Protein AF-0000000080789999 (afdb_homodimer)

pLDDT: mean 95.9, std 4.22, range [58.56, 98.94]

Nearest PDB structures (foldseek):
  8x7s-assembly1_C-2  TM=8.362E-01  e=8.365E-21  Thermosynechococcus vestitus BP-1
  8x7s-assembly1_B  TM=7.691E-01  e=4.550E-22  Thermosynechococcus vestitus BP-1
  7d73-assembly1_A  TM=7.769E-01  e=1.710E-20  Homo sapiens
  5vmk-assembly1_A  TM=4.864E-01  e=2.425E-18  Acinetobacter baumannii
  9mh4-assembly1_A  TM=4.645E-01  e=9.592E-17  Klebsiella aerogenes KCTC 2190

Solvent-accessible surface area (backbone atoms only — not comparable to full-atom values): 40695 Å² total; per-residue (Å²): 123,99,64,58,55,56,71,32,38,34,40,27,41,38,54,75,71,48,70,66,37,48,45,61,25,74,80,32,21,66,36,54,40,71,51,88,74,36,39,41,32,52,56,37,49,50,57,42,40,75,72,41,35,25,36,37,35,36,23,39,23,62,55,46,33,38,53,46,48,44,47,58,38,54,52,17,54,28,57,17,56,71,68,71,42,78,79,58,39,40,43,42,69,48,66,84,49,90,60,60,28,52,41,39,27,47,51,51,41,40,62,75,68,61,54,76,56,53,30,35,34,39,49,38,48,36,41,59,55,73,64,60,68,59,54,52,50,50,32,56,74,67,64,36,47,28,30,35,38,24,32,77,47,93,73,52,54,86,26,29,23,39,25,63,49,96,85,29,35,48,75,44,68,43,54,41,28,89,48,76,86,67,39,75,47,47,31,26,55,66,56,36,33,42,37,36,39,69,51,57,58,53,60,67,30,70,68,43,46,51,30,48,77,70,48,47,24,30,44,66,77,32,48,50,47,49,40,48,74,72,64,50,50,40,30,54,42,79,49,88,56,56,71,43,70,52,54,33,64,69,43,38,52,50,49,49,54,49,44,55,70,63,53,52,67,74,75,62,59,33,46,61,71,40,95,90,46,55,35,28,37,20,57,82,50,73,67,22,43,54,38,47,51,52,53,40,51,32,41,75,71,58,36,28,45,77,42,70,36,30,42,36,32,31,60,43,44,76,30,58,57,19,36,42,28,41,28,32,37,15,35,32,19,38,37,30,36,40,23,38,39,32,49,25,42,35,35,37,41,21,38,36,27,22,37,21,37,38,31,50,24,41,37,28,39,37,22,35,38,38,22,30,83,94,32,39,18,37,37,34,47,23,39,38,11,37,42,18,35,38,25,37,33,15,37,36,32,48,23,35,34,26,58,64,38,76,44,60,60,59,36,80,45,65,70,38,77,48,125,123,100,62,60,53,56,71,32,39,34,39,28,38,38,54,75,70,50,70,64,36,48,46,60,26,73,81,32,22,66,37,54,40,70,51,86,74,35,40,40,31,52,57,37,50,48,56,44,39,76,72,41,36,25,36,37,35,36,25,38,25,64,55,49,33,38,52,45,47,44,48,59,37,55,53,17,53,30,57,16,57,72,69,69,42,78,79,58,40,40,43,42,68,46,65,84,50,88,62,61,29,53,40,39,27,48,51,51,42,39,64,74,69,60,54,76,53,53,30,35,34,39,49,37,48,38,42,59,54,74,64,63,67,59,53,51,50,49,33,56,74,67,64,36,48,29,30,37,37,25,33,77,47,92,72,52,54,87,26,29,22,42,24,64,51,96,83,30,35,47,78,44,69,44,53,40,28,88,46,75,86,69,39,75,45,47,30,27,55,68,57,37,33,42,37,36,40,69,50,58,58,52,60,67,30,70,69,44,47,51,30,50,76,71,48,48,23,28,43,66,77,31,47,51,48,49,40,51,74,71,64,51,50,39,31,52,44,79,49,87,56,57,71,43,71,51,54,32,64,68,42,37,52,49,50,49,54,49,46,55,70,65,55,52,65,74,75,61,59,35,46,64,71,40,95,90,47,55,35,29,37,20,57,82,48,72,67,21,44,52,39,46,52,53,52,40,51,33,40,75,71,59,36,28,45,77,42,70,35,31,41,33,31,30,60,42,44,76,30,57,56,19,36,42,29,42,28,33,38,14,34,33,19,39,37,31,35,40,22,38,39,33,48,25,43,36,34,36,41,21,38,36,27,23,37,22,38,38,31,48,25,40,38,28,40,36,20,35,39,37,22,31,83,92,32,39,18,36,38,34,49,24,39,38,11,37,43,18,35,38,25,37,33,16,37,37,31,50,24,34,35,25,56,63,40,76,43,58,58,60,36,79,44,65,69,39,77,48,124

Structure (mmCIF, N/CA/C/O backbone):
data_AF-0000000080789999-model_v1
#
loop_
_entity.id
_entity.type
_entity.pdbx_description
1 polymer 'Sugar-phosphate nucleotidyltransferase'
#
loop_
_atom_site.group_PDB
_atom_site.id
_atom_site.type_symbol
_atom_site.label_atom_id
_atom_site.label_alt_id
_atom_site.label_comp_id
_atom_site.label_asym_id
_atom_site.label_entity_id
_atom_site.label_seq_id
_atom_site.pdbx_PDB_ins_code
_atom_site.Cartn_x
_atom_site.Cartn_y
_atom_site.Cartn_z
_atom_site.occupancy
_atom_site.B_iso_or_equiv
_atom_site.auth_seq_id
_atom_site.auth_comp_id
_atom_site.auth_asym_id
_atom_site.auth_atom_id
_atom_site.pdbx_PDB_model_num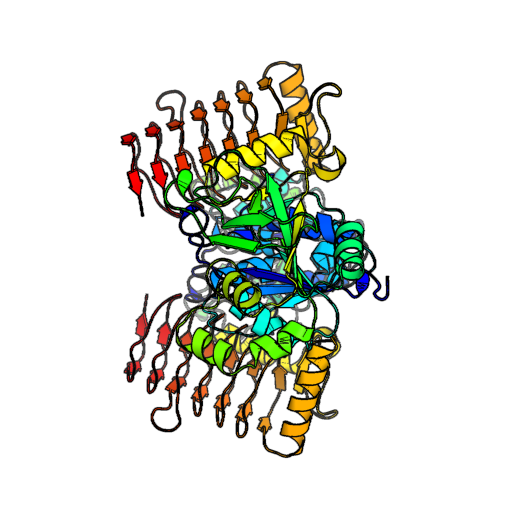
ATOM 1 N N . MET A 1 1 ? -8.133 36.844 -8.484 1 58.56 1 MET A N 1
ATOM 2 C CA . MET A 1 1 ? -7.219 36.125 -7.609 1 58.56 1 MET A CA 1
ATOM 3 C C . MET A 1 1 ? -5.812 36.062 -8.203 1 58.56 1 MET A C 1
ATOM 5 O O . MET A 1 1 ? -5.648 35.781 -9.391 1 58.56 1 MET A O 1
ATOM 9 N N . ALA A 1 2 ? -4.832 36.562 -7.398 1 69.44 2 ALA A N 1
ATOM 10 C CA . ALA A 1 2 ? -3.459 36.75 -7.867 1 69.44 2 ALA A CA 1
ATOM 11 C C . ALA A 1 2 ? -2.814 35.406 -8.172 1 69.44 2 ALA A C 1
ATOM 13 O O . ALA A 1 2 ? -1.801 35.312 -8.867 1 69.44 2 ALA A O 1
ATOM 14 N N . TRP A 1 3 ? -3.59 34.281 -7.637 1 79.31 3 TRP A N 1
ATOM 15 C CA . TRP A 1 3 ? -2.963 32.969 -7.824 1 79.31 3 TRP A CA 1
ATOM 16 C C . TRP A 1 3 ? -3.916 32 -8.523 1 79.31 3 TRP A C 1
ATOM 18 O O . TRP A 1 3 ? -5.129 32.062 -8.32 1 79.31 3 TRP A O 1
ATOM 28 N N . LYS A 1 4 ? -3.34 31.219 -9.398 1 87.75 4 LYS A N 1
ATOM 29 C CA . LYS A 1 4 ? -4.105 30.156 -10.023 1 87.75 4 LYS A CA 1
ATOM 30 C C . LYS A 1 4 ? -4.254 28.953 -9.086 1 87.75 4 LYS A C 1
ATOM 32 O O . LYS A 1 4 ? -3.32 28.609 -8.359 1 87.75 4 LYS A O 1
ATOM 37 N N . LEU A 1 5 ? -5.43 28.359 -9.008 1 90.88 5 LEU A N 1
ATOM 38 C CA . LEU A 1 5 ? -5.703 27.25 -8.109 1 90.88 5 LEU A CA 1
ATOM 39 C C . LEU A 1 5 ? -4.664 26.141 -8.273 1 90.88 5 LEU A C 1
ATOM 41 O O . LEU A 1 5 ? -4.305 25.469 -7.305 1 90.88 5 LEU A O 1
ATOM 45 N N . GLU A 1 6 ? -4.203 25.906 -9.516 1 90.56 6 GLU A N 1
ATOM 46 C CA . GLU A 1 6 ? -3.238 24.844 -9.805 1 90.56 6 GLU A CA 1
ATOM 47 C C . GLU A 1 6 ? -1.912 25.109 -9.094 1 90.56 6 GLU A C 1
ATOM 49 O O . GLU A 1 6 ? -1.104 24.188 -8.922 1 90.56 6 GLU A O 1
ATOM 54 N N . ASP A 1 7 ? -1.729 26.328 -8.672 1 89.31 7 ASP A N 1
ATOM 55 C CA . ASP A 1 7 ? -0.469 26.703 -8.039 1 89.31 7 ASP A CA 1
ATOM 56 C C . ASP A 1 7 ? -0.57 26.609 -6.52 1 89.31 7 ASP A C 1
ATOM 58 O O . ASP A 1 7 ? 0.445 26.641 -5.82 1 89.31 7 ASP A O 1
ATOM 62 N N . ILE A 1 8 ? -1.803 26.531 -6.07 1 95.25 8 ILE A N 1
ATOM 63 C CA . ILE A 1 8 ? -2.027 26.484 -4.629 1 95.25 8 ILE A CA 1
ATOM 64 C C . ILE A 1 8 ? -1.654 25.094 -4.098 1 95.25 8 ILE A C 1
ATOM 66 O O . ILE A 1 8 ? -2.074 24.078 -4.652 1 95.25 8 ILE A O 1
ATOM 70 N N . LYS A 1 9 ? -0.773 25.125 -3.061 1 97.69 9 LYS A N 1
ATOM 71 C CA . LYS A 1 9 ? -0.367 23.859 -2.453 1 97.69 9 LYS A CA 1
ATOM 72 C C . LYS A 1 9 ? -1.268 23.5 -1.274 1 97.69 9 LYS A C 1
ATOM 74 O O . LYS A 1 9 ? -1.741 24.375 -0.559 1 97.69 9 LYS A O 1
ATOM 79 N N . VAL A 1 10 ? -1.556 22.25 -1.158 1 98.5 10 VAL A N 1
ATOM 80 C CA . VAL A 1 10 ? -2.268 21.734 0.002 1 98.5 10 VAL A CA 1
ATOM 81 C C . VAL A 1 10 ? -1.321 20.891 0.855 1 98.5 10 VAL A C 1
ATOM 83 O O . VAL A 1 10 ? -0.709 19.938 0.361 1 98.5 10 VAL A O 1
ATOM 86 N N . ILE A 1 11 ? -1.149 21.25 2.092 1 98.69 11 ILE A N 1
ATOM 87 C CA . ILE A 1 11 ? -0.336 20.484 3.031 1 98.69 11 ILE A CA 1
ATOM 88 C C . ILE A 1 11 ? -1.24 19.672 3.957 1 98.69 11 ILE A C 1
ATOM 90 O O . ILE A 1 11 ? -2.152 20.219 4.582 1 98.69 11 ILE A O 1
ATOM 94 N N . ILE A 1 12 ? -1.002 18.391 3.99 1 98.5 12 ILE A N 1
ATOM 95 C CA . ILE A 1 12 ? -1.812 17.484 4.789 1 98.5 12 ILE A CA 1
ATOM 96 C C . ILE A 1 12 ? -0.939 16.797 5.84 1 98.5 12 ILE A C 1
ATOM 98 O O . ILE A 1 12 ? -0.27 15.805 5.551 1 98.5 12 ILE A O 1
ATOM 102 N N . PRO A 1 13 ? -0.972 17.297 7.043 1 97.62 13 PRO A N 1
ATOM 103 C CA . PRO A 1 13 ? -0.2 16.641 8.102 1 97.62 13 PRO A CA 1
ATOM 104 C C . PRO A 1 13 ? -0.758 15.273 8.477 1 97.62 13 PRO A C 1
ATOM 106 O O . PRO A 1 13 ? -1.94 15.156 8.805 1 97.62 13 PRO A O 1
ATOM 109 N N . ILE A 1 14 ? 0.061 14.297 8.32 1 96.12 14 ILE A N 1
ATOM 110 C CA . ILE A 1 14 ? -0.271 12.914 8.664 1 96.12 14 ILE A CA 1
ATOM 111 C C . ILE A 1 14 ? 0.779 12.352 9.617 1 96.12 14 ILE A C 1
ATOM 113 O O . ILE A 1 14 ? 1.667 11.602 9.203 1 96.12 14 ILE A O 1
ATOM 117 N N . GLY A 1 15 ? 0.722 12.695 10.875 1 90.44 15 GLY A N 1
ATOM 118 C CA . GLY A 1 15 ? 1.826 12.328 11.742 1 90.44 15 GLY A CA 1
ATOM 119 C C . GLY A 1 15 ? 1.377 11.617 13.008 1 90.44 15 GLY A C 1
ATOM 120 O O . GLY A 1 15 ? 2.178 10.961 13.68 1 90.44 15 GLY A O 1
ATOM 121 N N . GLY A 1 16 ? 0.13 11.68 13.305 1 86.06 16 GLY A N 1
ATOM 122 C CA . GLY A 1 16 ? -0.35 11.094 14.547 1 86.06 16 GLY A CA 1
ATOM 123 C C . GLY A 1 16 ? -0.496 9.586 14.477 1 86.06 16 GLY A C 1
ATOM 124 O O . GLY A 1 16 ? -0.492 9 13.391 1 86.06 16 GLY A O 1
ATOM 125 N N . GLU A 1 17 ? -0.475 8.984 15.617 1 86 17 GLU A N 1
ATOM 126 C CA . GLU A 1 17 ? -0.698 7.543 15.703 1 86 17 GLU A CA 1
ATOM 127 C C . GLU A 1 17 ? -2.186 7.207 15.617 1 86 17 GLU A C 1
ATOM 129 O O . GLU A 1 17 ? -2.555 6.051 15.406 1 86 17 GLU A O 1
ATOM 134 N N . ALA A 1 18 ? -2.984 8.188 15.727 1 91.5 18 ALA A N 1
ATOM 135 C CA . ALA A 1 18 ? -4.43 8.031 15.602 1 91.5 18 ALA A CA 1
ATOM 136 C C . ALA A 1 18 ? -4.945 6.953 16.547 1 91.5 18 ALA A C 1
ATOM 138 O O . ALA A 1 18 ? -5.664 6.039 16.141 1 91.5 18 ALA A O 1
ATOM 139 N N . THR A 1 19 ? -4.707 7.094 17.844 1 91.88 19 THR A N 1
ATOM 140 C CA . THR A 1 19 ? -4.973 6.062 18.844 1 91.88 19 THR A CA 1
ATOM 141 C C . THR A 1 19 ? -6.473 5.875 19.047 1 91.88 19 THR A C 1
ATOM 143 O O . THR A 1 19 ? -6.934 4.77 19.344 1 91.88 19 THR A O 1
ATOM 146 N N . ARG A 1 20 ? -7.312 6.93 18.844 1 90 20 ARG A N 1
ATOM 147 C CA . ARG A 1 20 ? -8.75 6.848 19.062 1 90 20 ARG A CA 1
ATOM 148 C C . ARG A 1 20 ? -9.406 5.941 18.016 1 90 20 ARG A C 1
ATOM 150 O O . ARG A 1 20 ? -10.523 5.449 18.234 1 90 20 ARG A O 1
ATOM 157 N N . LEU A 1 21 ? -8.727 5.688 16.938 1 93.94 21 LEU A N 1
ATOM 158 C CA . LEU A 1 21 ? -9.281 4.859 15.883 1 93.94 21 LEU A CA 1
ATOM 159 C C . LEU A 1 21 ? -8.695 3.453 15.922 1 93.94 21 LEU A C 1
ATOM 161 O O . LEU A 1 21 ? -9.062 2.6 15.109 1 93.94 21 LEU A O 1
ATOM 165 N N . ARG A 1 22 ? -7.766 3.254 16.844 1 95.12 22 ARG A N 1
ATOM 166 C CA . ARG A 1 22 ? -7.328 1.875 17.031 1 95.12 22 ARG A CA 1
ATOM 167 C C . ARG A 1 22 ? -8.516 0.957 17.297 1 95.12 22 ARG A C 1
ATOM 169 O O . ARG A 1 22 ? -9.508 1.372 17.891 1 95.12 22 ARG A O 1
ATOM 176 N N . PRO A 1 23 ? -8.547 -0.291 16.859 1 97.56 23 PRO A N 1
ATOM 177 C CA . PRO A 1 23 ? -7.359 -1.023 16.406 1 97.56 23 PRO A CA 1
ATOM 178 C C . PRO A 1 23 ? -7.125 -0.896 14.898 1 97.56 23 PRO A C 1
ATOM 180 O O . PRO A 1 23 ? -6.152 -1.44 14.367 1 97.56 23 PRO A O 1
ATOM 183 N N . LEU A 1 24 ? -7.879 -0.111 14.156 1 97.06 24 LEU A N 1
ATOM 184 C CA . LEU A 1 24 ? -7.805 -0.009 12.703 1 97.06 24 LEU A CA 1
ATOM 185 C C . LEU A 1 24 ? -6.5 0.651 12.266 1 97.06 24 LEU A C 1
ATOM 187 O O . LEU A 1 24 ? -6.043 0.454 11.141 1 97.06 24 LEU A O 1
ATOM 191 N N . THR A 1 25 ? -5.887 1.439 13.164 1 97 25 THR A N 1
ATOM 192 C CA . THR A 1 25 ? -4.754 2.273 12.773 1 97 25 THR A CA 1
ATOM 193 C C . THR A 1 25 ? -3.453 1.718 13.344 1 97 25 THR A C 1
ATOM 195 O O . THR A 1 25 ? -2.441 2.422 13.398 1 97 25 THR A O 1
ATOM 198 N N . VAL A 1 26 ? -3.486 0.481 13.828 1 96.25 26 VAL A N 1
ATOM 199 C CA . VAL A 1 26 ? -2.281 -0.13 14.375 1 96.25 26 VAL A CA 1
ATOM 200 C C . VAL A 1 26 ? -1.24 -0.309 13.273 1 96.25 26 VAL A C 1
ATOM 202 O O . VAL A 1 26 ? -0.06 -0.012 13.477 1 96.25 26 VAL A O 1
ATOM 205 N N . GLU A 1 27 ? -1.656 -0.697 12.094 1 95.62 27 GLU A N 1
ATOM 206 C CA . GLU A 1 27 ? -0.709 -0.984 11.023 1 95.62 27 GLU A CA 1
ATOM 207 C C . GLU A 1 27 ? -1.061 -0.211 9.75 1 95.62 27 GLU A C 1
ATOM 209 O O . GLU A 1 27 ? -0.517 -0.487 8.68 1 95.62 27 GLU A O 1
ATOM 214 N N . THR A 1 28 ? -2.002 0.644 9.891 1 96.62 28 THR A N 1
ATOM 215 C CA . THR A 1 28 ? -2.48 1.424 8.758 1 96.62 28 THR A CA 1
ATOM 216 C C . THR A 1 28 ? -2.66 2.889 9.141 1 96.62 28 THR A C 1
ATOM 218 O O . THR A 1 28 ? -3.215 3.193 10.203 1 96.62 28 THR A O 1
ATOM 221 N N . SER A 1 29 ? -2.139 3.732 8.289 1 97.31 29 SER A N 1
ATOM 222 C CA . SER A 1 29 ? -2.375 5.152 8.508 1 97.31 29 SER A CA 1
ATOM 223 C C . SER A 1 29 ? -3.867 5.465 8.57 1 97.31 29 SER A C 1
ATOM 225 O O . SER A 1 29 ? -4.652 4.918 7.785 1 97.31 29 SER A O 1
ATOM 227 N N . LYS A 1 30 ? -4.238 6.34 9.461 1 96.81 30 LYS A N 1
ATOM 228 C CA . LYS A 1 30 ? -5.633 6.758 9.531 1 96.81 30 LYS A CA 1
ATOM 229 C C . LYS A 1 30 ? -6.141 7.215 8.164 1 96.81 30 LYS A C 1
ATOM 231 O O . LYS A 1 30 ? -7.266 6.895 7.777 1 96.81 30 LYS A O 1
ATOM 236 N N . ALA A 1 31 ? -5.305 7.938 7.48 1 96.62 31 ALA A N 1
ATOM 237 C CA . ALA A 1 31 ? -5.645 8.477 6.168 1 96.62 31 ALA A CA 1
ATOM 238 C C . ALA A 1 31 ? -5.902 7.352 5.168 1 96.62 31 ALA A C 1
ATOM 240 O O . ALA A 1 31 ? -6.578 7.555 4.156 1 96.62 31 ALA A O 1
ATOM 241 N N . ALA A 1 32 ? -5.398 6.137 5.414 1 97.06 32 ALA A N 1
ATOM 242 C CA . ALA A 1 32 ? -5.473 5.027 4.469 1 97.06 32 ALA A CA 1
ATOM 243 C C . ALA A 1 32 ? -6.543 4.02 4.883 1 97.06 32 ALA A C 1
ATOM 245 O O . ALA A 1 32 ? -6.77 3.025 4.188 1 97.06 32 ALA A O 1
ATOM 246 N N . VAL A 1 33 ? -7.203 4.246 6.023 1 97.56 33 VAL A N 1
ATOM 247 C CA . VAL A 1 33 ? -8.297 3.369 6.426 1 97.56 33 VAL A CA 1
ATOM 248 C C . VAL A 1 33 ? -9.398 3.404 5.371 1 97.56 33 VAL A C 1
ATOM 250 O O . VAL A 1 33 ? -9.75 4.473 4.863 1 97.56 33 VAL A O 1
ATOM 253 N N . ARG A 1 34 ? -9.93 2.322 5.047 1 97.81 34 ARG A N 1
ATOM 254 C CA . ARG A 1 34 ? -10.891 2.225 3.953 1 97.81 34 ARG A CA 1
ATOM 255 C C . ARG A 1 34 ? -12.281 2.66 4.402 1 97.81 34 ARG A C 1
ATOM 257 O O . ARG A 1 34 ? -12.734 2.277 5.48 1 97.81 34 ARG A O 1
ATOM 264 N N . LEU A 1 35 ? -12.883 3.48 3.672 1 97.62 35 LEU A N 1
ATOM 265 C CA . LEU A 1 35 ? -14.25 3.98 3.826 1 97.62 35 LEU A CA 1
ATOM 266 C C . LEU A 1 35 ? -14.984 3.982 2.49 1 97.62 35 LEU A C 1
ATOM 268 O O . LEU A 1 35 ? -14.555 4.652 1.546 1 97.62 35 LEU A O 1
ATOM 272 N N . LEU A 1 36 ? -16.047 3.188 2.398 1 97.75 36 LEU A N 1
ATOM 273 C CA . LEU A 1 36 ? -16.766 2.977 1.146 1 97.75 36 LEU A CA 1
ATOM 274 C C . LEU A 1 36 ? -15.812 2.514 0.046 1 97.75 36 LEU A C 1
ATOM 276 O O . LEU A 1 36 ? -15.797 3.086 -1.046 1 97.75 36 LEU A O 1
ATOM 280 N N . ASN A 1 37 ? -15.016 1.584 0.395 1 97 37 ASN A N 1
ATOM 281 C CA . ASN A 1 37 ? -14.188 0.757 -0.476 1 97 37 ASN A CA 1
ATOM 282 C C . ASN A 1 37 ? -13.031 1.555 -1.075 1 97 37 ASN A C 1
ATOM 284 O O . ASN A 1 37 ? -12.508 1.192 -2.127 1 97 37 ASN A O 1
ATOM 288 N N . ARG A 1 38 ? -12.664 2.707 -0.492 1 96.06 38 ARG A N 1
ATOM 289 C CA . ARG A 1 38 ? -11.461 3.463 -0.833 1 96.06 38 ARG A CA 1
ATOM 290 C C . ARG A 1 38 ? -10.852 4.109 0.407 1 96.06 38 ARG A C 1
ATOM 292 O O . ARG A 1 38 ? -11.508 4.227 1.441 1 96.06 38 ARG A O 1
ATOM 299 N N . PRO A 1 39 ? -9.57 4.504 0.343 1 97 39 PRO A N 1
ATOM 300 C CA . PRO A 1 39 ? -8.945 5.16 1.495 1 97 39 PRO A CA 1
ATOM 301 C C . PRO A 1 39 ? -9.625 6.477 1.865 1 97 39 PRO A C 1
ATOM 303 O O . PRO A 1 39 ? -10.023 7.238 0.981 1 97 39 PRO A O 1
ATOM 306 N N . LEU A 1 40 ? -9.641 6.754 3.098 1 96.69 40 LEU A N 1
ATOM 307 C CA . LEU A 1 40 ? -10.32 7.918 3.662 1 96.69 40 LEU A CA 1
ATOM 308 C C . LEU A 1 40 ? -9.828 9.203 3.008 1 96.69 40 LEU A C 1
ATOM 310 O O . LEU A 1 40 ? -10.633 10.047 2.604 1 96.69 40 LEU A O 1
ATOM 314 N N . ILE A 1 41 ? -8.539 9.344 2.783 1 96.88 41 ILE A N 1
ATOM 315 C CA . ILE A 1 41 ? -7.93 10.594 2.354 1 96.88 41 ILE A CA 1
ATOM 316 C C . ILE A 1 41 ? -8.305 10.883 0.9 1 96.88 41 ILE A C 1
ATOM 318 O O . ILE A 1 41 ? -8.164 12.008 0.427 1 96.88 41 ILE A O 1
ATOM 322 N N . GLU A 1 42 ? -8.703 9.859 0.209 1 96.19 42 GLU A N 1
ATOM 323 C CA . GLU A 1 42 ? -9.023 10.023 -1.204 1 96.19 42 GLU A CA 1
ATOM 324 C C . GLU A 1 42 ? -10.203 10.969 -1.396 1 96.19 42 GLU A C 1
ATOM 326 O O . GLU A 1 42 ? -10.273 11.688 -2.395 1 96.19 42 GLU A O 1
ATOM 331 N N . TYR A 1 43 ? -11.188 10.984 -0.474 1 95.56 43 TYR A N 1
ATOM 332 C CA . TYR A 1 43 ? -12.328 11.883 -0.555 1 95.56 43 TYR A CA 1
ATOM 333 C C . TYR A 1 43 ? -11.883 13.336 -0.516 1 95.56 43 TYR A C 1
ATOM 335 O O . TYR A 1 43 ? -12.352 14.156 -1.312 1 95.56 43 TYR A O 1
ATOM 343 N N . THR A 1 44 ? -10.945 13.594 0.366 1 95.19 44 THR A N 1
ATOM 344 C CA . THR A 1 44 ? -10.398 14.938 0.515 1 95.19 44 THR A CA 1
ATOM 345 C C . THR A 1 44 ? -9.609 15.344 -0.723 1 95.19 44 THR A C 1
ATOM 347 O O . THR A 1 44 ? -9.805 16.422 -1.273 1 95.19 44 THR A O 1
ATOM 350 N N . ILE A 1 45 ? -8.75 14.461 -1.197 1 97.44 45 ILE A N 1
ATOM 351 C CA . ILE A 1 45 ? -7.895 14.75 -2.346 1 97.44 45 ILE A CA 1
ATOM 352 C C . ILE A 1 45 ? -8.758 14.977 -3.586 1 97.44 45 ILE A C 1
ATOM 354 O O . ILE A 1 45 ? -8.539 15.938 -4.328 1 97.44 45 ILE A O 1
ATOM 358 N N . LEU A 1 46 ? -9.75 14.141 -3.738 1 96.44 46 LEU A N 1
ATOM 359 C CA . LEU A 1 46 ? -10.609 14.227 -4.914 1 96.44 46 LEU A CA 1
ATOM 360 C C . LEU A 1 46 ? -11.414 15.523 -4.898 1 96.44 46 LEU A C 1
ATOM 362 O O . LEU A 1 46 ? -11.547 16.188 -5.93 1 96.44 46 LEU A O 1
ATOM 366 N N . GLU A 1 47 ? -11.977 15.867 -3.729 1 95.56 47 GLU A N 1
ATOM 367 C CA . GLU A 1 47 ? -12.742 17.109 -3.568 1 95.56 47 GLU A CA 1
ATOM 368 C C . GLU A 1 47 ? -11.93 18.312 -4.008 1 95.56 47 GLU A C 1
ATOM 370 O O . GLU A 1 47 ? -12.438 19.188 -4.715 1 95.56 47 GLU A O 1
ATOM 375 N N . LEU A 1 48 ? -10.664 18.344 -3.701 1 97.25 48 LEU A N 1
ATOM 376 C CA . LEU A 1 48 ? -9.797 19.469 -3.99 1 97.25 48 LEU A CA 1
ATOM 377 C C . LEU A 1 48 ? -9.258 19.391 -5.414 1 97.25 48 LEU A C 1
ATOM 379 O O . LEU A 1 48 ? -9.227 20.391 -6.129 1 97.25 48 LEU A O 1
ATOM 383 N N . ALA A 1 49 ? -8.883 18.188 -5.844 1 97.81 49 ALA A N 1
ATOM 384 C CA . ALA A 1 49 ? -8.312 17.984 -7.176 1 97.81 49 ALA A CA 1
ATOM 385 C C . ALA A 1 49 ? -9.312 18.359 -8.258 1 97.81 49 ALA A C 1
ATOM 387 O O . ALA A 1 49 ? -8.945 18.953 -9.281 1 97.81 49 ALA A O 1
ATOM 388 N N . ARG A 1 50 ? -10.539 18.078 -8.07 1 96.69 50 ARG A N 1
ATOM 389 C CA . ARG A 1 50 ? -11.578 18.359 -9.055 1 96.69 50 ARG A CA 1
ATOM 390 C C . ARG A 1 50 ? -11.805 19.875 -9.195 1 96.69 50 ARG A C 1
ATOM 392 O O . ARG A 1 50 ? -12.336 20.328 -10.211 1 96.69 50 ARG A O 1
ATOM 399 N N . GLN A 1 51 ? -11.43 20.609 -8.188 1 96.81 51 GLN A N 1
ATOM 400 C CA . GLN A 1 51 ? -11.586 22.062 -8.227 1 96.81 51 GLN A CA 1
ATOM 401 C C . GLN A 1 51 ? -10.359 22.719 -8.852 1 96.81 51 GLN A C 1
ATOM 403 O O . GLN A 1 51 ? -10.328 23.938 -9.016 1 96.81 51 GLN A O 1
ATOM 408 N N . GLY A 1 52 ? -9.312 21.891 -9.133 1 96.88 52 GLY A N 1
ATOM 409 C CA . GLY A 1 52 ? -8.18 22.438 -9.859 1 96.88 52 GLY A CA 1
ATOM 410 C C . GLY A 1 52 ? -6.887 22.406 -9.07 1 96.88 52 GLY A C 1
ATOM 411 O O . GLY A 1 52 ? -5.82 22.734 -9.594 1 96.88 52 GLY A O 1
ATOM 412 N N . ILE A 1 53 ? -6.93 22.016 -7.82 1 97.69 53 ILE A N 1
ATOM 413 C CA . ILE A 1 53 ? -5.719 21.906 -7.016 1 97.69 53 ILE A CA 1
ATOM 414 C C . ILE A 1 53 ? -4.863 20.75 -7.531 1 97.69 53 ILE A C 1
ATOM 416 O O . ILE A 1 53 ? -5.375 19.672 -7.797 1 97.69 53 ILE A O 1
ATOM 420 N N . LYS A 1 54 ? -3.502 20.953 -7.605 1 97.12 54 LYS A N 1
ATOM 421 C CA . LYS A 1 54 ? -2.682 19.922 -8.234 1 97.12 54 LYS A CA 1
ATOM 422 C C . LYS A 1 54 ? -1.545 19.484 -7.309 1 97.12 54 LYS A C 1
ATOM 424 O O . LYS A 1 54 ? -0.95 18.422 -7.508 1 97.12 54 LYS A O 1
ATOM 429 N N . GLU A 1 55 ? -1.232 20.281 -6.324 1 96.94 55 GLU A N 1
ATOM 430 C CA . GLU A 1 55 ? -0.064 20 -5.496 1 96.94 55 GLU A CA 1
ATOM 431 C C . GLU A 1 55 ? -0.473 19.641 -4.07 1 96.94 55 GLU A C 1
ATOM 433 O O . GLU A 1 55 ? -0.99 20.484 -3.332 1 96.94 55 GLU A O 1
ATOM 438 N N . PHE A 1 56 ? -0.225 18.438 -3.715 1 98.38 56 PHE A N 1
ATOM 439 C CA . PHE A 1 56 ? -0.511 17.938 -2.375 1 98.38 56 PHE A CA 1
ATOM 440 C C . PHE A 1 56 ? 0.771 17.516 -1.673 1 98.38 56 PHE A C 1
ATOM 442 O O . PHE A 1 56 ? 1.54 16.703 -2.209 1 98.38 56 PHE A O 1
ATOM 449 N N . ILE A 1 57 ? 1.086 18.031 -0.536 1 98.44 57 ILE A N 1
ATOM 450 C CA . ILE A 1 57 ? 2.262 17.672 0.25 1 98.44 57 ILE A CA 1
ATOM 451 C C . ILE A 1 57 ? 1.833 16.922 1.505 1 98.44 57 ILE A C 1
ATOM 453 O O . ILE A 1 57 ? 1.149 17.469 2.369 1 98.44 57 ILE A O 1
ATOM 457 N N . PHE A 1 58 ? 2.223 15.664 1.612 1 98.5 58 PHE A N 1
ATOM 458 C CA . PHE A 1 58 ? 1.898 14.844 2.771 1 98.5 58 PHE A CA 1
ATOM 459 C C . PHE A 1 58 ? 2.955 15 3.859 1 98.5 58 PHE A C 1
ATOM 461 O O . PHE A 1 58 ? 4.129 14.688 3.643 1 98.5 58 PHE A O 1
ATOM 468 N N . GLY A 1 59 ? 2.506 15.594 5.012 1 98.12 59 GLY A N 1
ATOM 469 C CA . GLY A 1 59 ? 3.373 15.664 6.176 1 98.12 59 GLY A CA 1
ATOM 470 C C . GLY A 1 59 ? 3.402 14.383 6.98 1 98.12 59 GLY A C 1
ATOM 471 O O . GLY A 1 59 ? 2.977 14.352 8.141 1 98.12 59 GLY A O 1
ATOM 472 N N . VAL A 1 60 ? 4.023 13.32 6.414 1 97.44 60 VAL A N 1
ATOM 473 C CA . VAL A 1 60 ? 3.986 11.984 6.996 1 97.44 60 VAL A CA 1
ATOM 474 C C . VAL A 1 60 ? 5.094 11.844 8.039 1 97.44 60 VAL A C 1
ATOM 476 O O . VAL A 1 60 ? 6.242 12.203 7.785 1 97.44 60 VAL A O 1
ATOM 479 N N . LYS A 1 61 ? 4.734 11.43 9.172 1 96.38 61 LYS A N 1
ATOM 480 C CA . LYS A 1 61 ? 5.68 11.047 10.219 1 96.38 61 LYS A CA 1
ATOM 481 C C . LYS A 1 61 ? 5.625 9.547 10.484 1 96.38 61 LYS A C 1
ATOM 483 O O . LYS A 1 61 ? 4.543 8.953 10.531 1 96.38 61 LYS A O 1
ATOM 488 N N . GLY A 1 62 ? 6.785 8.945 10.609 1 96.44 62 GLY A N 1
ATOM 489 C CA . GLY A 1 62 ? 6.844 7.543 11 1 96.44 62 GLY A CA 1
ATOM 490 C C . GLY A 1 62 ? 6.68 6.586 9.836 1 96.44 62 GLY A C 1
ATOM 491 O O . GLY A 1 62 ? 6.301 6.996 8.742 1 96.44 62 GLY A O 1
ATOM 492 N N . TYR A 1 63 ? 6.879 5.289 10.102 1 97.19 63 TYR A N 1
ATOM 493 C CA . TYR A 1 63 ? 6.906 4.234 9.094 1 97.19 63 TYR A CA 1
ATOM 494 C C . TYR A 1 63 ? 5.508 3.945 8.562 1 97.19 63 TYR A C 1
ATOM 496 O O . TYR A 1 63 ? 5.281 3.941 7.352 1 97.19 63 TYR A O 1
ATOM 504 N N . VAL A 1 64 ? 4.547 3.76 9.445 1 97.06 64 VAL A N 1
ATOM 505 C CA . VAL A 1 64 ? 3.205 3.324 9.078 1 97.06 64 VAL A CA 1
ATOM 506 C C . VAL A 1 64 ? 2.545 4.379 8.195 1 97.06 64 VAL A C 1
ATOM 508 O O . VAL A 1 64 ? 1.974 4.059 7.148 1 97.06 64 VAL A O 1
ATOM 511 N N . ASN A 1 65 ? 2.701 5.645 8.586 1 97.62 65 ASN A N 1
ATOM 512 C CA . ASN A 1 65 ? 2.092 6.723 7.816 1 97.62 65 ASN A CA 1
ATOM 513 C C . ASN A 1 65 ? 2.73 6.859 6.438 1 97.62 65 ASN A C 1
ATOM 515 O O . ASN A 1 65 ? 2.029 6.945 5.426 1 97.62 65 ASN A O 1
ATOM 519 N N . TYR A 1 66 ? 4.027 6.809 6.395 1 97.62 66 TYR A N 1
ATOM 520 C CA . TYR A 1 66 ? 4.723 6.945 5.117 1 97.62 66 TYR A CA 1
ATOM 521 C C . TYR A 1 66 ? 4.406 5.773 4.199 1 97.62 66 TYR A C 1
ATOM 523 O O . TYR A 1 66 ? 3.957 5.965 3.066 1 97.62 66 TYR A O 1
ATOM 531 N N . ARG A 1 67 ? 4.617 4.578 4.68 1 97.44 67 ARG A N 1
ATOM 532 C CA . ARG A 1 67 ? 4.441 3.379 3.865 1 97.44 67 ARG A CA 1
ATOM 533 C C . ARG A 1 67 ? 3.027 3.301 3.305 1 97.44 67 ARG A C 1
ATOM 535 O O . ARG A 1 67 ? 2.838 3.035 2.115 1 97.44 67 ARG A O 1
ATOM 542 N N . SER A 1 68 ? 2.008 3.561 4.152 1 97.75 68 SER A N 1
ATOM 543 C CA . SER A 1 68 ? 0.612 3.477 3.734 1 97.75 68 SER A CA 1
ATOM 544 C C . SER A 1 68 ? 0.331 4.406 2.559 1 97.75 68 SER A C 1
ATOM 546 O O . SER A 1 68 ? -0.23 3.98 1.546 1 97.75 68 SER A O 1
ATOM 548 N N . LEU A 1 69 ? 0.787 5.602 2.666 1 98 69 LEU A N 1
ATOM 549 C CA . LEU A 1 69 ? 0.441 6.598 1.658 1 98 69 LEU A CA 1
ATOM 550 C C . LEU A 1 69 ? 1.3 6.43 0.409 1 98 69 LEU A C 1
ATOM 552 O O . LEU A 1 69 ? 0.799 6.539 -0.712 1 98 69 LEU A O 1
ATOM 556 N N . PHE A 1 70 ? 2.551 6.203 0.604 1 97.81 70 PHE A N 1
ATOM 557 C CA . PHE A 1 70 ? 3.438 6.086 -0.546 1 97.81 70 PHE A CA 1
ATOM 558 C C . PHE A 1 70 ? 3.062 4.879 -1.399 1 97.81 70 PHE A C 1
ATOM 560 O O . PHE A 1 70 ? 3.074 4.957 -2.629 1 97.81 70 PHE A O 1
ATOM 567 N N . ASP A 1 71 ? 2.756 3.77 -0.78 1 97.62 71 ASP A N 1
ATOM 568 C CA . ASP A 1 71 ? 2.387 2.572 -1.528 1 97.62 71 ASP A CA 1
ATOM 569 C C . ASP A 1 71 ? 1.079 2.779 -2.289 1 97.62 71 ASP A C 1
ATOM 571 O O . ASP A 1 71 ? 0.933 2.316 -3.422 1 97.62 71 ASP A O 1
ATOM 575 N N . LEU A 1 72 ? 0.177 3.52 -1.712 1 97.56 72 LEU A N 1
ATOM 576 C CA . LEU A 1 72 ? -1.132 3.734 -2.32 1 97.56 72 LEU A CA 1
ATOM 577 C C . LEU A 1 72 ? -1.04 4.73 -3.469 1 97.56 72 LEU A C 1
ATOM 579 O O . LEU A 1 72 ? -1.727 4.582 -4.484 1 97.56 72 LEU A O 1
ATOM 583 N N . TYR A 1 73 ? -0.108 5.777 -3.236 1 97.5 73 TYR A N 1
ATOM 584 C CA . TYR A 1 73 ? -0.341 6.926 -4.105 1 97.5 73 TYR A CA 1
ATOM 585 C C . TYR A 1 73 ? 0.927 7.301 -4.863 1 97.5 73 TYR A C 1
ATOM 587 O O . TYR A 1 73 ? 0.868 8 -5.875 1 97.5 73 TYR A O 1
ATOM 595 N N . LYS A 1 74 ? 2.104 6.891 -4.348 1 96.19 74 LYS A N 1
ATOM 596 C CA . LYS A 1 74 ? 3.367 7.293 -4.957 1 96.19 74 LYS A CA 1
ATOM 597 C C . LYS A 1 74 ? 3.371 8.781 -5.289 1 96.19 74 LYS A C 1
ATOM 599 O O . LYS A 1 74 ? 3.105 9.617 -4.426 1 96.19 74 LYS A O 1
ATOM 604 N N . GLU A 1 75 ? 3.521 9.148 -6.543 1 96.38 75 GLU A N 1
ATOM 605 C CA . GLU A 1 75 ? 3.637 10.562 -6.875 1 96.38 75 GLU A CA 1
ATOM 606 C C . GLU A 1 75 ? 2.34 11.102 -7.477 1 96.38 75 GLU A C 1
ATOM 608 O O . GLU A 1 75 ? 2.287 12.234 -7.945 1 96.38 75 GLU A O 1
ATOM 613 N N . GLY A 1 76 ? 1.286 10.297 -7.551 1 97.38 76 GLY A N 1
ATOM 614 C CA . GLY A 1 76 ? -0.02 10.828 -7.914 1 97.38 76 GLY A CA 1
ATOM 615 C C . GLY A 1 76 ? -0.464 10.422 -9.305 1 97.38 76 GLY A C 1
ATOM 616 O O . GLY A 1 76 ? -1.627 10.602 -9.672 1 97.38 76 GLY A O 1
ATOM 617 N N . ILE A 1 77 ? 0.388 9.766 -10.117 1 97.38 77 ILE A N 1
ATOM 618 C CA . ILE A 1 77 ? 0.079 9.398 -11.492 1 97.38 77 ILE A CA 1
ATOM 619 C C . ILE A 1 77 ? -1.115 8.453 -11.523 1 97.38 77 ILE A C 1
ATOM 621 O O . ILE A 1 77 ? -2.061 8.648 -12.289 1 97.38 77 ILE A O 1
ATOM 625 N N . GLY A 1 78 ? -1.075 7.434 -10.68 1 97.5 78 GLY A N 1
ATOM 626 C CA . GLY A 1 78 ? -2.146 6.453 -10.648 1 97.5 78 GLY A CA 1
ATOM 627 C C . GLY A 1 78 ? -3.48 7.039 -10.227 1 97.5 78 GLY A C 1
ATOM 628 O O . GLY A 1 78 ? -4.516 6.73 -10.82 1 97.5 78 GLY A O 1
ATOM 629 N N . PHE A 1 79 ? -3.414 7.902 -9.219 1 97.88 79 PHE A N 1
ATOM 630 C CA . PHE A 1 79 ? -4.621 8.57 -8.758 1 97.88 79 PHE A CA 1
ATOM 631 C C . PHE A 1 79 ? -5.258 9.383 -9.875 1 97.88 79 PHE A C 1
ATOM 633 O O . PHE A 1 79 ? -6.461 9.266 -10.133 1 97.88 79 PHE A O 1
ATOM 640 N N . SER A 1 80 ? -4.418 10.172 -10.555 1 98.31 80 SER A N 1
ATOM 641 C CA . SER A 1 80 ? -4.902 11.039 -11.625 1 98.31 80 SER A CA 1
ATOM 642 C C . SER A 1 80 ? -5.516 10.227 -12.758 1 98.31 80 SER A C 1
ATOM 644 O O . SER A 1 80 ? -6.547 10.617 -13.32 1 98.31 80 SER A O 1
ATOM 646 N N . ALA A 1 81 ? -4.875 9.133 -13.07 1 97.75 81 ALA A N 1
ATOM 647 C CA . ALA A 1 81 ? -5.387 8.289 -14.141 1 97.75 81 ALA A CA 1
ATOM 648 C C . ALA A 1 81 ? -6.73 7.668 -13.766 1 97.75 81 ALA A C 1
ATOM 650 O O . ALA A 1 81 ? -7.66 7.641 -14.57 1 97.75 81 ALA A O 1
ATOM 651 N N . ARG A 1 82 ? -6.91 7.246 -12.562 1 95.62 82 ARG A N 1
ATOM 652 C CA . ARG A 1 82 ? -8.117 6.566 -12.102 1 95.62 82 ARG A CA 1
ATOM 653 C C . ARG A 1 82 ? -9.312 7.512 -12.086 1 95.62 82 ARG A C 1
ATOM 655 O O . ARG A 1 82 ? -10.43 7.113 -12.414 1 95.62 82 ARG A O 1
ATOM 662 N N . TYR A 1 83 ? -9.016 8.758 -11.734 1 96.56 83 TYR A N 1
ATOM 663 C CA . TYR A 1 83 ? -10.117 9.703 -11.602 1 96.56 83 TYR A CA 1
ATOM 664 C C . TYR A 1 83 ? -10.164 10.664 -12.781 1 96.56 83 TYR A C 1
ATOM 666 O O . TYR A 1 83 ? -10.914 11.641 -12.766 1 96.56 83 TYR A O 1
ATOM 674 N N . HIS A 1 84 ? -9.359 10.469 -13.797 1 96.31 84 HIS A N 1
ATOM 675 C CA . HIS A 1 84 ? -9.336 11.25 -15.031 1 96.31 84 HIS A CA 1
ATOM 676 C C . HIS A 1 84 ? -9.102 12.727 -14.742 1 96.31 84 HIS A C 1
ATOM 678 O O . HIS A 1 84 ? -9.805 13.594 -15.273 1 96.31 84 HIS A O 1
ATOM 684 N N . ILE A 1 85 ? -8.164 12.914 -13.867 1 97.12 85 ILE A N 1
ATOM 685 C CA . ILE A 1 85 ? -7.797 14.281 -13.516 1 97.12 85 ILE A CA 1
ATOM 686 C C . ILE A 1 85 ? -6.656 14.758 -14.406 1 97.12 85 ILE A C 1
ATOM 688 O O . ILE A 1 85 ? -5.598 14.133 -14.469 1 97.12 85 ILE A O 1
ATOM 692 N N . LYS A 1 86 ? -6.836 15.844 -15.125 1 94.75 86 LYS A N 1
ATOM 693 C CA . LYS A 1 86 ? -5.84 16.469 -15.992 1 94.75 86 LYS A CA 1
ATOM 694 C C . LYS A 1 86 ? -5.766 17.969 -15.766 1 94.75 86 LYS A C 1
ATOM 696 O O . LYS A 1 86 ? -6.797 18.641 -15.664 1 94.75 86 LYS A O 1
ATOM 701 N N . PRO A 1 87 ? -4.645 18.594 -15.836 1 94.75 87 PRO A N 1
ATOM 702 C CA . PRO A 1 87 ? -3.348 17.922 -15.648 1 94.75 87 PRO A CA 1
ATOM 703 C C . PRO A 1 87 ? -3.277 17.109 -14.359 1 94.75 87 PRO A C 1
ATOM 705 O O . PRO A 1 87 ? -4.062 17.344 -13.438 1 94.75 87 PRO A O 1
ATOM 708 N N . ARG A 1 88 ? -2.369 16.188 -14.219 1 95.62 88 ARG A N 1
ATOM 709 C CA . ARG A 1 88 ? -2.324 15.266 -13.086 1 95.62 88 ARG A CA 1
ATOM 710 C C . ARG A 1 88 ? -1.985 16 -11.797 1 95.62 88 ARG A C 1
ATOM 712 O O . ARG A 1 88 ? -1.392 17.078 -11.828 1 95.62 88 ARG A O 1
ATOM 719 N N . VAL A 1 89 ? -2.336 15.375 -10.695 1 97.62 89 VAL A N 1
ATOM 720 C CA . VAL A 1 89 ? -1.929 15.883 -9.391 1 97.62 89 VAL A CA 1
ATOM 721 C C . VAL A 1 89 ? -0.5 15.445 -9.078 1 97.62 89 VAL A C 1
ATOM 723 O O . VAL A 1 89 ? 0.006 14.492 -9.688 1 97.62 89 VAL A O 1
ATOM 726 N N . HIS A 1 90 ? 0.133 16.125 -8.234 1 97.25 90 HIS A N 1
ATOM 727 C CA . HIS A 1 90 ? 1.461 15.789 -7.738 1 97.25 90 HIS A CA 1
ATOM 728 C C . HIS A 1 90 ? 1.439 15.555 -6.23 1 97.25 90 HIS A C 1
ATOM 730 O O . HIS A 1 90 ? 1.17 16.469 -5.457 1 97.25 90 HIS A O 1
ATOM 736 N N . PHE A 1 91 ? 1.667 14.344 -5.863 1 97.81 91 PHE A N 1
ATOM 737 C CA . PHE A 1 91 ? 1.783 14 -4.453 1 97.81 91 PHE A CA 1
ATOM 738 C C . PHE A 1 91 ? 3.232 14.094 -3.99 1 97.81 91 PHE A C 1
ATOM 740 O O . PHE A 1 91 ? 4.113 13.453 -4.562 1 97.81 91 PHE A O 1
ATOM 747 N N . LYS A 1 92 ? 3.471 14.914 -3.045 1 97.5 92 LYS A N 1
ATOM 748 C CA . LYS A 1 92 ? 4.781 15.148 -2.447 1 97.5 92 LYS A CA 1
ATOM 749 C C . LYS A 1 92 ? 4.805 14.711 -0.986 1 97.5 92 LYS A C 1
ATOM 751 O O . LYS A 1 92 ? 3.756 14.625 -0.343 1 97.5 92 LYS A O 1
ATOM 756 N N . TYR A 1 93 ? 6.016 14.375 -0.516 1 97.75 93 TYR A N 1
ATOM 757 C CA . TYR A 1 93 ? 6.211 13.961 0.868 1 97.75 93 TYR A CA 1
ATOM 758 C C . TYR A 1 93 ? 7.305 14.781 1.536 1 97.75 93 TYR A C 1
ATOM 760 O O . TYR A 1 93 ? 8.312 15.109 0.906 1 97.75 93 TYR A O 1
ATOM 768 N N . ILE A 1 94 ? 7.074 15.117 2.799 1 97.38 94 ILE A N 1
ATOM 769 C CA . ILE A 1 94 ? 8.156 15.797 3.5 1 97.38 94 ILE A CA 1
ATOM 770 C C . ILE A 1 94 ? 9.32 14.836 3.705 1 97.38 94 ILE A C 1
ATOM 772 O O . ILE A 1 94 ? 9.133 13.617 3.707 1 97.38 94 ILE A O 1
ATOM 776 N N . PRO A 1 95 ? 10.57 15.398 3.863 1 95.44 95 PRO A N 1
ATOM 777 C CA . PRO A 1 95 ? 11.688 14.531 4.246 1 95.44 95 PRO A CA 1
ATOM 778 C C . PRO A 1 95 ? 11.461 13.836 5.59 1 95.44 95 PRO A C 1
ATOM 780 O O . PRO A 1 95 ? 10.586 14.234 6.355 1 95.44 95 PRO A O 1
ATOM 783 N N . ARG A 1 96 ? 12.266 12.781 5.762 1 95.62 96 ARG A N 1
ATOM 784 C CA . ARG A 1 96 ? 12.172 12.078 7.039 1 95.62 96 ARG A CA 1
ATOM 785 C C . ARG A 1 96 ? 12.445 13.023 8.203 1 95.62 96 ARG A C 1
ATOM 787 O O . ARG A 1 96 ? 13.508 13.648 8.266 1 95.62 96 ARG A O 1
ATOM 794 N N . ALA A 1 97 ? 11.375 13.18 9.047 1 94.44 97 ALA A N 1
ATOM 795 C CA . ALA A 1 97 ? 11.484 14.062 10.211 1 94.44 97 ALA A CA 1
ATOM 796 C C . ALA A 1 97 ? 10.617 13.57 11.359 1 94.44 97 ALA A C 1
ATOM 798 O O . ALA A 1 97 ? 9.578 12.938 11.133 1 94.44 97 ALA A O 1
ATOM 799 N N . GLU A 1 98 ? 11.102 13.805 12.547 1 93.38 98 GLU A N 1
ATOM 800 C CA . GLU A 1 98 ? 10.312 13.547 13.75 1 93.38 98 GLU A CA 1
ATOM 801 C C . GLU A 1 98 ? 9.547 14.797 14.18 1 93.38 98 GLU A C 1
ATOM 803 O O . GLU A 1 98 ? 9.961 15.5 15.102 1 93.38 98 GLU A O 1
ATOM 808 N N . THR A 1 99 ? 8.414 14.938 13.609 1 96.25 99 THR A N 1
ATOM 809 C CA . THR A 1 99 ? 7.633 16.141 13.859 1 96.25 99 THR A CA 1
ATOM 810 C C . THR A 1 99 ? 6.969 16.078 15.234 1 96.25 99 THR A C 1
ATOM 812 O O . THR A 1 99 ? 6.539 15.008 15.672 1 96.25 99 THR A O 1
ATOM 815 N N . VAL A 1 100 ? 6.785 17.172 15.891 1 95.75 100 VAL A N 1
ATOM 816 C CA . VAL A 1 100 ? 6.234 17.219 17.234 1 95.75 100 VAL A CA 1
ATOM 817 C C . VAL A 1 100 ? 4.82 17.797 17.203 1 95.75 100 VAL A C 1
ATOM 819 O O . VAL A 1 100 ? 4.238 18.094 18.25 1 95.75 100 VAL A O 1
ATOM 822 N N . GLY A 1 101 ? 4.242 17.953 16.125 1 95.25 101 GLY A N 1
ATOM 823 C CA . GLY A 1 101 ? 2.902 18.469 15.914 1 95.25 101 GLY A CA 1
ATOM 824 C C . GLY A 1 101 ? 2.596 18.734 14.445 1 95.25 101 GLY A C 1
ATOM 825 O O . GLY A 1 101 ? 3.492 18.688 13.602 1 95.25 101 GLY A O 1
ATOM 826 N N . ASN A 1 102 ? 1.32 19 14.195 1 96.19 102 ASN A N 1
ATOM 827 C CA . ASN A 1 102 ? 0.906 19.219 12.812 1 96.19 102 ASN A CA 1
ATOM 828 C C . ASN A 1 102 ? 1.501 20.5 12.25 1 96.19 102 ASN A C 1
ATOM 830 O O . ASN A 1 102 ? 1.843 20.562 11.07 1 96.19 102 ASN A O 1
ATOM 834 N N . ALA A 1 103 ? 1.646 21.516 13.086 1 98 103 ALA A N 1
ATOM 835 C CA . ALA A 1 103 ? 2.248 22.766 12.625 1 98 103 ALA A CA 1
ATOM 836 C C . ALA A 1 103 ? 3.719 22.562 12.273 1 98 103 ALA A C 1
ATOM 838 O O . ALA A 1 103 ? 4.238 23.234 11.367 1 98 103 ALA A O 1
ATOM 839 N N . HIS A 1 104 ? 4.406 21.688 13.031 1 98.19 104 HIS A N 1
ATOM 840 C CA . HIS A 1 104 ? 5.797 21.391 12.711 1 98.19 104 HIS A CA 1
ATOM 841 C C . HIS A 1 104 ? 5.91 20.75 11.328 1 98.19 104 HIS A C 1
ATOM 843 O O . HIS A 1 104 ? 6.82 21.078 10.562 1 98.19 104 HIS A O 1
ATOM 849 N N . ALA A 1 105 ? 5.012 19.828 11.023 1 98.19 105 ALA A N 1
ATOM 850 C CA . ALA A 1 105 ? 4.984 19.219 9.695 1 98.19 105 ALA A CA 1
ATOM 851 C C . ALA A 1 105 ? 4.793 20.281 8.609 1 98.19 105 ALA A C 1
ATOM 853 O O . ALA A 1 105 ? 5.438 20.219 7.559 1 98.19 105 ALA A O 1
ATOM 854 N N . VAL A 1 106 ? 3.914 21.234 8.867 1 98.5 106 VAL A N 1
ATOM 855 C CA . VAL A 1 106 ? 3.656 22.297 7.91 1 98.5 106 VAL A CA 1
ATOM 856 C C . VAL A 1 106 ? 4.91 23.156 7.742 1 98.5 106 VAL A C 1
ATOM 858 O O . VAL A 1 106 ? 5.277 23.531 6.625 1 98.5 106 VAL A O 1
ATOM 861 N N . LYS A 1 107 ? 5.566 23.5 8.852 1 98.5 107 LYS A N 1
ATOM 862 C CA . LYS A 1 107 ? 6.816 24.25 8.797 1 98.5 107 LYS A CA 1
ATOM 863 C C . LYS A 1 107 ? 7.832 23.562 7.891 1 98.5 107 LYS A C 1
ATOM 865 O O . LYS A 1 107 ? 8.422 24.203 7.016 1 98.5 107 LYS A O 1
ATOM 870 N N . ILE A 1 108 ? 8.031 22.281 8.07 1 97.94 108 ILE A N 1
ATOM 871 C CA . ILE A 1 108 ? 9 21.516 7.293 1 97.94 108 ILE A CA 1
ATOM 872 C C . ILE A 1 108 ? 8.609 21.531 5.82 1 97.94 108 ILE A C 1
ATOM 874 O O . ILE A 1 108 ? 9.461 21.734 4.949 1 97.94 108 ILE A O 1
ATOM 878 N N . ALA A 1 109 ? 7.332 21.328 5.516 1 98 109 ALA A N 1
ATOM 879 C CA . ALA A 1 109 ? 6.844 21.328 4.141 1 98 109 ALA A CA 1
ATOM 880 C C . ALA A 1 109 ? 7.094 22.672 3.465 1 98 109 ALA A C 1
ATOM 882 O O . ALA A 1 109 ? 7.594 22.734 2.34 1 98 109 ALA A O 1
ATOM 883 N N . VAL A 1 110 ? 6.746 23.766 4.168 1 98 110 VAL A N 1
ATOM 884 C CA . VAL A 1 110 ? 6.879 25.125 3.637 1 98 110 VAL A CA 1
ATOM 885 C C . VAL A 1 110 ? 8.344 25.422 3.34 1 98 110 VAL A C 1
ATOM 887 O O . VAL A 1 110 ? 8.672 25.984 2.291 1 98 110 VAL A O 1
ATOM 890 N N . GLU A 1 111 ? 9.227 25.016 4.23 1 96.56 111 GLU A N 1
ATOM 891 C CA . GLU A 1 111 ? 10.648 25.281 4.074 1 96.56 111 GLU A CA 1
ATOM 892 C C . GLU A 1 111 ? 11.258 24.391 2.986 1 96.56 111 GLU A C 1
ATOM 894 O O . GLU A 1 111 ? 11.969 24.875 2.107 1 96.56 111 GLU A O 1
ATOM 899 N N . TYR A 1 112 ? 10.969 23.109 2.977 1 96.44 112 TYR A N 1
ATOM 900 C CA . TYR A 1 112 ? 11.594 22.156 2.066 1 96.44 112 TYR A CA 1
ATOM 901 C C . TYR A 1 112 ? 11.156 22.406 0.629 1 96.44 112 TYR A C 1
ATOM 903 O O . TYR A 1 112 ? 11.969 22.359 -0.294 1 96.44 112 TYR A O 1
ATOM 911 N N . TYR A 1 113 ? 9.883 22.688 0.445 1 96.31 113 TYR A N 1
ATOM 912 C CA . TYR A 1 113 ? 9.359 22.859 -0.909 1 96.31 113 TYR A CA 1
ATOM 913 C C . TYR A 1 113 ? 9.289 24.328 -1.288 1 96.31 113 TYR A C 1
ATOM 915 O O . TYR A 1 113 ? 8.742 24.672 -2.34 1 96.31 113 TYR A O 1
ATOM 923 N N . ASP A 1 114 ? 9.773 25.219 -0.443 1 95.06 114 ASP A N 1
ATOM 924 C CA . ASP A 1 114 ? 9.883 26.656 -0.69 1 95.06 114 ASP A CA 1
ATOM 925 C C . ASP A 1 114 ? 8.539 27.234 -1.141 1 95.06 114 ASP A C 1
ATOM 927 O O . ASP A 1 114 ? 8.445 27.844 -2.207 1 95.06 114 ASP A O 1
ATOM 931 N N . VAL A 1 115 ? 7.5 27.047 -0.288 1 95.94 115 VAL A N 1
ATOM 932 C CA . VAL A 1 115 ? 6.152 27.531 -0.588 1 95.94 115 VAL A CA 1
ATOM 933 C C . VAL A 1 115 ? 6.105 29.047 -0.498 1 95.94 115 VAL A C 1
ATOM 935 O O . VAL A 1 115 ? 6.387 29.625 0.557 1 95.94 115 VAL A O 1
ATOM 938 N N . LYS A 1 116 ? 5.691 29.703 -1.589 1 93.06 116 LYS A N 1
ATOM 939 C CA . LYS A 1 116 ? 5.746 31.156 -1.66 1 93.06 116 LYS A CA 1
ATOM 940 C C . LYS A 1 116 ? 4.348 31.75 -1.842 1 93.06 116 LYS A C 1
ATOM 942 O O . LYS A 1 116 ? 4.176 32.969 -1.814 1 93.06 116 LYS A O 1
ATOM 947 N N . GLU A 1 117 ? 3.336 30.922 -2.088 1 94.69 117 GLU A N 1
ATOM 948 C CA . GLU A 1 117 ? 1.938 31.328 -2.23 1 94.69 117 GLU A CA 1
ATOM 949 C C . GLU A 1 117 ? 1.124 30.922 -1.005 1 94.69 117 GLU A C 1
ATOM 951 O O . GLU A 1 117 ? 1.569 30.094 -0.2 1 94.69 117 GLU A O 1
ATOM 956 N N . PRO A 1 118 ? -0.059 31.609 -0.887 1 96.88 118 PRO A N 1
ATOM 957 C CA . PRO A 1 118 ? -0.953 31.062 0.13 1 96.88 118 PRO A CA 1
ATOM 958 C C . PRO A 1 118 ? -1.237 29.578 -0.086 1 96.88 118 PRO A C 1
ATOM 960 O O . PRO A 1 118 ? -1.298 29.109 -1.229 1 96.88 118 PRO A O 1
ATOM 963 N N . PHE A 1 119 ? -1.321 28.859 0.966 1 98.38 119 PHE A N 1
ATOM 964 C CA . PHE A 1 119 ? -1.529 27.422 0.848 1 98.38 119 PHE A CA 1
ATOM 965 C C . PHE A 1 119 ? -2.627 26.953 1.796 1 98.38 119 PHE A C 1
ATOM 967 O O . PHE A 1 119 ? -3.014 27.672 2.713 1 98.38 119 PHE A O 1
ATOM 974 N N . LEU A 1 120 ? -3.178 25.812 1.515 1 98.44 120 LEU A N 1
ATOM 975 C CA . LEU A 1 120 ? -4.207 25.188 2.336 1 98.44 120 LEU A CA 1
ATOM 976 C C . LEU A 1 120 ? -3.596 24.141 3.262 1 98.44 120 LEU A C 1
ATOM 978 O O . LEU A 1 120 ? -2.678 23.422 2.867 1 98.44 120 LEU A O 1
ATOM 982 N N . VAL A 1 121 ? -4.055 24.062 4.48 1 98.62 121 VAL A N 1
ATOM 983 C CA . VAL A 1 121 ? -3.795 22.953 5.387 1 98.62 121 VAL A CA 1
ATOM 984 C C . VAL A 1 121 ? -5.086 22.188 5.645 1 98.62 121 VAL A C 1
ATOM 986 O O . VAL A 1 121 ? -6.105 22.781 6.004 1 98.62 121 VAL A O 1
ATOM 989 N N . VAL A 1 122 ? -5.047 20.938 5.395 1 97.56 122 VAL A N 1
ATOM 990 C CA . VAL A 1 122 ? -6.199 20.078 5.637 1 97.56 122 VAL A CA 1
ATOM 991 C C . VAL A 1 122 ? -5.766 18.844 6.426 1 97.56 122 VAL A C 1
ATOM 993 O O . VAL A 1 122 ? -4.699 18.266 6.172 1 97.56 122 VAL A O 1
ATOM 996 N N . GLN A 1 123 ? -6.586 18.5 7.383 1 93.44 123 GLN A N 1
ATOM 997 C CA . GLN A 1 123 ? -6.266 17.297 8.141 1 93.44 123 GLN A CA 1
ATOM 998 C C . GLN A 1 123 ? -6.555 16.031 7.32 1 93.44 123 GLN A C 1
ATOM 1000 O O . GLN A 1 123 ? -7.504 16 6.539 1 93.44 123 GLN A O 1
ATOM 1005 N N . GLY A 1 124 ? -5.766 15.016 7.492 1 90.94 124 GLY A N 1
ATOM 1006 C CA . GLY A 1 124 ? -5.844 13.797 6.695 1 90.94 124 GLY A CA 1
ATOM 1007 C C . GLY A 1 124 ? -7.082 12.977 6.988 1 90.94 124 GLY A C 1
ATOM 1008 O O . GLY A 1 124 ? -7.41 12.055 6.238 1 90.94 124 GLY A O 1
ATOM 1009 N N . ASP A 1 125 ? -7.781 13.273 8.039 1 90 125 ASP A N 1
ATOM 1010 C CA . ASP A 1 125 ? -8.938 12.477 8.445 1 90 125 ASP A CA 1
ATOM 1011 C C . ASP A 1 125 ? -10.234 13.266 8.281 1 90 125 ASP A C 1
ATOM 1013 O O . ASP A 1 125 ? -11.266 12.898 8.844 1 90 125 ASP A O 1
ATOM 1017 N N . ASN A 1 126 ? -10.172 14.391 7.551 1 90.94 126 ASN A N 1
ATOM 1018 C CA . ASN A 1 126 ? -11.352 15.211 7.324 1 90.94 126 ASN A CA 1
ATOM 1019 C C . ASN A 1 126 ? -12.062 14.828 6.027 1 90.94 126 ASN A C 1
ATOM 1021 O O . ASN A 1 126 ? -11.414 14.531 5.023 1 90.94 126 ASN A O 1
ATOM 1025 N N . LEU A 1 127 ? -13.305 14.688 6.117 1 93.62 127 LEU A N 1
ATOM 1026 C CA . LEU A 1 127 ? -14.195 14.648 4.961 1 93.62 127 LEU A CA 1
ATOM 1027 C C . LEU A 1 127 ? -15.031 15.914 4.875 1 93.62 127 LEU A C 1
ATOM 1029 O O . LEU A 1 127 ? -15.688 16.297 5.848 1 93.62 127 LEU A O 1
ATOM 1033 N N . PHE A 1 128 ? -14.984 16.594 3.695 1 93.88 128 PHE A N 1
ATOM 1034 C CA . PHE A 1 128 ? -15.656 17.891 3.658 1 93.88 128 PHE A CA 1
ATOM 1035 C C . PHE A 1 128 ? -16.031 18.266 2.23 1 93.88 128 PHE A C 1
ATOM 1037 O O . PHE A 1 128 ? -15.555 17.656 1.274 1 93.88 128 PHE A O 1
ATOM 1044 N N . LYS A 1 129 ? -16.953 19.094 2.145 1 93.69 129 LYS A N 1
ATOM 1045 C CA . LYS A 1 129 ? -17.219 19.891 0.954 1 93.69 129 LYS A CA 1
ATOM 1046 C C . LYS A 1 129 ? -16.844 21.344 1.176 1 93.69 129 LYS A C 1
ATOM 1048 O O . LYS A 1 129 ? -17.156 21.938 2.215 1 93.69 129 LYS A O 1
ATOM 1053 N N . LEU A 1 130 ? -16.016 21.828 0.309 1 94.69 130 LEU A N 1
ATOM 1054 C CA . LEU A 1 130 ? -15.531 23.188 0.468 1 94.69 130 LEU A CA 1
ATOM 1055 C C . LEU A 1 130 ? -15.273 23.844 -0.89 1 94.69 130 LEU A C 1
ATOM 1057 O O . LEU A 1 130 ? -14.703 23.219 -1.783 1 94.69 130 LEU A O 1
ATOM 1061 N N . ASP A 1 131 ? -15.805 24.984 -1.061 1 96 131 ASP A N 1
ATOM 1062 C CA . ASP A 1 131 ? -15.438 25.781 -2.229 1 96 131 ASP A CA 1
ATOM 1063 C C . ASP A 1 131 ? -14.125 26.516 -1.995 1 96 131 ASP A C 1
ATOM 1065 O O . ASP A 1 131 ? -14.102 27.594 -1.381 1 96 131 ASP A O 1
ATOM 1069 N N . VAL A 1 132 ? -13.07 26.031 -2.521 1 96 132 VAL A N 1
ATOM 1070 C CA . VAL A 1 132 ? -11.727 26.516 -2.227 1 96 132 VAL A CA 1
ATOM 1071 C C . VAL A 1 132 ? -11.547 27.922 -2.795 1 96 132 VAL A C 1
ATOM 1073 O O . VAL A 1 132 ? -10.898 28.766 -2.176 1 96 132 VAL A O 1
ATOM 1076 N N . LYS A 1 133 ? -12.055 28.156 -3.947 1 95.88 133 LYS A N 1
ATOM 1077 C CA . LYS A 1 133 ? -11.945 29.469 -4.555 1 95.88 133 LYS A CA 1
ATOM 1078 C C . LYS A 1 133 ? -12.555 30.547 -3.654 1 95.88 133 LYS A C 1
ATOM 1080 O O . LYS A 1 133 ? -11.953 31.594 -3.432 1 95.88 133 LYS A O 1
ATOM 1085 N N . LYS A 1 134 ? -13.734 30.219 -3.105 1 96.38 134 LYS A N 1
ATOM 1086 C CA . LYS A 1 134 ? -14.422 31.172 -2.24 1 96.38 134 LYS A CA 1
ATOM 1087 C C . LYS A 1 134 ? -13.625 31.438 -0.968 1 96.38 134 LYS A C 1
ATOM 1089 O O . LYS A 1 134 ? -13.531 32.594 -0.516 1 96.38 134 LYS A O 1
ATOM 1094 N N . VAL A 1 135 ? -13.078 30.438 -0.445 1 97.12 135 VAL A N 1
ATOM 1095 C CA . VAL A 1 135 ? -12.32 30.609 0.792 1 97.12 135 VAL A CA 1
ATOM 1096 C C . VAL A 1 135 ? -11.055 31.406 0.52 1 97.12 135 VAL A C 1
ATOM 1098 O O . VAL A 1 135 ? -10.664 32.25 1.331 1 97.12 135 VAL A O 1
ATOM 1101 N N . LEU A 1 136 ? -10.398 31.172 -0.596 1 96.75 136 LEU A N 1
ATOM 1102 C CA . LEU A 1 136 ? -9.188 31.906 -0.963 1 96.75 136 LEU A CA 1
ATOM 1103 C C . LEU A 1 136 ? -9.5 33.375 -1.227 1 96.75 136 LEU A C 1
ATOM 1105 O O . LEU A 1 136 ? -8.734 34.25 -0.82 1 96.75 136 LEU A O 1
ATOM 1109 N N . GLU A 1 137 ? -10.609 33.625 -1.907 1 96.69 137 GLU A N 1
ATOM 1110 C CA . GLU A 1 137 ? -11.039 35 -2.146 1 96.69 137 GLU A CA 1
ATOM 1111 C C . GLU A 1 137 ? -11.32 35.75 -0.835 1 96.69 137 GLU A C 1
ATOM 1113 O O . GLU A 1 137 ? -10.938 36.906 -0.665 1 96.69 137 GLU A O 1
ATOM 1118 N N . TYR A 1 138 ? -12.008 35 -0.021 1 97.31 138 TYR A N 1
ATOM 1119 C CA . TYR A 1 138 ? -12.281 35.562 1.306 1 97.31 138 TYR A CA 1
ATOM 1120 C C . TYR A 1 138 ? -10.984 35.906 2.023 1 97.31 138 TYR A C 1
ATOM 1122 O O . TYR A 1 138 ? -10.867 36.969 2.607 1 97.31 138 TYR A O 1
ATOM 1130 N N . HIS A 1 139 ? -9.992 35.031 2.033 1 97.62 139 HIS A N 1
ATOM 1131 C CA . HIS A 1 139 ? -8.688 35.25 2.645 1 97.62 139 HIS A CA 1
ATOM 1132 C C . HIS A 1 139 ? -8 36.469 2.096 1 97.62 139 HIS A C 1
ATOM 1134 O O . HIS A 1 139 ? -7.441 37.281 2.857 1 97.62 139 HIS A O 1
ATOM 1140 N N . GLU A 1 140 ? -8.07 36.656 0.845 1 96.12 140 GLU A N 1
ATOM 1141 C CA . GLU A 1 140 ? -7.453 37.812 0.177 1 96.12 140 GLU A CA 1
ATOM 1142 C C . GLU A 1 140 ? -8.188 39.094 0.512 1 96.12 140 GLU A C 1
ATOM 1144 O O . GLU A 1 140 ? -7.551 40.125 0.803 1 96.12 140 GLU A O 1
ATOM 1149 N N . GLU A 1 141 ? -9.5 39 0.4 1 96.69 141 GLU A N 1
ATOM 1150 C CA . GLU A 1 141 ? -10.32 40.188 0.668 1 96.69 141 GLU A CA 1
ATOM 1151 C C . GLU A 1 141 ? -10.07 40.719 2.074 1 96.69 141 GLU A C 1
ATOM 1153 O O . GLU A 1 141 ? -10 41.938 2.277 1 96.69 141 GLU A O 1
ATOM 1158 N N . LYS A 1 142 ? -9.898 39.844 2.998 1 97.31 142 LYS A N 1
ATOM 1159 C CA . LYS A 1 142 ? -9.703 40.188 4.398 1 97.31 142 LYS A CA 1
ATOM 1160 C C . LYS A 1 142 ? -8.242 40.562 4.676 1 97.31 142 LYS A C 1
ATOM 1162 O O . LYS A 1 142 ? -7.91 41 5.773 1 97.31 142 LYS A O 1
ATOM 1167 N N . LYS A 1 143 ? -7.363 40.344 3.654 1 96.94 143 LYS A N 1
ATOM 1168 C CA . LYS A 1 143 ? -5.926 40.469 3.873 1 96.94 143 LYS A CA 1
ATOM 1169 C C . LYS A 1 143 ? -5.484 39.656 5.094 1 96.94 143 LYS A C 1
ATOM 1171 O O . LYS A 1 143 ? -4.762 40.188 5.953 1 96.94 143 LYS A O 1
ATOM 1176 N N . ALA A 1 144 ? -6.027 38.469 5.152 1 98.12 144 ALA A N 1
ATOM 1177 C CA . ALA A 1 144 ? -5.812 37.594 6.316 1 98.12 144 ALA A CA 1
ATOM 1178 C C . ALA A 1 144 ? -4.41 37 6.309 1 98.12 144 ALA A C 1
ATOM 1180 O O . ALA A 1 144 ? -3.842 36.75 5.242 1 98.12 144 ALA A O 1
ATOM 1181 N N . PHE A 1 145 ? -3.855 36.875 7.543 1 98.38 145 PHE A N 1
ATOM 1182 C CA . PHE A 1 145 ? -2.656 36.062 7.734 1 98.38 145 PHE A CA 1
ATOM 1183 C C . PHE A 1 145 ? -2.998 34.594 7.742 1 98.38 145 PHE A C 1
ATOM 1185 O O . PHE A 1 145 ? -2.264 33.781 7.176 1 98.38 145 PHE A O 1
ATOM 1192 N N . MET A 1 146 ? -4.098 34.312 8.32 1 98.56 146 MET A N 1
ATOM 1193 C CA . MET A 1 146 ? -4.66 32.969 8.398 1 98.56 146 MET A CA 1
ATOM 1194 C C . MET A 1 146 ? -6.184 33.031 8.383 1 98.56 146 MET A C 1
ATOM 1196 O O . MET A 1 146 ? -6.789 33.875 9.023 1 98.56 146 MET A O 1
ATOM 1200 N N . THR A 1 147 ? -6.781 32.188 7.594 1 98.69 147 THR A N 1
ATOM 1201 C CA . THR A 1 147 ? -8.219 31.953 7.613 1 98.69 147 THR A CA 1
ATOM 1202 C C . THR A 1 147 ? -8.531 30.547 8.102 1 98.69 147 THR A C 1
ATOM 1204 O O . THR A 1 147 ? -7.977 29.562 7.594 1 98.69 147 THR A O 1
ATOM 1207 N N . ILE A 1 148 ? -9.344 30.438 9.117 1 98.44 148 ILE A N 1
ATOM 1208 C CA . ILE A 1 148 ? -9.766 29.156 9.68 1 98.44 148 ILE A CA 1
ATOM 1209 C C . ILE A 1 148 ? -11.203 28.859 9.266 1 98.44 148 ILE A C 1
ATOM 1211 O O . ILE A 1 148 ? -12.109 29.656 9.523 1 98.44 148 ILE A O 1
ATOM 1215 N N . VAL A 1 149 ? -11.391 27.719 8.617 1 98.12 149 VAL A N 1
ATOM 1216 C CA . VAL A 1 149 ? -12.742 27.281 8.305 1 98.12 149 VAL A CA 1
ATOM 1217 C C . VAL A 1 149 ? -13.422 26.766 9.562 1 98.12 149 VAL A C 1
ATOM 1219 O O . VAL A 1 149 ? -12.891 25.875 10.242 1 98.12 149 VAL A O 1
ATOM 1222 N N . LEU A 1 150 ? -14.555 27.328 9.859 1 97.25 150 LEU A N 1
ATOM 1223 C CA . LEU A 1 150 ? -15.289 27.016 11.07 1 97.25 150 LEU A CA 1
ATOM 1224 C C . LEU A 1 150 ? -16.641 26.375 10.742 1 97.25 150 LEU A C 1
ATOM 1226 O O . LEU A 1 150 ? -17.219 26.672 9.695 1 97.25 150 LEU A O 1
ATOM 1230 N N . LYS A 1 151 ? -17.031 25.516 11.594 1 95.38 151 LYS A N 1
ATOM 1231 C CA . LYS A 1 151 ? -18.328 24.859 11.484 1 95.38 151 LYS A CA 1
ATOM 1232 C C . LYS A 1 151 ? -19.094 24.906 12.797 1 95.38 151 LYS A C 1
ATOM 1234 O O . LYS A 1 151 ? -18.516 24.688 13.867 1 95.38 151 LYS A O 1
ATOM 1239 N N . LYS A 1 152 ? -20.375 25.281 12.719 1 93.75 152 LYS A N 1
ATOM 1240 C CA . LYS A 1 152 ? -21.219 25.219 13.906 1 93.75 152 LYS A CA 1
ATOM 1241 C C . LYS A 1 152 ? -21.469 23.766 14.328 1 93.75 152 LYS A C 1
ATOM 1243 O O . LYS A 1 152 ? -21.797 22.922 13.5 1 93.75 152 LYS A O 1
ATOM 1248 N N . VAL A 1 153 ? -21.188 23.5 15.57 1 89.19 153 VAL A N 1
ATOM 1249 C CA . VAL A 1 153 ? -21.375 22.141 16.094 1 89.19 153 VAL A CA 1
ATOM 1250 C C . VAL A 1 153 ? -22.219 22.203 17.375 1 89.19 153 VAL A C 1
ATOM 1252 O O . VAL A 1 153 ? -22.281 23.234 18.031 1 89.19 153 VAL A O 1
ATOM 1255 N N . GLU A 1 154 ? -22.828 21.078 17.672 1 84.94 154 GLU A N 1
ATOM 1256 C CA . GLU A 1 154 ? -23.641 21 18.875 1 84.94 154 GLU A CA 1
ATOM 1257 C C . GLU A 1 154 ? -22.766 20.719 20.109 1 84.94 154 GLU A C 1
ATOM 1259 O O . GLU A 1 154 ? -22.984 21.312 21.172 1 84.94 154 GLU A O 1
ATOM 1264 N N . SER A 1 155 ? -21.812 19.875 19.938 1 84.62 155 SER A N 1
ATOM 1265 C CA . SER A 1 155 ? -20.891 19.531 21 1 84.62 155 SER A CA 1
ATOM 1266 C C . SER A 1 155 ? -19.5 20.094 20.719 1 84.62 155 SER A C 1
ATOM 1268 O O . SER A 1 155 ? -18.844 19.688 19.75 1 84.62 155 SER A O 1
ATOM 1270 N N . VAL A 1 156 ? -18.984 20.875 21.641 1 85.81 156 VAL A N 1
ATOM 1271 C CA . VAL A 1 156 ? -17.797 21.656 21.344 1 85.81 156 VAL A CA 1
ATOM 1272 C C . VAL A 1 156 ? -16.594 21.062 22.062 1 85.81 156 VAL A C 1
ATOM 1274 O O . VAL A 1 156 ? -15.445 21.406 21.781 1 85.81 156 VAL A O 1
ATOM 1277 N N . GLU A 1 157 ? -16.781 20.078 22.922 1 82.88 157 GLU A N 1
ATOM 1278 C CA . GLU A 1 157 ? -15.758 19.641 23.859 1 82.88 157 GLU A CA 1
ATOM 1279 C C . GLU A 1 157 ? -14.602 18.953 23.141 1 82.88 157 GLU A C 1
ATOM 1281 O O . GLU A 1 157 ? -13.492 18.875 23.672 1 82.88 157 GLU A O 1
ATOM 1286 N N . GLU A 1 158 ? -14.844 18.5 21.969 1 80.38 158 GLU A N 1
ATOM 1287 C CA . GLU A 1 158 ? -13.812 17.734 21.281 1 80.38 158 GLU A CA 1
ATOM 1288 C C . GLU A 1 158 ? -13.094 18.594 20.234 1 80.38 158 GLU A C 1
ATOM 1290 O O . GLU A 1 158 ? -12.195 18.109 19.531 1 80.38 158 GLU A O 1
ATOM 1295 N N . PHE A 1 159 ? -13.398 19.875 20.203 1 87.38 159 PHE A N 1
ATOM 1296 C CA . PHE A 1 159 ? -12.867 20.703 19.141 1 87.38 159 PHE A CA 1
ATOM 1297 C C . PHE A 1 159 ? -12.328 22.016 19.688 1 87.38 159 PHE A C 1
ATOM 1299 O O . PHE A 1 159 ? -12.68 22.422 20.797 1 87.38 159 PHE A O 1
ATOM 1306 N N . GLY A 1 160 ? -11.406 22.609 18.953 1 90 160 GLY A N 1
ATOM 1307 C CA . GLY A 1 160 ? -11.133 24.016 19.156 1 90 160 GLY A CA 1
ATOM 1308 C C . GLY A 1 160 ? -12.297 24.922 18.781 1 90 160 GLY A C 1
ATOM 1309 O O . GLY A 1 160 ? -12.961 24.672 17.766 1 90 160 GLY A O 1
ATOM 1310 N N . VAL A 1 161 ? -12.516 25.891 19.641 1 93.5 161 VAL A N 1
ATOM 1311 C CA . VAL A 1 161 ? -13.672 26.75 19.438 1 93.5 161 VAL A CA 1
ATOM 1312 C C . VAL A 1 161 ? -13.227 28.203 19.312 1 93.5 161 VAL A C 1
ATOM 1314 O O . VAL A 1 161 ? -12.352 28.656 20.062 1 93.5 161 VAL A O 1
ATOM 1317 N N . ALA A 1 162 ? -13.828 28.859 18.297 1 94.25 162 ALA A N 1
ATOM 1318 C CA . ALA A 1 162 ? -13.422 30.234 18.016 1 94.25 162 ALA A CA 1
ATOM 1319 C C . ALA A 1 162 ? -14.57 31.203 18.281 1 94.25 162 ALA A C 1
ATOM 1321 O O . ALA A 1 162 ? -15.727 30.906 17.969 1 94.25 162 ALA A O 1
ATOM 1322 N N . GLU A 1 163 ? -14.203 32.344 18.875 1 94.56 163 GLU A N 1
ATOM 1323 C CA . GLU A 1 163 ? -15.109 33.469 18.984 1 94.56 163 GLU A CA 1
ATOM 1324 C C . GLU A 1 163 ? -14.758 34.562 17.969 1 94.56 163 GLU A C 1
ATOM 1326 O O . GLU A 1 163 ? -13.609 34.969 17.875 1 94.56 163 GLU A O 1
ATOM 1331 N N . LEU A 1 164 ? -15.797 34.906 17.25 1 95.38 164 LEU A N 1
ATOM 1332 C CA . LEU A 1 164 ? -15.586 35.875 16.172 1 95.38 164 LEU A CA 1
ATOM 1333 C C . LEU A 1 164 ? -16.109 37.25 16.562 1 95.38 164 LEU A C 1
ATOM 1335 O O . LEU A 1 164 ? -17.109 37.375 17.297 1 95.38 164 LEU A O 1
ATOM 1339 N N . ASP A 1 165 ? -15.461 38.312 16.109 1 94.88 165 ASP A N 1
ATOM 1340 C CA . ASP A 1 165 ? -16.016 39.656 16.234 1 94.88 165 ASP A CA 1
ATOM 1341 C C . ASP A 1 165 ? -16.906 40 15.047 1 94.88 165 ASP A C 1
ATOM 1343 O O . ASP A 1 165 ? -17.266 39.125 14.258 1 94.88 165 ASP A O 1
ATOM 1347 N N . ASN A 1 166 ? -17.281 41.25 14.914 1 93.06 166 ASN A N 1
ATOM 1348 C CA . ASN A 1 166 ? -18.234 41.656 13.891 1 93.06 166 ASN A CA 1
ATOM 1349 C C . ASN A 1 166 ? -17.625 41.594 12.492 1 93.06 166 ASN A C 1
ATOM 1351 O O . ASN A 1 166 ? -18.359 41.469 11.508 1 93.06 166 ASN A O 1
ATOM 1355 N N . ASP A 1 167 ? -16.312 41.625 12.406 1 95.44 167 ASP A N 1
ATOM 1356 C CA . ASP A 1 167 ? -15.641 41.562 11.117 1 95.44 167 ASP A CA 1
ATOM 1357 C C . ASP A 1 167 ? -15.141 40.156 10.836 1 95.44 167 ASP A C 1
ATOM 1359 O O . ASP A 1 167 ? -14.32 39.938 9.945 1 95.44 167 ASP A O 1
ATOM 1363 N N . MET A 1 168 ? -15.492 39.156 11.641 1 96.62 168 MET A N 1
ATOM 1364 C CA . MET A 1 168 ? -15.164 37.75 11.508 1 96.62 168 MET A CA 1
ATOM 1365 C C . MET A 1 168 ? -13.711 37.469 11.891 1 96.62 168 MET A C 1
ATOM 1367 O O . MET A 1 168 ? -13.148 36.438 11.539 1 96.62 168 MET A O 1
ATOM 1371 N N . LYS A 1 169 ? -13.156 38.469 12.492 1 97.44 169 LYS A N 1
ATOM 1372 C CA . LYS A 1 169 ? -11.836 38.25 13.086 1 97.44 169 LYS A CA 1
ATOM 1373 C C . LYS A 1 169 ? -11.938 37.406 14.367 1 97.44 169 LYS A C 1
ATOM 1375 O O . LYS A 1 169 ? -12.844 37.625 15.18 1 97.44 169 LYS A O 1
ATOM 1380 N N . ILE A 1 170 ? -11.07 36.469 14.531 1 96.5 170 ILE A N 1
ATOM 1381 C CA . ILE A 1 170 ? -11.109 35.625 15.711 1 96.5 170 ILE A CA 1
ATOM 1382 C C . ILE A 1 170 ? -10.516 36.375 16.906 1 96.5 170 ILE A C 1
ATOM 1384 O O . ILE A 1 170 ? -9.336 36.75 16.891 1 96.5 170 ILE A O 1
ATOM 1388 N N . LYS A 1 171 ? -11.281 36.5 17.953 1 92.81 171 LYS A N 1
ATOM 1389 C CA . LYS A 1 171 ? -10.883 37.219 19.156 1 92.81 171 LYS A CA 1
ATOM 1390 C C . LYS A 1 171 ? -10.32 36.281 20.203 1 92.81 171 LYS A C 1
ATOM 1392 O O . LYS A 1 171 ? -9.391 36.625 20.938 1 92.81 171 LYS A O 1
ATOM 1397 N N . ARG A 1 172 ? -11.023 35.188 20.219 1 91.5 172 ARG A N 1
ATOM 1398 C CA . ARG A 1 172 ? -10.648 34.188 21.203 1 91.5 172 ARG A CA 1
ATOM 1399 C C . ARG A 1 172 ? -10.711 32.781 20.594 1 91.5 172 ARG A C 1
ATOM 1401 O O . ARG A 1 172 ? -11.594 32.5 19.766 1 91.5 172 ARG A O 1
ATOM 1408 N N . PHE A 1 173 ? -9.734 31.984 20.953 1 92.38 173 PHE A N 1
ATOM 1409 C CA . PHE A 1 173 ? -9.656 30.594 20.5 1 92.38 173 PHE A CA 1
ATOM 1410 C C . PHE A 1 173 ? -9.312 29.672 21.656 1 92.38 173 PHE A C 1
ATOM 1412 O O . PHE A 1 173 ? -8.297 29.859 22.328 1 92.38 173 PHE A O 1
ATOM 1419 N N . VAL A 1 174 ? -10.195 28.766 21.922 1 89.19 174 VAL A N 1
ATOM 1420 C CA . VAL A 1 174 ? -9.992 27.828 23.016 1 89.19 174 VAL A CA 1
ATOM 1421 C C . VAL A 1 174 ? -9.977 26.391 22.469 1 89.19 174 VAL A C 1
ATOM 1423 O O . VAL A 1 174 ? -10.945 25.953 21.859 1 89.19 174 VAL A O 1
ATOM 1426 N N . GLU A 1 175 ? -8.812 25.719 22.688 1 88.44 175 GLU A N 1
ATOM 1427 C CA . GLU A 1 175 ? -8.695 24.344 22.219 1 88.44 175 GLU A CA 1
ATOM 1428 C C . GLU A 1 175 ? -9.336 23.375 23.203 1 88.44 175 GLU A C 1
ATOM 1430 O O . GLU A 1 175 ? -8.93 23.312 24.359 1 88.44 175 GLU A O 1
ATOM 1435 N N . LYS A 1 176 ? -10.266 22.578 22.688 1 85.56 176 LYS A N 1
ATOM 1436 C CA . LYS A 1 176 ? -10.945 21.516 23.438 1 85.56 176 LYS A CA 1
ATOM 1437 C C . LYS A 1 176 ? -11.312 21.984 24.844 1 85.56 176 LYS A C 1
ATOM 1439 O O . LYS A 1 176 ? -10.766 21.5 25.828 1 85.56 176 LYS A O 1
ATOM 1444 N N . PRO A 1 177 ? -12.281 22.781 24.844 1 84.38 177 PRO A N 1
ATOM 1445 C CA . PRO A 1 177 ? -12.75 23.234 26.156 1 84.38 177 PRO A CA 1
ATOM 1446 C C . PRO A 1 177 ? -13.258 22.094 27.031 1 84.38 177 PRO A C 1
ATOM 1448 O O . PRO A 1 177 ? -13.938 21.188 26.531 1 84.38 177 PRO A O 1
ATOM 1451 N N . LYS A 1 178 ? -12.828 22.078 28.281 1 79.75 178 LYS A N 1
ATOM 1452 C CA . LYS A 1 178 ? -13.227 21 29.203 1 79.75 178 LYS A CA 1
ATOM 1453 C C . LYS A 1 178 ? -14.727 21.047 29.469 1 79.75 178 LYS A C 1
ATOM 1455 O O . LYS A 1 178 ? -15.367 20 29.594 1 79.75 178 LYS A O 1
ATOM 1460 N N . ARG A 1 179 ? -15.406 22.172 29.844 1 81.44 179 ARG A N 1
ATOM 1461 C CA . ARG A 1 179 ? -16.828 22.391 30.094 1 81.44 179 ARG A CA 1
ATOM 1462 C C . ARG A 1 179 ? -17.438 23.344 29.078 1 81.44 179 ARG A C 1
ATOM 1464 O O . ARG A 1 179 ? -16.75 24.234 28.578 1 81.44 179 ARG A O 1
ATOM 1471 N N . ARG A 1 180 ? -18.547 23.078 28.641 1 81.19 180 ARG A N 1
ATOM 1472 C CA . ARG A 1 180 ? -19.266 23.906 27.672 1 81.19 180 ARG A CA 1
ATOM 1473 C C . ARG A 1 180 ? -19.172 25.391 28.047 1 81.19 180 ARG A C 1
ATOM 1475 O O . ARG A 1 180 ? -19.062 26.25 27.156 1 81.19 180 ARG A O 1
ATOM 1482 N N . GLU A 1 181 ? -19.203 25.703 29.234 1 82.56 181 GLU A N 1
ATOM 1483 C CA . GLU A 1 181 ? -19.188 27.078 29.719 1 82.56 181 GLU A CA 1
ATOM 1484 C C . GLU A 1 181 ? -17.875 27.781 29.375 1 82.56 181 GLU A C 1
ATOM 1486 O O . GLU A 1 181 ? -17.828 29 29.281 1 82.56 181 GLU A O 1
ATOM 1491 N N . GLU A 1 182 ? -16.938 27 29.172 1 84.88 182 GLU A N 1
ATOM 1492 C CA . GLU A 1 182 ? -15.625 27.531 28.828 1 84.88 182 GLU A CA 1
ATOM 1493 C C . GLU A 1 182 ? -15.508 27.828 27.344 1 84.88 182 GLU A C 1
ATOM 1495 O O . GLU A 1 182 ? -14.586 28.516 26.906 1 84.88 182 GLU A O 1
ATOM 1500 N N . ALA A 1 183 ? -16.453 27.297 26.625 1 82.75 183 ALA A N 1
ATOM 1501 C CA . ALA A 1 183 ? -16.453 27.516 25.188 1 82.75 183 ALA A CA 1
ATOM 1502 C C . ALA A 1 183 ? -16.953 28.922 24.844 1 82.75 183 ALA A C 1
ATOM 1504 O O . ALA A 1 183 ? -18.031 29.328 25.281 1 82.75 183 ALA A O 1
ATOM 1505 N N . PRO A 1 184 ? -16.156 29.625 24.109 1 85.38 184 PRO A N 1
ATOM 1506 C CA . PRO A 1 184 ? -16.562 31 23.797 1 85.38 184 PRO A CA 1
ATOM 1507 C C . PRO A 1 184 ? -17.688 31.062 22.766 1 85.38 184 PRO A C 1
ATOM 1509 O O . PRO A 1 184 ? -18.297 32.125 22.578 1 85.38 184 PRO A O 1
ATOM 1512 N N . SER A 1 185 ? -17.906 29.984 21.984 1 89.69 185 SER A N 1
ATOM 1513 C CA . SER A 1 185 ? -18.938 29.875 20.969 1 89.69 185 SER A CA 1
ATOM 1514 C C . SER A 1 185 ? -19.234 28.406 20.641 1 89.69 185 SER A C 1
ATOM 1516 O O . SER A 1 185 ? -18.891 27.516 21.406 1 89.69 185 SER A O 1
ATOM 1518 N N . ASP A 1 186 ? -19.953 28.281 19.469 1 91.62 186 ASP A N 1
ATOM 1519 C CA . ASP A 1 186 ? -20.219 26.938 18.984 1 91.62 186 ASP A CA 1
ATOM 1520 C C . ASP A 1 186 ? -19.578 26.703 17.609 1 91.62 186 ASP A C 1
ATOM 1522 O O . ASP A 1 186 ? -20 25.828 16.859 1 91.62 186 ASP A O 1
ATOM 1526 N N . LEU A 1 187 ? -18.641 27.609 17.344 1 94.94 187 LEU A N 1
ATOM 1527 C CA . LEU A 1 187 ? -17.922 27.484 16.078 1 94.94 187 LEU A CA 1
ATOM 1528 C C . LEU A 1 187 ? -16.656 26.656 16.25 1 94.94 187 LEU A C 1
ATOM 1530 O O . LEU A 1 187 ? -15.648 27.156 16.766 1 94.94 187 LEU A O 1
ATOM 1534 N N . ALA A 1 188 ? -16.734 25.453 15.703 1 93.94 188 ALA A N 1
ATOM 1535 C CA . ALA A 1 188 ? -15.633 24.5 15.867 1 93.94 188 ALA A CA 1
ATOM 1536 C C . ALA A 1 188 ? -14.578 24.688 14.781 1 93.94 188 ALA A C 1
ATOM 1538 O O . ALA A 1 188 ? -14.914 24.938 13.617 1 93.94 188 ALA A O 1
ATOM 1539 N N . ASN A 1 189 ? -13.312 24.578 15.188 1 95.25 189 ASN A N 1
ATOM 1540 C CA . ASN A 1 189 ? -12.18 24.516 14.273 1 95.25 189 ASN A CA 1
ATOM 1541 C C . ASN A 1 189 ? -12.195 23.219 13.461 1 95.25 189 ASN A C 1
ATOM 1543 O O . ASN A 1 189 ? -12.008 22.141 14 1 95.25 189 ASN A O 1
ATOM 1547 N N . THR A 1 190 ? -12.344 23.344 12.141 1 95.19 190 THR A N 1
ATOM 1548 C CA . THR A 1 190 ? -12.461 22.172 11.281 1 95.19 190 THR A CA 1
ATOM 1549 C C . THR A 1 190 ? -11.094 21.562 11 1 95.19 190 THR A C 1
ATOM 1551 O O . THR A 1 190 ? -10.992 20.438 10.5 1 95.19 190 THR A O 1
ATOM 1554 N N . GLY A 1 191 ? -10.07 22.266 11.219 1 94.94 191 GLY A N 1
ATOM 1555 C CA . GLY A 1 191 ? -8.734 21.828 10.867 1 94.94 191 GLY A CA 1
ATOM 1556 C C . GLY A 1 191 ? -8.352 22.156 9.43 1 94.94 191 GLY A C 1
ATOM 1557 O O . GLY A 1 191 ? -7.316 21.703 8.938 1 94.94 191 GLY A O 1
ATOM 1558 N N . ILE A 1 192 ? -9.195 22.922 8.773 1 97.5 192 ILE A N 1
ATOM 1559 C CA . ILE A 1 192 ? -8.922 23.422 7.434 1 97.5 192 ILE A CA 1
ATOM 1560 C C . ILE A 1 192 ? -8.5 24.891 7.516 1 97.5 192 ILE A C 1
ATOM 1562 O O . ILE A 1 192 ? -9.227 25.734 8.055 1 97.5 192 ILE A O 1
ATOM 1566 N N . TYR A 1 193 ? -7.332 25.219 7.008 1 98.44 193 TYR A N 1
ATOM 1567 C CA . TYR A 1 193 ? -6.781 26.578 7.102 1 98.44 193 TYR A CA 1
ATOM 1568 C C . TYR A 1 193 ? -6.312 27.062 5.738 1 98.44 193 TYR A C 1
ATOM 1570 O O . TYR A 1 193 ? -5.848 26.281 4.914 1 98.44 193 TYR A O 1
ATOM 1578 N N . VAL A 1 194 ? -6.465 28.297 5.488 1 98.44 194 VAL A N 1
ATOM 1579 C CA . VAL A 1 194 ? -5.691 29.016 4.484 1 98.44 194 VAL A CA 1
ATOM 1580 C C . VAL A 1 194 ? -4.645 29.891 5.168 1 98.44 194 VAL A C 1
ATOM 1582 O O . VAL A 1 194 ? -4.973 30.688 6.059 1 98.44 194 VAL A O 1
ATOM 1585 N N . ILE A 1 195 ? -3.418 29.75 4.77 1 98.69 195 ILE A N 1
ATOM 1586 C CA . ILE A 1 195 ? -2.34 30.453 5.469 1 98.69 195 ILE A CA 1
ATOM 1587 C C . ILE A 1 195 ? -1.495 31.234 4.465 1 98.69 195 ILE A C 1
ATOM 1589 O O . ILE A 1 195 ? -1.171 30.719 3.389 1 98.69 195 ILE A O 1
ATOM 1593 N N . SER A 1 196 ? -1.187 32.438 4.797 1 97.94 196 SER A N 1
ATOM 1594 C CA . SER A 1 196 ? -0.326 33.281 3.963 1 97.94 196 SER A CA 1
ATOM 1595 C C . SER A 1 196 ? 1.13 32.844 4.059 1 97.94 196 SER A C 1
ATOM 1597 O O . SER A 1 196 ? 1.565 32.312 5.098 1 97.94 196 SER A O 1
ATOM 1599 N N . PRO A 1 197 ? 1.911 33 2.971 1 95.5 197 PRO A N 1
ATOM 1600 C CA . PRO A 1 197 ? 3.295 32.5 2.945 1 95.5 197 PRO A CA 1
ATOM 1601 C C . PRO A 1 197 ? 4.176 33.188 3.994 1 95.5 197 PRO A C 1
ATOM 1603 O O . PRO A 1 197 ? 5.219 32.656 4.371 1 95.5 197 PRO A O 1
ATOM 1606 N N . GLU A 1 198 ? 3.758 34.344 4.52 1 96.5 198 GLU A N 1
ATOM 1607 C CA . GLU A 1 198 ? 4.504 35.094 5.527 1 96.5 198 GLU A CA 1
ATOM 1608 C C . GLU A 1 198 ? 4.641 34.281 6.82 1 96.5 198 GLU A C 1
ATOM 1610 O O . GLU A 1 198 ? 5.453 34.625 7.684 1 96.5 198 GLU A O 1
ATOM 1615 N N . ILE A 1 199 ? 3.871 33.219 6.934 1 97.88 199 ILE A N 1
ATOM 1616 C CA . ILE A 1 199 ? 3.967 32.344 8.109 1 97.88 199 ILE A CA 1
ATOM 1617 C C . ILE A 1 199 ? 5.398 31.844 8.258 1 97.88 199 ILE A C 1
ATOM 1619 O O . ILE A 1 199 ? 5.832 31.516 9.367 1 97.88 199 ILE A O 1
ATOM 1623 N N . ARG A 1 200 ? 6.137 31.719 7.18 1 96.94 200 ARG A N 1
ATOM 1624 C CA . ARG A 1 200 ? 7.523 31.266 7.211 1 96.94 200 ARG A CA 1
ATOM 1625 C C . ARG A 1 200 ? 8.359 32.125 8.164 1 96.94 200 ARG A C 1
ATOM 1627 O O . ARG A 1 200 ? 9.242 31.609 8.852 1 96.94 200 ARG A O 1
ATOM 1634 N N . ASP A 1 201 ? 8.07 33.406 8.148 1 97.06 201 ASP A N 1
ATOM 1635 C CA . ASP A 1 201 ? 8.789 34.312 9.031 1 97.06 201 ASP A CA 1
ATOM 1636 C C . ASP A 1 201 ? 8.43 34.062 10.492 1 97.06 201 ASP A C 1
ATOM 1638 O O . ASP A 1 201 ? 9.281 34.156 11.375 1 97.06 201 ASP A O 1
ATOM 1642 N N . VAL A 1 202 ? 7.176 33.781 10.703 1 97.5 202 VAL A N 1
ATOM 1643 C CA . VAL A 1 202 ? 6.727 33.438 12.047 1 97.5 202 VAL A CA 1
ATOM 1644 C C . VAL A 1 202 ? 7.418 32.156 12.523 1 97.5 202 VAL A C 1
ATOM 1646 O O . VAL A 1 202 ? 7.918 32.094 13.641 1 97.5 202 VAL A O 1
ATOM 1649 N N . PHE A 1 203 ? 7.5 31.156 11.672 1 97.44 203 PHE A N 1
ATOM 1650 C CA . PHE A 1 203 ? 8.109 29.875 11.992 1 97.44 203 PHE A CA 1
ATOM 1651 C C . PHE A 1 203 ? 9.586 30.031 12.312 1 97.44 203 PHE A C 1
ATOM 1653 O O . PHE A 1 203 ? 10.148 29.281 13.102 1 97.44 203 PHE A O 1
ATOM 1660 N N . LYS A 1 204 ? 10.211 31.062 11.82 1 96.38 204 LYS A N 1
ATOM 1661 C CA . LYS A 1 204 ? 11.641 31.266 11.992 1 96.38 204 LYS A CA 1
ATOM 1662 C C . LYS A 1 204 ? 11.922 32.188 13.188 1 96.38 204 LYS A C 1
ATOM 1664 O O . LYS A 1 204 ? 13.078 32.375 13.57 1 96.38 204 LYS A O 1
ATOM 1669 N N . SER A 1 205 ? 10.867 32.75 13.711 1 97.25 205 SER A N 1
ATOM 1670 C CA . SER A 1 205 ? 11.047 33.656 14.844 1 97.25 205 SER A CA 1
ATOM 1671 C C . SER A 1 205 ? 11.617 32.938 16.047 1 97.25 205 SER A C 1
ATOM 1673 O O . SER A 1 205 ? 11.406 31.719 16.219 1 97.25 205 SER A O 1
ATOM 1675 N N . GLU A 1 206 ? 12.289 33.625 16.891 1 97.44 206 GLU A N 1
ATOM 1676 C CA . GLU A 1 206 ? 12.891 33.062 18.094 1 97.44 206 GLU A CA 1
ATOM 1677 C C . GLU A 1 206 ? 11.82 32.438 19 1 97.44 206 GLU A C 1
ATOM 1679 O O . GLU A 1 206 ? 12.047 31.391 19.609 1 97.44 206 GLU A O 1
ATOM 1684 N N . GLU A 1 207 ? 10.766 33.094 19.078 1 97.31 207 GLU A N 1
ATOM 1685 C CA . GLU A 1 207 ? 9.688 32.625 19.953 1 97.31 207 GLU A CA 1
ATOM 1686 C C . GLU A 1 207 ? 9.164 31.266 19.5 1 97.31 207 GLU A C 1
ATOM 1688 O O . GLU A 1 207 ? 8.984 30.359 20.312 1 97.31 207 GLU A O 1
ATOM 1693 N N . VAL A 1 208 ? 8.938 31.141 18.25 1 97.31 208 VAL A N 1
ATOM 1694 C CA . VAL A 1 208 ? 8.383 29.891 17.734 1 97.31 208 VAL A CA 1
ATOM 1695 C C . VAL A 1 208 ? 9.445 28.797 17.766 1 97.31 208 VAL A C 1
ATOM 1697 O O . VAL A 1 208 ? 9.133 27.625 18 1 97.31 208 VAL A O 1
ATOM 1700 N N . GLU A 1 209 ? 10.664 29.141 17.531 1 97.19 209 GLU A N 1
ATOM 1701 C CA . GLU A 1 209 ? 11.75 28.172 17.672 1 97.19 209 GLU A CA 1
ATOM 1702 C C . GLU A 1 209 ? 11.797 27.609 19.094 1 97.19 209 GLU A C 1
ATOM 1704 O O . GLU A 1 209 ? 12.078 26.422 19.281 1 97.19 209 GLU A O 1
ATOM 1709 N N . GLU A 1 210 ? 11.594 28.5 20.031 1 97.56 210 GLU A N 1
ATOM 1710 C CA . GLU A 1 210 ? 11.539 28.047 21.422 1 97.56 210 GLU A CA 1
ATOM 1711 C C . GLU A 1 210 ? 10.352 27.109 21.656 1 97.56 210 GLU A C 1
ATOM 1713 O O . GLU A 1 210 ? 10.477 26.109 22.359 1 97.56 210 GLU A O 1
ATOM 1718 N N . MET A 1 211 ? 9.234 27.469 21.094 1 97.75 211 MET A N 1
ATOM 1719 C CA . MET A 1 211 ? 8.055 26.609 21.172 1 97.75 211 MET A CA 1
ATOM 1720 C C . MET A 1 211 ? 8.344 25.234 20.578 1 97.75 211 MET A C 1
ATOM 1722 O O . MET A 1 211 ? 7.91 24.219 21.109 1 97.75 211 MET A O 1
ATOM 1726 N N . LEU A 1 212 ? 9.039 25.203 19.484 1 97.44 212 LEU A N 1
ATOM 1727 C CA . LEU A 1 212 ? 9.422 23.953 18.812 1 97.44 212 LEU A CA 1
ATOM 1728 C C . LEU A 1 212 ? 10.258 23.078 19.75 1 97.44 212 LEU A C 1
ATOM 1730 O O . LEU A 1 212 ? 10.016 21.875 19.859 1 97.44 212 LEU A O 1
ATOM 1734 N N . LYS A 1 213 ? 11.195 23.688 20.406 1 97.06 213 LYS A N 1
ATOM 1735 C CA . LYS A 1 213 ? 12.055 22.953 21.344 1 97.06 213 LYS A CA 1
ATOM 1736 C C . LYS A 1 213 ? 11.242 22.344 22.484 1 97.06 213 LYS A C 1
ATOM 1738 O O . LYS A 1 213 ? 11.586 21.281 23 1 97.06 213 LYS A O 1
ATOM 1743 N N . LEU A 1 214 ? 10.156 23 22.797 1 97.44 214 LEU A N 1
ATOM 1744 C CA . LEU A 1 214 ? 9.305 22.562 23.891 1 97.44 214 LEU A CA 1
ATOM 1745 C C . LEU A 1 214 ? 8.227 21.594 23.391 1 97.44 214 LEU A C 1
ATOM 1747 O O . LEU A 1 214 ? 7.383 21.141 24.172 1 97.44 214 LEU A O 1
ATOM 1751 N N . GLY A 1 215 ? 8.211 21.344 22.109 1 96.38 215 GLY A N 1
ATOM 1752 C CA . GLY A 1 215 ? 7.254 20.406 21.531 1 96.38 215 GLY A CA 1
ATOM 1753 C C . GLY A 1 215 ? 5.875 21.016 21.344 1 96.38 215 GLY A C 1
ATOM 1754 O O . GLY A 1 215 ? 4.879 20.297 21.281 1 96.38 215 GLY A O 1
ATOM 1755 N N . LYS A 1 216 ? 5.801 22.312 21.312 1 97.06 216 LYS A N 1
ATOM 1756 C CA . LYS A 1 216 ? 4.535 23.031 21.203 1 97.06 216 LYS A CA 1
ATOM 1757 C C . LYS A 1 216 ? 4.301 23.531 19.781 1 97.06 216 LYS A C 1
ATOM 1759 O O . LYS A 1 216 ? 4.371 24.719 19.516 1 97.06 216 LYS A O 1
ATOM 1764 N N . MET A 1 217 ? 4.031 22.594 18.922 1 97.56 217 MET A N 1
ATOM 1765 C CA . MET A 1 217 ? 3.852 22.953 17.516 1 97.56 217 MET A CA 1
ATOM 1766 C C . MET A 1 217 ? 2.559 22.359 16.969 1 97.56 217 MET A C 1
ATOM 1768 O O . MET A 1 217 ? 2.547 21.781 15.875 1 97.56 217 MET A O 1
ATOM 1772 N N . ASP A 1 218 ? 1.524 22.438 17.719 1 95.69 218 ASP A N 1
ATOM 1773 C CA . ASP A 1 218 ? 0.169 22.141 17.266 1 95.69 218 ASP A CA 1
ATOM 1774 C C . ASP A 1 218 ? -0.571 23.422 16.875 1 95.69 218 ASP A C 1
ATOM 1776 O O . ASP A 1 218 ? -0.473 24.438 17.562 1 95.69 218 ASP A O 1
ATOM 1780 N N . PHE A 1 219 ? -1.271 23.359 15.781 1 96.19 219 PHE A N 1
ATOM 1781 C CA . PHE A 1 219 ? -1.974 24.562 15.352 1 96.19 219 PHE A CA 1
ATOM 1782 C C . PHE A 1 219 ? -2.996 25 16.391 1 96.19 219 PHE A C 1
ATOM 1784 O O . PHE A 1 219 ? -3.014 26.156 16.812 1 96.19 219 PHE A O 1
ATOM 1791 N N . GLY A 1 220 ? -3.855 24.078 16.828 1 93.69 220 GLY A N 1
ATOM 1792 C CA . GLY A 1 220 ? -4.945 24.406 17.719 1 93.69 220 GLY A CA 1
ATOM 1793 C C . GLY A 1 220 ? -4.477 24.812 19.109 1 93.69 220 GLY A C 1
ATOM 1794 O O . GLY A 1 220 ? -4.953 25.812 19.672 1 93.69 220 GLY A O 1
ATOM 1795 N N . LYS A 1 221 ? -3.494 24.156 19.641 1 93.81 221 LYS A N 1
ATOM 1796 C CA . LYS A 1 221 ? -3.068 24.344 21.031 1 93.81 221 LYS A CA 1
ATOM 1797 C C . LYS A 1 221 ? -2.025 25.453 21.141 1 93.81 221 LYS A C 1
ATOM 1799 O O . LYS A 1 221 ? -1.936 26.125 22.172 1 93.81 221 LYS A O 1
ATOM 1804 N N . ASP A 1 222 ? -1.239 25.625 20.047 1 96.75 222 ASP A N 1
ATOM 1805 C CA . ASP A 1 222 ? -0.047 26.453 20.234 1 96.75 222 ASP A CA 1
ATOM 1806 C C . ASP A 1 222 ? -0.005 27.594 19.234 1 96.75 222 ASP A C 1
ATOM 1808 O O . ASP A 1 222 ? -0.063 28.766 19.609 1 96.75 222 ASP A O 1
ATOM 1812 N N . ILE A 1 223 ? -0.081 27.312 17.969 1 97.5 223 ILE A N 1
ATOM 1813 C CA . ILE A 1 223 ? 0.255 28.297 16.953 1 97.5 223 ILE A CA 1
ATOM 1814 C C . ILE A 1 223 ? -0.889 29.297 16.797 1 97.5 223 ILE A C 1
ATOM 1816 O O . ILE A 1 223 ? -0.659 30.5 16.734 1 97.5 223 ILE A O 1
ATOM 1820 N N . ILE A 1 224 ? -2.168 28.812 16.719 1 97.69 224 ILE A N 1
ATOM 1821 C CA . ILE A 1 224 ? -3.303 29.703 16.531 1 97.69 224 ILE A CA 1
ATOM 1822 C C . ILE A 1 224 ? -3.416 30.656 17.719 1 97.69 224 ILE A C 1
ATOM 1824 O O . ILE A 1 224 ? -3.484 31.875 17.531 1 97.69 224 ILE A O 1
ATOM 1828 N N . PRO A 1 225 ? -3.377 30.141 18.969 1 96.19 225 PRO A N 1
ATOM 1829 C CA . PRO A 1 225 ? -3.396 31.062 20.109 1 96.19 225 PRO A CA 1
ATOM 1830 C C . PRO A 1 225 ? -2.246 32.062 20.078 1 96.19 225 PRO A C 1
ATOM 1832 O O . PRO A 1 225 ? -2.441 33.25 20.391 1 96.19 225 PRO A O 1
ATOM 1835 N N . TYR A 1 226 ? -1.072 31.625 19.672 1 97 226 TYR A N 1
ATOM 1836 C CA . TYR A 1 226 ? 0.093 32.5 19.562 1 97 226 TYR A CA 1
ATOM 1837 C C . TYR A 1 226 ? -0.155 33.625 18.578 1 97 226 TYR A C 1
ATOM 1839 O O . TYR A 1 226 ? 0.114 34.781 18.859 1 97 226 TYR A O 1
ATOM 1847 N N . LEU A 1 227 ? -0.663 33.312 17.359 1 97.88 227 LEU A N 1
ATOM 1848 C CA . LEU A 1 227 ? -0.926 34.281 16.312 1 97.88 227 LEU A CA 1
ATOM 1849 C C . LEU A 1 227 ? -1.933 35.344 16.781 1 97.88 227 LEU A C 1
ATOM 1851 O O . LEU A 1 227 ? -1.741 36.531 16.562 1 97.88 227 LEU A O 1
ATOM 1855 N N . ILE A 1 228 ? -2.979 34.844 17.422 1 96.5 228 ILE A N 1
ATOM 1856 C CA . ILE A 1 228 ? -4.02 35.75 17.906 1 96.5 228 ILE A CA 1
ATOM 1857 C C . ILE A 1 228 ? -3.434 36.688 18.953 1 96.5 228 ILE A C 1
ATOM 1859 O O . ILE A 1 228 ? -3.646 37.906 18.906 1 96.5 228 ILE A O 1
ATOM 1863 N N . LYS A 1 229 ? -2.727 36.156 19.922 1 96.19 229 LYS A N 1
ATOM 1864 C CA . LYS A 1 229 ? -2.123 36.938 21 1 96.19 229 LYS A CA 1
ATOM 1865 C C . LYS A 1 229 ? -1.177 38 20.453 1 96.19 229 LYS A C 1
ATOM 1867 O O . LYS A 1 229 ? -1.098 39.125 20.984 1 96.19 229 LYS A O 1
ATOM 1872 N N . LYS A 1 230 ? -0.475 37.688 19.359 1 96.94 230 LYS A N 1
ATOM 1873 C CA . LYS A 1 230 ? 0.51 38.594 18.781 1 96.94 230 LYS A CA 1
ATOM 1874 C C . LYS A 1 230 ? -0.154 39.625 17.844 1 96.94 230 LYS A C 1
ATOM 1876 O O . LYS A 1 230 ? 0.509 40.5 17.312 1 96.94 230 LYS A O 1
ATOM 1881 N N . GLY A 1 231 ? -1.402 39.469 17.562 1 96 231 GLY A N 1
ATOM 1882 C CA . GLY A 1 231 ? -2.172 40.469 16.812 1 96 231 GLY A CA 1
ATOM 1883 C C . GLY A 1 231 ? -2.193 40.219 15.32 1 96 231 GLY A C 1
ATOM 1884 O O . GLY A 1 231 ? -2.562 41.094 14.539 1 96 231 GLY A O 1
ATOM 1885 N N . TYR A 1 232 ? -1.755 39.031 14.891 1 97.25 232 TYR A N 1
ATOM 1886 C CA . TYR A 1 232 ? -1.858 38.719 13.469 1 97.25 232 TYR A CA 1
ATOM 1887 C C . TYR A 1 232 ? -3.316 38.625 13.031 1 97.25 232 TYR A C 1
ATOM 1889 O O . TYR A 1 232 ? -4.199 38.312 13.828 1 97.25 232 TYR A O 1
ATOM 1897 N N . PRO A 1 233 ? -3.637 39 11.82 1 97.81 233 PRO A N 1
ATOM 1898 C CA . PRO A 1 233 ? -5.016 38.938 11.328 1 97.81 233 PRO A CA 1
ATOM 1899 C C . PRO A 1 233 ? -5.488 37.5 11.055 1 97.81 233 PRO A C 1
ATOM 1901 O O . PRO A 1 233 ? -5.375 37.031 9.93 1 97.81 233 PRO A O 1
ATOM 1904 N N . VAL A 1 234 ? -6.086 36.938 12.023 1 98.5 234 VAL A N 1
ATOM 1905 C CA . VAL A 1 234 ? -6.676 35.594 11.906 1 98.5 234 VAL A CA 1
ATOM 1906 C C . VAL A 1 234 ? -8.195 35.719 11.797 1 98.5 234 VAL A C 1
ATOM 1908 O O . VAL A 1 234 ? -8.844 36.281 12.664 1 98.5 234 VAL A O 1
ATOM 1911 N N . TYR A 1 235 ? -8.742 35.156 10.688 1 98.56 235 TYR A N 1
ATOM 1912 C CA . TYR A 1 235 ? -10.172 35.281 10.422 1 98.56 235 TYR A CA 1
ATOM 1913 C C . TYR A 1 235 ? -10.859 33.938 10.367 1 98.56 235 TYR A C 1
ATOM 1915 O O . TYR A 1 235 ? -10.227 32.938 10.078 1 98.56 235 TYR A O 1
ATOM 1923 N N . GLY A 1 236 ? -12.156 33.906 10.727 1 98.31 236 GLY A N 1
ATOM 1924 C CA . GLY A 1 236 ? -12.984 32.75 10.594 1 98.31 236 GLY A CA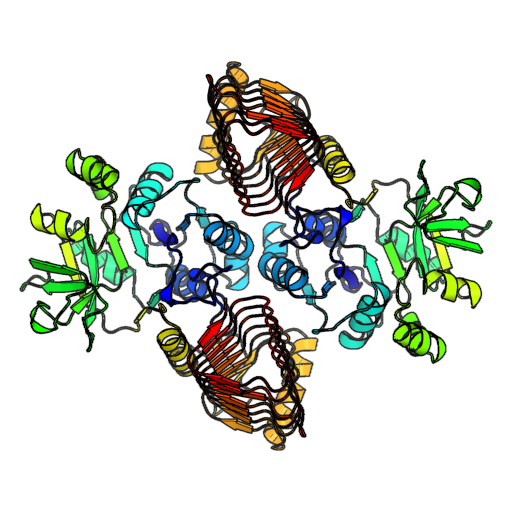 1
ATOM 1925 C C . GLY A 1 236 ? -13.859 32.75 9.359 1 98.31 236 GLY A C 1
ATOM 1926 O O . GLY A 1 236 ? -14.445 33.781 9.016 1 98.31 236 GLY A O 1
ATOM 1927 N N . TYR A 1 237 ? -13.82 31.688 8.625 1 98.19 237 TYR A N 1
ATOM 1928 C CA . TYR A 1 237 ? -14.758 31.438 7.535 1 98.19 237 TYR A CA 1
ATOM 1929 C C . TYR A 1 237 ? -15.773 30.375 7.926 1 98.19 237 TYR A C 1
ATOM 1931 O O . TYR A 1 237 ? -15.453 29.188 7.996 1 98.19 237 TYR A O 1
ATOM 1939 N N . VAL A 1 238 ? -16.984 30.75 8.156 1 97.12 238 VAL A N 1
ATOM 1940 C CA . VAL A 1 238 ? -18 29.812 8.648 1 97.12 238 VAL A CA 1
ATOM 1941 C C . VAL A 1 238 ? -18.656 29.094 7.465 1 97.12 238 VAL A C 1
ATOM 1943 O O . VAL A 1 238 ? -19.172 29.75 6.543 1 97.12 238 VAL A O 1
ATOM 1946 N N . THR A 1 239 ? -18.578 27.781 7.477 1 95.94 239 THR A N 1
ATOM 1947 C CA . THR A 1 239 ? -19.188 27.016 6.406 1 95.94 239 THR A CA 1
ATOM 1948 C C . THR A 1 239 ? -20.391 26.234 6.922 1 95.94 239 THR A C 1
ATOM 1950 O O . THR A 1 239 ? -20.469 25.906 8.109 1 95.94 239 THR A O 1
ATOM 1953 N N . GLU A 1 240 ? -21.328 25.984 6.035 1 93.31 240 GLU A N 1
ATOM 1954 C CA . GLU A 1 240 ? -22.484 25.141 6.328 1 93.31 240 GLU A CA 1
ATOM 1955 C C . GLU A 1 240 ? -22.406 23.812 5.574 1 93.31 240 GLU A C 1
ATOM 1957 O O . GLU A 1 240 ? -23.266 22.953 5.738 1 93.31 240 GLU A O 1
ATOM 1962 N N . ASN A 1 241 ? -21.359 23.656 4.867 1 91.81 241 ASN A N 1
ATOM 1963 C CA . ASN A 1 241 ? -21.188 22.453 4.047 1 91.81 241 ASN A CA 1
ATOM 1964 C C . ASN A 1 241 ? -20.766 21.25 4.891 1 91.81 241 ASN A C 1
ATOM 1966 O O . ASN A 1 241 ? -20.547 21.375 6.094 1 91.81 241 ASN A O 1
ATOM 1970 N N . LEU A 1 242 ? -20.797 20.156 4.266 1 90.62 242 LEU A N 1
ATOM 1971 C CA . LEU A 1 242 ? -20.484 18.891 4.902 1 90.62 242 LEU A CA 1
ATOM 1972 C C . LEU A 1 242 ? -19.062 18.906 5.469 1 90.62 242 LEU A C 1
ATOM 1974 O O . LEU A 1 242 ? -18.141 19.359 4.809 1 90.62 242 LEU A O 1
ATOM 1978 N N . TRP A 1 243 ? -18.938 18.453 6.699 1 91.44 243 TRP A N 1
ATOM 1979 C CA . TRP A 1 243 ? -17.656 18.25 7.352 1 91.44 243 TRP A CA 1
ATOM 1980 C C . TRP A 1 243 ? -17.734 17.156 8.398 1 91.44 243 TRP A C 1
ATOM 1982 O O . TRP A 1 243 ? -18.625 17.141 9.242 1 91.44 243 TRP A O 1
ATOM 1992 N N . PHE A 1 244 ? -16.828 16.156 8.234 1 87.94 244 PHE A N 1
ATOM 1993 C CA . PHE A 1 244 ? -16.688 15.078 9.211 1 87.94 244 PHE A CA 1
ATOM 1994 C C . PHE A 1 244 ? -15.227 14.945 9.648 1 87.94 244 PHE A C 1
ATOM 1996 O O . PHE A 1 244 ? -14.312 15.031 8.82 1 87.94 244 PHE A O 1
ATOM 2003 N N . ASP A 1 245 ? -15.07 14.883 10.906 1 87.38 245 ASP A N 1
ATOM 2004 C CA . ASP A 1 245 ? -13.805 14.422 11.469 1 87.38 245 ASP A CA 1
ATOM 2005 C C . ASP A 1 245 ? -13.875 12.945 11.844 1 87.38 245 ASP A C 1
ATOM 2007 O O . ASP A 1 245 ? -14.484 12.586 12.859 1 87.38 245 ASP A O 1
ATOM 2011 N N . VAL A 1 246 ? -13.25 12.078 11.047 1 90.94 246 VAL A N 1
ATOM 2012 C CA . VAL A 1 246 ? -13.336 10.641 11.281 1 90.94 246 VAL A CA 1
ATOM 2013 C C . VAL A 1 246 ? -12.258 10.219 12.273 1 90.94 246 VAL A C 1
ATOM 2015 O O . VAL A 1 246 ? -11.266 9.586 11.898 1 90.94 246 VAL A O 1
ATOM 2018 N N . GLY A 1 247 ? -12.469 10.438 13.531 1 88.31 247 GLY A N 1
ATOM 2019 C CA . GLY A 1 247 ? -11.43 10.211 14.523 1 88.31 247 GLY A CA 1
ATOM 2020 C C . GLY A 1 247 ? -11.734 9.047 15.445 1 88.31 247 GLY A C 1
ATOM 2021 O O . GLY A 1 247 ? -10.867 8.602 16.203 1 88.31 247 GLY A O 1
ATOM 2022 N N . THR A 1 248 ? -12.984 8.594 15.367 1 91.81 248 THR A N 1
ATOM 2023 C CA . THR A 1 248 ? -13.414 7.465 16.188 1 91.81 248 THR A CA 1
ATOM 2024 C C . THR A 1 248 ? -14.234 6.473 15.367 1 91.81 248 THR A C 1
ATOM 202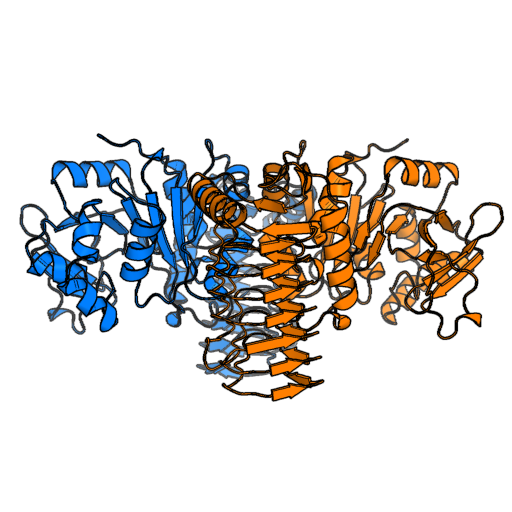6 O O . THR A 1 248 ? -14.734 6.816 14.289 1 91.81 248 THR A O 1
ATOM 2029 N N . PRO A 1 249 ? -14.352 5.258 15.852 1 95.62 249 PRO A N 1
ATOM 2030 C CA . PRO A 1 249 ? -15.148 4.273 15.117 1 95.62 249 PRO A CA 1
ATOM 2031 C C . PRO A 1 249 ? -16.594 4.719 14.914 1 95.62 249 PRO A C 1
ATOM 2033 O O . PRO A 1 249 ? -17.172 4.504 13.844 1 95.62 249 PRO A O 1
ATOM 2036 N N . ASP A 1 250 ? -17.188 5.336 15.961 1 94.19 250 ASP A N 1
ATOM 2037 C CA . ASP A 1 250 ? -18.547 5.824 15.836 1 94.19 250 ASP A CA 1
ATOM 2038 C C . ASP A 1 250 ? -18.656 6.879 14.734 1 94.19 250 ASP A C 1
ATOM 2040 O O . ASP A 1 250 ? -19.578 6.84 13.914 1 94.19 250 ASP A O 1
ATOM 2044 N N . ARG A 1 251 ? -17.75 7.793 14.75 1 92.31 251 ARG A N 1
ATOM 2045 C CA . ARG A 1 251 ? -17.75 8.828 13.727 1 92.31 251 ARG A CA 1
ATOM 2046 C C . ARG A 1 251 ? -17.469 8.234 12.352 1 92.31 251 ARG A C 1
ATOM 2048 O O . ARG A 1 251 ? -17.984 8.727 11.336 1 92.31 251 ARG A O 1
ATOM 2055 N N . TYR A 1 252 ? -16.688 7.191 12.375 1 96.81 252 TYR A N 1
ATOM 2056 C CA . TYR A 1 252 ? -16.453 6.457 11.141 1 96.81 252 TYR A CA 1
ATOM 2057 C C . TYR A 1 252 ? -17.75 5.91 10.57 1 96.81 252 TYR A C 1
ATOM 2059 O O . TYR A 1 252 ? -18.047 6.109 9.391 1 96.81 252 TYR A O 1
ATOM 2067 N N . LEU A 1 253 ? -18.484 5.262 11.336 1 98 253 LEU A N 1
ATOM 2068 C CA . LEU A 1 253 ? -19.75 4.684 10.883 1 98 253 LEU A CA 1
ATOM 2069 C C . LEU A 1 253 ? -20.734 5.773 10.477 1 98 253 LEU A C 1
ATOM 2071 O O . LEU A 1 253 ? -21.453 5.625 9.484 1 98 253 LEU A O 1
ATOM 2075 N N . GLU A 1 254 ? -20.703 6.844 11.242 1 95.31 254 GLU A N 1
ATOM 2076 C CA . GLU A 1 254 ? -21.562 7.973 10.883 1 95.31 254 GLU A CA 1
ATOM 2077 C C . GLU A 1 254 ? -21.172 8.539 9.516 1 95.31 254 GLU A C 1
ATOM 2079 O O . GLU A 1 254 ? -22.047 8.859 8.711 1 95.31 254 GLU A O 1
ATOM 2084 N N . ALA A 1 255 ? -19.906 8.68 9.352 1 95.62 255 ALA A N 1
ATOM 2085 C CA . ALA A 1 255 ? -19.422 9.156 8.055 1 95.62 255 ALA A CA 1
ATOM 2086 C C . ALA A 1 255 ? -19.859 8.219 6.93 1 95.62 255 ALA A C 1
ATOM 2088 O O . ALA A 1 255 ? -20.312 8.664 5.875 1 95.62 255 ALA A O 1
ATOM 2089 N N . MET A 1 256 ? -19.734 6.93 7.121 1 97.56 256 MET A N 1
ATOM 2090 C CA . MET A 1 256 ? -20.141 5.941 6.125 1 97.56 256 MET A CA 1
ATOM 2091 C C . MET A 1 256 ? -21.609 6.105 5.762 1 97.56 256 MET A C 1
ATOM 2093 O O . MET A 1 256 ? -21.953 6.203 4.586 1 97.56 256 MET A O 1
ATOM 2097 N N . LEU A 1 257 ? -22.438 6.184 6.82 1 97.62 257 LEU A N 1
ATOM 2098 C CA . LEU A 1 257 ? -23.875 6.277 6.613 1 97.62 257 LEU A CA 1
ATOM 2099 C C . LEU A 1 257 ? -24.234 7.559 5.871 1 97.62 257 LEU A C 1
ATOM 2101 O O . LEU A 1 257 ? -25.062 7.535 4.957 1 97.62 257 LEU A O 1
ATOM 2105 N N . THR A 1 258 ? -23.562 8.602 6.223 1 94.81 258 THR A N 1
ATOM 2106 C CA . THR A 1 258 ? -23.828 9.883 5.582 1 94.81 258 THR A CA 1
ATOM 2107 C C . THR A 1 258 ? -23.406 9.852 4.117 1 94.81 258 THR A C 1
ATOM 2109 O O . THR A 1 258 ? -24.141 10.297 3.24 1 94.81 258 THR A O 1
ATOM 2112 N N . LEU A 1 259 ? -22.25 9.32 3.848 1 95.75 259 LEU A N 1
ATOM 2113 C CA . LEU A 1 259 ? -21.734 9.273 2.482 1 95.75 259 LEU A CA 1
ATOM 2114 C C . LEU A 1 259 ? -22.578 8.344 1.616 1 95.75 259 LEU A C 1
ATOM 2116 O O . LEU A 1 259 ? -22.797 8.625 0.437 1 95.75 259 LEU A O 1
ATOM 2120 N N . LEU A 1 260 ? -23 7.234 2.178 1 97.62 260 LEU A N 1
ATOM 2121 C CA . LEU A 1 260 ? -23.891 6.332 1.453 1 97.62 260 LEU A CA 1
ATOM 2122 C C . LEU A 1 260 ? -25.125 7.07 0.963 1 97.62 260 LEU A C 1
ATOM 2124 O O . LEU A 1 260 ? -25.609 6.824 -0.148 1 97.62 260 LEU A O 1
ATOM 2128 N N . LYS A 1 261 ? -25.547 7.996 1.772 1 95.94 261 LYS A N 1
ATOM 2129 C CA . LYS A 1 261 ? -26.781 8.719 1.498 1 95.94 261 LYS A CA 1
ATOM 2130 C C . LYS A 1 261 ? -26.547 9.891 0.554 1 95.94 261 LYS A C 1
ATOM 2132 O O . LYS A 1 261 ? -27.406 10.234 -0.252 1 95.94 261 LYS A O 1
ATOM 2137 N N . THR A 1 262 ? -25.344 10.461 0.591 1 93.44 262 THR A N 1
ATOM 2138 C CA . THR A 1 262 ? -25.219 11.797 0.019 1 93.44 262 THR A CA 1
ATOM 2139 C C . THR A 1 262 ? -24.297 11.789 -1.19 1 93.44 262 THR A C 1
ATOM 2141 O O . THR A 1 262 ? -24.328 12.703 -2.018 1 93.44 262 THR A O 1
ATOM 2144 N N . LEU A 1 263 ? -23.406 10.812 -1.347 1 94.69 263 LEU A N 1
ATOM 2145 C CA . LEU A 1 263 ? -22.469 10.805 -2.475 1 94.69 263 LEU A CA 1
ATOM 2146 C C . LEU A 1 263 ? -23.234 10.688 -3.795 1 94.69 263 LEU A C 1
ATOM 2148 O O . LEU A 1 263 ? -24.25 9.992 -3.875 1 94.69 263 LEU A O 1
ATOM 2152 N N . SER A 1 264 ? -22.719 11.352 -4.789 1 94.31 264 SER A N 1
ATOM 2153 C CA . SER A 1 264 ? -23.328 11.227 -6.109 1 94.31 264 SER A CA 1
ATOM 2154 C C . SER A 1 264 ? -23.203 9.805 -6.648 1 94.31 264 SER A C 1
ATOM 2156 O O . SER A 1 264 ? -22.344 9.047 -6.215 1 94.31 264 SER A O 1
ATOM 2158 N N . ASP A 1 265 ? -24.062 9.461 -7.57 1 95.44 265 ASP A N 1
ATOM 2159 C CA . ASP A 1 265 ? -24 8.148 -8.195 1 95.44 265 ASP A CA 1
ATOM 2160 C C . ASP A 1 265 ? -22.625 7.906 -8.836 1 95.44 265 ASP A C 1
ATOM 2162 O O . ASP A 1 265 ? -22.078 6.805 -8.742 1 95.44 265 ASP A O 1
ATOM 2166 N N . GLU A 1 266 ? -22.109 8.961 -9.398 1 92.94 266 GLU A N 1
ATOM 2167 C CA . GLU A 1 266 ? -20.781 8.859 -10.023 1 92.94 266 GLU A CA 1
ATOM 2168 C C . GLU A 1 266 ? -19.703 8.555 -8.992 1 92.94 266 GLU A C 1
ATOM 2170 O O . GLU A 1 266 ? -18.828 7.723 -9.227 1 92.94 266 GLU A O 1
ATOM 2175 N N . ASP A 1 267 ? -19.828 9.102 -7.863 1 93.5 267 ASP A N 1
ATOM 2176 C CA . ASP A 1 267 ? -18.781 8.977 -6.844 1 93.5 267 ASP A CA 1
ATOM 2177 C C . ASP A 1 267 ? -18.891 7.641 -6.113 1 93.5 267 ASP A C 1
ATOM 2179 O O . ASP A 1 267 ? -17.953 7.234 -5.414 1 93.5 267 ASP A O 1
ATOM 2183 N N . MET A 1 268 ? -20.016 7 -6.293 1 95.88 268 MET A N 1
ATOM 2184 C CA . MET A 1 268 ? -20.156 5.668 -5.719 1 95.88 268 MET A CA 1
ATOM 2185 C C . MET A 1 268 ? -19.359 4.645 -6.516 1 95.88 268 MET A C 1
ATOM 2187 O O . MET A 1 268 ? -19.109 3.535 -6.043 1 95.88 268 MET A O 1
ATOM 2191 N N . GLN A 1 269 ? -19 5.027 -7.715 1 93.94 269 GLN A N 1
ATOM 2192 C CA . GLN A 1 269 ? -18.203 4.195 -8.609 1 93.94 269 GLN A CA 1
ATOM 2193 C C . GLN A 1 269 ? -18.828 2.812 -8.773 1 93.94 269 GLN A C 1
ATOM 2195 O O . GLN A 1 269 ? -18.109 1.802 -8.766 1 93.94 269 GLN A O 1
ATOM 2200 N N . GLY A 1 270 ? -20.078 2.734 -8.695 1 95.44 270 GLY A N 1
ATOM 2201 C CA . GLY A 1 270 ? -20.859 1.521 -8.883 1 95.44 270 GLY A CA 1
ATOM 2202 C C . GLY A 1 270 ? -22.156 1.757 -9.641 1 95.44 270 GLY A C 1
ATOM 2203 O O . GLY A 1 270 ? -22.5 2.898 -9.945 1 95.44 270 GLY A O 1
ATOM 2204 N N . LEU A 1 271 ? -22.828 0.699 -10 1 96.81 271 LEU A N 1
ATOM 2205 C CA . LEU A 1 271 ? -24.109 0.787 -10.688 1 96.81 271 LEU A CA 1
ATOM 2206 C C . LEU A 1 271 ? -25.25 0.383 -9.758 1 96.81 271 LEU A C 1
ATOM 2208 O O . LEU A 1 271 ? -25.125 -0.57 -8.984 1 96.81 271 LEU A O 1
ATOM 2212 N N . ARG A 1 272 ? -26.328 1.13 -9.844 1 97.25 272 ARG A N 1
ATOM 2213 C CA . ARG A 1 272 ? -27.516 0.787 -9.078 1 97.25 272 ARG A CA 1
ATOM 2214 C C . ARG A 1 272 ? -28.156 -0.499 -9.594 1 97.25 272 ARG A C 1
ATOM 2216 O O . ARG A 1 272 ? -28.297 -0.676 -10.805 1 97.25 272 ARG A O 1
ATOM 2223 N N . ILE A 1 273 ? -28.5 -1.345 -8.703 1 97 273 ILE A N 1
ATOM 2224 C CA . ILE A 1 273 ? -29.156 -2.564 -9.148 1 97 273 ILE A CA 1
ATOM 2225 C C . ILE A 1 273 ? -30.672 -2.402 -9.031 1 97 273 ILE A C 1
ATOM 2227 O O . ILE A 1 273 ? -31.438 -3.277 -9.453 1 97 273 ILE A O 1
ATOM 2231 N N . ASP A 1 274 ? -31.078 -1.387 -8.367 1 95.62 274 ASP A N 1
ATOM 2232 C CA . ASP A 1 274 ? -32.469 -0.918 -8.273 1 95.62 274 ASP A CA 1
ATOM 2233 C C . ASP A 1 274 ? -32.562 0.58 -8.555 1 95.62 274 ASP A C 1
ATOM 2235 O O . ASP A 1 274 ? -31.969 1.391 -7.828 1 95.62 274 ASP A O 1
ATOM 2239 N N . ALA A 1 275 ? -33.281 1.046 -9.562 1 93.88 275 ALA A N 1
ATOM 2240 C CA . ALA A 1 275 ? -33.344 2.42 -10.055 1 93.88 275 ALA A CA 1
ATOM 2241 C C . ALA A 1 275 ? -33.875 3.369 -8.992 1 93.88 275 ALA A C 1
ATOM 2243 O O . ALA A 1 275 ? -33.531 4.559 -8.984 1 93.88 275 ALA A O 1
ATOM 2244 N N . ASN A 1 276 ? -34.656 2.904 -8.102 1 94.94 276 ASN A N 1
ATOM 2245 C CA . ASN A 1 276 ? -35.312 3.762 -7.129 1 94.94 276 ASN A CA 1
ATOM 2246 C C . ASN A 1 276 ? -34.625 3.736 -5.773 1 94.94 276 ASN A C 1
ATOM 2248 O O . ASN A 1 276 ? -35.031 4.422 -4.84 1 94.94 276 ASN A O 1
ATOM 2252 N N . ARG A 1 277 ? -33.625 2.904 -5.688 1 96.81 277 ARG A N 1
ATOM 2253 C CA . ARG A 1 277 ? -32.938 2.744 -4.422 1 96.81 277 ARG A CA 1
ATOM 2254 C C . ARG A 1 277 ? -31.438 2.959 -4.598 1 96.81 277 ARG A C 1
ATOM 2256 O O . ARG A 1 277 ? -30.906 2.799 -5.699 1 96.81 277 ARG A O 1
ATOM 2263 N N . ARG A 1 278 ? -30.781 3.361 -3.51 1 98.06 278 ARG A N 1
ATOM 2264 C CA . ARG A 1 278 ? -29.328 3.586 -3.549 1 98.06 278 ARG A CA 1
ATOM 2265 C C . ARG A 1 278 ? -28.578 2.328 -3.145 1 98.06 278 ARG A C 1
ATOM 2267 O O . ARG A 1 278 ? -27.891 2.314 -2.123 1 98.06 278 ARG A O 1
ATOM 2274 N N . ILE A 1 279 ? -28.75 1.349 -3.969 1 98.5 279 ILE A N 1
ATOM 2275 C CA . ILE A 1 279 ? -28.016 0.093 -3.826 1 98.5 279 ILE A CA 1
ATOM 2276 C C . ILE A 1 279 ? -27.062 -0.085 -5.004 1 98.5 279 ILE A C 1
ATOM 2278 O O . ILE A 1 279 ? -27.5 -0.354 -6.125 1 98.5 279 ILE A O 1
ATOM 2282 N N . PHE A 1 280 ? -25.797 0.092 -4.652 1 98.62 280 PHE A N 1
ATOM 2283 C CA . PHE A 1 280 ? -24.781 0.118 -5.699 1 98.62 280 PHE A CA 1
ATOM 2284 C C . PHE A 1 280 ? -23.906 -1.131 -5.641 1 98.62 280 PHE A C 1
ATOM 2286 O O . PHE A 1 280 ? -23.594 -1.625 -4.559 1 98.62 280 PHE A O 1
ATOM 2293 N N . VAL A 1 281 ? -23.5 -1.673 -6.781 1 98.38 281 VAL A N 1
ATOM 2294 C CA . VAL A 1 281 ? -22.5 -2.715 -6.918 1 98.38 281 VAL A CA 1
ATOM 2295 C C . VAL A 1 281 ? -21.375 -2.232 -7.832 1 98.38 281 VAL A C 1
ATOM 2297 O O . VAL A 1 281 ? -21.625 -1.751 -8.938 1 98.38 281 VAL A O 1
ATOM 2300 N N . GLN A 1 282 ? -20.172 -2.322 -7.383 1 97.5 282 GLN A N 1
ATOM 2301 C CA . GLN A 1 282 ? -19.031 -1.769 -8.102 1 97.5 282 GLN A CA 1
ATOM 2302 C C . GLN A 1 282 ? -18.438 -2.791 -9.07 1 97.5 282 GLN A C 1
ATOM 2304 O O . GLN A 1 282 ? -18.688 -3.99 -8.945 1 97.5 282 GLN A O 1
ATOM 2309 N N . GLY A 1 283 ? -17.625 -2.273 -10.016 1 94.44 283 GLY A N 1
ATOM 2310 C CA . GLY A 1 283 ? -16.906 -3.1 -10.969 1 94.44 283 GLY A CA 1
ATOM 2311 C C . GLY A 1 283 ? -17.375 -2.93 -12.398 1 94.44 283 GLY A C 1
ATOM 2312 O O . GLY A 1 283 ? -18.578 -2.809 -12.648 1 94.44 283 GLY A O 1
ATOM 2313 N N . THR A 1 284 ? -16.406 -2.947 -13.336 1 91.5 284 THR A N 1
ATOM 2314 C CA . THR A 1 284 ? -16.766 -2.742 -14.734 1 91.5 284 THR A CA 1
ATOM 2315 C C . THR A 1 284 ? -16.25 -3.893 -15.594 1 91.5 284 THR A C 1
ATOM 2317 O O . THR A 1 284 ? -16.641 -4.035 -16.75 1 91.5 284 THR A O 1
ATOM 2320 N N . SER A 1 285 ? -15.391 -4.73 -15.016 1 91.06 285 SER A N 1
ATOM 2321 C CA . SER A 1 285 ? -14.867 -5.859 -15.781 1 91.06 285 SER A CA 1
ATOM 2322 C C . SER A 1 285 ? -15.961 -6.871 -16.094 1 91.06 285 SER A C 1
ATOM 2324 O O . SER A 1 285 ? -17 -6.902 -15.43 1 91.06 285 SER A O 1
ATOM 2326 N N . PRO A 1 286 ? -15.711 -7.684 -17.094 1 91.44 286 PRO A N 1
ATOM 2327 C CA . PRO A 1 286 ? -16.688 -8.727 -17.391 1 91.44 286 PRO A CA 1
ATOM 2328 C C . PRO A 1 286 ? -16.984 -9.625 -16.203 1 91.44 286 PRO A C 1
ATOM 2330 O O . PRO A 1 286 ? -18.141 -9.969 -15.945 1 91.44 286 PRO A O 1
ATOM 2333 N N . ASP A 1 287 ? -16.031 -9.883 -15.477 1 90.62 287 ASP A N 1
ATOM 2334 C CA . ASP A 1 287 ? -16.219 -10.75 -14.312 1 90.62 287 ASP A CA 1
ATOM 2335 C C . ASP A 1 287 ? -17.016 -10.039 -13.219 1 90.62 287 ASP A C 1
ATOM 2337 O O . ASP A 1 287 ? -17.859 -10.656 -12.57 1 90.62 287 ASP A O 1
ATOM 2341 N N . SER A 1 288 ? -16.719 -8.797 -13 1 92 288 SER A N 1
ATOM 2342 C CA . SER A 1 288 ? -17.484 -8.016 -12.031 1 92 288 SER A CA 1
ATOM 2343 C C . SER A 1 288 ? -18.938 -7.867 -12.461 1 92 288 SER A C 1
ATOM 2345 O O . SER A 1 288 ? -19.844 -7.898 -11.625 1 92 288 SER A O 1
ATOM 2347 N N . ARG A 1 289 ? -19.125 -7.758 -13.75 1 94.31 289 ARG A N 1
ATOM 2348 C CA . ARG A 1 289 ? -20.484 -7.641 -14.281 1 94.31 289 ARG A CA 1
ATOM 2349 C C . ARG A 1 289 ? -21.266 -8.93 -14.047 1 94.31 289 ARG A C 1
ATOM 2351 O O . ARG A 1 289 ? -22.453 -8.883 -13.68 1 94.31 289 ARG A O 1
ATOM 2358 N N . LYS A 1 290 ? -20.578 -10 -14.25 1 94.88 290 LYS A N 1
ATOM 2359 C CA . LYS A 1 290 ? -21.203 -11.289 -13.992 1 94.88 290 LYS A CA 1
ATOM 2360 C C . LYS A 1 290 ? -21.656 -11.406 -12.531 1 94.88 290 LYS A C 1
ATOM 2362 O O . LYS A 1 290 ? -22.766 -11.867 -12.25 1 94.88 290 LYS A O 1
ATOM 2367 N N . ARG A 1 291 ? -20.828 -10.953 -11.633 1 95.19 291 ARG A N 1
ATOM 2368 C CA . ARG A 1 291 ? -21.156 -10.992 -10.211 1 95.19 291 ARG A CA 1
ATOM 2369 C C . ARG A 1 291 ? -22.328 -10.07 -9.883 1 95.19 291 ARG A C 1
ATOM 2371 O O . ARG A 1 291 ? -23.203 -10.43 -9.102 1 95.19 291 ARG A O 1
ATOM 2378 N N . ARG A 1 292 ? -22.328 -8.922 -10.453 1 96.75 292 ARG A N 1
ATOM 2379 C CA . ARG A 1 292 ? -23.406 -7.957 -10.234 1 96.75 292 ARG A CA 1
ATOM 2380 C C . ARG A 1 292 ? -24.75 -8.516 -10.695 1 96.75 292 ARG A C 1
ATOM 2382 O O . ARG A 1 292 ? -25.766 -8.344 -10.023 1 96.75 292 ARG A O 1
ATOM 2389 N N . VAL A 1 293 ? -24.75 -9.219 -11.859 1 97.5 293 VAL A N 1
ATOM 2390 C CA . VAL A 1 293 ? -25.969 -9.82 -12.398 1 97.5 293 VAL A CA 1
ATOM 2391 C C . VAL A 1 293 ? -26.5 -10.859 -11.414 1 97.5 293 VAL A C 1
ATOM 2393 O O . VAL A 1 293 ? -27.703 -10.914 -11.164 1 97.5 293 VAL A O 1
ATOM 2396 N N . ILE A 1 294 ? -25.625 -11.609 -10.883 1 97.75 294 ILE A N 1
ATOM 2397 C CA . ILE A 1 294 ? -26.016 -12.625 -9.914 1 97.75 294 ILE A CA 1
ATOM 2398 C C . ILE A 1 294 ? -26.625 -11.961 -8.688 1 97.75 294 ILE A C 1
ATOM 2400 O O . ILE A 1 294 ? -27.688 -12.383 -8.211 1 97.75 294 ILE A O 1
ATOM 2404 N N . ILE A 1 295 ? -26.031 -10.906 -8.156 1 98.06 295 ILE A N 1
ATOM 2405 C CA . ILE A 1 295 ? -26.516 -10.188 -6.98 1 98.06 295 ILE A CA 1
ATOM 2406 C C . ILE A 1 295 ? -27.875 -9.57 -7.273 1 98.06 295 ILE A C 1
ATOM 2408 O O . ILE A 1 295 ? -28.797 -9.672 -6.453 1 98.06 295 ILE A O 1
ATOM 2412 N N . LYS A 1 296 ? -28.016 -8.977 -8.43 1 97.88 296 LYS A N 1
ATOM 2413 C CA . LYS A 1 296 ? -29.266 -8.375 -8.844 1 97.88 296 LYS A CA 1
ATOM 2414 C C . LYS A 1 296 ? -30.391 -9.414 -8.906 1 97.88 296 LYS A C 1
ATOM 2416 O O . LYS A 1 296 ? -31.5 -9.172 -8.445 1 97.88 296 LYS A O 1
ATOM 2421 N N . ARG A 1 297 ? -30.078 -10.547 -9.516 1 98.19 297 ARG A N 1
ATOM 2422 C CA . ARG A 1 297 ? -31.062 -11.625 -9.633 1 98.19 297 ARG A CA 1
ATOM 2423 C C . ARG A 1 297 ? -31.5 -12.109 -8.25 1 98.19 297 ARG A C 1
ATOM 2425 O O . ARG A 1 297 ? -32.688 -12.305 -8.016 1 98.19 297 ARG A O 1
ATOM 2432 N N . MET A 1 298 ? -30.562 -12.305 -7.398 1 98.44 298 MET A N 1
ATOM 2433 C CA . MET A 1 298 ? -30.859 -12.75 -6.043 1 98.44 298 MET A CA 1
ATOM 2434 C C . MET A 1 298 ? -31.734 -11.727 -5.316 1 98.44 298 MET A C 1
ATOM 2436 O O . MET A 1 298 ? -32.656 -12.094 -4.586 1 98.44 298 MET A O 1
ATOM 2440 N N . TYR A 1 299 ? -31.422 -10.438 -5.496 1 98 299 TYR A N 1
ATOM 2441 C CA . TYR A 1 299 ? -32.188 -9.336 -4.906 1 98 299 TYR A CA 1
ATOM 2442 C C . TYR A 1 299 ? -33.625 -9.328 -5.422 1 98 299 TYR A C 1
ATOM 2444 O O . TYR A 1 299 ? -34.562 -9.25 -4.641 1 98 299 TYR A O 1
ATOM 2452 N N . LYS A 1 300 ? -33.812 -9.461 -6.66 1 97.38 300 LYS A N 1
ATOM 2453 C CA . LYS A 1 300 ? -35.125 -9.43 -7.297 1 97.38 300 LYS A CA 1
ATOM 2454 C C . LYS A 1 300 ? -35.969 -10.633 -6.875 1 97.38 300 LYS A C 1
ATOM 2456 O O . LYS A 1 300 ? -37.188 -10.508 -6.711 1 97.38 300 LYS A O 1
ATOM 2461 N N . LYS A 1 301 ? -35.281 -11.727 -6.703 1 97.88 301 LYS A N 1
ATOM 2462 C CA . LYS A 1 301 ? -36 -12.953 -6.359 1 97.88 301 LYS A CA 1
ATOM 2463 C C . LYS A 1 301 ? -36.312 -13.016 -4.867 1 97.88 301 LYS A C 1
ATOM 2465 O O . LYS A 1 301 ? -37.031 -13.906 -4.41 1 97.88 301 LYS A O 1
ATOM 2470 N N . GLY A 1 302 ? -35.656 -12.156 -4.117 1 97.38 302 GLY A N 1
ATOM 2471 C CA . GLY A 1 302 ? -35.906 -12.125 -2.688 1 97.38 302 GLY A CA 1
ATOM 2472 C C . GLY A 1 302 ? -34.969 -13 -1.893 1 97.38 302 GLY A C 1
ATOM 2473 O O . GLY A 1 302 ? -35.062 -13.102 -0.669 1 97.38 302 GLY A O 1
ATOM 2474 N N . ASP A 1 303 ? -34.031 -13.641 -2.574 1 98.06 303 ASP A N 1
ATOM 2475 C CA . ASP A 1 303 ? -33.031 -14.5 -1.923 1 98.06 303 ASP A CA 1
ATOM 2476 C C . ASP A 1 303 ? -32 -13.664 -1.174 1 98.06 303 ASP A C 1
ATOM 2478 O O . ASP A 1 303 ? -31.266 -14.188 -0.327 1 98.06 303 ASP A O 1
ATOM 2482 N N . LEU A 1 304 ? -31.891 -12.445 -1.551 1 98.5 304 LEU A N 1
ATOM 2483 C CA . LEU A 1 304 ? -31.062 -11.438 -0.912 1 98.5 304 LEU A CA 1
ATOM 2484 C C . LEU A 1 304 ? -31.875 -10.203 -0.558 1 98.5 304 LEU A C 1
ATOM 2486 O O . LEU A 1 304 ? -32.5 -9.602 -1.428 1 98.5 304 LEU A O 1
ATOM 2490 N N . LYS A 1 305 ? -31.906 -9.867 0.693 1 98.62 305 LYS A N 1
ATOM 2491 C CA . LYS A 1 305 ? -32.656 -8.695 1.14 1 98.62 305 LYS A CA 1
ATOM 2492 C C . LYS A 1 305 ? -31.703 -7.52 1.406 1 98.62 305 LYS A C 1
ATOM 2494 O O . LYS A 1 305 ? -30.875 -7.582 2.305 1 98.62 305 LYS A O 1
ATOM 2499 N N . LEU A 1 306 ? -31.875 -6.504 0.659 1 98.62 306 LEU A N 1
ATOM 2500 C CA . LEU A 1 306 ? -31.094 -5.281 0.777 1 98.62 306 LEU A CA 1
ATOM 2501 C C . LEU A 1 306 ? -31.969 -4.098 1.137 1 98.62 306 LEU A C 1
ATOM 2503 O O . LEU A 1 306 ? -32.906 -3.764 0.396 1 98.62 306 LEU A O 1
ATOM 2507 N N . GLU A 1 307 ? -31.719 -3.467 2.244 1 98.12 307 GLU A N 1
ATOM 2508 C CA . GLU A 1 307 ? -32.531 -2.357 2.719 1 98.12 307 GLU A CA 1
ATOM 2509 C C . GLU A 1 307 ? -31.672 -1.141 3.057 1 98.12 307 GLU A C 1
ATOM 2511 O O . GLU A 1 307 ? -30.578 -1.279 3.604 1 98.12 307 GLU A O 1
ATOM 2516 N N . GLY A 1 308 ? -32.188 0.022 2.729 1 98.12 308 GLY A N 1
ATOM 2517 C CA . GLY A 1 308 ? -31.453 1.251 2.943 1 98.12 308 GLY A CA 1
ATOM 2518 C C . GLY A 1 308 ? -30.406 1.508 1.875 1 98.12 308 GLY A C 1
ATOM 2519 O O . GLY A 1 308 ? -30.547 1.058 0.736 1 98.12 308 GLY A O 1
ATOM 2520 N N . ASP A 1 309 ? -29.406 2.363 2.193 1 98.44 309 ASP A N 1
ATOM 2521 C CA . ASP A 1 309 ? -28.328 2.709 1.272 1 98.44 309 ASP A CA 1
ATOM 2522 C C . ASP A 1 309 ? -27.156 1.751 1.425 1 98.44 309 ASP A C 1
ATOM 2524 O O . ASP A 1 309 ? -26.656 1.546 2.533 1 98.44 309 ASP A O 1
ATOM 2528 N N . ILE A 1 310 ? -26.766 1.14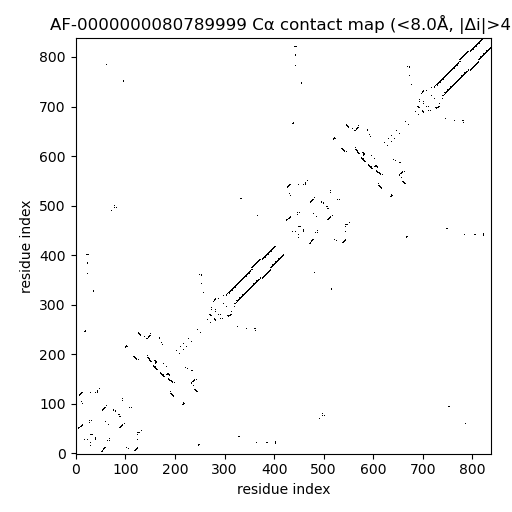1 0.28 1 98.75 310 ILE A N 1
ATOM 2529 C CA . ILE A 1 310 ? -25.781 0.057 0.365 1 98.75 310 ILE A CA 1
ATOM 2530 C C . ILE A 1 310 ? -24.781 0.182 -0.772 1 98.75 310 ILE A C 1
ATOM 2532 O O . ILE A 1 310 ? -25.125 0.569 -1.888 1 98.75 310 ILE A O 1
ATOM 2536 N N . LEU A 1 311 ? -23.547 -0.065 -0.486 1 98.88 311 LEU A N 1
ATOM 2537 C CA . LEU A 1 311 ? -22.484 -0.209 -1.482 1 98.88 311 LEU A CA 1
ATOM 2538 C C . LEU A 1 311 ? -21.844 -1.59 -1.398 1 98.88 311 LEU A C 1
ATOM 2540 O O . LEU A 1 311 ? -21.375 -2 -0.331 1 98.88 311 LEU A O 1
ATOM 2544 N N . ILE A 1 312 ? -21.844 -2.338 -2.482 1 98.81 312 ILE A N 1
ATOM 2545 C CA . ILE A 1 312 ? -21.188 -3.635 -2.58 1 98.81 312 ILE A CA 1
ATOM 2546 C C . ILE A 1 312 ? -20.031 -3.553 -3.578 1 98.81 312 ILE A C 1
ATOM 2548 O O . ILE A 1 312 ? -20.203 -3.076 -4.699 1 98.81 312 ILE A O 1
ATOM 2552 N N . GLY A 1 313 ? -18.891 -4.012 -3.146 1 98.12 313 GLY A N 1
ATOM 2553 C CA . GLY A 1 313 ? -17.688 -3.902 -3.947 1 98.12 313 GLY A CA 1
ATOM 2554 C C . GLY A 1 313 ? -17.609 -4.938 -5.055 1 98.12 313 GLY A C 1
ATOM 2555 O O . GLY A 1 313 ? -18.578 -5.645 -5.32 1 98.12 313 GLY A O 1
ATOM 2556 N N . ARG A 1 314 ? -16.453 -4.984 -5.648 1 96.25 314 ARG A N 1
ATOM 2557 C CA . ARG A 1 314 ? -16.188 -5.871 -6.777 1 96.25 314 ARG A CA 1
ATOM 2558 C C . ARG A 1 314 ? -15.969 -7.305 -6.305 1 96.25 314 ARG A C 1
ATOM 2560 O O . ARG A 1 314 ? -15.383 -7.535 -5.25 1 96.25 314 ARG A O 1
ATOM 2567 N N . HIS A 1 315 ? -16.469 -8.258 -7.098 1 96.75 315 HIS A N 1
ATOM 2568 C CA . HIS A 1 315 ? -16.156 -9.68 -6.977 1 96.75 315 HIS A CA 1
ATOM 2569 C C . HIS A 1 315 ? -16.641 -10.234 -5.645 1 96.75 315 HIS A C 1
ATOM 2571 O O . HIS A 1 315 ? -16.062 -11.18 -5.109 1 96.75 315 HIS A O 1
ATOM 2577 N N . CYS A 1 316 ? -17.625 -9.57 -5.066 1 97.81 316 CYS A N 1
ATOM 2578 C CA . CYS A 1 316 ? -18.219 -10.102 -3.844 1 97.81 316 CYS A CA 1
ATOM 2579 C C . CYS A 1 316 ? -19.094 -11.312 -4.145 1 97.81 316 CYS A C 1
ATOM 2581 O O . CYS A 1 316 ? -19.75 -11.367 -5.191 1 97.81 316 CYS A O 1
ATOM 2583 N N . GLN A 1 317 ? -19.062 -12.281 -3.309 1 98 317 GLN A N 1
ATOM 2584 C CA . GLN A 1 317 ? -19.922 -13.453 -3.342 1 98 317 GLN A CA 1
ATOM 2585 C C . GLN A 1 317 ? -20.828 -13.508 -2.111 1 98 317 GLN A C 1
ATOM 2587 O O . GLN A 1 317 ? -20.344 -13.508 -0.979 1 98 317 GLN A O 1
ATOM 2592 N N . ILE A 1 318 ? -22.141 -13.539 -2.316 1 98.5 318 ILE A N 1
ATOM 2593 C CA . ILE A 1 318 ? -23.109 -13.438 -1.219 1 98.5 318 ILE A CA 1
ATOM 2594 C C . ILE A 1 318 ? -24.078 -14.617 -1.27 1 98.5 318 ILE A C 1
ATOM 2596 O O . ILE A 1 318 ? -24.656 -14.898 -2.316 1 98.5 318 ILE A O 1
ATOM 2600 N N . GLY A 1 319 ? -24.234 -15.258 -0.153 1 98.56 319 GLY A N 1
ATOM 2601 C CA . GLY A 1 319 ? -25.078 -16.438 -0.077 1 98.56 319 GLY A CA 1
ATOM 2602 C C . GLY A 1 319 ? -26.547 -16.094 0.074 1 98.56 319 GLY A C 1
ATOM 2603 O O . GLY A 1 319 ? -26.906 -14.984 0.476 1 98.56 319 GLY A O 1
ATOM 2604 N N . SER A 1 320 ? -27.375 -17.109 -0.205 1 98.44 320 SER A N 1
ATOM 2605 C CA . SER A 1 320 ? -28.828 -16.953 -0.16 1 98.44 320 SER A CA 1
ATOM 2606 C C . SER A 1 320 ? -29.312 -16.703 1.266 1 98.44 320 SER A C 1
ATOM 2608 O O . SER A 1 320 ? -28.688 -17.172 2.225 1 98.44 320 SER A O 1
ATOM 2610 N N . GLY A 1 321 ? -30.375 -15.875 1.354 1 98.5 321 GLY A N 1
ATOM 2611 C CA . GLY A 1 321 ? -31 -15.633 2.645 1 98.5 321 GLY A CA 1
ATOM 2612 C C . GLY A 1 321 ? -30.328 -14.516 3.43 1 98.5 321 GLY A C 1
ATOM 2613 O O . GLY A 1 321 ? -30.734 -14.211 4.551 1 98.5 321 GLY A O 1
ATOM 2614 N N . THR A 1 322 ? -29.359 -13.93 2.885 1 98.69 322 THR A N 1
ATOM 2615 C CA . THR A 1 322 ? -28.594 -12.898 3.57 1 98.69 322 THR A CA 1
ATOM 2616 C C . THR A 1 322 ? -29.344 -11.57 3.564 1 98.69 322 THR A C 1
ATOM 2618 O O . THR A 1 322 ? -30.047 -11.25 2.605 1 98.69 322 THR A O 1
ATOM 2621 N N . TYR A 1 323 ? -29.234 -10.867 4.719 1 98.88 323 TYR A N 1
ATOM 2622 C CA . TYR A 1 323 ? -29.844 -9.555 4.926 1 98.88 323 TYR A CA 1
ATOM 2623 C C . TYR A 1 323 ? -28.766 -8.492 5.168 1 98.88 323 TYR A C 1
ATOM 2625 O O . TYR A 1 323 ? -27.953 -8.625 6.078 1 98.88 323 TYR A O 1
ATOM 2633 N N . ILE A 1 324 ? -28.75 -7.426 4.324 1 98.94 324 ILE A N 1
ATOM 2634 C CA . ILE A 1 324 ? -27.797 -6.32 4.469 1 98.94 324 ILE A CA 1
ATOM 2635 C C . ILE A 1 324 ? -28.562 -5 4.527 1 98.94 324 ILE A C 1
ATOM 2637 O O . ILE A 1 324 ? -29.391 -4.719 3.662 1 98.94 324 ILE A O 1
ATOM 2641 N N . GLU A 1 325 ? -28.297 -4.234 5.535 1 98.81 325 GLU A N 1
ATOM 2642 C CA . GLU A 1 325 ? -28.969 -2.961 5.73 1 98.81 325 GLU A CA 1
ATOM 2643 C C . GLU A 1 325 ? -27.984 -1.837 6.02 1 98.81 325 GLU A C 1
ATOM 2645 O O . GLU A 1 325 ? -27.125 -1.965 6.902 1 98.81 325 GLU A O 1
ATOM 2650 N N . GLU A 1 326 ? -28.078 -0.722 5.289 1 98.69 326 GLU A N 1
ATOM 2651 C CA . GLU A 1 326 ? -27.297 0.478 5.555 1 98.69 326 GLU A CA 1
ATOM 2652 C C . GLU A 1 326 ? -25.828 0.13 5.832 1 98.69 326 GLU A C 1
ATOM 2654 O O . GLU A 1 326 ? -25.297 0.497 6.875 1 98.69 326 GLU A O 1
ATOM 2659 N N . SER A 1 327 ? -25.156 -0.548 4.844 1 98.88 327 SER A N 1
ATOM 2660 C CA . SER A 1 327 ? -23.812 -1.081 5.059 1 98.88 327 SER A CA 1
ATOM 2661 C C . SER A 1 327 ? -22.984 -0.997 3.785 1 98.88 327 SER A C 1
ATOM 2663 O O . SER A 1 327 ? -23.516 -0.787 2.695 1 98.88 327 SER A O 1
ATOM 2665 N N . ALA A 1 328 ? -21.75 -1.028 3.963 1 98.88 328 ALA A N 1
ATOM 2666 C CA . ALA A 1 328 ? -20.812 -1.105 2.854 1 98.88 328 ALA A CA 1
ATOM 2667 C C . ALA A 1 328 ? -20 -2.402 2.904 1 98.88 328 ALA A C 1
ATOM 2669 O O . ALA A 1 328 ? -19.469 -2.771 3.955 1 98.88 328 ALA A O 1
ATOM 2670 N N . ILE A 1 329 ? -19.953 -3.146 1.784 1 98.88 329 ILE A N 1
ATOM 2671 C CA . ILE A 1 329 ? -19.172 -4.367 1.607 1 98.88 329 ILE A CA 1
ATOM 2672 C C . ILE A 1 329 ? -18.078 -4.129 0.582 1 98.88 329 ILE A C 1
ATOM 2674 O O . ILE A 1 329 ? -18.344 -3.83 -0.582 1 98.88 329 ILE A O 1
ATOM 2678 N N . ASP A 1 330 ? -16.828 -4.289 0.979 1 98.62 330 ASP A N 1
ATOM 2679 C CA . ASP A 1 330 ? -15.695 -3.975 0.119 1 98.62 330 ASP A CA 1
ATOM 2680 C C . ASP A 1 330 ? -15.328 -5.164 -0.766 1 98.62 330 ASP A C 1
ATOM 2682 O O . ASP A 1 330 ? -15.992 -6.203 -0.726 1 98.62 330 ASP A O 1
ATOM 2686 N N . ASN A 1 331 ? -14.352 -5.062 -1.567 1 97.88 331 ASN A N 1
ATOM 2687 C CA . ASN A 1 331 ? -14.016 -5.941 -2.684 1 97.88 331 ASN A CA 1
ATOM 2688 C C . ASN A 1 331 ? -13.664 -7.348 -2.203 1 97.88 331 ASN A C 1
ATOM 2690 O O . ASN A 1 331 ? -13.117 -7.516 -1.111 1 97.88 331 ASN A O 1
ATOM 2694 N N . PHE A 1 332 ? -13.984 -8.391 -2.977 1 97.62 332 PHE A N 1
ATOM 2695 C CA . PHE A 1 332 ? -13.523 -9.766 -2.854 1 97.62 332 PHE A CA 1
ATOM 2696 C C . PHE A 1 332 ? -14 -10.383 -1.542 1 97.62 332 PHE A C 1
ATOM 2698 O O . PHE A 1 332 ? -13.336 -11.273 -0.995 1 97.62 332 PHE A O 1
ATOM 2705 N N . THR A 1 333 ? -15.023 -9.828 -0.955 1 98.44 333 THR A N 1
ATOM 2706 C CA . THR A 1 333 ? -15.594 -10.359 0.279 1 98.44 333 THR A CA 1
ATOM 2707 C C . THR A 1 333 ? -16.547 -11.516 -0.016 1 98.44 333 THR A C 1
ATOM 2709 O O . THR A 1 333 ? -17.297 -11.477 -0.99 1 98.44 333 THR A O 1
ATOM 2712 N N . ILE A 1 334 ? -16.453 -12.531 0.777 1 98.75 334 ILE A N 1
ATOM 2713 C CA . ILE A 1 334 ? -17.312 -13.719 0.657 1 98.75 334 ILE A CA 1
ATOM 2714 C C . ILE A 1 334 ? -18.234 -13.812 1.869 1 98.75 334 ILE A C 1
ATOM 2716 O O . ILE A 1 334 ? -17.766 -13.938 3.004 1 98.75 334 ILE A O 1
ATOM 2720 N N . ILE A 1 335 ? -19.516 -13.742 1.629 1 98.88 335 ILE A N 1
ATOM 2721 C CA . ILE A 1 335 ? -20.531 -13.805 2.668 1 98.88 335 ILE A CA 1
ATOM 2722 C C . ILE A 1 335 ? -21.375 -15.07 2.5 1 98.88 335 ILE A C 1
ATOM 2724 O O . ILE A 1 335 ? -21.906 -15.328 1.423 1 98.88 335 ILE A O 1
ATOM 2728 N N . GLY A 1 336 ? -21.484 -15.844 3.537 1 98.62 336 GLY A N 1
ATOM 2729 C CA . GLY A 1 336 ? -22.234 -17.094 3.504 1 98.62 336 GLY A CA 1
ATOM 2730 C C . GLY A 1 336 ? -23.734 -16.891 3.445 1 98.62 336 GLY A C 1
ATOM 2731 O O . GLY A 1 336 ? -24.203 -15.828 3.059 1 98.62 336 GLY A O 1
ATOM 2732 N N . LYS A 1 337 ? -24.5 -18.031 3.758 1 98.69 337 LYS A N 1
ATOM 2733 C CA . LYS A 1 337 ? -25.953 -18.031 3.727 1 98.69 337 LYS A CA 1
ATOM 2734 C C . LYS A 1 337 ? -26.547 -17.469 5.02 1 98.69 337 LYS A C 1
ATOM 2736 O O . LYS A 1 337 ? -25.969 -17.641 6.094 1 98.69 337 LYS A O 1
ATOM 2741 N N . SER A 1 338 ? -27.609 -16.766 4.879 1 98.75 338 SER A N 1
ATOM 2742 C CA . SER A 1 338 ? -28.438 -16.328 6.004 1 98.75 338 SER A CA 1
ATOM 2743 C C . SER A 1 338 ? -27.641 -15.461 6.969 1 98.75 338 SER A C 1
ATOM 2745 O O . SER A 1 338 ? -27.75 -15.617 8.188 1 98.75 338 SER A O 1
ATOM 2747 N N . VAL A 1 339 ? -26.797 -14.656 6.43 1 98.88 339 VAL A N 1
ATOM 2748 C CA . VAL A 1 339 ? -26.031 -13.703 7.227 1 98.88 339 VAL A CA 1
ATOM 2749 C C . VAL A 1 339 ? -26.812 -12.406 7.387 1 98.88 339 VAL A C 1
ATOM 2751 O O . VAL A 1 339 ? -27.562 -12.016 6.492 1 98.88 339 VAL A O 1
ATOM 2754 N N . LYS A 1 340 ? -26.688 -11.742 8.539 1 98.94 340 LYS A N 1
ATOM 2755 C CA . LYS A 1 340 ? -27.281 -10.43 8.789 1 98.94 340 LYS A CA 1
ATOM 2756 C C . LYS A 1 340 ? -26.203 -9.375 9.023 1 98.94 340 LYS A C 1
ATOM 2758 O O . LYS A 1 340 ? -25.391 -9.5 9.953 1 98.94 340 LYS A O 1
ATOM 2763 N N . ILE A 1 341 ? -26.141 -8.352 8.211 1 98.94 341 ILE A N 1
ATOM 2764 C CA . ILE A 1 341 ? -25.219 -7.23 8.336 1 98.94 341 ILE A CA 1
ATOM 2765 C C . ILE A 1 341 ? -26 -5.918 8.406 1 98.94 341 ILE A C 1
ATOM 2767 O O . ILE A 1 341 ? -26.656 -5.535 7.441 1 98.94 341 ILE A O 1
ATOM 2771 N N . VAL A 1 342 ? -25.906 -5.25 9.523 1 98.94 342 VAL A N 1
ATOM 2772 C CA . VAL A 1 342 ? -26.703 -4.043 9.734 1 98.94 342 VAL A CA 1
ATOM 2773 C C . VAL A 1 342 ? -25.797 -2.9 10.188 1 98.94 342 VAL A C 1
ATOM 2775 O O . VAL A 1 342 ? -25.031 -3.047 11.141 1 98.94 342 VAL A O 1
ATOM 2778 N N . ARG A 1 343 ? -25.859 -1.753 9.453 1 98.81 343 ARG A N 1
ATOM 2779 C CA . ARG A 1 343 ? -25.141 -0.534 9.812 1 98.81 343 ARG A CA 1
ATOM 2780 C C . ARG A 1 343 ? -23.672 -0.826 10.109 1 98.81 343 ARG A C 1
ATOM 2782 O O . ARG A 1 343 ? -23.156 -0.475 11.172 1 98.81 343 ARG A O 1
ATOM 2789 N N . SER A 1 344 ? -23.016 -1.509 9.156 1 98.94 344 SER A N 1
ATOM 2790 C CA . SER A 1 344 ? -21.656 -1.981 9.391 1 98.94 344 SER A CA 1
ATOM 2791 C C . SER A 1 344 ? -20.797 -1.787 8.156 1 98.94 344 SER A C 1
ATOM 2793 O O . SER A 1 344 ? -21.297 -1.675 7.039 1 98.94 344 SER A O 1
ATOM 2795 N N . SER A 1 345 ? -19.547 -1.594 8.391 1 98.94 345 SER A N 1
ATOM 2796 C CA . SER A 1 345 ? -18.547 -1.528 7.336 1 98.94 345 SER A CA 1
ATOM 2797 C C . SER A 1 345 ? -17.719 -2.809 7.281 1 98.94 345 SER A C 1
ATOM 2799 O O . SER A 1 345 ? -17.047 -3.164 8.25 1 98.94 345 SER A O 1
ATOM 2801 N N . ILE A 1 346 ? -17.781 -3.551 6.176 1 98.94 346 ILE A N 1
ATOM 2802 C CA . ILE A 1 346 ? -16.984 -4.754 5.941 1 98.94 346 ILE A CA 1
ATOM 2803 C C . ILE A 1 346 ? -15.898 -4.461 4.914 1 98.94 346 ILE A C 1
ATOM 2805 O O . ILE A 1 346 ? -16.188 -4.281 3.729 1 98.94 346 ILE A O 1
ATOM 2809 N N . MET A 1 347 ? -14.664 -4.402 5.324 1 98.62 347 MET A N 1
ATOM 2810 C CA . MET A 1 347 ? -13.578 -4.055 4.414 1 98.62 347 MET A CA 1
ATOM 2811 C C . MET A 1 347 ? -13.258 -5.215 3.477 1 98.62 347 MET A C 1
ATOM 2813 O O . MET A 1 347 ? -14.07 -6.129 3.318 1 98.62 347 MET A O 1
ATOM 2817 N N . ASP A 1 348 ? -12.18 -5.094 2.693 1 98.44 348 ASP A N 1
ATOM 2818 C CA . ASP A 1 348 ? -12.039 -5.973 1.536 1 98.44 348 ASP A CA 1
ATOM 2819 C C . ASP A 1 348 ? -11.508 -7.344 1.95 1 98.44 348 ASP A C 1
ATOM 2821 O O . ASP A 1 348 ? -10.781 -7.465 2.938 1 98.44 348 ASP A O 1
ATOM 2825 N N . ARG A 1 349 ? -11.969 -8.336 1.237 1 98.44 349 ARG A N 1
ATOM 2826 C CA . ARG A 1 349 ? -11.508 -9.719 1.249 1 98.44 349 ARG A CA 1
ATOM 2827 C C . ARG A 1 349 ? -11.812 -10.391 2.586 1 98.44 349 ARG A C 1
ATOM 2829 O O . ARG A 1 349 ? -11.008 -11.172 3.092 1 98.44 349 ARG A O 1
ATOM 2836 N N . VAL A 1 350 ? -12.891 -10.039 3.189 1 98.75 350 VAL A N 1
ATOM 2837 C CA . VAL A 1 350 ? -13.398 -10.641 4.418 1 98.75 350 VAL A CA 1
ATOM 2838 C C . VAL A 1 350 ? -14.164 -11.922 4.086 1 98.75 350 VAL A C 1
ATOM 2840 O O . VAL A 1 350 ? -14.766 -12.031 3.014 1 98.75 350 VAL A O 1
ATOM 2843 N N . TYR A 1 351 ? -14.086 -12.859 4.961 1 98.88 351 TYR A N 1
ATOM 2844 C CA . TYR A 1 351 ? -14.922 -14.055 4.914 1 98.88 351 TYR A CA 1
ATOM 2845 C C . TYR A 1 351 ? -15.891 -14.094 6.09 1 98.88 351 TYR A C 1
ATOM 2847 O O . TYR A 1 351 ? -15.477 -13.969 7.246 1 98.88 351 TYR A O 1
ATOM 2855 N N . ILE A 1 352 ? -17.156 -14.234 5.805 1 98.94 352 ILE A N 1
ATOM 2856 C CA . ILE A 1 352 ? -18.188 -14.359 6.828 1 98.94 352 ILE A CA 1
ATOM 2857 C C . ILE A 1 352 ? -18.969 -15.656 6.629 1 98.94 352 ILE A C 1
ATOM 2859 O O . ILE A 1 352 ? -19.625 -15.844 5.605 1 98.94 352 ILE A O 1
ATOM 2863 N N . GLY A 1 353 ? -18.953 -16.5 7.594 1 98.88 353 GLY A N 1
ATOM 2864 C CA . GLY A 1 353 ? -19.656 -17.781 7.523 1 98.88 353 GLY A CA 1
ATOM 2865 C C . GLY A 1 353 ? -21.156 -17.656 7.648 1 98.88 353 GLY A C 1
ATOM 2866 O O . GLY A 1 353 ? -21.672 -16.562 7.879 1 98.88 353 GLY A O 1
ATOM 2867 N N . ASP A 1 354 ? -21.859 -18.828 7.539 1 98.81 354 ASP A N 1
ATOM 2868 C CA . ASP A 1 354 ? -23.312 -18.891 7.504 1 98.81 354 ASP A CA 1
ATOM 2869 C C . ASP A 1 354 ? -23.906 -18.422 8.828 1 98.81 354 ASP A C 1
ATOM 2871 O O . ASP A 1 354 ? -23.344 -18.672 9.891 1 98.81 354 ASP A O 1
ATOM 2875 N N . ASN A 1 355 ? -24.953 -17.688 8.75 1 98.81 355 ASN A N 1
ATOM 2876 C CA . ASN A 1 355 ? -25.812 -17.344 9.891 1 98.81 355 ASN A CA 1
ATOM 2877 C C . ASN A 1 355 ? -25.125 -16.375 10.844 1 98.81 355 ASN A C 1
ATOM 2879 O O . ASN A 1 355 ? -25.547 -16.219 11.984 1 98.81 355 ASN A O 1
ATOM 2883 N N . ALA A 1 356 ? -24.062 -15.742 10.438 1 98.94 356 ALA A N 1
ATOM 2884 C CA . ALA A 1 356 ? -23.422 -14.719 11.258 1 98.94 356 ALA A CA 1
ATOM 2885 C C . ALA A 1 356 ? -24.312 -13.477 11.383 1 98.94 356 ALA A C 1
ATOM 2887 O O . ALA A 1 356 ? -25.125 -13.195 10.5 1 98.94 356 ALA A O 1
ATOM 2888 N N . VAL A 1 357 ? -24.172 -12.758 12.508 1 98.94 357 VAL A N 1
ATOM 2889 C CA . VAL A 1 357 ? -24.859 -11.484 12.742 1 98.94 357 VAL A CA 1
ATOM 2890 C C . VAL A 1 357 ? -23.828 -10.398 13.055 1 98.94 357 VAL A C 1
ATOM 2892 O O . VAL A 1 357 ? -23.078 -10.516 14.031 1 98.94 357 VAL A O 1
ATOM 2895 N N . ILE A 1 358 ? -23.797 -9.383 12.266 1 98.94 358 ILE A N 1
ATOM 2896 C CA . ILE A 1 358 ? -22.891 -8.25 12.445 1 98.94 358 ILE A CA 1
ATOM 2897 C C . ILE A 1 358 ? -23.688 -6.957 12.477 1 98.94 358 ILE A C 1
ATOM 2899 O O . ILE A 1 358 ? -24.359 -6.609 11.5 1 98.94 358 ILE A O 1
ATOM 2903 N N . GLU A 1 359 ? -23.656 -6.211 13.586 1 98.88 359 GLU A N 1
ATOM 2904 C CA . GLU A 1 359 ? -24.422 -4.98 13.734 1 98.88 359 GLU A CA 1
ATOM 2905 C C . GLU A 1 359 ? -23.562 -3.854 14.289 1 98.88 359 GLU A C 1
ATOM 2907 O O . GLU A 1 359 ? -22.781 -4.066 15.227 1 98.88 359 GLU A O 1
ATOM 2912 N N . ASN A 1 360 ? -23.703 -2.713 13.648 1 98.75 360 ASN A N 1
ATOM 2913 C CA . ASN A 1 360 ? -23.031 -1.511 14.133 1 98.75 360 ASN A CA 1
ATOM 2914 C C . ASN A 1 360 ? -21.547 -1.755 14.375 1 98.75 360 ASN A C 1
ATOM 2916 O O . ASN A 1 360 ? -21.031 -1.457 15.453 1 98.75 360 ASN A O 1
ATOM 2920 N N . SER A 1 361 ? -20.891 -2.344 13.359 1 98.94 361 SER A N 1
ATOM 2921 C CA . SER A 1 361 ? -19.531 -2.795 13.578 1 98.94 361 SER A CA 1
ATOM 2922 C C . SER A 1 361 ? -18.656 -2.514 12.359 1 98.94 361 SER A C 1
ATOM 2924 O O . SER A 1 361 ? -19.156 -2.242 11.273 1 98.94 361 SER A O 1
ATOM 2926 N N . ILE A 1 362 ? -17.391 -2.426 12.586 1 98.94 362 ILE A N 1
ATOM 2927 C CA . ILE A 1 362 ? -16.391 -2.268 11.547 1 98.94 362 ILE A CA 1
ATOM 2928 C C . ILE A 1 362 ? -15.5 -3.51 11.492 1 98.94 362 ILE A C 1
ATOM 2930 O O . ILE A 1 362 ? -14.883 -3.887 12.492 1 98.94 362 ILE A O 1
ATOM 2934 N N . ILE A 1 363 ? -15.516 -4.207 10.367 1 98.94 363 ILE A N 1
ATOM 2935 C CA . ILE A 1 363 ? -14.695 -5.395 10.156 1 98.94 363 ILE A CA 1
ATOM 2936 C C . ILE A 1 363 ? -13.547 -5.066 9.211 1 98.94 363 ILE A C 1
ATOM 2938 O O . ILE A 1 363 ? -13.766 -4.73 8.047 1 98.94 363 ILE A O 1
ATOM 2942 N N . GLY A 1 364 ? -12.281 -5.176 9.695 1 98.75 364 GLY A N 1
ATOM 2943 C CA . GLY A 1 364 ? -11.094 -4.801 8.945 1 98.75 364 GLY A CA 1
ATOM 2944 C C . GLY A 1 364 ? -10.812 -5.73 7.777 1 98.75 364 GLY A C 1
ATOM 2945 O O . GLY A 1 364 ? -11.594 -6.641 7.5 1 98.75 364 GLY A O 1
ATOM 2946 N N . ARG A 1 365 ? -9.742 -5.48 7.133 1 98.69 365 ARG A N 1
ATOM 2947 C CA . ARG A 1 365 ? -9.391 -6.195 5.91 1 98.69 365 ARG A CA 1
ATOM 2948 C C . ARG A 1 365 ? -9.039 -7.648 6.207 1 98.69 365 ARG A C 1
ATOM 2950 O O . ARG A 1 365 ? -8.359 -7.941 7.195 1 98.69 365 ARG A O 1
ATOM 2957 N N . HIS A 1 366 ? -9.555 -8.586 5.363 1 98.62 366 HIS A N 1
ATOM 2958 C CA . HIS A 1 366 ? -9.156 -9.984 5.348 1 98.62 366 HIS A CA 1
ATOM 2959 C C . HIS A 1 366 ? -9.492 -10.672 6.672 1 98.62 366 HIS A C 1
ATOM 2961 O O . HIS A 1 366 ? -8.828 -11.633 7.062 1 98.62 366 HIS A O 1
ATOM 2967 N N . VAL A 1 367 ? -10.438 -10.156 7.398 1 98.81 367 VAL A N 1
ATOM 2968 C CA . VAL A 1 367 ? -10.914 -10.812 8.609 1 98.81 367 VAL A CA 1
ATOM 2969 C C . VAL A 1 367 ? -11.703 -12.07 8.25 1 98.81 367 VAL A C 1
ATOM 2971 O O . VAL A 1 367 ? -12.367 -12.117 7.211 1 98.81 367 VAL A O 1
ATOM 2974 N N . GLU A 1 368 ? -11.547 -13.078 9.047 1 98.88 368 GLU A N 1
ATOM 2975 C CA . GLU A 1 368 ? -12.312 -14.312 8.898 1 98.88 368 GLU A CA 1
ATOM 2976 C C . GLU A 1 368 ? -13.258 -14.516 10.078 1 98.88 368 GLU A C 1
ATOM 2978 O O . GLU A 1 368 ? -12.82 -14.672 11.219 1 98.88 368 GLU A O 1
ATOM 2983 N N . ILE A 1 369 ? -14.5 -14.453 9.805 1 98.94 369 ILE A N 1
ATOM 2984 C CA . ILE A 1 369 ? -15.531 -14.719 10.797 1 98.94 369 ILE A CA 1
ATOM 2985 C C . ILE A 1 369 ? -16.141 -16.109 10.562 1 98.94 369 ILE A C 1
ATOM 2987 O O . ILE A 1 369 ? -16.984 -16.281 9.688 1 98.94 369 ILE A O 1
ATOM 2991 N N . ARG A 1 370 ? -15.664 -17.031 11.328 1 98.81 370 ARG A N 1
ATOM 2992 C CA . ARG A 1 370 ? -16.203 -18.391 11.227 1 98.81 370 ARG A CA 1
ATOM 2993 C C . ARG A 1 370 ? -17.562 -18.484 11.906 1 98.81 370 ARG A C 1
ATOM 2995 O O . ARG A 1 370 ? -17.734 -18.031 13.039 1 98.81 370 ARG A O 1
ATOM 3002 N N . SER A 1 371 ? -18.547 -19 11.164 1 98.75 371 SER A N 1
ATOM 3003 C CA . SER A 1 371 ? -19.922 -19.094 11.625 1 98.75 371 SER A CA 1
ATOM 3004 C C . SER A 1 371 ? -20.688 -20.188 10.875 1 98.75 371 SER A C 1
ATOM 3006 O O . SER A 1 371 ? -20.484 -20.375 9.672 1 98.75 371 SER A O 1
ATOM 3008 N N . THR A 1 372 ? -21.516 -20.906 11.562 1 98.06 372 THR A N 1
ATOM 3009 C CA . THR A 1 372 ? -22.391 -21.922 10.984 1 98.06 372 THR A CA 1
ATOM 3010 C C . THR A 1 372 ? -23.812 -21.797 11.531 1 98.06 372 THR A C 1
ATOM 3012 O O . THR A 1 372 ? -24.062 -21.016 12.453 1 98.06 372 THR A O 1
ATOM 3015 N N . SER A 1 373 ? -24.672 -22.578 10.875 1 97.62 373 SER A N 1
ATOM 3016 C CA . SER A 1 373 ? -26.047 -22.562 11.344 1 97.62 373 SER A CA 1
ATOM 3017 C C . SER A 1 373 ? -26.156 -23.078 12.773 1 97.62 373 SER A C 1
ATOM 3019 O O . SER A 1 373 ? -26.969 -22.578 13.555 1 97.62 373 SER A O 1
ATOM 3021 N N . SER A 1 374 ? -25.328 -24.031 13.156 1 97.94 374 SER A N 1
ATOM 3022 C CA . SER A 1 374 ? -25.375 -24.625 14.492 1 97.94 374 SER A CA 1
ATOM 3023 C C . SER A 1 374 ? -24.609 -23.766 15.5 1 97.94 374 SER A C 1
ATOM 3025 O O . SER A 1 374 ? -24.906 -23.812 16.703 1 97.94 374 SER A O 1
ATOM 3027 N N . LYS A 1 375 ? -23.656 -23.016 15.031 1 98.25 375 LYS A N 1
ATOM 3028 C CA . LYS A 1 375 ? -22.844 -22.156 15.891 1 98.25 375 LYS A CA 1
ATOM 3029 C C . LYS A 1 375 ? -22.656 -20.766 15.273 1 98.25 375 LYS A C 1
ATOM 3031 O O . LYS A 1 375 ? -21.547 -20.375 14.914 1 98.25 375 LYS A O 1
ATOM 3036 N N . PRO A 1 376 ? -23.719 -20.016 15.266 1 98.5 376 PRO A N 1
ATOM 3037 C CA . PRO A 1 376 ? -23.641 -18.703 14.648 1 98.5 376 PRO A CA 1
ATOM 3038 C C . PRO A 1 376 ? -22.781 -17.719 15.445 1 98.5 376 PRO A C 1
ATOM 3040 O O . PRO A 1 376 ? -22.781 -17.75 16.672 1 98.5 376 PRO A O 1
ATOM 3043 N N . THR A 1 377 ? -22.016 -16.922 14.773 1 98.88 377 THR A N 1
ATOM 3044 C CA . THR A 1 377 ? -21.172 -15.891 15.375 1 98.88 377 THR A CA 1
ATOM 3045 C C . THR A 1 377 ? -21.875 -14.539 15.359 1 98.88 377 THR A C 1
ATOM 3047 O O . THR A 1 377 ? -22.531 -14.188 14.383 1 98.88 377 THR A O 1
ATOM 3050 N N . LYS A 1 378 ? -21.781 -13.789 16.484 1 98.88 378 LYS A N 1
ATOM 3051 C CA . LYS A 1 378 ? -22.406 -12.477 16.609 1 98.88 378 LYS A CA 1
ATOM 3052 C C . LYS A 1 378 ? -21.375 -11.406 16.953 1 98.88 378 LYS A C 1
ATOM 3054 O O . LYS A 1 378 ? -20.641 -11.539 17.922 1 98.88 378 LYS A O 1
ATOM 3059 N N . ILE A 1 379 ? -21.297 -10.367 16.172 1 98.94 379 ILE A N 1
ATOM 3060 C CA . ILE A 1 379 ? -20.438 -9.211 16.391 1 98.94 379 ILE A CA 1
ATOM 3061 C C . ILE A 1 379 ? -21.281 -7.938 16.453 1 98.94 379 ILE A C 1
ATOM 3063 O O . ILE A 1 379 ? -21.844 -7.52 15.43 1 98.94 379 ILE A O 1
ATOM 3067 N N . ILE A 1 380 ? -21.391 -7.305 17.609 1 98.81 380 ILE A N 1
ATOM 3068 C CA . ILE A 1 380 ? -22.266 -6.16 17.828 1 98.81 380 ILE A CA 1
ATOM 3069 C C . ILE A 1 380 ? -21.453 -4.996 18.406 1 98.81 380 ILE A C 1
ATOM 3071 O O . ILE A 1 380 ? -20.719 -5.168 19.375 1 98.81 380 ILE A O 1
ATOM 3075 N N . ASN A 1 381 ? -21.609 -3.828 17.781 1 98.62 381 ASN A N 1
ATOM 3076 C CA . ASN A 1 381 ? -20.984 -2.613 18.297 1 98.62 381 ASN A CA 1
ATOM 3077 C C . ASN A 1 381 ? -19.484 -2.82 18.531 1 98.62 381 ASN A C 1
ATOM 3079 O O . ASN A 1 381 ? -18.984 -2.508 19.625 1 98.62 381 ASN A O 1
ATOM 3083 N N . SER A 1 382 ? -18.781 -3.395 17.531 1 98.81 382 SER A N 1
ATOM 3084 C CA . SER A 1 382 ? -17.391 -3.801 17.766 1 98.81 382 SER A CA 1
ATOM 3085 C C . SER A 1 382 ? -16.516 -3.479 16.562 1 98.81 382 SER A C 1
ATOM 3087 O O . SER A 1 382 ? -17.031 -3.182 15.477 1 98.81 382 SER A O 1
ATOM 3089 N N . VAL A 1 383 ? -15.25 -3.357 16.812 1 98.88 383 VAL A N 1
ATOM 3090 C CA . VAL A 1 383 ? -14.258 -3.158 15.766 1 98.88 383 VAL A CA 1
ATOM 3091 C C . VAL A 1 383 ? -13.297 -4.344 15.734 1 98.88 383 VAL A C 1
ATOM 3093 O O . VAL A 1 383 ? -12.633 -4.641 16.734 1 98.88 383 VAL A O 1
ATOM 3096 N N . ILE A 1 384 ? -13.328 -5.105 14.641 1 98.88 384 ILE A N 1
ATOM 3097 C CA . ILE A 1 384 ? -12.383 -6.195 14.414 1 98.88 384 ILE A CA 1
ATOM 3098 C C . ILE A 1 384 ? -11.328 -5.762 13.398 1 98.88 384 ILE A C 1
ATOM 3100 O O . ILE A 1 384 ? -11.641 -5.508 12.234 1 98.88 384 ILE A O 1
ATOM 3104 N N . ALA A 1 385 ? -10.047 -5.715 13.805 1 98.56 385 ALA A N 1
ATOM 3105 C CA . ALA A 1 385 ? -8.992 -5.184 12.945 1 98.56 385 ALA A CA 1
ATOM 3106 C C . ALA A 1 385 ? -8.5 -6.246 11.969 1 98.56 385 ALA A C 1
ATOM 3108 O O . ALA A 1 385 ? -8.969 -7.387 11.992 1 98.56 385 ALA A O 1
ATOM 3109 N N . ASP A 1 386 ? -7.582 -5.859 11.148 1 98.62 386 ASP A N 1
ATOM 3110 C CA . ASP A 1 386 ? -7.18 -6.598 9.961 1 98.62 386 ASP A CA 1
ATOM 3111 C C . ASP A 1 386 ? -6.711 -8.008 10.32 1 98.62 386 ASP A C 1
ATOM 3113 O O . ASP A 1 386 ? -6.012 -8.195 11.312 1 98.62 386 ASP A O 1
ATOM 3117 N N . ASP A 1 387 ? -7.125 -8.977 9.484 1 98.44 387 ASP A N 1
ATOM 3118 C CA . ASP A 1 387 ? -6.562 -10.32 9.438 1 98.44 387 ASP A CA 1
ATOM 3119 C C . ASP A 1 387 ? -6.836 -11.07 10.742 1 98.44 387 ASP A C 1
ATOM 3121 O O . ASP A 1 387 ? -6.105 -12.008 11.086 1 98.44 387 ASP A O 1
ATOM 3125 N N . ALA A 1 388 ? -7.762 -10.633 11.578 1 98.75 388 ALA A N 1
ATOM 3126 C CA . ALA A 1 388 ? -8.195 -11.391 12.75 1 98.75 388 ALA A CA 1
ATOM 3127 C C . ALA A 1 388 ? -9.062 -12.578 12.336 1 98.75 388 ALA A C 1
ATOM 3129 O O . ALA A 1 388 ? -9.695 -12.555 11.281 1 98.75 388 ALA A O 1
ATOM 3130 N N . VAL A 1 389 ? -9.078 -13.609 13.117 1 98.81 389 VAL A N 1
ATOM 3131 C CA . VAL A 1 389 ? -9.914 -14.781 12.914 1 98.81 389 VAL A CA 1
ATOM 3132 C C . VAL A 1 389 ? -10.836 -14.977 14.117 1 98.81 389 VAL A C 1
ATOM 3134 O O . VAL A 1 389 ? -10.367 -15.141 15.25 1 98.81 389 VAL A O 1
ATOM 3137 N N . ILE A 1 390 ? -12.125 -14.938 13.859 1 98.88 390 ILE A N 1
ATOM 3138 C CA . ILE A 1 390 ? -13.117 -15.117 14.922 1 98.88 390 ILE A CA 1
ATOM 3139 C C . ILE A 1 390 ? -13.703 -16.531 14.844 1 98.88 390 ILE A C 1
ATOM 3141 O O . ILE A 1 390 ? -14.328 -16.891 13.844 1 98.88 390 ILE A O 1
ATOM 3145 N N . GLY A 1 391 ? -13.555 -17.281 15.914 1 98.69 391 GLY A N 1
ATOM 3146 C CA . GLY A 1 391 ? -14.039 -18.656 15.945 1 98.69 391 GLY A CA 1
ATOM 3147 C C . GLY A 1 391 ? -15.547 -18.75 15.938 1 98.69 391 GLY A C 1
ATOM 3148 O O . GLY A 1 391 ? -16.234 -17.828 16.359 1 98.69 391 GLY A O 1
ATOM 3149 N N . GLU A 1 392 ? -16.031 -19.906 15.438 1 98.5 392 GLU A N 1
ATOM 3150 C CA . GLU A 1 392 ? -17.469 -20.094 15.297 1 98.5 392 GLU A CA 1
ATOM 3151 C C . GLU A 1 392 ? -18.172 -20.047 16.656 1 98.5 392 GLU A C 1
ATOM 3153 O O . GLU A 1 392 ? -17.609 -20.484 17.656 1 98.5 392 GLU A O 1
ATOM 3158 N N . GLY A 1 393 ? -19.375 -19.547 16.594 1 98.56 393 GLY A N 1
ATOM 3159 C CA . GLY A 1 393 ? -20.188 -19.5 17.812 1 98.56 393 GLY A CA 1
ATOM 3160 C C . GLY A 1 393 ? -19.781 -18.359 18.734 1 98.56 393 GLY A C 1
ATOM 3161 O O . GLY A 1 393 ? -20.344 -18.219 19.828 1 98.56 393 GLY A O 1
ATOM 3162 N N . SER A 1 394 ? -18.859 -17.516 18.391 1 98.69 394 SER A N 1
ATOM 3163 C CA . SER A 1 394 ? -18.375 -16.453 19.25 1 98.69 394 SER A CA 1
ATOM 3164 C C . SER A 1 394 ? -19.344 -15.281 19.281 1 98.69 394 SER A C 1
ATOM 3166 O O . SER A 1 394 ? -20.094 -15.055 18.328 1 98.69 394 SER A O 1
ATOM 3168 N N . GLU A 1 395 ? -19.375 -14.633 20.438 1 98.75 395 GLU A N 1
ATOM 3169 C CA . GLU A 1 395 ? -20.125 -13.391 20.641 1 98.75 395 GLU A CA 1
ATOM 3170 C C . GLU A 1 395 ? -19.188 -12.258 21.062 1 98.75 395 GLU A C 1
ATOM 3172 O O . GLU A 1 395 ? -18.578 -12.312 22.125 1 98.75 395 GLU A O 1
ATOM 3177 N N . ILE A 1 396 ? -19.047 -11.289 20.219 1 98.81 396 ILE A N 1
ATOM 3178 C CA . ILE A 1 396 ? -18.203 -10.133 20.484 1 98.81 396 ILE A CA 1
ATOM 3179 C C . ILE A 1 396 ? -19.062 -8.867 20.516 1 98.81 396 ILE A C 1
ATOM 3181 O O . ILE A 1 396 ? -19.625 -8.461 19.5 1 98.81 396 ILE A O 1
ATOM 3185 N N . THR A 1 397 ? -19.172 -8.227 21.672 1 98.62 397 THR A N 1
ATOM 3186 C CA . THR A 1 397 ? -20.016 -7.051 21.859 1 98.62 397 THR A CA 1
ATOM 3187 C C . THR A 1 397 ? -19.234 -5.918 22.516 1 98.62 397 THR A C 1
ATOM 3189 O O . THR A 1 397 ? -18.516 -6.137 23.484 1 98.62 397 THR A O 1
ATOM 3192 N N . ASN A 1 398 ? -19.391 -4.77 21.938 1 98.38 398 ASN A N 1
ATOM 3193 C CA . ASN A 1 398 ? -18.766 -3.57 22.484 1 98.38 398 ASN A CA 1
ATOM 3194 C C . ASN A 1 398 ? -17.281 -3.787 22.734 1 98.38 398 ASN A C 1
ATOM 3196 O O . ASN A 1 398 ? -16.781 -3.512 23.828 1 98.38 398 ASN A O 1
ATOM 3200 N N . SER A 1 399 ? -16.609 -4.352 21.688 1 98.56 399 SER A N 1
ATOM 3201 C CA . SER A 1 399 ? -15.227 -4.758 21.906 1 98.56 399 SER A CA 1
ATOM 3202 C C . SER A 1 399 ? -14.352 -4.422 20.703 1 98.56 399 SER A C 1
ATOM 3204 O O . SER A 1 399 ? -14.859 -4.113 19.625 1 98.56 399 SER A O 1
ATOM 3206 N N . LYS A 1 400 ? -13.094 -4.316 20.953 1 98.5 400 LYS A N 1
ATOM 3207 C CA . LYS A 1 400 ? -12.086 -4.062 19.938 1 98.5 400 LYS A CA 1
ATOM 3208 C C . LYS A 1 400 ? -11.062 -5.195 19.875 1 98.5 400 LYS A C 1
ATOM 3210 O O . LYS A 1 400 ? -10.469 -5.559 20.891 1 98.5 400 LYS A O 1
ATOM 3215 N N . ILE A 1 401 ? -10.953 -5.812 18.703 1 98.75 401 ILE A N 1
ATOM 3216 C CA . ILE A 1 401 ? -9.984 -6.887 18.5 1 98.75 401 ILE A CA 1
ATOM 3217 C C . ILE A 1 401 ? -8.844 -6.395 17.609 1 98.75 401 ILE A C 1
ATOM 3219 O O . ILE A 1 401 ? -9.078 -5.953 16.484 1 98.75 401 ILE A O 1
ATOM 3223 N N . TYR A 1 402 ? -7.598 -6.492 18.109 1 98.5 402 TYR A N 1
ATOM 3224 C CA . TYR A 1 402 ? -6.426 -6.008 17.375 1 98.5 402 TYR A CA 1
ATOM 3225 C C . TYR A 1 402 ? -6.102 -6.918 16.203 1 98.5 402 TYR A C 1
ATOM 3227 O O . TYR A 1 402 ? -6.664 -8.008 16.078 1 98.5 402 TYR A O 1
ATOM 3235 N N . PRO A 1 403 ? -5.203 -6.449 15.32 1 98.38 403 PRO A N 1
ATOM 3236 C CA . PRO A 1 403 ? -4.922 -7.215 14.102 1 98.38 403 PRO A CA 1
ATOM 3237 C C . PRO A 1 403 ? -4.297 -8.578 14.391 1 98.38 403 PRO A C 1
ATOM 3239 O O . PRO A 1 403 ? -3.553 -8.727 15.367 1 98.38 403 PRO A O 1
ATOM 3242 N N . HIS A 1 404 ? -4.562 -9.586 13.586 1 97.88 404 HIS A N 1
ATOM 3243 C CA . HIS A 1 404 ? -3.924 -10.891 13.516 1 97.88 404 HIS A CA 1
ATOM 3244 C C . HIS A 1 404 ? -4.281 -11.75 14.727 1 97.88 404 HIS A C 1
ATOM 3246 O O . HIS A 1 404 ? -3.604 -12.734 15.016 1 97.88 404 HIS A O 1
ATOM 3252 N N . LYS A 1 405 ? -5.281 -11.336 15.461 1 98.19 405 LYS A N 1
ATOM 3253 C CA . LYS A 1 405 ? -5.664 -12.117 16.641 1 98.19 405 LYS A CA 1
ATOM 3254 C C . LYS A 1 405 ? -6.539 -13.305 16.25 1 98.19 405 LYS A C 1
ATOM 3256 O O . LYS A 1 405 ? -7.289 -13.234 15.266 1 98.19 405 LYS A O 1
ATOM 3261 N N . LEU A 1 406 ? -6.387 -14.336 16.938 1 98.38 406 LEU A N 1
ATOM 3262 C CA . LEU A 1 406 ? -7.238 -15.508 16.828 1 98.38 406 LEU A CA 1
ATOM 3263 C C . LEU A 1 406 ? -8.141 -15.648 18.047 1 98.38 406 LEU A C 1
ATOM 3265 O O . LEU A 1 406 ? -7.648 -15.797 19.172 1 98.38 406 LEU A O 1
ATOM 3269 N N . ILE A 1 407 ? -9.398 -15.547 17.828 1 98.38 407 ILE A N 1
ATOM 3270 C CA . ILE A 1 407 ? -10.375 -15.766 18.906 1 98.38 407 ILE A CA 1
ATOM 3271 C C . ILE A 1 407 ? -10.914 -17.188 18.828 1 98.38 407 ILE A C 1
ATOM 3273 O O . ILE A 1 407 ? -11.438 -17.609 17.781 1 98.38 407 ILE A O 1
ATOM 3277 N N . ASN A 1 408 ? -10.852 -17.922 19.875 1 97.88 408 ASN A N 1
ATOM 3278 C CA . ASN A 1 408 ? -11.289 -19.312 19.906 1 97.88 408 ASN A CA 1
ATOM 3279 C C . ASN A 1 408 ? -12.797 -19.438 19.719 1 97.88 408 ASN A C 1
ATOM 3281 O O . ASN A 1 408 ? -13.531 -18.469 19.969 1 97.88 408 ASN A O 1
ATOM 3285 N N . SER A 1 409 ? -13.211 -20.594 19.312 1 98 409 SER A N 1
ATOM 3286 C CA . SER A 1 409 ? -14.633 -20.859 19.141 1 98 409 SER A CA 1
ATOM 3287 C C . SER A 1 409 ? -15.398 -20.672 20.438 1 98 409 SER A C 1
ATOM 3289 O O . SER A 1 409 ? -14.859 -20.922 21.516 1 98 409 SER A O 1
ATOM 3291 N N . GLU A 1 410 ? -16.562 -20.219 20.297 1 97.94 410 GLU A N 1
ATOM 3292 C CA . GLU A 1 410 ? -17.516 -20.094 21.375 1 97.94 410 GLU A CA 1
ATOM 3293 C C . GLU A 1 410 ? -17.016 -19.141 22.453 1 97.94 410 GLU A C 1
ATOM 3295 O O . GLU A 1 410 ? -17.312 -19.312 23.641 1 97.94 410 GLU A O 1
ATOM 3300 N N . SER A 1 411 ? -16.172 -18.188 21.984 1 97.56 411 SER A N 1
ATOM 3301 C CA . SER A 1 411 ? -15.711 -17.156 22.906 1 97.56 411 SER A CA 1
ATOM 3302 C C . SER A 1 411 ? -16.766 -16.094 23.125 1 97.56 411 SER A C 1
ATOM 3304 O O . SER A 1 411 ? -17.469 -15.695 22.188 1 97.56 411 SER A O 1
ATOM 3306 N N . LYS A 1 412 ? -16.969 -15.672 24.375 1 98.06 412 LYS A N 1
ATOM 3307 C CA . LYS A 1 412 ? -17.812 -14.547 24.734 1 98.06 412 LYS A CA 1
ATOM 3308 C C . LYS A 1 412 ? -16.984 -13.352 25.203 1 98.06 412 LYS A C 1
ATOM 3310 O O . LYS A 1 412 ? -16.438 -13.359 26.312 1 98.06 412 LYS A O 1
ATOM 3315 N N . ILE A 1 413 ? -16.922 -12.344 24.359 1 97.31 413 ILE A N 1
ATOM 3316 C CA . ILE A 1 413 ? -16.062 -11.188 24.625 1 97.31 413 ILE A CA 1
ATOM 3317 C C . ILE A 1 413 ? -16.906 -9.922 24.719 1 97.31 413 ILE A C 1
ATOM 3319 O O . ILE A 1 413 ? -17.531 -9.516 23.734 1 97.31 413 ILE A O 1
ATOM 3323 N N . TYR A 1 414 ? -16.984 -9.25 25.906 1 97.06 414 TYR A N 1
ATOM 3324 C CA . TYR A 1 414 ? -17.797 -8.062 26.141 1 97.06 414 TYR A CA 1
ATOM 3325 C C . TYR A 1 414 ? -16.953 -6.922 26.703 1 97.06 414 TYR A C 1
ATOM 3327 O O . TYR A 1 414 ? -16.141 -7.125 27.625 1 97.06 414 TYR A O 1
ATOM 3335 N N . ASP A 1 415 ? -17.094 -5.785 26.109 1 96.5 415 ASP A N 1
ATOM 3336 C CA . ASP A 1 415 ? -16.469 -4.566 26.625 1 96.5 415 ASP A CA 1
ATOM 3337 C C . ASP A 1 415 ? -14.969 -4.758 26.844 1 96.5 415 ASP A C 1
ATOM 3339 O O . ASP A 1 415 ? -14.445 -4.438 27.922 1 96.5 415 ASP A O 1
ATOM 3343 N N . THR A 1 416 ? -14.336 -5.312 25.797 1 93.94 416 THR A N 1
ATOM 3344 C CA . THR A 1 416 ? -12.938 -5.691 25.953 1 93.94 416 THR A CA 1
ATOM 3345 C C . THR A 1 416 ? -12.109 -5.211 24.75 1 93.94 416 THR A C 1
ATOM 3347 O O . THR A 1 416 ? -12.609 -5.156 23.625 1 93.94 416 THR A O 1
ATOM 3350 N N . ILE A 1 417 ? -10.945 -4.75 25.094 1 95 417 ILE A N 1
ATOM 3351 C CA . ILE A 1 417 ? -9.93 -4.508 24.078 1 95 417 ILE A CA 1
ATOM 3352 C C . ILE A 1 417 ? -8.891 -5.625 24.094 1 95 417 ILE A C 1
ATOM 3354 O O . ILE A 1 417 ? -8.18 -5.797 25.078 1 95 417 ILE A O 1
ATOM 3358 N N . LEU A 1 418 ? -8.82 -6.418 23.031 1 93.19 418 LEU A N 1
ATOM 3359 C CA . LEU A 1 418 ? -7.855 -7.512 22.953 1 93.19 418 LEU A CA 1
ATOM 3360 C C . LEU A 1 418 ? -6.68 -7.145 22.062 1 93.19 418 LEU A C 1
ATOM 3362 O O . LEU A 1 418 ? -6.836 -7.039 20.844 1 93.19 418 LEU A O 1
ATOM 3366 N N . THR A 1 419 ? -5.461 -6.988 22.672 1 92.38 419 THR A N 1
ATOM 3367 C CA . THR A 1 419 ? -4.27 -6.543 21.953 1 92.38 419 THR A CA 1
ATOM 3368 C C . THR A 1 419 ? -3.367 -7.727 21.609 1 92.38 419 THR A C 1
ATOM 3370 O O . THR A 1 419 ? -3.312 -8.703 22.359 1 92.38 419 THR A O 1
ATOM 3373 N N . MET B 1 1 ? -0.105 -17.266 -35.25 1 58.62 1 MET B N 1
ATOM 3374 C CA . MET B 1 1 ? -0.551 -17.547 -33.875 1 58.62 1 MET B CA 1
ATOM 3375 C C . MET B 1 1 ? -2.047 -17.281 -33.719 1 58.62 1 MET B C 1
ATOM 3377 O O . MET B 1 1 ? -2.549 -16.25 -34.156 1 58.62 1 MET B O 1
ATOM 3381 N N . ALA B 1 2 ? -2.766 -18.344 -33.281 1 69.25 2 ALA B N 1
ATOM 3382 C CA . ALA B 1 2 ? -4.227 -18.312 -33.219 1 69.25 2 ALA B CA 1
ATOM 3383 C C . ALA B 1 2 ? -4.73 -17.312 -32.188 1 69.25 2 ALA B C 1
ATOM 3385 O O . ALA B 1 2 ? -5.895 -16.906 -32.219 1 69.25 2 ALA B O 1
ATOM 3386 N N . TRP B 1 3 ? -3.68 -16.844 -31.328 1 79.19 3 TRP B N 1
ATOM 3387 C CA . TRP B 1 3 ? -4.133 -15.953 -30.266 1 79.19 3 TRP B CA 1
ATOM 3388 C C . TRP B 1 3 ? -3.34 -14.648 -30.281 1 79.19 3 TRP B C 1
ATOM 3390 O O . TRP B 1 3 ? -2.15 -14.641 -30.609 1 79.19 3 TRP B O 1
ATOM 3400 N N . LYS B 1 4 ? -4.066 -13.594 -30.062 1 87.56 4 LYS B N 1
ATOM 3401 C CA . LYS B 1 4 ? -3.404 -12.305 -29.891 1 87.56 4 LYS B CA 1
ATOM 3402 C C . LYS B 1 4 ? -2.777 -12.195 -28.5 1 87.56 4 LYS B C 1
ATOM 3404 O O . LYS B 1 4 ? -3.354 -12.656 -27.516 1 87.56 4 LYS B O 1
ATOM 3409 N N . LEU B 1 5 ? -1.55 -11.664 -28.375 1 90.75 5 LEU B N 1
ATOM 3410 C CA . LEU B 1 5 ? -0.828 -11.555 -27.109 1 90.75 5 LEU B CA 1
ATOM 3411 C C . LEU B 1 5 ? -1.683 -10.867 -26.062 1 90.75 5 LEU B C 1
ATOM 3413 O O . LEU B 1 5 ? -1.602 -11.203 -24.875 1 90.75 5 LEU B O 1
ATOM 3417 N N . GLU B 1 6 ? -2.484 -9.852 -26.469 1 90.44 6 GLU B N 1
ATOM 3418 C CA . GLU B 1 6 ? -3.318 -9.094 -25.547 1 90.44 6 GLU B CA 1
ATOM 3419 C C . GLU B 1 6 ? -4.363 -9.992 -24.875 1 90.44 6 GLU B C 1
ATOM 3421 O O . GLU B 1 6 ? -4.918 -9.641 -23.844 1 90.44 6 GLU B O 1
ATOM 3426 N N . ASP B 1 7 ? -4.582 -11.133 -25.484 1 89.19 7 ASP B N 1
ATOM 3427 C CA . ASP B 1 7 ? -5.605 -12.039 -24.969 1 89.19 7 ASP B CA 1
ATOM 3428 C C . ASP B 1 7 ? -5 -13.086 -24.031 1 89.19 7 ASP B C 1
ATOM 3430 O O . ASP B 1 7 ? -5.723 -13.781 -23.312 1 89.19 7 ASP B O 1
ATOM 3434 N N . ILE B 1 8 ? -3.689 -13.195 -24.125 1 95.19 8 ILE B N 1
ATOM 3435 C CA . ILE B 1 8 ? -3 -14.188 -23.312 1 95.19 8 ILE B CA 1
ATOM 3436 C C . ILE B 1 8 ? -2.967 -13.727 -21.859 1 95.19 8 ILE B C 1
ATOM 3438 O O . ILE B 1 8 ? -2.602 -12.586 -21.562 1 95.19 8 ILE B O 1
ATOM 3442 N N . LYS B 1 9 ? -3.445 -14.648 -20.969 1 97.62 9 LYS B N 1
ATOM 3443 C CA . LYS B 1 9 ? -3.436 -14.328 -19.547 1 97.62 9 LYS B CA 1
ATOM 3444 C C . LYS B 1 9 ? -2.156 -14.82 -18.875 1 97.62 9 LYS B C 1
ATOM 3446 O O . LYS B 1 9 ? -1.611 -15.859 -19.266 1 97.62 9 LYS B O 1
ATOM 3451 N N . VAL B 1 10 ? -1.667 -14.039 -17.984 1 98.5 10 VAL B N 1
ATOM 3452 C CA . VAL B 1 10 ? -0.543 -14.445 -17.156 1 98.5 10 VAL B CA 1
ATOM 3453 C C . VAL B 1 10 ? -1.021 -14.672 -15.719 1 98.5 10 VAL B C 1
ATOM 3455 O O . VAL B 1 10 ? -1.619 -13.773 -15.109 1 98.5 10 VAL B O 1
ATOM 3458 N N . ILE B 1 11 ? -0.823 -15.836 -15.195 1 98.69 11 ILE B N 1
ATOM 3459 C CA . ILE B 1 11 ? -1.159 -16.156 -13.805 1 98.69 11 ILE B CA 1
ATOM 3460 C C . ILE B 1 11 ? 0.11 -16.172 -12.961 1 98.69 11 ILE B C 1
ATOM 3462 O O . ILE B 1 11 ? 1.081 -16.844 -13.297 1 98.69 11 ILE B O 1
ATOM 3466 N N . ILE B 1 12 ? 0.097 -15.383 -11.914 1 98.5 12 ILE B N 1
ATOM 3467 C CA . ILE B 1 12 ? 1.253 -15.25 -11.031 1 98.5 12 ILE B CA 1
ATOM 3468 C C . ILE B 1 12 ? 0.886 -15.711 -9.625 1 98.5 12 ILE B C 1
ATOM 3470 O O . ILE B 1 12 ? 0.322 -14.945 -8.844 1 98.5 12 ILE B O 1
ATOM 3474 N N . PRO B 1 13 ? 1.229 -16.922 -9.297 1 97.62 13 PRO B N 1
ATOM 3475 C CA . PRO B 1 13 ? 0.954 -17.391 -7.938 1 97.62 13 PRO B CA 1
ATOM 3476 C C . PRO B 1 13 ? 1.803 -16.672 -6.887 1 97.62 13 PRO B C 1
ATOM 3478 O O . PRO B 1 13 ? 3.033 -16.656 -6.988 1 97.62 13 PRO B O 1
ATOM 3481 N N . ILE B 1 14 ? 1.133 -16.047 -5.988 1 96.12 14 ILE B N 1
ATOM 3482 C CA . ILE B 1 14 ? 1.763 -15.344 -4.875 1 96.12 14 ILE B CA 1
ATOM 3483 C C . ILE B 1 14 ? 1.181 -15.836 -3.555 1 96.12 14 ILE B C 1
ATOM 3485 O O . ILE B 1 14 ? 0.336 -15.172 -2.951 1 96.12 14 ILE B O 1
ATOM 3489 N N . GLY B 1 15 ? 1.594 -16.984 -3.078 1 90.31 15 GLY B N 1
ATOM 3490 C CA . GLY B 1 15 ? 0.905 -17.547 -1.929 1 90.31 15 GLY B CA 1
ATOM 3491 C C . GLY B 1 15 ? 1.845 -17.953 -0.806 1 90.31 15 GLY B C 1
ATOM 3492 O O . GLY B 1 15 ? 1.416 -18.125 0.337 1 90.31 15 GLY B O 1
ATOM 3493 N N . GLY B 1 16 ? 3.09 -18.016 -1.093 1 86.06 16 GLY B N 1
ATOM 3494 C CA . GLY B 1 16 ? 4.027 -18.484 -0.083 1 86.06 16 GLY B CA 1
ATOM 3495 C C . GLY B 1 16 ? 4.375 -17.422 0.94 1 86.06 16 GLY B C 1
ATOM 3496 O O . GLY B 1 16 ? 4.109 -16.234 0.726 1 86.06 16 GLY B O 1
ATOM 3497 N N . GLU B 1 17 ? 4.82 -17.859 2.062 1 85.81 17 GLU B N 1
ATOM 3498 C CA . GLU B 1 17 ? 5.27 -16.953 3.105 1 85.81 17 GLU B CA 1
ATOM 3499 C C . GLU B 1 17 ? 6.68 -16.438 2.82 1 85.81 17 GLU B C 1
ATOM 3501 O O . GLU B 1 17 ? 7.133 -15.469 3.439 1 85.81 17 GLU B O 1
ATOM 3506 N N . ALA B 1 18 ? 7.316 -17.031 1.889 1 91.5 18 ALA B N 1
ATOM 3507 C CA . ALA B 1 18 ? 8.648 -16.609 1.465 1 91.5 18 ALA B CA 1
ATOM 3508 C C . ALA B 1 18 ? 9.602 -16.531 2.654 1 91.5 18 ALA B C 1
ATOM 3510 O O . ALA B 1 18 ? 10.273 -15.516 2.85 1 91.5 18 ALA B O 1
ATOM 3511 N N . THR B 1 19 ? 9.781 -17.625 3.402 1 91.75 19 THR B N 1
ATOM 3512 C CA . THR B 1 19 ? 10.508 -17.641 4.668 1 91.75 19 THR B CA 1
ATOM 3513 C C . THR B 1 19 ? 12 -17.438 4.434 1 91.75 19 THR B C 1
ATOM 3515 O O . THR B 1 19 ? 12.688 -16.859 5.273 1 91.75 19 THR B O 1
ATOM 3518 N N . ARG B 1 20 ? 12.562 -17.859 3.266 1 89.88 20 ARG B N 1
ATOM 3519 C CA . ARG B 1 20 ? 13.992 -17.75 2.986 1 89.88 20 ARG B CA 1
ATOM 3520 C C . ARG B 1 20 ? 14.406 -16.281 2.828 1 89.88 20 ARG B C 1
ATOM 3522 O O . ARG B 1 20 ? 15.586 -15.953 2.949 1 89.88 20 ARG B O 1
ATOM 3529 N N . LEU B 1 21 ? 13.445 -15.43 2.594 1 93.81 21 LEU B N 1
ATOM 3530 C CA . LEU B 1 21 ? 13.75 -14.016 2.396 1 93.81 21 LEU B CA 1
ATOM 3531 C C . LEU B 1 21 ? 13.43 -13.211 3.65 1 93.81 21 LEU B C 1
ATOM 3533 O O . LEU B 1 21 ? 13.625 -11.992 3.684 1 93.81 21 LEU B O 1
ATOM 3537 N N . ARG B 1 22 ? 12.875 -13.898 4.645 1 95 22 ARG B N 1
ATOM 3538 C CA . ARG B 1 22 ? 12.742 -13.195 5.918 1 95 22 ARG B CA 1
ATOM 3539 C C . ARG B 1 22 ? 14.078 -12.609 6.367 1 95 22 ARG B C 1
ATOM 3541 O O . ARG B 1 22 ? 15.133 -13.18 6.086 1 95 22 ARG B O 1
ATOM 3548 N N . PRO B 1 23 ? 14.148 -11.469 7.016 1 97.5 23 PRO B N 1
ATOM 3549 C CA . PRO B 1 23 ? 13.008 -10.828 7.676 1 97.5 23 PRO B CA 1
ATOM 3550 C C . PRO B 1 23 ? 12.281 -9.836 6.77 1 97.5 23 PRO B C 1
ATOM 3552 O O . PRO B 1 23 ? 11.289 -9.234 7.184 1 97.5 23 PRO B O 1
ATOM 3555 N N . LEU B 1 24 ? 12.617 -9.695 5.512 1 97 24 LEU B N 1
ATOM 3556 C CA . LEU B 1 24 ? 12.062 -8.703 4.602 1 97 24 LEU B CA 1
ATOM 3557 C C . LEU B 1 24 ? 10.602 -9.016 4.285 1 97 24 LEU B C 1
ATOM 3559 O O . LEU B 1 24 ? 9.836 -8.117 3.918 1 97 24 LEU B O 1
ATOM 3563 N N . THR B 1 25 ? 10.195 -10.273 4.434 1 96.94 25 THR B N 1
ATOM 3564 C CA . THR B 1 25 ? 8.883 -10.703 3.953 1 96.94 25 THR B CA 1
ATOM 3565 C C . THR B 1 25 ? 7.938 -10.953 5.121 1 96.94 25 THR B C 1
ATOM 3567 O O . THR B 1 25 ? 6.902 -11.609 4.961 1 96.94 25 THR B O 1
ATOM 3570 N N . VAL B 1 26 ? 8.305 -10.492 6.305 1 96.25 26 VAL B N 1
ATOM 3571 C CA . VAL B 1 26 ? 7.453 -10.68 7.473 1 96.25 26 VAL B CA 1
ATOM 3572 C C . VAL B 1 26 ? 6.152 -9.898 7.297 1 96.25 26 VAL B C 1
ATOM 3574 O O . VAL B 1 26 ? 5.066 -10.414 7.574 1 96.25 26 VAL B O 1
ATOM 3577 N N . GLU B 1 27 ? 6.23 -8.711 6.746 1 95.62 27 GLU B N 1
ATOM 3578 C CA . GLU B 1 27 ? 5.043 -7.867 6.633 1 95.62 27 GLU B CA 1
ATOM 3579 C C . GLU B 1 27 ? 4.844 -7.387 5.199 1 95.62 27 GLU B C 1
ATOM 3581 O O . GLU B 1 27 ? 4.031 -6.496 4.945 1 95.62 27 GLU B O 1
ATOM 3586 N N . THR B 1 28 ? 5.629 -7.906 4.344 1 96.62 28 THR B N 1
ATOM 3587 C CA . THR B 1 28 ? 5.59 -7.512 2.941 1 96.62 28 THR B CA 1
ATOM 3588 C C . THR B 1 28 ? 5.66 -8.734 2.029 1 96.62 28 THR B C 1
ATOM 3590 O O . THR B 1 28 ? 6.473 -9.633 2.252 1 96.62 28 THR B O 1
ATOM 3593 N N . SER B 1 29 ? 4.773 -8.734 1.074 1 97.31 29 SER B N 1
ATOM 3594 C CA . SER B 1 29 ? 4.852 -9.797 0.08 1 97.31 29 SER B CA 1
ATOM 3595 C C . SER B 1 29 ? 6.215 -9.82 -0.603 1 97.31 29 SER B C 1
ATOM 3597 O O . SER B 1 29 ? 6.773 -8.766 -0.917 1 97.31 29 SER B O 1
ATOM 3599 N N . LYS B 1 30 ? 6.719 -11.008 -0.846 1 96.81 30 LYS B N 1
ATOM 3600 C CA . LYS B 1 30 ? 7.984 -11.117 -1.565 1 96.81 30 LYS B CA 1
ATOM 3601 C C . LYS B 1 30 ? 7.945 -10.344 -2.877 1 96.81 30 LYS B C 1
ATOM 3603 O O . LYS B 1 30 ? 8.914 -9.672 -3.236 1 96.81 30 LYS B O 1
ATOM 3608 N N . ALA B 1 31 ? 6.828 -10.438 -3.539 1 96.56 31 ALA B N 1
ATOM 3609 C CA . ALA B 1 31 ? 6.637 -9.766 -4.824 1 96.56 31 ALA B CA 1
ATOM 3610 C C . ALA B 1 31 ? 6.723 -8.25 -4.672 1 96.56 31 ALA B C 1
ATOM 3612 O O . ALA B 1 31 ? 7 -7.535 -5.637 1 96.56 31 ALA B O 1
ATOM 3613 N N . ALA B 1 32 ? 6.516 -7.715 -3.467 1 97 32 ALA B N 1
ATOM 3614 C CA . ALA B 1 32 ? 6.441 -6.273 -3.232 1 97 32 ALA B CA 1
ATOM 3615 C C . ALA B 1 32 ? 7.727 -5.758 -2.596 1 97 32 ALA B C 1
ATOM 3617 O O . ALA B 1 32 ? 7.863 -4.555 -2.344 1 97 32 ALA B O 1
ATOM 3618 N N . VAL B 1 33 ? 8.688 -6.648 -2.301 1 97.5 33 VAL B N 1
ATOM 3619 C CA . VAL B 1 33 ? 9.969 -6.199 -1.771 1 97.5 33 VAL B CA 1
ATOM 3620 C C . VAL B 1 33 ? 10.656 -5.277 -2.777 1 97.5 33 VAL B C 1
ATOM 3622 O O . VAL B 1 33 ? 10.648 -5.551 -3.98 1 97.5 33 VAL B O 1
ATOM 3625 N N . ARG B 1 34 ? 11.195 -4.242 -2.342 1 97.75 34 ARG B N 1
ATOM 3626 C CA . ARG B 1 34 ? 11.75 -3.223 -3.229 1 97.75 34 ARG B CA 1
ATOM 3627 C C . ARG B 1 34 ? 13.125 -3.631 -3.738 1 97.75 34 ARG B C 1
ATOM 3629 O O . ARG B 1 34 ? 13.969 -4.102 -2.967 1 97.75 34 ARG B O 1
ATOM 3636 N N . LEU B 1 35 ? 13.336 -3.545 -4.969 1 97.56 35 LEU B N 1
ATOM 3637 C CA . LEU B 1 35 ? 14.578 -3.781 -5.691 1 97.56 35 LEU B CA 1
ATOM 3638 C C . LEU B 1 35 ? 14.828 -2.686 -6.723 1 97.56 35 LEU B C 1
ATOM 3640 O O . LEU B 1 35 ? 14.023 -2.49 -7.633 1 97.56 35 LEU B O 1
ATOM 3644 N N . LEU B 1 36 ? 15.914 -1.937 -6.539 1 97.75 36 LEU B N 1
ATOM 3645 C CA . LEU B 1 36 ? 16.203 -0.765 -7.355 1 97.75 36 LEU B CA 1
ATOM 3646 C C . LEU B 1 36 ? 15.031 0.208 -7.355 1 97.75 36 LEU B C 1
ATOM 3648 O O . LEU B 1 36 ? 14.57 0.635 -8.414 1 97.75 36 LEU B O 1
ATOM 3652 N N . ASN B 1 37 ? 14.539 0.442 -6.203 1 96.81 37 ASN B N 1
ATOM 3653 C CA . ASN B 1 37 ? 13.609 1.503 -5.832 1 96.81 37 ASN B CA 1
ATOM 3654 C C . ASN B 1 37 ? 12.219 1.25 -6.402 1 96.81 37 ASN B C 1
ATOM 3656 O O . ASN B 1 37 ? 11.438 2.186 -6.586 1 96.81 37 ASN B O 1
ATOM 3660 N N . ARG B 1 38 ? 11.891 0.004 -6.789 1 96 38 ARG B N 1
ATOM 3661 C CA . ARG B 1 38 ? 10.539 -0.421 -7.156 1 96 38 ARG B CA 1
ATOM 3662 C C . ARG B 1 38 ? 10.273 -1.853 -6.703 1 96 38 ARG B C 1
ATOM 3664 O O . ARG B 1 38 ? 11.211 -2.596 -6.398 1 96 38 ARG B O 1
ATOM 3671 N N . PRO B 1 39 ? 8.992 -2.256 -6.613 1 97 39 PRO B N 1
ATOM 3672 C CA . PRO B 1 39 ? 8.68 -3.631 -6.211 1 97 39 PRO B CA 1
ATOM 3673 C C . PRO B 1 39 ? 9.234 -4.668 -7.188 1 97 39 PRO B C 1
ATOM 3675 O O . PRO B 1 39 ? 9.203 -4.457 -8.398 1 97 39 PRO B O 1
ATOM 3678 N N . LEU B 1 40 ? 9.625 -5.758 -6.672 1 96.69 40 LEU B N 1
ATOM 3679 C CA . LEU B 1 40 ? 10.266 -6.84 -7.418 1 96.69 40 LEU B CA 1
ATOM 3680 C C . LEU B 1 40 ? 9.391 -7.281 -8.594 1 96.69 40 LEU B C 1
ATOM 3682 O O . LEU B 1 40 ? 9.883 -7.414 -9.711 1 96.69 40 LEU B O 1
ATOM 3686 N N . ILE B 1 41 ? 8.102 -7.398 -8.406 1 96.88 41 ILE B N 1
ATOM 3687 C CA . ILE B 1 41 ? 7.203 -8 -9.383 1 96.88 41 ILE B CA 1
ATOM 3688 C C . ILE B 1 41 ? 7.035 -7.059 -10.578 1 96.88 41 ILE B C 1
ATOM 3690 O O . ILE B 1 41 ? 6.582 -7.473 -11.648 1 96.88 41 ILE B O 1
ATOM 3694 N N . GLU B 1 42 ? 7.332 -5.82 -10.359 1 96.19 42 GLU B N 1
ATOM 3695 C CA . GLU B 1 42 ? 7.148 -4.832 -11.414 1 96.19 42 GLU B CA 1
ATOM 3696 C C . GLU B 1 42 ? 8.039 -5.137 -12.617 1 96.19 42 GLU B C 1
ATOM 3698 O O . GLU B 1 42 ? 7.668 -4.863 -13.758 1 96.19 42 GLU B O 1
ATOM 3703 N N . TYR B 1 43 ? 9.258 -5.672 -12.406 1 95.56 43 TYR B N 1
ATOM 3704 C CA . TYR B 1 43 ? 10.164 -6.031 -13.492 1 95.56 43 TYR B CA 1
ATOM 3705 C C . TYR B 1 43 ? 9.539 -7.086 -14.398 1 95.56 43 TYR B C 1
ATOM 3707 O O . TYR B 1 43 ? 9.586 -6.965 -15.625 1 95.56 43 TYR B O 1
ATOM 3715 N N . THR B 1 44 ? 8.914 -8.047 -13.758 1 95.25 44 THR B N 1
ATOM 3716 C CA . THR B 1 44 ? 8.25 -9.125 -14.484 1 95.25 44 THR B CA 1
ATOM 3717 C C . THR B 1 44 ? 7.043 -8.594 -15.25 1 95.25 44 THR B C 1
ATOM 3719 O O . THR B 1 44 ? 6.887 -8.867 -16.438 1 95.25 44 THR B O 1
ATOM 3722 N N . ILE B 1 45 ? 6.215 -7.805 -14.609 1 97.44 45 ILE B N 1
ATOM 3723 C CA . ILE B 1 45 ? 5.004 -7.273 -15.219 1 97.44 45 ILE B CA 1
ATOM 3724 C C . ILE B 1 45 ? 5.367 -6.379 -16.391 1 97.44 45 ILE B C 1
ATOM 3726 O O . ILE B 1 45 ? 4.777 -6.492 -17.469 1 97.44 45 ILE B O 1
ATOM 3730 N N . LEU B 1 46 ? 6.375 -5.555 -16.188 1 96.38 46 LEU B N 1
ATOM 3731 C CA . LEU B 1 46 ? 6.777 -4.617 -17.234 1 96.38 46 LEU B CA 1
ATOM 3732 C C . LEU B 1 46 ? 7.336 -5.355 -18.438 1 96.38 46 LEU B C 1
ATOM 3734 O O . LEU B 1 46 ? 7.023 -5.012 -19.578 1 96.38 46 LEU B O 1
ATOM 3738 N N . GLU B 1 47 ? 8.188 -6.363 -18.188 1 95.5 47 GLU B N 1
ATOM 3739 C CA . GLU B 1 47 ? 8.766 -7.176 -19.25 1 95.5 47 GLU B CA 1
ATOM 3740 C C . GLU B 1 47 ? 7.68 -7.773 -20.141 1 95.5 47 GLU B C 1
ATOM 3742 O O . GLU B 1 47 ? 7.793 -7.746 -21.375 1 95.5 47 GLU B O 1
ATOM 3747 N N . LEU B 1 48 ? 6.602 -8.211 -19.578 1 97.25 48 LEU B N 1
ATOM 3748 C CA . LEU B 1 48 ? 5.527 -8.875 -20.297 1 97.25 48 LEU B CA 1
ATOM 3749 C C . LEU B 1 48 ? 4.566 -7.855 -20.906 1 97.25 48 LEU B C 1
ATOM 3751 O O . LEU B 1 48 ? 4.148 -7.992 -22.047 1 97.25 48 LEU B O 1
ATOM 3755 N N . ALA B 1 49 ? 4.258 -6.793 -20.141 1 97.81 49 ALA B N 1
ATOM 3756 C CA . ALA B 1 49 ? 3.32 -5.77 -20.594 1 97.81 49 ALA B CA 1
ATOM 3757 C C . ALA B 1 49 ? 3.844 -5.062 -21.844 1 97.81 49 ALA B C 1
ATOM 3759 O O . ALA B 1 49 ? 3.076 -4.758 -22.766 1 97.81 49 ALA B O 1
ATOM 3760 N N . ARG B 1 50 ? 5.098 -4.828 -21.922 1 96.62 50 ARG B N 1
ATOM 3761 C CA . ARG B 1 50 ? 5.703 -4.133 -23.047 1 96.62 50 ARG B CA 1
ATOM 3762 C C . ARG B 1 50 ? 5.633 -4.977 -24.312 1 96.62 50 ARG B C 1
ATOM 3764 O O . ARG B 1 50 ? 5.73 -4.453 -25.422 1 96.62 50 ARG B O 1
ATOM 3771 N N . GLN B 1 51 ? 5.496 -6.262 -24.141 1 96.81 51 GLN B N 1
ATOM 3772 C CA . GLN B 1 51 ? 5.406 -7.164 -25.281 1 96.81 51 GLN B CA 1
ATOM 3773 C C . GLN B 1 51 ? 3.963 -7.328 -25.734 1 96.81 51 GLN B C 1
ATOM 3775 O O . GLN B 1 51 ? 3.693 -8.023 -26.719 1 96.81 51 GLN B O 1
ATOM 3780 N N . GLY B 1 52 ? 3.021 -6.738 -24.953 1 96.88 52 GLY B N 1
ATOM 3781 C CA . GLY B 1 52 ? 1.644 -6.723 -25.406 1 96.88 52 GLY B CA 1
ATOM 3782 C C . GLY B 1 52 ? 0.701 -7.492 -24.5 1 96.88 52 GLY B C 1
ATOM 3783 O O . GLY B 1 52 ? -0.514 -7.48 -24.703 1 96.88 52 GLY B O 1
ATOM 3784 N N . ILE B 1 53 ? 1.212 -8.156 -23.5 1 97.69 53 ILE B N 1
ATOM 3785 C CA . ILE B 1 53 ? 0.361 -8.859 -22.547 1 97.69 53 ILE B CA 1
ATOM 3786 C C . ILE B 1 53 ? -0.429 -7.852 -21.719 1 97.69 53 ILE B C 1
ATOM 3788 O O . ILE B 1 53 ? 0.126 -6.859 -21.234 1 97.69 53 ILE B O 1
ATOM 3792 N N . LYS B 1 54 ? -1.755 -8.133 -21.469 1 97.06 54 LYS B N 1
ATOM 3793 C CA . LYS B 1 54 ? -2.566 -7.113 -20.797 1 97.06 54 LYS B CA 1
ATOM 3794 C C . LYS B 1 54 ? -3.262 -7.688 -19.562 1 97.06 54 LYS B C 1
ATOM 3796 O O . LYS B 1 54 ? -3.723 -6.938 -18.703 1 97.06 54 LYS B O 1
ATOM 3801 N N . GLU B 1 55 ? -3.348 -8.977 -19.469 1 96.94 55 GLU B N 1
ATOM 3802 C CA . GLU B 1 55 ? -4.125 -9.594 -18.406 1 96.94 55 GLU B CA 1
ATOM 3803 C C . GLU B 1 55 ? -3.223 -10.336 -17.422 1 96.94 55 GLU B C 1
ATOM 3805 O O . GLU B 1 55 ? -2.621 -11.352 -17.781 1 96.94 55 GLU B O 1
ATOM 3810 N N . PHE B 1 56 ? -3.158 -9.852 -16.25 1 98.31 56 PHE B 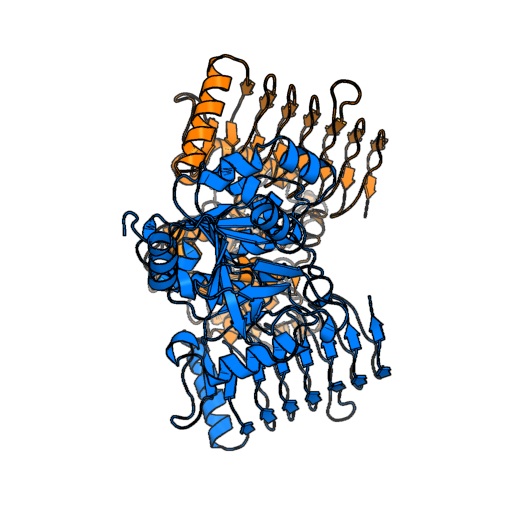N 1
ATOM 3811 C CA . PHE B 1 56 ? -2.377 -10.469 -15.18 1 98.31 56 PHE B CA 1
ATOM 3812 C C . PHE B 1 56 ? -3.277 -10.898 -14.031 1 98.31 56 PHE B C 1
ATOM 3814 O O . PHE B 1 56 ? -4.047 -10.094 -13.5 1 98.31 56 PHE B O 1
ATOM 3821 N N . ILE B 1 57 ? -3.279 -12.125 -13.641 1 98.38 57 ILE B N 1
ATOM 3822 C CA . ILE B 1 57 ? -4.066 -12.648 -12.531 1 98.38 57 ILE B CA 1
ATOM 3823 C C . ILE B 1 57 ? -3.141 -13.016 -11.367 1 98.38 57 ILE B C 1
ATOM 3825 O O . ILE B 1 57 ? -2.305 -13.914 -11.492 1 98.38 57 ILE B O 1
ATOM 3829 N N . PHE B 1 58 ? -3.277 -12.328 -10.258 1 98.5 58 PHE B N 1
ATOM 3830 C CA . PHE B 1 58 ? -2.471 -12.602 -9.07 1 98.5 58 PHE B CA 1
ATOM 3831 C C . PHE B 1 58 ? -3.121 -13.664 -8.203 1 98.5 58 PHE B C 1
ATOM 3833 O O . PHE B 1 58 ? -4.238 -13.484 -7.719 1 98.5 58 PHE B O 1
ATOM 3840 N N . GLY B 1 59 ? -2.422 -14.828 -8.094 1 98.12 59 GLY B N 1
ATOM 3841 C CA . GLY B 1 59 ? -2.863 -15.867 -7.176 1 98.12 59 GLY B CA 1
ATOM 3842 C C . GLY B 1 59 ? -2.434 -15.617 -5.742 1 98.12 59 GLY B C 1
ATOM 3843 O O . GLY B 1 59 ? -1.659 -16.391 -5.18 1 98.12 59 GLY B O 1
ATOM 3844 N N . VAL B 1 60 ? -3.035 -14.602 -5.098 1 97.44 60 VAL B N 1
ATOM 3845 C CA . VAL B 1 60 ? -2.609 -14.148 -3.781 1 97.44 60 VAL B CA 1
ATOM 3846 C C . VAL B 1 60 ? -3.279 -14.992 -2.699 1 97.44 60 VAL B C 1
ATOM 3848 O O . VAL B 1 60 ? -4.488 -15.234 -2.748 1 97.44 60 VAL B O 1
ATOM 3851 N N . LYS B 1 61 ? -2.512 -15.5 -1.836 1 96.44 61 LYS B N 1
ATOM 3852 C CA . LYS B 1 61 ? -2.998 -16.156 -0.627 1 96.44 61 LYS B CA 1
ATOM 3853 C C . LYS B 1 61 ? -2.631 -15.359 0.621 1 96.44 61 LYS B C 1
ATOM 3855 O O . LYS B 1 61 ? -1.518 -14.844 0.727 1 96.44 61 LYS B O 1
ATOM 3860 N N . GLY B 1 62 ? -3.576 -15.227 1.522 1 96.44 62 GLY B N 1
ATOM 3861 C CA . GLY B 1 62 ? -3.293 -14.609 2.807 1 96.44 62 GLY B CA 1
ATOM 3862 C C . GLY B 1 62 ? -3.375 -13.094 2.768 1 96.44 62 GLY B C 1
ATOM 3863 O O . GLY B 1 62 ? -3.451 -12.5 1.69 1 96.44 62 GLY B O 1
ATOM 3864 N N . TYR B 1 63 ? -3.273 -12.453 3.945 1 97.25 63 TYR B N 1
ATOM 3865 C CA . TYR B 1 63 ? -3.469 -11.023 4.137 1 97.25 63 TYR B CA 1
ATOM 3866 C C . TYR B 1 63 ? -2.293 -10.234 3.576 1 97.25 63 TYR B C 1
ATOM 3868 O O . TYR B 1 63 ? -2.482 -9.305 2.785 1 97.25 63 TYR B O 1
ATOM 3876 N N . VAL B 1 64 ? -1.081 -10.617 3.914 1 97.06 64 VAL B N 1
ATOM 3877 C CA . VAL B 1 64 ? 0.115 -9.852 3.576 1 97.06 64 VAL B CA 1
ATOM 3878 C C . VAL B 1 64 ? 0.284 -9.805 2.061 1 97.06 64 VAL B C 1
ATOM 3880 O O . VAL B 1 64 ? 0.521 -8.734 1.491 1 97.06 64 VAL B O 1
ATOM 3883 N N . ASN B 1 65 ? 0.074 -10.945 1.417 1 97.62 65 ASN B N 1
ATOM 3884 C CA . ASN B 1 65 ? 0.227 -11 -0.033 1 97.62 65 ASN B CA 1
ATOM 3885 C C . ASN B 1 65 ? -0.84 -10.172 -0.741 1 97.62 65 ASN B C 1
ATOM 3887 O O . ASN B 1 65 ? -0.528 -9.375 -1.632 1 97.62 65 ASN B O 1
ATOM 3891 N N . TYR B 1 66 ? -2.061 -10.305 -0.314 1 97.69 66 TYR B N 1
ATOM 3892 C CA . TYR B 1 66 ? -3.146 -9.562 -0.942 1 97.69 66 TYR B CA 1
ATOM 3893 C C . TYR B 1 66 ? -2.979 -8.062 -0.726 1 97.69 66 TYR B C 1
ATOM 3895 O O . TYR B 1 66 ? -2.955 -7.285 -1.686 1 97.69 66 TYR B O 1
ATOM 3903 N N . ARG B 1 67 ? -2.836 -7.656 0.516 1 97.44 67 ARG B N 1
ATOM 3904 C CA . ARG B 1 67 ? -2.762 -6.242 0.86 1 97.44 67 ARG B CA 1
ATOM 3905 C C . ARG B 1 67 ? -1.613 -5.559 0.124 1 97.44 67 ARG B C 1
ATOM 3907 O O . ARG B 1 67 ? -1.789 -4.48 -0.444 1 97.44 67 ARG B O 1
ATOM 3914 N N . SER B 1 68 ? -0.425 -6.199 0.095 1 97.75 68 SER B N 1
ATOM 3915 C CA . SER B 1 68 ? 0.751 -5.625 -0.55 1 97.75 68 SER B CA 1
ATOM 3916 C C . SER B 1 68 ? 0.484 -5.324 -2.021 1 97.75 68 SER B C 1
ATOM 3918 O O . SER B 1 68 ? 0.733 -4.211 -2.49 1 97.75 68 SER B O 1
ATOM 3920 N N . LEU B 1 69 ? -0.088 -6.266 -2.674 1 98 69 LEU B N 1
ATOM 3921 C CA . LEU B 1 69 ? -0.249 -6.125 -4.117 1 98 69 LEU B CA 1
ATOM 3922 C C . LEU B 1 69 ? -1.434 -5.223 -4.449 1 98 69 LEU B C 1
ATOM 3924 O O . LEU B 1 69 ? -1.353 -4.391 -5.355 1 98 69 LEU B O 1
ATOM 3928 N N . PHE B 1 70 ? -2.5 -5.406 -3.754 1 97.88 70 PHE B N 1
ATOM 3929 C CA . PHE B 1 70 ? -3.689 -4.617 -4.051 1 97.88 70 PHE B CA 1
ATOM 3930 C C . PHE B 1 70 ? -3.436 -3.137 -3.789 1 97.88 70 PHE B C 1
ATOM 3932 O O . PHE B 1 70 ? -3.865 -2.281 -4.566 1 97.88 70 PHE B O 1
ATOM 3939 N N . ASP B 1 71 ? -2.773 -2.812 -2.715 1 97.69 71 ASP B N 1
ATOM 3940 C CA . ASP B 1 71 ? -2.488 -1.418 -2.395 1 97.69 71 ASP B CA 1
ATOM 3941 C C . ASP B 1 71 ? -1.549 -0.798 -3.426 1 97.69 71 ASP B C 1
ATOM 3943 O O . ASP B 1 71 ? -1.711 0.365 -3.803 1 97.69 71 ASP B O 1
ATOM 3947 N N . LEU B 1 72 ? -0.635 -1.577 -3.926 1 97.56 72 LEU B N 1
ATOM 3948 C CA . LEU B 1 72 ? 0.354 -1.072 -4.871 1 97.56 72 LEU B CA 1
ATOM 3949 C C . LEU B 1 72 ? -0.261 -0.895 -6.258 1 97.56 72 LEU B C 1
ATOM 3951 O O . LEU B 1 72 ? 0.067 0.057 -6.969 1 97.56 72 LEU B O 1
ATOM 3955 N N . TYR B 1 73 ? -1.208 -1.896 -6.582 1 97.56 73 TYR B N 1
ATOM 3956 C CA . TYR B 1 73 ? -1.45 -1.972 -8.016 1 97.56 73 TYR B CA 1
ATOM 3957 C C . TYR B 1 73 ? -2.938 -1.853 -8.328 1 97.56 73 TYR B C 1
ATOM 3959 O O . TYR B 1 73 ? -3.32 -1.553 -9.461 1 97.56 73 TYR B O 1
ATOM 3967 N N . LYS B 1 74 ? -3.801 -2.133 -7.344 1 96.25 74 LYS B N 1
ATOM 3968 C CA . LYS B 1 74 ? -5.242 -2.139 -7.586 1 96.25 74 LYS B CA 1
ATOM 3969 C C . LYS B 1 74 ? -5.578 -2.873 -8.883 1 96.25 74 LYS B C 1
ATOM 3971 O O . LYS B 1 74 ? -5.168 -4.02 -9.07 1 96.25 74 LYS B O 1
ATOM 3976 N N . GLU B 1 75 ? -6.184 -2.219 -9.844 1 96.38 75 GLU B N 1
ATOM 3977 C CA . GLU B 1 75 ? -6.609 -2.924 -11.047 1 96.38 75 GLU B CA 1
ATOM 3978 C C . GLU B 1 75 ? -5.676 -2.631 -12.219 1 96.38 75 GLU B C 1
ATOM 3980 O O . GLU B 1 75 ? -5.957 -3.02 -13.352 1 96.38 75 GLU B O 1
ATOM 3985 N N . GLY B 1 76 ? -4.602 -1.891 -12.008 1 97.38 76 GLY B N 1
ATOM 3986 C CA . GLY B 1 76 ? -3.584 -1.771 -13.039 1 97.38 76 GLY B CA 1
ATOM 3987 C C . GLY B 1 76 ? -3.566 -0.408 -13.711 1 97.38 76 GLY B C 1
ATOM 3988 O O . GLY B 1 76 ? -2.631 -0.083 -14.445 1 97.38 76 GLY B O 1
ATOM 3989 N N . ILE B 1 77 ? -4.523 0.489 -13.422 1 97.38 77 ILE B N 1
ATOM 3990 C CA . ILE B 1 77 ? -4.629 1.794 -14.07 1 97.38 77 ILE B CA 1
ATOM 3991 C C . ILE B 1 77 ? -3.381 2.621 -13.766 1 97.38 77 ILE B C 1
ATOM 3993 O O . ILE B 1 77 ? -2.777 3.199 -14.68 1 97.38 77 ILE B O 1
ATOM 3997 N N . GLY B 1 78 ? -2.992 2.654 -12.516 1 97.5 78 GLY B N 1
ATOM 3998 C CA . GLY B 1 78 ? -1.833 3.436 -12.109 1 97.5 78 GLY B CA 1
ATOM 3999 C C . GLY B 1 78 ? -0.539 2.947 -12.734 1 97.5 78 GLY B C 1
ATOM 4000 O O . GLY B 1 78 ? 0.279 3.748 -13.188 1 97.5 78 GLY B O 1
ATOM 4001 N N . PHE B 1 79 ? -0.401 1.622 -12.758 1 97.81 79 PHE B N 1
ATOM 4002 C CA . PHE B 1 79 ? 0.777 1.022 -13.375 1 97.81 79 PHE B CA 1
ATOM 4003 C C . PHE B 1 79 ? 0.882 1.42 -14.844 1 97.81 79 PHE B C 1
ATOM 4005 O O . PHE B 1 79 ? 1.936 1.87 -15.289 1 97.81 79 PHE B O 1
ATOM 4012 N N . SER B 1 80 ? -0.234 1.277 -15.547 1 98.31 80 SER B N 1
ATOM 4013 C CA . SER B 1 80 ? -0.268 1.567 -16.984 1 98.31 80 SER B CA 1
ATOM 4014 C C . SER B 1 80 ? 0.056 3.031 -17.25 1 98.31 80 SER B C 1
ATOM 4016 O O . SER B 1 80 ? 0.775 3.346 -18.203 1 98.31 80 SER B O 1
ATOM 4018 N N . ALA B 1 81 ? -0.48 3.879 -16.422 1 97.69 81 ALA B N 1
ATOM 4019 C CA . ALA B 1 81 ? -0.227 5.305 -16.594 1 97.69 81 ALA B CA 1
ATOM 4020 C C . ALA B 1 81 ? 1.243 5.637 -16.359 1 97.69 81 ALA B C 1
ATOM 4022 O O . ALA B 1 81 ? 1.848 6.395 -17.109 1 97.69 81 ALA B O 1
ATOM 4023 N N . ARG B 1 82 ? 1.862 5.055 -15.391 1 95.56 82 ARG B N 1
ATOM 4024 C CA . ARG B 1 82 ? 3.242 5.34 -15.016 1 95.56 82 ARG B CA 1
ATOM 4025 C C . ARG B 1 82 ? 4.215 4.898 -16.094 1 95.56 82 ARG B C 1
ATOM 4027 O O . ARG B 1 82 ? 5.207 5.578 -16.375 1 95.56 82 ARG B O 1
ATOM 4034 N N . TYR B 1 83 ? 3.883 3.779 -16.703 1 96.5 83 TYR B N 1
ATOM 4035 C CA . TYR B 1 83 ? 4.812 3.225 -17.688 1 96.5 83 TYR B CA 1
ATOM 4036 C C . TYR B 1 83 ? 4.316 3.469 -19.109 1 96.5 83 TYR B C 1
ATOM 4038 O O . TYR B 1 83 ? 4.875 2.934 -20.062 1 96.5 83 TYR B O 1
ATOM 4046 N N . HIS B 1 84 ? 3.26 4.219 -19.297 1 96.31 84 HIS B N 1
ATOM 4047 C CA . HIS B 1 84 ? 2.715 4.613 -20.594 1 96.31 84 HIS B CA 1
ATOM 4048 C C . HIS B 1 84 ? 2.365 3.391 -21.438 1 96.31 84 HIS B C 1
ATOM 4050 O O . HIS B 1 84 ? 2.711 3.326 -22.625 1 96.31 84 HIS B O 1
ATOM 4056 N N . ILE B 1 85 ? 1.751 2.479 -20.75 1 97.12 85 ILE B N 1
ATOM 4057 C CA . ILE B 1 85 ? 1.317 1.262 -21.422 1 97.12 85 ILE B CA 1
ATOM 4058 C C . ILE B 1 85 ? -0.112 1.435 -21.938 1 97.12 85 ILE B C 1
ATOM 4060 O O . ILE B 1 85 ? -1.022 1.728 -21.156 1 97.12 85 ILE B O 1
ATOM 4064 N N . LYS B 1 86 ? -0.342 1.284 -23.219 1 94.81 86 LYS B N 1
ATOM 4065 C CA . LYS B 1 86 ? -1.649 1.362 -23.859 1 94.81 86 LYS B CA 1
ATOM 4066 C C . LYS B 1 86 ? -1.868 0.187 -24.812 1 94.81 86 LYS B C 1
ATOM 4068 O O . LYS B 1 86 ? -0.976 -0.169 -25.578 1 94.81 86 LYS B O 1
ATOM 4073 N N . PRO B 1 87 ? -3.025 -0.342 -24.938 1 94.75 87 PRO B N 1
ATOM 4074 C CA . PRO B 1 87 ? -4.074 -0.241 -23.922 1 94.75 87 PRO B CA 1
ATOM 4075 C C . PRO B 1 87 ? -3.6 -0.667 -22.531 1 94.75 87 PRO B C 1
ATOM 4077 O O . PRO B 1 87 ? -2.6 -1.379 -22.406 1 94.75 87 PRO B O 1
ATOM 4080 N N . ARG B 1 88 ? -4.262 -0.29 -21.484 1 95.56 88 ARG B N 1
ATOM 4081 C CA . ARG B 1 88 ? -3.795 -0.526 -20.109 1 95.56 88 ARG B CA 1
ATOM 4082 C C . ARG B 1 88 ? -3.799 -2.016 -19.781 1 95.56 88 ARG B C 1
ATOM 4084 O O . ARG B 1 88 ? -4.523 -2.793 -20.406 1 95.56 88 ARG B O 1
ATOM 4091 N N . VAL B 1 89 ? -3.012 -2.365 -18.781 1 97.62 89 VAL B N 1
ATOM 4092 C CA . VAL B 1 89 ? -3.041 -3.727 -18.266 1 97.62 89 VAL B CA 1
ATOM 4093 C C . VAL B 1 89 ? -4.207 -3.881 -17.281 1 97.62 89 VAL B C 1
ATOM 4095 O O . VAL B 1 89 ? -4.734 -2.889 -16.781 1 97.62 89 VAL B O 1
ATOM 4098 N N . HIS B 1 90 ? -4.621 -5.047 -17.094 1 97.25 90 HIS B N 1
ATOM 4099 C CA . HIS B 1 90 ? -5.648 -5.402 -16.109 1 97.25 90 HIS B CA 1
ATOM 4100 C C . HIS B 1 90 ? -5.102 -6.355 -15.062 1 97.25 90 HIS B C 1
ATOM 4102 O O . HIS B 1 90 ? -4.734 -7.488 -15.375 1 97.25 90 HIS B O 1
ATOM 4108 N N . PHE B 1 91 ? -5.02 -5.863 -13.875 1 97.81 91 PHE B N 1
ATOM 4109 C CA . PHE B 1 91 ? -4.613 -6.699 -12.75 1 97.81 91 PHE B CA 1
ATOM 4110 C C . PHE B 1 91 ? -5.828 -7.324 -12.07 1 97.81 91 PHE B C 1
ATOM 4112 O O . PHE B 1 91 ? -6.746 -6.613 -11.656 1 97.81 91 PHE B O 1
ATOM 4119 N N . LYS B 1 92 ? -5.855 -8.594 -12.031 1 97.5 92 LYS B N 1
ATOM 4120 C CA . LYS B 1 92 ? -6.922 -9.383 -11.422 1 97.5 92 LYS B CA 1
ATOM 4121 C C . LYS B 1 92 ? -6.395 -10.18 -10.227 1 97.5 92 LYS B C 1
ATOM 4123 O O . LYS B 1 92 ? -5.195 -10.43 -10.125 1 97.5 92 LYS B O 1
ATOM 4128 N N . TYR B 1 93 ? -7.32 -10.484 -9.312 1 97.75 93 TYR B N 1
ATOM 4129 C CA . TYR B 1 93 ? -6.984 -11.266 -8.125 1 97.75 93 TYR B CA 1
ATOM 4130 C C . TYR B 1 93 ? -7.914 -12.461 -7.977 1 97.75 93 TYR B C 1
ATOM 4132 O O . TYR B 1 93 ? -9.109 -12.367 -8.258 1 97.75 93 TYR B O 1
ATOM 4140 N N . ILE B 1 94 ? -7.336 -13.57 -7.555 1 97.31 94 ILE B N 1
ATOM 4141 C CA . ILE B 1 94 ? -8.219 -14.703 -7.285 1 97.31 94 ILE B CA 1
ATOM 4142 C C . ILE B 1 94 ? -9.086 -14.398 -6.07 1 97.31 94 ILE B C 1
ATOM 4144 O O . ILE B 1 94 ? -8.727 -13.578 -5.227 1 97.31 94 ILE B O 1
ATOM 4148 N N . PRO B 1 95 ? -10.281 -15.078 -5.98 1 95.44 95 PRO B N 1
ATOM 4149 C CA . PRO B 1 95 ? -11.07 -14.961 -4.75 1 95.44 95 PRO B CA 1
ATOM 4150 C C . PRO B 1 95 ? -10.312 -15.469 -3.521 1 95.44 95 PRO B C 1
ATOM 4152 O O . PRO B 1 95 ? -9.297 -16.156 -3.658 1 95.44 95 PRO B O 1
ATOM 4155 N N . ARG B 1 96 ? -10.836 -15.023 -2.383 1 95.62 96 ARG B N 1
ATOM 4156 C CA . ARG B 1 96 ? -10.219 -15.492 -1.147 1 95.62 96 ARG B CA 1
ATOM 4157 C C . ARG B 1 96 ? -10.242 -17.016 -1.067 1 95.62 96 ARG B C 1
ATOM 4159 O O . ARG B 1 96 ? -11.305 -17.641 -1.143 1 95.62 96 ARG B O 1
ATOM 4166 N N . ALA B 1 97 ? -8.984 -17.578 -1.037 1 94.44 97 ALA B N 1
ATOM 4167 C CA . ALA B 1 97 ? -8.844 -19.031 -0.97 1 94.44 97 ALA B CA 1
ATOM 4168 C C . ALA B 1 97 ? -7.578 -19.422 -0.209 1 94.44 97 ALA B C 1
ATOM 4170 O O . ALA B 1 97 ? -6.586 -18.688 -0.223 1 94.44 97 ALA B O 1
ATOM 4171 N N . GLU B 1 98 ? -7.684 -20.531 0.482 1 93.44 98 GLU B N 1
ATOM 4172 C CA . GLU B 1 98 ? -6.516 -21.125 1.125 1 93.44 98 GLU B CA 1
ATOM 4173 C C . GLU B 1 98 ? -5.84 -22.141 0.211 1 93.44 98 GLU B C 1
ATOM 4175 O O . GLU B 1 98 ? -6.012 -23.344 0.386 1 93.44 98 GLU B O 1
ATOM 4180 N N . THR B 1 99 ? -5.012 -21.641 -0.619 1 96.25 99 THR B N 1
ATOM 4181 C CA . THR B 1 99 ? -4.379 -22.5 -1.612 1 96.25 99 THR B CA 1
ATOM 4182 C C . THR B 1 99 ? -3.297 -23.359 -0.97 1 96.25 99 THR B C 1
ATOM 4184 O O . THR B 1 99 ? -2.59 -22.906 -0.068 1 96.25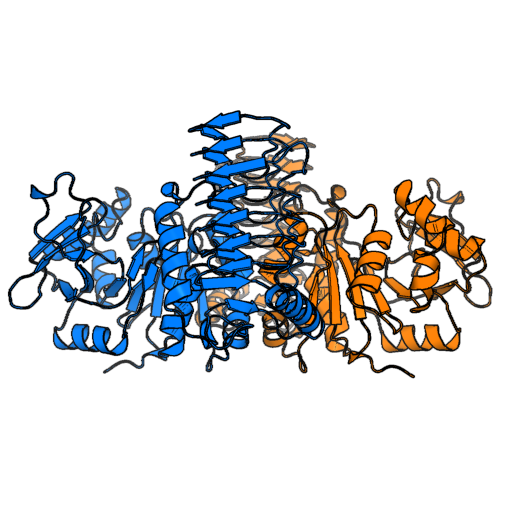 99 THR B O 1
ATOM 4187 N N . VAL B 1 100 ? -3.066 -24.547 -1.446 1 95.69 100 VAL B N 1
ATOM 4188 C CA . VAL B 1 100 ? -2.117 -25.484 -0.859 1 95.69 100 VAL B CA 1
ATOM 4189 C C . VAL B 1 100 ? -0.891 -25.609 -1.761 1 95.69 100 VAL B C 1
ATOM 4191 O O . VAL B 1 100 ? -0.034 -26.469 -1.535 1 95.69 100 VAL B O 1
ATOM 4194 N N . GLY B 1 101 ? -0.741 -24.844 -2.717 1 95.19 101 GLY B N 1
ATOM 4195 C CA . GLY B 1 101 ? 0.361 -24.828 -3.664 1 95.19 101 GLY B CA 1
ATOM 4196 C C . GLY B 1 101 ? 0.127 -23.875 -4.824 1 95.19 101 GLY B C 1
ATOM 4197 O O . GLY B 1 101 ? -0.98 -23.359 -5 1 95.19 101 GLY B O 1
ATOM 4198 N N . ASN B 1 102 ? 1.195 -23.656 -5.582 1 96.19 102 ASN B N 1
ATOM 4199 C CA . ASN B 1 102 ? 1.095 -22.719 -6.695 1 96.19 102 ASN B CA 1
ATOM 4200 C C . ASN B 1 102 ? 0.161 -23.234 -7.785 1 96.19 102 ASN B C 1
ATOM 4202 O O . ASN B 1 102 ? -0.549 -22.469 -8.422 1 96.19 102 ASN B O 1
ATOM 4206 N N . ALA B 1 103 ? 0.139 -24.547 -7.988 1 98 103 ALA B N 1
ATOM 4207 C CA . ALA B 1 103 ? -0.762 -25.125 -8.984 1 98 103 ALA B CA 1
ATOM 4208 C C . ALA B 1 103 ? -2.221 -24.953 -8.562 1 98 103 ALA B C 1
ATOM 4210 O O . ALA B 1 103 ? -3.104 -24.797 -9.414 1 98 103 ALA B O 1
ATOM 4211 N N . HIS B 1 104 ? -2.48 -25.047 -7.25 1 98.12 104 HIS B N 1
ATOM 4212 C CA . HIS B 1 104 ? -3.834 -24.812 -6.762 1 98.12 104 HIS B CA 1
ATOM 4213 C C . HIS B 1 104 ? -4.297 -23.391 -7.07 1 98.12 104 HIS B C 1
ATOM 4215 O O . HIS B 1 104 ? -5.445 -23.188 -7.473 1 98.12 104 HIS B O 1
ATOM 4221 N N . ALA B 1 105 ? -3.422 -22.422 -6.867 1 98.19 105 ALA B N 1
ATOM 4222 C CA . ALA B 1 105 ? -3.738 -21.047 -7.211 1 98.19 105 ALA B CA 1
ATOM 4223 C C . ALA B 1 105 ? -4.074 -20.906 -8.695 1 98.19 105 ALA B C 1
ATOM 4225 O O . ALA B 1 105 ? -5.008 -20.203 -9.062 1 98.19 105 ALA B O 1
ATOM 4226 N N . VAL B 1 106 ? -3.32 -21.594 -9.523 1 98.5 106 VAL B N 1
ATOM 4227 C CA . VAL B 1 106 ? -3.555 -21.562 -10.961 1 98.5 106 VAL B CA 1
ATOM 4228 C C . VAL B 1 106 ? -4.906 -22.188 -11.281 1 98.5 106 VAL B C 1
ATOM 4230 O O . VAL B 1 106 ? -5.672 -21.656 -12.094 1 98.5 106 VAL B O 1
ATOM 4233 N N . LYS B 1 107 ? -5.199 -23.328 -10.672 1 98.5 107 LYS B N 1
ATOM 4234 C CA . LYS B 1 107 ? -6.496 -23.969 -10.852 1 98.5 107 LYS B CA 1
ATOM 4235 C C . LYS B 1 107 ? -7.641 -23 -10.547 1 98.5 107 LYS B C 1
ATOM 4237 O O . LYS B 1 107 ? -8.57 -22.859 -11.344 1 98.5 107 LYS B O 1
ATOM 4242 N N . ILE B 1 108 ? -7.578 -22.328 -9.43 1 97.94 108 ILE B N 1
ATOM 4243 C CA . ILE B 1 108 ? -8.617 -21.391 -9 1 97.94 108 ILE B CA 1
ATOM 4244 C C . ILE B 1 108 ? -8.742 -20.25 -10.016 1 97.94 108 ILE B C 1
ATOM 4246 O O . ILE B 1 108 ? -9.852 -19.875 -10.398 1 97.94 108 ILE B O 1
ATOM 4250 N N . ALA B 1 109 ? -7.621 -19.703 -10.469 1 98 109 ALA B N 1
ATOM 4251 C CA . ALA B 1 109 ? -7.613 -18.609 -11.438 1 98 109 ALA B CA 1
ATOM 4252 C C . ALA B 1 109 ? -8.273 -19.031 -12.75 1 98 109 ALA B C 1
ATOM 4254 O O . ALA B 1 109 ? -9.117 -18.312 -13.289 1 98 109 ALA B O 1
ATOM 4255 N N . VAL B 1 110 ? -7.883 -20.219 -13.242 1 98 110 VAL B N 1
ATOM 4256 C CA . VAL B 1 110 ? -8.383 -20.734 -14.516 1 98 110 VAL B CA 1
ATOM 4257 C C . VAL B 1 110 ? -9.898 -20.938 -14.43 1 98 110 VAL B C 1
ATOM 4259 O O . VAL B 1 110 ? -10.633 -20.578 -15.352 1 98 110 VAL B O 1
ATOM 4262 N N . GLU B 1 111 ? -10.359 -21.469 -13.32 1 96.56 111 GLU B N 1
ATOM 4263 C CA . GLU B 1 111 ? -11.781 -21.75 -13.141 1 96.56 111 GLU B CA 1
ATOM 4264 C C . GLU B 1 111 ? -12.57 -20.453 -12.93 1 96.56 111 GLU B C 1
ATOM 4266 O O . GLU B 1 111 ? -13.594 -20.234 -13.578 1 96.56 111 GLU B O 1
ATOM 4271 N N . TYR B 1 112 ? -12.117 -19.578 -12.086 1 96.44 112 TYR B N 1
ATOM 4272 C CA . TYR B 1 112 ? -12.859 -18.375 -11.719 1 96.44 112 TYR B CA 1
ATOM 4273 C C . TYR B 1 112 ? -12.953 -17.406 -12.891 1 96.44 112 TYR B C 1
ATOM 4275 O O . TYR B 1 112 ? -14.008 -16.828 -13.141 1 96.44 112 TYR B O 1
ATOM 4283 N N . TYR B 1 113 ? -11.867 -17.25 -13.617 1 96.25 113 TYR B N 1
ATOM 4284 C CA . TYR B 1 113 ? -11.852 -16.281 -14.703 1 96.25 113 TYR B CA 1
ATOM 4285 C C . TYR B 1 113 ? -12.125 -16.953 -16.047 1 96.25 113 TYR B C 1
ATOM 4287 O O . TYR B 1 113 ? -12.016 -16.328 -17.094 1 96.25 113 TYR B O 1
ATOM 4295 N N . ASP B 1 114 ? -12.438 -18.25 -16.047 1 95.06 114 ASP B N 1
ATOM 4296 C CA . ASP B 1 114 ? -12.828 -19.031 -17.219 1 95.06 114 ASP B CA 1
ATOM 4297 C C . ASP B 1 114 ? -11.812 -18.859 -18.344 1 95.06 114 ASP B C 1
ATOM 4299 O O . ASP B 1 114 ? -12.172 -18.469 -19.453 1 95.06 114 ASP B O 1
ATOM 4303 N N . VAL B 1 115 ? -10.547 -19.219 -18.047 1 95.94 115 VAL B N 1
ATOM 4304 C CA . VAL B 1 115 ? -9.461 -19.094 -19 1 95.94 115 VAL B CA 1
ATOM 4305 C C . VAL B 1 115 ? -9.617 -20.156 -20.094 1 95.94 115 VAL B C 1
ATOM 4307 O O . VAL B 1 115 ? -9.625 -21.359 -19.812 1 95.94 115 VAL B O 1
ATOM 4310 N N . LYS B 1 116 ? -9.688 -19.719 -21.359 1 93 116 LYS B N 1
ATOM 4311 C CA . LYS B 1 116 ? -9.984 -20.625 -22.453 1 93 116 LYS B CA 1
ATOM 4312 C C . LYS B 1 116 ? -8.828 -20.672 -23.453 1 93 116 LYS B C 1
ATOM 4314 O O . LYS B 1 116 ? -8.836 -21.469 -24.391 1 93 116 LYS B O 1
ATOM 4319 N N . GLU B 1 117 ? -7.84 -19.797 -23.328 1 94.56 117 GLU B N 1
ATOM 4320 C CA . GLU B 1 117 ? -6.641 -19.734 -24.156 1 94.56 117 GLU B CA 1
ATOM 4321 C C . GLU B 1 117 ? -5.418 -20.25 -23.406 1 94.56 117 GLU B C 1
ATOM 4323 O O . GLU B 1 117 ? -5.449 -20.375 -22.188 1 94.56 117 GLU B O 1
ATOM 4328 N N . PRO B 1 118 ? -4.387 -20.625 -24.234 1 96.88 118 PRO B N 1
ATOM 4329 C CA . PRO B 1 118 ? -3.137 -20.859 -23.516 1 96.88 118 PRO B CA 1
ATOM 4330 C C . PRO B 1 118 ? -2.715 -19.688 -22.641 1 96.88 118 PRO B C 1
ATOM 4332 O O . PRO B 1 118 ? -2.965 -18.531 -22.984 1 96.88 118 PRO B O 1
ATOM 4335 N N . PHE B 1 119 ? -2.188 -19.984 -21.531 1 98.38 119 PHE B N 1
ATOM 4336 C CA . PHE B 1 119 ? -1.813 -18.922 -20.609 1 98.38 119 PHE B CA 1
ATOM 4337 C C . PHE B 1 119 ? -0.407 -19.141 -20.062 1 98.38 119 PHE B C 1
ATOM 4339 O O . PHE B 1 119 ? 0.142 -20.25 -20.188 1 98.38 119 PHE B O 1
ATOM 4346 N N . LEU B 1 120 ? 0.19 -18.109 -19.562 1 98.44 120 LEU B N 1
ATOM 4347 C CA . LEU B 1 120 ? 1.514 -18.141 -18.953 1 98.44 120 LEU B CA 1
ATOM 4348 C C . LEU B 1 120 ? 1.409 -18.234 -17.438 1 98.44 120 LEU B C 1
ATOM 4350 O O . LEU B 1 120 ? 0.536 -17.609 -16.844 1 98.44 120 LEU B O 1
ATOM 4354 N N . VAL B 1 121 ? 2.24 -19.016 -16.812 1 98.56 121 VAL B N 1
ATOM 4355 C CA . VAL B 1 121 ? 2.465 -18.984 -15.375 1 98.56 121 VAL B CA 1
ATOM 4356 C C . VAL B 1 121 ? 3.871 -18.469 -15.086 1 98.56 121 VAL B C 1
ATOM 4358 O O . VAL B 1 121 ? 4.852 -18.969 -15.648 1 98.56 121 VAL B O 1
ATOM 4361 N N . VAL B 1 122 ? 3.945 -17.469 -14.289 1 97.5 122 VAL B N 1
ATOM 4362 C CA . VAL B 1 122 ? 5.227 -16.906 -13.883 1 97.5 122 VAL B CA 1
ATOM 4363 C C . VAL B 1 122 ? 5.266 -16.75 -12.367 1 97.5 122 VAL B C 1
ATOM 4365 O O . VAL B 1 122 ? 4.27 -16.359 -11.75 1 97.5 122 VAL B O 1
ATOM 4368 N N . GLN B 1 123 ? 6.395 -17.078 -11.812 1 93.38 123 GLN B N 1
ATOM 4369 C CA . GLN B 1 123 ? 6.523 -16.891 -10.375 1 93.38 123 GLN B CA 1
ATOM 4370 C C . GLN B 1 123 ? 6.715 -15.422 -10.016 1 93.38 123 GLN B C 1
ATOM 4372 O O . GLN B 1 123 ? 7.344 -14.672 -10.766 1 93.38 123 GLN B O 1
ATOM 4377 N N . GLY B 1 124 ? 6.188 -15 -8.898 1 90.94 124 GLY B N 1
ATOM 4378 C CA . GLY B 1 124 ? 6.188 -13.602 -8.492 1 90.94 124 GLY B CA 1
ATOM 4379 C C . GLY B 1 124 ? 7.566 -13.086 -8.117 1 90.94 124 GLY B C 1
ATOM 4380 O O . GLY B 1 124 ? 7.77 -11.883 -7.988 1 90.94 124 GLY B O 1
ATOM 4381 N N . ASP B 1 125 ? 8.523 -13.969 -7.953 1 89.94 125 ASP B N 1
ATOM 4382 C CA . ASP B 1 125 ? 9.852 -13.57 -7.504 1 89.94 125 ASP B CA 1
ATOM 4383 C C . ASP B 1 125 ? 10.883 -13.773 -8.609 1 89.94 125 ASP B C 1
ATOM 4385 O O . ASP B 1 125 ? 12.086 -13.789 -8.344 1 89.94 125 ASP B O 1
ATOM 4389 N N . ASN B 1 126 ? 10.422 -13.969 -9.852 1 90.81 126 ASN B N 1
ATOM 4390 C CA . ASN B 1 126 ? 11.328 -14.164 -10.977 1 90.81 126 ASN B CA 1
ATOM 4391 C C . ASN B 1 126 ? 11.625 -12.844 -11.688 1 90.81 126 ASN B C 1
ATOM 4393 O O . ASN B 1 126 ? 10.742 -12 -11.836 1 90.81 126 ASN B O 1
ATOM 4397 N N . LEU B 1 127 ? 12.828 -12.648 -11.953 1 93.38 127 LEU B N 1
ATOM 4398 C CA . LEU B 1 127 ? 13.289 -11.633 -12.891 1 93.38 127 LEU B CA 1
ATOM 4399 C C . LEU B 1 127 ? 13.852 -12.273 -14.156 1 93.38 127 LEU B C 1
ATOM 4401 O O . LEU B 1 127 ? 14.719 -13.156 -14.078 1 93.38 127 LEU B O 1
ATOM 4405 N N . PHE B 1 128 ? 13.32 -11.859 -15.328 1 93.75 128 PHE B N 1
ATOM 4406 C CA . PHE B 1 128 ? 13.734 -12.586 -16.531 1 93.75 128 PHE B CA 1
ATOM 4407 C C . PHE B 1 128 ? 13.562 -11.719 -17.766 1 93.75 128 PHE B C 1
ATOM 4409 O O . PHE B 1 128 ? 12.906 -10.68 -17.719 1 93.75 128 PHE B O 1
ATOM 4416 N N . LYS B 1 129 ? 14.258 -12.062 -18.719 1 93.62 129 LYS B N 1
ATOM 4417 C CA . LYS B 1 129 ? 14 -11.664 -20.109 1 93.62 129 LYS B CA 1
ATOM 4418 C C . LYS B 1 129 ? 13.492 -12.852 -20.922 1 93.62 129 LYS B C 1
ATOM 4420 O O . LYS B 1 129 ? 14.039 -13.945 -20.844 1 93.62 129 LYS B O 1
ATOM 4425 N N . LEU B 1 130 ? 12.375 -12.641 -21.531 1 94.62 130 LEU B N 1
ATOM 4426 C CA . LEU B 1 130 ? 11.758 -13.727 -22.281 1 94.62 130 LEU B CA 1
ATOM 4427 C C . LEU B 1 130 ? 10.984 -13.188 -23.484 1 94.62 130 LEU B C 1
ATOM 4429 O O . LEU B 1 130 ? 10.258 -12.203 -23.359 1 94.62 130 LEU B O 1
ATOM 4433 N N . ASP B 1 131 ? 11.25 -13.742 -24.609 1 96 131 ASP B N 1
ATOM 4434 C CA . ASP B 1 131 ? 10.406 -13.461 -25.766 1 96 131 ASP B CA 1
ATOM 4435 C C . ASP B 1 131 ? 9.141 -14.312 -25.734 1 96 131 ASP B C 1
ATOM 4437 O O . ASP B 1 131 ? 9.164 -15.469 -26.156 1 96 131 ASP B O 1
ATOM 4441 N N . VAL B 1 132 ? 8.07 -13.766 -25.344 1 96 132 VAL B N 1
ATOM 4442 C CA . VAL B 1 132 ? 6.84 -14.5 -25.078 1 96 132 VAL B CA 1
ATOM 4443 C C . VAL B 1 132 ? 6.27 -15.031 -26.406 1 96 132 VAL B C 1
ATOM 4445 O O . VAL B 1 132 ? 5.742 -16.141 -26.453 1 96 132 VAL B O 1
ATOM 4448 N N . LYS B 1 133 ? 6.332 -14.242 -27.422 1 95.94 133 LYS B N 1
ATOM 4449 C CA . LYS B 1 133 ? 5.832 -14.68 -28.719 1 95.94 133 LYS B CA 1
ATOM 4450 C C . LYS B 1 133 ? 6.531 -15.953 -29.172 1 95.94 133 LYS B C 1
ATOM 4452 O O . LYS B 1 133 ? 5.879 -16.906 -29.625 1 95.94 133 LYS B O 1
ATOM 4457 N N . LYS B 1 134 ? 7.859 -15.969 -28.984 1 96.44 134 LYS B N 1
ATOM 4458 C CA . LYS B 1 134 ? 8.641 -17.125 -29.406 1 96.44 134 LYS B CA 1
ATOM 4459 C C . LYS B 1 134 ? 8.273 -18.359 -28.594 1 96.44 134 LYS B C 1
ATOM 4461 O O . LYS B 1 134 ? 8.156 -19.453 -29.141 1 96.44 134 LYS B O 1
ATOM 4466 N N . VAL B 1 135 ? 8.086 -18.188 -27.375 1 97.12 135 VAL B N 1
ATOM 4467 C CA . VAL B 1 135 ? 7.762 -19.328 -26.516 1 97.12 135 VAL B CA 1
ATOM 4468 C C . VAL B 1 135 ? 6.367 -19.844 -26.859 1 97.12 135 VAL B C 1
ATOM 4470 O O . VAL B 1 135 ? 6.141 -21.062 -26.875 1 97.12 135 VAL B O 1
ATOM 4473 N N . LEU B 1 136 ? 5.426 -18.969 -27.125 1 96.75 136 LEU B N 1
ATOM 4474 C CA . LEU B 1 136 ? 4.07 -19.359 -27.484 1 96.75 136 LEU B CA 1
ATOM 4475 C C . LEU B 1 136 ? 4.047 -20.078 -28.828 1 96.75 136 LEU B C 1
ATOM 4477 O O . LEU B 1 136 ? 3.338 -21.078 -28.984 1 96.75 136 LEU B O 1
ATOM 4481 N N . GLU B 1 137 ? 4.82 -19.578 -29.797 1 96.75 137 GLU B N 1
ATOM 4482 C CA . GLU B 1 137 ? 4.938 -20.234 -31.094 1 96.75 137 GLU B CA 1
ATOM 4483 C C . GLU B 1 137 ? 5.52 -21.641 -30.953 1 96.75 137 GLU B C 1
ATOM 4485 O O . GLU B 1 137 ? 5.035 -22.594 -31.578 1 96.75 137 GLU B O 1
ATOM 4490 N N . TYR B 1 138 ? 6.531 -21.656 -30.156 1 97.31 138 TYR B N 1
ATOM 4491 C CA . TYR B 1 138 ? 7.137 -22.953 -29.859 1 97.31 138 TYR B CA 1
ATOM 4492 C C . TYR B 1 138 ? 6.109 -23.922 -29.266 1 97.31 138 TYR B C 1
ATOM 4494 O O . TYR B 1 138 ? 6.027 -25.078 -29.688 1 97.31 138 TYR B O 1
ATOM 4502 N N . HIS B 1 139 ? 5.328 -23.516 -28.312 1 97.62 139 HIS B N 1
ATOM 4503 C CA . HIS B 1 139 ? 4.277 -24.297 -27.656 1 97.62 139 HIS B CA 1
ATOM 4504 C C . HIS B 1 139 ? 3.27 -24.812 -28.688 1 97.62 139 HIS B C 1
ATOM 4506 O O . HIS B 1 139 ? 2.881 -25.984 -28.641 1 97.62 139 HIS B O 1
ATOM 4512 N N . GLU B 1 140 ? 2.896 -24 -29.578 1 96.12 140 GLU B N 1
ATOM 4513 C CA . GLU B 1 140 ? 1.929 -24.344 -30.609 1 96.12 140 GLU B CA 1
ATOM 4514 C C . GLU B 1 140 ? 2.523 -25.344 -31.609 1 96.12 140 GLU B C 1
ATOM 4516 O O . GLU B 1 140 ? 1.878 -26.312 -31.984 1 96.12 140 GLU B O 1
ATOM 4521 N N . GLU B 1 141 ? 3.727 -25 -32.031 1 96.69 141 GLU B N 1
ATOM 4522 C CA . GLU B 1 141 ? 4.398 -25.844 -33 1 96.69 141 GLU B CA 1
ATOM 4523 C C . GLU B 1 141 ? 4.547 -27.266 -32.5 1 96.69 141 GLU B C 1
ATOM 4525 O O . GLU B 1 141 ? 4.363 -28.234 -33.25 1 96.69 141 GLU B O 1
ATOM 4530 N N . LYS B 1 142 ? 4.828 -27.391 -31.234 1 97.31 142 LYS B N 1
ATOM 4531 C CA . LYS B 1 142 ? 5.051 -28.688 -30.609 1 97.31 142 LYS B CA 1
ATOM 4532 C C . LYS B 1 142 ? 3.727 -29.359 -30.234 1 97.31 142 LYS B C 1
ATOM 4534 O O . LYS B 1 142 ? 3.705 -30.516 -29.812 1 97.31 142 LYS B O 1
ATOM 4539 N N . LYS B 1 143 ? 2.6 -28.594 -30.391 1 96.94 143 LYS B N 1
ATOM 4540 C CA . LYS B 1 143 ? 1.311 -29.062 -29.891 1 96.94 143 LYS B CA 1
ATOM 4541 C C . LYS B 1 143 ? 1.417 -29.5 -28.422 1 96.94 143 LYS B C 1
ATOM 4543 O O . LYS B 1 143 ? 0.943 -30.578 -28.062 1 96.94 143 LYS B O 1
ATOM 4548 N N . ALA B 1 144 ? 2.121 -28.672 -27.688 1 98.12 144 ALA B N 1
ATOM 4549 C CA . ALA B 1 144 ? 2.432 -29 -26.297 1 98.12 144 ALA B CA 1
ATOM 4550 C C . ALA B 1 144 ? 1.208 -28.812 -25.406 1 98.12 144 ALA B C 1
ATOM 4552 O O . ALA B 1 144 ? 0.37 -27.953 -25.656 1 98.12 144 ALA B O 1
ATOM 4553 N N . PHE B 1 145 ? 1.121 -29.719 -24.391 1 98.38 145 PHE B N 1
ATOM 4554 C CA . PHE B 1 145 ? 0.187 -29.516 -23.297 1 98.38 145 PHE B CA 1
ATOM 4555 C C . PHE B 1 145 ? 0.732 -28.484 -22.312 1 98.38 145 PHE B C 1
ATOM 4557 O O . PHE B 1 145 ? -0.015 -27.656 -21.797 1 98.38 145 PHE B O 1
ATOM 4564 N N . MET B 1 146 ? 1.991 -28.578 -22.125 1 98.56 146 MET B N 1
ATOM 4565 C CA . MET B 1 146 ? 2.74 -27.672 -21.281 1 98.56 146 MET B CA 1
ATOM 4566 C C . MET B 1 146 ? 4.152 -27.453 -21.812 1 98.56 146 MET B C 1
ATOM 4568 O O . MET B 1 146 ? 4.797 -28.391 -22.266 1 98.56 146 MET B O 1
ATOM 4572 N N . THR B 1 147 ? 4.586 -26.234 -21.859 1 98.69 147 THR B N 1
ATOM 4573 C CA . THR B 1 147 ? 5.969 -25.875 -22.156 1 98.69 147 THR B CA 1
ATOM 4574 C C . THR B 1 147 ? 6.633 -25.25 -20.922 1 98.69 147 THR B C 1
ATOM 4576 O O . THR B 1 147 ? 6.094 -24.328 -20.312 1 98.69 147 THR B O 1
ATOM 4579 N N . ILE B 1 148 ? 7.734 -25.812 -20.516 1 98.44 148 ILE B N 1
ATOM 4580 C CA . ILE B 1 148 ? 8.5 -25.328 -19.375 1 98.44 148 ILE B CA 1
ATOM 4581 C C . ILE B 1 148 ? 9.758 -24.609 -19.875 1 98.44 148 ILE B C 1
ATOM 4583 O O . ILE B 1 148 ? 10.562 -25.188 -20.609 1 98.44 148 ILE B O 1
ATOM 4587 N N . VAL B 1 149 ? 9.891 -23.344 -19.469 1 98.06 149 VAL B N 1
ATOM 4588 C CA . VAL B 1 149 ? 11.117 -22.625 -19.781 1 98.06 149 VAL B CA 1
ATOM 4589 C C . VAL B 1 149 ? 12.242 -23.109 -18.859 1 98.06 149 VAL B C 1
ATOM 4591 O O . VAL B 1 149 ? 12.102 -23.109 -17.641 1 98.06 149 VAL B O 1
ATOM 4594 N N . LEU B 1 150 ? 13.312 -23.531 -19.484 1 97.25 150 LEU B N 1
ATOM 4595 C CA . LEU B 1 150 ? 14.445 -24.094 -18.766 1 97.25 150 LEU B CA 1
ATOM 4596 C C . LEU B 1 150 ? 15.695 -23.234 -18.938 1 97.25 150 LEU B C 1
ATOM 4598 O O . LEU B 1 150 ? 15.844 -22.562 -19.953 1 97.25 150 LEU B O 1
ATOM 4602 N N . LYS B 1 151 ? 16.469 -23.25 -17.938 1 95.31 151 LYS B N 1
ATOM 4603 C CA . LYS B 1 151 ? 17.734 -22.516 -17.938 1 95.31 151 LYS B CA 1
ATOM 4604 C C . LYS B 1 151 ? 18.875 -23.422 -17.453 1 95.31 151 LYS B C 1
ATOM 4606 O O . LYS B 1 151 ? 18.719 -24.141 -16.469 1 95.31 151 LYS B O 1
ATOM 4611 N N . LYS B 1 152 ? 19.984 -23.406 -18.188 1 93.69 152 LYS B N 1
ATOM 4612 C CA . LYS B 1 152 ? 21.172 -24.109 -17.719 1 93.69 152 LYS B CA 1
ATOM 4613 C C . LYS B 1 152 ? 21.75 -23.438 -16.469 1 93.69 152 LYS B C 1
ATOM 4615 O O . LYS B 1 152 ? 21.922 -22.219 -16.438 1 93.69 152 LYS B O 1
ATOM 4620 N N . VAL B 1 153 ? 21.953 -24.219 -15.453 1 89 153 VAL B N 1
ATOM 4621 C CA . VAL B 1 153 ? 22.5 -23.688 -14.203 1 89 153 VAL B CA 1
ATOM 4622 C C . VAL B 1 153 ? 23.688 -24.531 -13.773 1 89 153 VAL B C 1
ATOM 4624 O O . VAL B 1 153 ? 23.812 -25.688 -14.164 1 89 153 VAL B O 1
ATOM 4627 N N . GLU B 1 154 ? 24.516 -23.922 -12.961 1 84.62 154 GLU B N 1
ATOM 4628 C CA . GLU B 1 154 ? 25.688 -24.641 -12.445 1 84.62 154 GLU B CA 1
ATOM 4629 C C . GLU B 1 154 ? 25.312 -25.5 -11.242 1 84.62 154 GLU B C 1
ATOM 4631 O O . GLU B 1 154 ? 25.781 -26.625 -11.117 1 84.62 154 GLU B O 1
ATOM 4636 N N . SER B 1 155 ? 24.5 -24.969 -10.398 1 84.31 155 SER B N 1
ATOM 4637 C CA . SER B 1 155 ? 24.031 -25.672 -9.211 1 84.31 155 SER B CA 1
ATOM 4638 C C . SER B 1 155 ? 22.562 -26.047 -9.328 1 84.31 155 SER B C 1
ATOM 4640 O O . SER B 1 155 ? 21.703 -25.172 -9.391 1 84.31 155 SER B O 1
ATOM 4642 N N . VAL B 1 156 ? 22.281 -27.312 -9.211 1 85.56 156 VAL B N 1
ATOM 4643 C CA . VAL B 1 156 ? 20.953 -27.797 -9.57 1 85.56 156 VAL B CA 1
ATOM 4644 C C . VAL B 1 156 ? 20.156 -28.125 -8.305 1 85.56 156 VAL B C 1
ATOM 4646 O O . VAL B 1 156 ? 18.938 -28.297 -8.359 1 85.56 156 VAL B O 1
ATOM 4649 N N . GLU B 1 157 ? 20.766 -28.078 -7.148 1 82.75 157 GLU B N 1
ATOM 4650 C CA . GLU B 1 157 ? 20.188 -28.625 -5.926 1 82.75 157 GLU B CA 1
ATOM 4651 C C . GLU B 1 157 ? 18.984 -27.812 -5.469 1 82.75 157 GLU B C 1
ATOM 4653 O O . GLU B 1 157 ? 18.125 -28.328 -4.742 1 82.75 157 GLU B O 1
ATOM 4658 N N . GLU B 1 158 ? 18.891 -26.625 -5.914 1 80.19 158 GLU B N 1
ATOM 4659 C CA . GLU B 1 158 ? 17.828 -25.766 -5.418 1 80.19 158 GLU B CA 1
ATOM 4660 C C . GLU B 1 158 ? 16.688 -25.672 -6.426 1 80.19 158 GLU B C 1
ATOM 4662 O O . GLU B 1 158 ? 15.695 -24.969 -6.188 1 80.19 158 GLU B O 1
ATOM 4667 N N . PHE B 1 159 ? 16.766 -26.438 -7.496 1 87.12 159 PHE B N 1
ATOM 4668 C CA . PHE B 1 159 ? 15.781 -26.281 -8.57 1 87.12 159 PHE B CA 1
ATOM 4669 C C . PHE B 1 159 ? 15.266 -27.625 -9.039 1 87.12 159 PHE B C 1
ATOM 4671 O O . PHE B 1 159 ? 15.898 -28.656 -8.797 1 87.12 159 PHE B O 1
ATOM 4678 N N . GLY B 1 160 ? 14.062 -27.609 -9.594 1 90 160 GLY B N 1
ATOM 4679 C CA . GLY B 1 160 ? 13.672 -28.75 -10.422 1 90 160 GLY B CA 1
ATOM 4680 C C . GLY B 1 160 ? 14.492 -28.875 -11.688 1 90 160 GLY B C 1
ATOM 4681 O O . GLY B 1 160 ? 14.828 -27.859 -12.328 1 90 160 GLY B O 1
ATOM 4682 N N . VAL B 1 161 ? 14.828 -30.125 -11.977 1 93.44 161 VAL B N 1
ATOM 4683 C CA . VAL B 1 161 ? 15.711 -30.359 -13.109 1 93.44 161 VAL B CA 1
ATOM 4684 C C . VAL B 1 161 ? 15.039 -31.297 -14.109 1 93.44 161 VAL B C 1
ATOM 4686 O O . VAL B 1 161 ? 14.398 -32.281 -13.711 1 93.44 161 VAL B O 1
ATOM 4689 N N . ALA B 1 162 ? 15.164 -30.875 -15.391 1 94.25 162 ALA B N 1
ATOM 4690 C CA . ALA B 1 162 ? 14.484 -31.641 -16.438 1 94.25 162 ALA B CA 1
ATOM 4691 C C . ALA B 1 162 ? 15.492 -32.281 -17.375 1 94.25 162 ALA B C 1
ATOM 4693 O O . ALA B 1 162 ? 16.516 -31.688 -17.719 1 94.25 162 ALA B O 1
ATOM 4694 N N . GLU B 1 163 ? 15.18 -33.531 -17.734 1 94.56 163 GLU B N 1
ATOM 4695 C CA . GLU B 1 163 ? 15.891 -34.219 -18.797 1 94.56 163 GLU B CA 1
ATOM 4696 C C . GLU B 1 163 ? 15.07 -34.25 -20.078 1 94.56 163 GLU B C 1
ATOM 4698 O O . GLU B 1 163 ? 13.898 -34.625 -20.078 1 94.56 163 GLU B O 1
ATOM 4703 N N . LEU B 1 164 ? 15.734 -33.781 -21.125 1 95.44 164 LEU B N 1
ATOM 4704 C CA . LEU B 1 164 ? 15.039 -33.656 -22.406 1 95.44 164 LEU B CA 1
ATOM 4705 C C . LEU B 1 164 ? 15.453 -34.781 -23.359 1 95.44 164 LEU B C 1
ATOM 4707 O O . LEU B 1 164 ? 16.594 -35.25 -23.328 1 95.44 164 LEU B O 1
ATOM 4711 N N . ASP B 1 165 ? 14.539 -35.219 -24.203 1 94.94 165 ASP B N 1
ATOM 4712 C CA . ASP B 1 165 ? 14.898 -36.125 -25.312 1 94.94 165 ASP B CA 1
ATOM 4713 C C . ASP B 1 165 ? 15.281 -35.312 -26.547 1 94.94 165 ASP B C 1
ATOM 4715 O O . ASP B 1 165 ? 15.477 -34.094 -26.484 1 94.94 165 ASP B O 1
ATOM 4719 N N . ASN B 1 166 ? 15.406 -35.969 -27.656 1 93.25 166 ASN B N 1
ATOM 4720 C CA . ASN B 1 166 ? 15.898 -35.344 -28.875 1 93.25 166 ASN B CA 1
ATOM 4721 C C . ASN B 1 166 ? 14.883 -34.375 -29.453 1 93.25 166 ASN B C 1
ATOM 4723 O O . ASN B 1 166 ? 15.25 -33.438 -30.188 1 93.25 166 ASN B O 1
ATOM 4727 N N . ASP B 1 167 ? 13.609 -34.531 -29.109 1 95.5 167 ASP B N 1
ATOM 4728 C CA . ASP B 1 167 ? 12.562 -33.656 -29.594 1 95.5 167 ASP B CA 1
ATOM 4729 C C . ASP B 1 167 ? 12.219 -32.594 -28.562 1 95.5 167 ASP B C 1
ATOM 4731 O O . ASP B 1 167 ? 11.195 -31.922 -28.656 1 95.5 167 ASP B O 1
ATOM 4735 N N . MET B 1 168 ? 12.969 -32.469 -27.469 1 96.69 168 MET B N 1
ATOM 4736 C CA . MET B 1 168 ? 12.836 -31.484 -26.391 1 96.69 168 MET B CA 1
ATOM 4737 C C . MET B 1 168 ? 11.648 -31.812 -25.484 1 96.69 168 MET B C 1
ATOM 4739 O O . MET B 1 168 ? 11.164 -30.953 -24.75 1 96.69 168 MET B O 1
ATOM 4743 N N . LYS B 1 169 ? 11.172 -33 -25.672 1 97.44 169 LYS B N 1
ATOM 4744 C CA . LYS B 1 169 ? 10.18 -33.5 -24.734 1 97.44 169 LYS B CA 1
ATOM 4745 C C . LYS B 1 169 ? 10.82 -33.875 -23.391 1 97.44 169 LYS B C 1
ATOM 4747 O O . LYS B 1 169 ? 11.898 -34.469 -23.359 1 97.44 169 LYS B O 1
ATOM 4752 N N . ILE B 1 170 ? 10.203 -33.531 -22.328 1 96.5 170 ILE B N 1
ATOM 4753 C CA . ILE B 1 170 ? 10.758 -33.812 -21.016 1 96.5 170 ILE B CA 1
ATOM 4754 C C . ILE B 1 170 ? 10.477 -35.281 -20.672 1 96.5 170 ILE B C 1
ATOM 4756 O O . ILE B 1 170 ? 9.32 -35.688 -20.562 1 96.5 170 ILE B O 1
ATOM 4760 N N . LYS B 1 171 ? 11.523 -36.031 -20.406 1 92.88 171 LYS B N 1
ATOM 4761 C CA . LYS B 1 171 ? 11.438 -37.469 -20.094 1 92.88 171 LYS B CA 1
ATOM 4762 C C . LYS B 1 171 ? 11.398 -37.688 -18.578 1 92.88 171 LYS B C 1
ATOM 4764 O O . LYS B 1 171 ? 10.719 -38.594 -18.109 1 92.88 171 LYS B O 1
ATOM 4769 N N . ARG B 1 172 ? 12.211 -36.875 -18.016 1 91.5 172 ARG B N 1
ATOM 4770 C CA . ARG B 1 172 ? 12.336 -37 -16.562 1 91.5 172 ARG B CA 1
ATOM 4771 C C . ARG B 1 172 ? 12.398 -35.594 -15.914 1 91.5 172 ARG B C 1
ATOM 4773 O O . ARG B 1 172 ? 12.992 -34.688 -16.484 1 91.5 172 ARG B O 1
ATOM 4780 N N . PHE B 1 173 ? 11.742 -35.5 -14.781 1 92.31 173 PHE B N 1
ATOM 4781 C CA . PHE B 1 173 ? 11.727 -34.281 -14 1 92.31 173 PHE B CA 1
ATOM 4782 C C . PHE B 1 173 ? 11.93 -34.562 -12.523 1 92.31 173 PHE B C 1
ATOM 4784 O O . PHE B 1 173 ? 11.172 -35.344 -11.93 1 92.31 173 PHE B O 1
ATOM 4791 N N . VAL B 1 174 ? 12.977 -34.031 -11.977 1 89.19 174 VAL B N 1
ATOM 4792 C CA . VAL B 1 174 ? 13.289 -34.25 -10.57 1 89.19 174 VAL B CA 1
ATOM 4793 C C . VAL B 1 174 ? 13.312 -32.906 -9.828 1 89.19 174 VAL B C 1
ATOM 4795 O O . VAL B 1 174 ? 14.086 -32.031 -10.18 1 89.19 174 VAL B O 1
ATOM 4798 N N . GLU B 1 175 ? 12.398 -32.812 -8.852 1 88.25 175 GLU B N 1
ATOM 4799 C CA . GLU B 1 175 ? 12.352 -31.578 -8.07 1 88.25 175 GLU B CA 1
ATOM 4800 C C . GLU B 1 175 ? 13.414 -31.562 -6.977 1 88.25 175 GLU B C 1
ATOM 4802 O O . GLU B 1 175 ? 13.414 -32.438 -6.105 1 88.25 175 GLU B O 1
ATOM 4807 N N . LYS B 1 176 ? 14.234 -30.531 -7.004 1 85.31 176 LYS B N 1
ATOM 4808 C CA . LYS B 1 176 ? 15.273 -30.281 -6.004 1 85.31 176 LYS B CA 1
ATOM 4809 C C . LYS B 1 176 ? 16.016 -31.578 -5.648 1 85.31 176 LYS B C 1
ATOM 4811 O O . LYS B 1 176 ? 15.898 -32.062 -4.523 1 85.31 176 LYS B O 1
ATOM 4816 N N . PRO B 1 177 ? 16.797 -31.953 -6.543 1 84.31 177 PRO B N 1
ATOM 4817 C CA . PRO B 1 177 ? 17.594 -33.156 -6.258 1 84.31 177 PRO B CA 1
ATOM 4818 C C . PRO B 1 177 ? 18.531 -32.969 -5.062 1 84.31 177 PRO B C 1
ATOM 4820 O O . PRO B 1 177 ? 19.141 -31.891 -4.914 1 84.31 177 PRO B O 1
ATOM 4823 N N . LYS B 1 178 ? 18.547 -33.938 -4.188 1 81.62 178 LYS B N 1
ATOM 4824 C CA . LYS B 1 178 ? 19.375 -33.844 -2.996 1 81.62 178 LYS B CA 1
ATOM 4825 C C . LYS B 1 178 ? 20.859 -33.844 -3.367 1 81.62 178 LYS B C 1
ATOM 4827 O O . LYS B 1 178 ? 21.672 -33.188 -2.732 1 81.62 178 LYS B O 1
ATOM 4832 N N . ARG B 1 179 ? 21.422 -34.781 -4.199 1 80.19 179 ARG B N 1
ATOM 4833 C CA . ARG B 1 179 ? 22.797 -34.875 -4.668 1 80.19 179 ARG B CA 1
ATOM 4834 C C . ARG B 1 179 ? 22.875 -34.656 -6.172 1 80.19 179 ARG B C 1
ATOM 4836 O O . ARG B 1 179 ? 21.953 -35 -6.91 1 80.19 179 ARG B O 1
ATOM 4843 N N . ARG B 1 180 ? 23.828 -34 -6.586 1 81 180 ARG B N 1
ATOM 4844 C CA . ARG B 1 180 ? 24.062 -33.688 -7.996 1 81 180 ARG B CA 1
ATOM 4845 C C . ARG B 1 180 ? 23.875 -34.969 -8.844 1 81 180 ARG B C 1
ATOM 4847 O O . ARG B 1 180 ? 23.359 -34.875 -9.961 1 81 180 ARG B O 1
ATOM 4854 N N . GLU B 1 181 ? 24.25 -36.031 -8.375 1 82.38 181 GLU B N 1
ATOM 4855 C CA . GLU B 1 181 ? 24.188 -37.281 -9.109 1 82.38 181 GLU B CA 1
ATOM 4856 C C . GLU B 1 181 ? 22.75 -37.688 -9.398 1 82.38 181 GLU B C 1
ATOM 4858 O O . GLU B 1 181 ? 22.484 -38.438 -10.336 1 82.38 181 GLU B O 1
ATOM 4863 N N . GLU B 1 182 ? 21.922 -37.188 -8.617 1 84.56 182 GLU B N 1
ATOM 4864 C CA . GLU B 1 182 ? 20.5 -37.5 -8.789 1 84.56 182 GLU B CA 1
ATOM 4865 C C . GLU B 1 182 ? 19.859 -36.594 -9.844 1 84.56 182 GLU B C 1
ATOM 4867 O O . GLU B 1 182 ? 18.75 -36.875 -10.312 1 84.56 182 GLU B O 1
ATOM 4872 N N . ALA B 1 183 ? 20.594 -35.594 -10.195 1 82.38 183 ALA B N 1
ATOM 4873 C CA . ALA B 1 183 ? 20.078 -34.688 -11.211 1 82.38 183 ALA B CA 1
ATOM 4874 C C . ALA B 1 183 ? 20.219 -35.281 -12.609 1 82.38 183 ALA B C 1
ATOM 4876 O O . ALA B 1 183 ? 21.312 -35.688 -13.008 1 82.38 183 ALA B O 1
ATOM 4877 N N . PRO B 1 184 ? 19.141 -35.312 -13.297 1 85 184 PRO B N 1
ATOM 4878 C CA . PRO B 1 184 ? 19.188 -35.906 -14.625 1 85 184 PRO B CA 1
ATOM 4879 C C . PRO B 1 184 ? 19.891 -35.031 -15.656 1 85 184 PRO B C 1
ATOM 4881 O O . PRO B 1 184 ? 20.234 -35.469 -16.75 1 85 184 PRO B O 1
ATOM 4884 N N . SER B 1 185 ? 20 -33.719 -15.375 1 89.38 185 SER B N 1
ATOM 4885 C CA . SER B 1 185 ? 20.641 -32.719 -16.234 1 89.38 185 SER B CA 1
ATOM 4886 C C . SER B 1 185 ? 21.031 -31.484 -15.453 1 89.38 185 SER B C 1
ATOM 4888 O O . SER B 1 185 ? 21.094 -31.516 -14.219 1 89.38 185 SER B O 1
ATOM 4890 N N . ASP B 1 186 ? 21.328 -30.422 -16.266 1 91.38 186 ASP B N 1
ATOM 4891 C CA . ASP B 1 186 ? 21.625 -29.141 -15.648 1 91.38 186 ASP B CA 1
ATOM 4892 C C . ASP B 1 186 ? 20.625 -28.078 -16.078 1 91.38 186 ASP B C 1
ATOM 4894 O O . ASP B 1 186 ? 20.906 -26.875 -16 1 91.38 186 ASP B O 1
ATOM 4898 N N . LEU B 1 187 ? 19.516 -28.609 -16.594 1 94.81 187 LEU B N 1
ATOM 4899 C CA . LEU B 1 187 ? 18.469 -27.703 -17.016 1 94.81 187 LEU B CA 1
ATOM 4900 C C . LEU B 1 187 ? 17.453 -27.484 -15.898 1 94.81 187 LEU B C 1
ATOM 4902 O O . LEU B 1 187 ? 16.609 -28.344 -15.633 1 94.81 187 LEU B O 1
ATOM 4906 N N . ALA B 1 188 ? 17.547 -26.281 -15.352 1 93.81 188 ALA B N 1
ATOM 4907 C CA . ALA B 1 188 ? 16.719 -25.938 -14.195 1 93.81 188 ALA B CA 1
ATOM 4908 C C . ALA B 1 188 ? 15.344 -25.422 -14.625 1 93.81 188 ALA B C 1
ATOM 4910 O O . ALA B 1 188 ? 15.242 -24.672 -15.602 1 93.81 188 ALA B O 1
ATOM 4911 N N . ASN B 1 189 ? 14.32 -25.844 -13.906 1 95.19 189 ASN B N 1
ATOM 4912 C CA . ASN B 1 189 ? 12.969 -25.297 -14.016 1 95.19 189 ASN B CA 1
ATOM 4913 C C . ASN B 1 189 ? 12.914 -23.844 -13.555 1 95.19 189 ASN B C 1
ATOM 4915 O O . ASN B 1 189 ? 13.094 -23.562 -12.367 1 95.19 189 ASN B O 1
ATOM 4919 N N . THR B 1 190 ? 12.594 -22.922 -14.461 1 95.19 190 THR B N 1
ATOM 4920 C CA . THR B 1 190 ? 12.602 -21.5 -14.148 1 95.19 190 THR B CA 1
ATOM 4921 C C . THR B 1 190 ? 11.32 -21.109 -13.422 1 95.19 190 THR B C 1
ATOM 4923 O O . THR B 1 190 ? 11.234 -20.016 -12.852 1 95.19 190 THR B O 1
ATOM 4926 N N . GLY B 1 191 ? 10.328 -21.891 -13.477 1 94.94 191 GLY B N 1
ATOM 4927 C CA . GLY B 1 191 ? 9.031 -21.547 -12.922 1 94.94 191 GLY B CA 1
ATOM 4928 C C . GLY B 1 191 ? 8.164 -20.766 -13.891 1 94.94 191 GLY B C 1
ATOM 4929 O O . GLY B 1 191 ? 7.102 -20.266 -13.516 1 94.94 191 GLY B O 1
ATOM 4930 N N . ILE B 1 192 ? 8.617 -20.641 -15.117 1 97.5 192 ILE B N 1
ATOM 4931 C CA . ILE B 1 192 ? 7.848 -20.016 -16.188 1 97.5 192 ILE B CA 1
ATOM 4932 C C . ILE B 1 192 ? 7.258 -21.109 -17.094 1 97.5 192 ILE B C 1
ATOM 4934 O O . ILE B 1 192 ? 7.988 -21.953 -17.625 1 97.5 192 ILE B O 1
ATOM 4938 N N . TYR B 1 193 ? 5.957 -21.125 -17.25 1 98.44 193 TYR B N 1
ATOM 4939 C CA . TYR B 1 193 ? 5.27 -22.172 -18.016 1 98.44 193 TYR B CA 1
ATOM 4940 C C . TYR B 1 193 ? 4.312 -21.562 -19.031 1 98.44 193 TYR B C 1
ATOM 4942 O O . TYR B 1 193 ? 3.719 -20.5 -18.781 1 98.44 193 TYR B O 1
ATOM 4950 N N . VAL B 1 194 ? 4.18 -22.156 -20.125 1 98.44 194 VAL B N 1
ATOM 4951 C CA . VAL B 1 194 ? 3.021 -22.016 -21 1 98.44 194 VAL B CA 1
ATOM 4952 C C . VAL B 1 194 ? 2.139 -23.25 -20.906 1 98.44 194 VAL B C 1
ATOM 4954 O O . VAL B 1 194 ? 2.615 -24.375 -21.078 1 98.44 194 VAL B O 1
ATOM 4957 N N . ILE B 1 195 ? 0.886 -23.062 -20.641 1 98.69 195 ILE B N 1
ATOM 4958 C CA . ILE B 1 195 ? 0.004 -24.188 -20.391 1 98.69 195 ILE B CA 1
ATOM 4959 C C . ILE B 1 195 ? -1.23 -24.094 -21.281 1 98.69 195 ILE B C 1
ATOM 4961 O O . ILE B 1 195 ? -1.811 -23.016 -21.438 1 98.69 195 ILE B O 1
ATOM 4965 N N . SER B 1 196 ? -1.584 -25.188 -21.875 1 97.94 196 SER B N 1
ATOM 4966 C CA . SER B 1 196 ? -2.785 -25.25 -22.703 1 97.94 196 SER B CA 1
ATOM 4967 C C . SER B 1 196 ? -4.047 -25.25 -21.844 1 97.94 196 SER B C 1
ATOM 4969 O O . SER B 1 196 ? -4.035 -25.75 -20.719 1 97.94 196 SER B O 1
ATOM 4971 N N . PRO B 1 197 ? -5.16 -24.672 -22.344 1 95.44 197 PRO B N 1
ATOM 4972 C CA . PRO B 1 197 ? -6.387 -24.547 -21.547 1 95.44 197 PRO B CA 1
ATOM 4973 C C . PRO B 1 197 ? -6.965 -25.906 -21.156 1 95.44 197 PRO B C 1
ATOM 4975 O O . PRO B 1 197 ? -7.738 -25.984 -20.188 1 95.44 197 PRO B O 1
ATOM 4978 N N . GLU B 1 198 ? -6.582 -26.984 -21.828 1 96.44 198 GLU B N 1
ATOM 4979 C CA . GLU B 1 198 ? -7.062 -28.328 -21.531 1 96.44 198 GLU B CA 1
ATOM 4980 C C . GLU B 1 198 ? -6.645 -28.781 -20.141 1 96.44 198 GLU B C 1
ATOM 4982 O O . GLU B 1 198 ? -7.172 -29.766 -19.609 1 96.44 198 GLU B O 1
ATOM 4987 N N . ILE B 1 199 ? -5.734 -28.047 -19.531 1 97.88 199 ILE B N 1
ATOM 4988 C CA . ILE B 1 199 ? -5.309 -28.359 -18.156 1 97.88 199 ILE B CA 1
ATOM 4989 C C . ILE B 1 199 ? -6.516 -28.344 -17.234 1 97.88 199 ILE B C 1
ATOM 4991 O O . ILE B 1 199 ? -6.504 -29.016 -16.188 1 97.88 199 ILE B O 1
ATOM 4995 N N . ARG B 1 200 ? -7.535 -27.578 -17.531 1 96.94 200 ARG B N 1
ATOM 4996 C CA . ARG B 1 200 ? -8.75 -27.516 -16.719 1 96.94 200 ARG B CA 1
ATOM 4997 C C . ARG B 1 200 ? -9.344 -28.906 -16.516 1 96.94 200 ARG B C 1
ATOM 4999 O O . ARG B 1 200 ? -9.867 -29.219 -15.453 1 96.94 200 ARG B O 1
ATOM 5006 N N . ASP B 1 201 ? -9.273 -29.703 -17.578 1 97.06 201 ASP B N 1
ATOM 5007 C CA . ASP B 1 201 ? -9.789 -31.062 -17.5 1 97.06 201 ASP B CA 1
ATOM 5008 C C . ASP B 1 201 ? -8.938 -31.922 -16.562 1 97.06 201 ASP B C 1
ATOM 5010 O O . ASP B 1 201 ? -9.461 -32.75 -15.828 1 97.06 201 ASP B O 1
ATOM 5014 N N . VAL B 1 202 ? -7.664 -31.703 -16.641 1 97.5 202 VAL B N 1
ATOM 5015 C CA . VAL B 1 202 ? -6.754 -32.406 -15.742 1 97.5 202 VAL B CA 1
ATOM 5016 C C . VAL B 1 202 ? -7.047 -32 -14.297 1 97.5 202 VAL B C 1
ATOM 5018 O O . VAL B 1 202 ? -7.145 -32.875 -13.422 1 97.5 202 VAL B O 1
ATOM 5021 N N . PHE B 1 203 ? -7.25 -30.734 -14.023 1 97.38 203 PHE B N 1
ATOM 5022 C CA . PHE B 1 203 ? -7.516 -30.219 -12.68 1 97.38 203 PHE B CA 1
ATOM 5023 C C . PHE B 1 203 ? -8.82 -30.797 -12.133 1 97.38 203 PHE B C 1
ATOM 5025 O O . PHE B 1 203 ? -8.969 -30.969 -10.922 1 97.38 203 PHE B O 1
ATOM 5032 N N . LYS B 1 204 ? -9.711 -31.188 -12.977 1 96.31 204 LYS B N 1
ATOM 5033 C CA . LYS B 1 204 ? -11.023 -31.672 -12.562 1 96.31 204 LYS B CA 1
ATOM 5034 C C . LYS B 1 204 ? -11.031 -33.188 -12.438 1 96.31 204 LYS B C 1
ATOM 5036 O O . LYS B 1 204 ? -12.016 -33.781 -11.977 1 96.31 204 LYS B O 1
ATOM 5041 N N . SER B 1 205 ? -9.953 -33.812 -12.891 1 97.25 205 SER B N 1
ATOM 5042 C CA . SER B 1 205 ? -9.891 -35.25 -12.828 1 97.25 205 SER B CA 1
ATOM 5043 C C . SER B 1 205 ? -9.914 -35.75 -11.391 1 97.25 205 SER B C 1
ATOM 5045 O O . SER B 1 205 ? -9.484 -35.062 -10.477 1 97.25 205 SER B O 1
ATOM 5047 N N . GLU B 1 206 ? -10.383 -36.938 -11.203 1 97.44 206 GLU B N 1
ATOM 5048 C CA . GLU B 1 206 ? -10.461 -37.531 -9.875 1 97.44 206 GLU B CA 1
ATOM 5049 C C . GLU B 1 206 ? -9.078 -37.656 -9.234 1 97.44 206 GLU B C 1
ATOM 5051 O O . GLU B 1 206 ? -8.93 -37.438 -8.031 1 97.44 206 GLU B O 1
ATOM 5056 N N . GLU B 1 207 ? -8.164 -37.969 -10.016 1 97.31 207 GLU B N 1
ATOM 5057 C CA . GLU B 1 207 ? -6.805 -38.156 -9.508 1 97.31 207 GLU B CA 1
ATOM 5058 C C . GLU B 1 207 ? -6.254 -36.844 -8.945 1 97.31 207 GLU B C 1
ATOM 5060 O O . GLU B 1 207 ? -5.684 -36.812 -7.852 1 97.31 207 GLU B O 1
ATOM 5065 N N . VAL B 1 208 ? -6.426 -35.781 -9.648 1 97.25 208 VAL B N 1
ATOM 5066 C CA . VAL B 1 208 ? -5.887 -34.5 -9.227 1 97.25 208 VAL B CA 1
ATOM 5067 C C . VAL B 1 208 ? -6.703 -33.969 -8.055 1 97.25 208 VAL B C 1
ATOM 5069 O O . VAL B 1 208 ? -6.156 -33.344 -7.148 1 97.25 208 VAL B O 1
ATOM 5072 N N . GLU B 1 209 ? -7.965 -34.219 -8.039 1 97.19 209 GLU B N 1
ATOM 5073 C CA . GLU B 1 209 ? -8.781 -33.844 -6.883 1 97.19 209 GLU B CA 1
ATOM 5074 C C . GLU B 1 209 ? -8.281 -34.531 -5.613 1 97.19 209 GLU B C 1
ATOM 5076 O O . GLU B 1 209 ? -8.305 -33.938 -4.535 1 97.19 209 GLU B O 1
ATOM 5081 N N . GLU B 1 210 ? -7.914 -35.781 -5.789 1 97.5 210 GLU B N 1
ATOM 5082 C CA . GLU B 1 210 ? -7.34 -36.5 -4.652 1 97.5 210 GLU B CA 1
ATOM 5083 C C . GLU B 1 210 ? -6.02 -35.875 -4.215 1 97.5 210 GLU B C 1
ATOM 5085 O O . GLU B 1 210 ? -5.746 -35.75 -3.018 1 97.5 210 GLU B O 1
ATOM 5090 N N . MET B 1 211 ? -5.211 -35.531 -5.176 1 97.75 211 MET B N 1
ATOM 5091 C CA . MET B 1 211 ? -3.955 -34.844 -4.875 1 97.75 211 MET B CA 1
ATOM 5092 C C . MET B 1 211 ? -4.211 -33.531 -4.121 1 97.75 211 MET B C 1
ATOM 5094 O O . MET B 1 211 ? -3.48 -33.219 -3.189 1 97.75 211 MET B O 1
ATOM 5098 N N . LEU B 1 212 ? -5.215 -32.812 -4.512 1 97.38 212 LEU B N 1
ATOM 5099 C CA . LEU B 1 212 ? -5.598 -31.578 -3.861 1 97.38 212 LEU B CA 1
ATOM 5100 C C . LEU B 1 212 ? -5.949 -31.812 -2.396 1 97.38 212 LEU B C 1
ATOM 5102 O O . LEU B 1 212 ? -5.496 -31.062 -1.52 1 97.38 212 LEU B O 1
ATOM 5106 N N . LYS B 1 213 ? -6.691 -32.844 -2.141 1 97.06 213 LYS B N 1
ATOM 5107 C CA . LYS B 1 213 ? -7.078 -33.188 -0.774 1 97.06 213 LYS B CA 1
ATOM 5108 C C . LYS B 1 213 ? -5.852 -33.5 0.079 1 97.06 213 LYS B C 1
ATOM 5110 O O . LYS B 1 213 ? -5.848 -33.25 1.286 1 97.06 213 LYS B O 1
ATOM 5115 N N . LEU B 1 214 ? -4.832 -34 -0.577 1 97.38 214 LEU B N 1
ATOM 5116 C CA . LEU B 1 214 ? -3.611 -34.375 0.116 1 97.38 214 LEU B CA 1
ATOM 5117 C C . LEU B 1 214 ? -2.629 -33.219 0.187 1 97.38 214 LEU B C 1
ATOM 5119 O O . LEU B 1 214 ? -1.517 -33.375 0.698 1 97.38 214 LEU B O 1
ATOM 5123 N N . GLY B 1 215 ? -3 -32.094 -0.383 1 96.44 215 GLY B N 1
ATOM 5124 C CA . GLY B 1 215 ? -2.154 -30.906 -0.35 1 96.44 215 GLY B CA 1
ATOM 5125 C C . GLY B 1 215 ? -1.024 -30.953 -1.362 1 96.44 215 GLY B C 1
ATOM 5126 O O . GLY B 1 215 ? -0.006 -30.281 -1.195 1 96.44 215 GLY B O 1
ATOM 5127 N N . LYS B 1 216 ? -1.153 -31.781 -2.354 1 97.06 216 LYS B N 1
ATOM 5128 C CA . LYS B 1 216 ? -0.118 -31.984 -3.363 1 97.06 216 LYS B CA 1
ATOM 5129 C C . LYS B 1 216 ? -0.442 -31.219 -4.645 1 97.06 216 LYS B C 1
ATOM 5131 O O . LYS B 1 216 ? -0.785 -31.812 -5.66 1 97.06 216 LYS B O 1
ATOM 5136 N N . MET B 1 217 ? -0.331 -29.922 -4.562 1 97.56 217 MET B N 1
ATOM 5137 C CA . MET 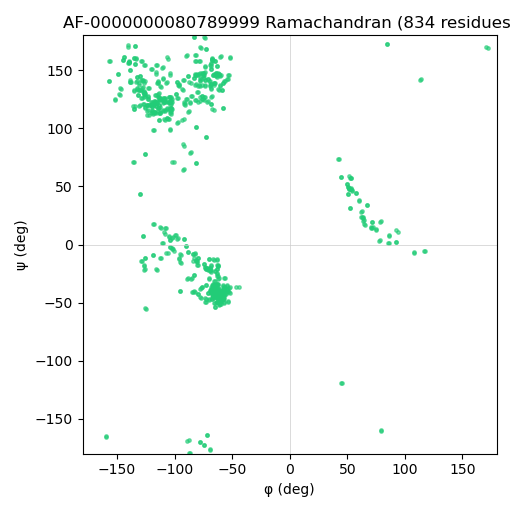B 1 217 ? -0.675 -29.094 -5.715 1 97.56 217 MET B CA 1
ATOM 5138 C C . MET B 1 217 ? 0.44 -28.094 -6.02 1 97.56 217 MET B C 1
ATOM 5140 O O . MET B 1 217 ? 0.18 -26.922 -6.246 1 97.56 217 MET B O 1
ATOM 5144 N N . ASP B 1 218 ? 1.635 -28.562 -5.969 1 95.62 218 ASP B N 1
ATOM 5145 C CA . ASP B 1 218 ? 2.795 -27.828 -6.457 1 95.62 218 ASP B CA 1
ATOM 5146 C C . ASP B 1 218 ? 3.16 -28.25 -7.875 1 95.62 218 ASP B C 1
ATOM 5148 O O . ASP B 1 218 ? 3.143 -29.438 -8.195 1 95.62 218 ASP B O 1
ATOM 5152 N N . PHE B 1 219 ? 3.463 -27.312 -8.711 1 96.19 219 PHE B N 1
ATOM 5153 C CA . PHE B 1 219 ? 3.795 -27.672 -10.086 1 96.19 219 PHE B CA 1
ATOM 5154 C C . PHE B 1 219 ? 5.023 -28.578 -10.125 1 96.19 219 PHE B C 1
ATOM 5156 O O . PHE B 1 219 ? 5 -29.641 -10.742 1 96.19 219 PHE B O 1
ATOM 5163 N N . GLY B 1 220 ? 6.105 -28.156 -9.477 1 93.62 220 GLY B N 1
ATOM 5164 C CA . GLY B 1 220 ? 7.367 -28.875 -9.555 1 93.62 220 GLY B CA 1
ATOM 5165 C C . GLY B 1 220 ? 7.32 -30.234 -8.875 1 93.62 220 GLY B C 1
ATOM 5166 O O . GLY B 1 220 ? 7.797 -31.219 -9.43 1 93.62 220 GLY B O 1
ATOM 5167 N N . LYS B 1 221 ? 6.688 -30.328 -7.746 1 93.75 221 LYS B N 1
ATOM 5168 C CA . LYS B 1 221 ? 6.719 -31.547 -6.926 1 93.75 221 LYS B CA 1
ATOM 5169 C C . LYS B 1 221 ? 5.617 -32.5 -7.336 1 93.75 221 LYS B C 1
ATOM 5171 O O . LYS B 1 221 ? 5.77 -33.719 -7.199 1 93.75 221 LYS B O 1
ATOM 5176 N N . ASP B 1 222 ? 4.5 -31.938 -7.848 1 96.75 222 ASP B N 1
ATOM 5177 C CA . ASP B 1 222 ? 3.326 -32.812 -7.949 1 96.75 222 ASP B CA 1
ATOM 5178 C C . ASP B 1 222 ? 2.783 -32.812 -9.375 1 96.75 222 ASP B C 1
ATOM 5180 O O . ASP B 1 222 ? 2.787 -33.875 -10.031 1 96.75 222 ASP B O 1
ATOM 5184 N N . ILE B 1 223 ? 2.479 -31.703 -9.938 1 97.5 223 ILE B N 1
ATOM 5185 C CA . ILE B 1 223 ? 1.678 -31.641 -11.156 1 97.5 223 ILE B CA 1
ATOM 5186 C C . ILE B 1 223 ? 2.541 -32 -12.367 1 97.5 223 ILE B C 1
ATOM 5188 O O . ILE B 1 223 ? 2.125 -32.781 -13.219 1 97.5 223 ILE B O 1
ATOM 5192 N N . ILE B 1 224 ? 3.781 -31.438 -12.469 1 97.62 224 ILE B N 1
ATOM 5193 C CA . ILE B 1 224 ? 4.641 -31.703 -13.617 1 97.62 224 ILE B CA 1
ATOM 5194 C C . ILE B 1 224 ? 4.992 -33.188 -13.656 1 97.62 224 ILE B C 1
ATOM 5196 O O . ILE B 1 224 ? 4.809 -33.844 -14.688 1 97.62 224 ILE B O 1
ATOM 5200 N N . PRO B 1 225 ? 5.449 -33.781 -12.523 1 96.19 225 PRO B N 1
ATOM 5201 C CA . PRO B 1 225 ? 5.699 -35.25 -12.531 1 96.19 225 PRO B CA 1
ATOM 5202 C C . PRO B 1 225 ? 4.465 -36.062 -12.914 1 96.19 225 PRO B C 1
ATOM 5204 O O . PRO B 1 225 ? 4.57 -37.031 -13.664 1 96.19 225 PRO B O 1
ATOM 5207 N N . TYR B 1 226 ? 3.307 -35.656 -12.453 1 97 226 TYR B N 1
ATOM 5208 C CA . TYR B 1 226 ? 2.053 -36.312 -12.773 1 97 226 TYR B CA 1
ATOM 5209 C C . TYR B 1 226 ? 1.785 -36.281 -14.273 1 97 226 TYR B C 1
ATOM 5211 O O . TYR B 1 226 ? 1.453 -37.312 -14.875 1 97 226 TYR B O 1
ATOM 5219 N N . LEU B 1 227 ? 1.899 -35.094 -14.922 1 97.88 227 LEU B N 1
ATOM 5220 C CA . LEU B 1 227 ? 1.65 -34.938 -16.344 1 97.88 227 LEU B CA 1
ATOM 5221 C C . LEU B 1 227 ? 2.586 -35.812 -17.172 1 97.88 227 LEU B C 1
ATOM 5223 O O . LEU B 1 227 ? 2.154 -36.469 -18.125 1 97.88 227 LEU B O 1
ATOM 5227 N N . ILE B 1 228 ? 3.852 -35.812 -16.781 1 96.5 228 ILE B N 1
ATOM 5228 C CA . ILE B 1 228 ? 4.844 -36.594 -17.5 1 96.5 228 ILE B CA 1
ATOM 5229 C C . ILE B 1 228 ? 4.5 -38.094 -17.391 1 96.5 228 ILE B C 1
ATOM 5231 O O . ILE B 1 228 ? 4.496 -38.812 -18.391 1 96.5 228 ILE B O 1
ATOM 5235 N N . LYS B 1 229 ? 4.242 -38.562 -16.188 1 96.19 229 LYS B N 1
ATOM 5236 C CA . LYS B 1 229 ? 3.916 -39.969 -15.93 1 96.19 229 LYS B CA 1
ATOM 5237 C C . LYS B 1 229 ? 2.693 -40.406 -16.734 1 96.19 229 LYS B C 1
ATOM 5239 O O . LYS B 1 229 ? 2.631 -41.531 -17.203 1 96.19 229 LYS B O 1
ATOM 5244 N N . LYS B 1 230 ? 1.729 -39.5 -16.906 1 96.94 230 LYS B N 1
ATOM 5245 C CA . LYS B 1 230 ? 0.483 -39.812 -17.594 1 96.94 230 LYS B CA 1
ATOM 5246 C C . LYS B 1 230 ? 0.645 -39.688 -19.109 1 96.94 230 LYS B C 1
ATOM 5248 O O . LYS B 1 230 ? -0.283 -39.969 -19.875 1 96.94 230 LYS B O 1
ATOM 5253 N N . GLY B 1 231 ? 1.729 -39.188 -19.594 1 96 231 GLY B N 1
ATOM 5254 C CA . GLY B 1 231 ? 2.053 -39.188 -21.016 1 96 231 GLY B CA 1
ATOM 5255 C C . GLY B 1 231 ? 1.626 -37.906 -21.703 1 96 231 GLY B C 1
ATOM 5256 O O . GLY B 1 231 ? 1.591 -37.844 -22.938 1 96 231 GLY B O 1
ATOM 5257 N N . TYR B 1 232 ? 1.238 -36.875 -20.953 1 97.31 232 TYR B N 1
ATOM 5258 C CA . TYR B 1 232 ? 0.919 -35.594 -21.578 1 97.31 232 TYR B CA 1
ATOM 5259 C C . TYR B 1 232 ? 2.145 -35 -22.266 1 97.31 232 TYR B C 1
ATOM 5261 O O . TYR B 1 232 ? 3.277 -35.25 -21.844 1 97.31 232 TYR B O 1
ATOM 5269 N N . PRO B 1 233 ? 2.002 -34.312 -23.344 1 97.81 233 PRO B N 1
ATOM 5270 C CA . PRO B 1 233 ? 3.133 -33.688 -24.047 1 97.81 233 PRO B CA 1
ATOM 5271 C C . PRO B 1 233 ? 3.699 -32.469 -23.312 1 97.81 233 PRO B C 1
ATOM 5273 O O . PRO B 1 233 ? 3.297 -31.344 -23.578 1 97.81 233 PRO B O 1
ATOM 5276 N N . VAL B 1 234 ? 4.66 -32.719 -22.516 1 98.5 234 VAL B N 1
ATOM 5277 C CA . VAL B 1 234 ? 5.375 -31.672 -21.797 1 98.5 234 VAL B CA 1
ATOM 5278 C C . VAL B 1 234 ? 6.738 -31.422 -22.453 1 98.5 234 VAL B C 1
ATOM 5280 O O . VAL B 1 234 ? 7.543 -32.344 -22.562 1 98.5 234 VAL B O 1
ATOM 5283 N N . TYR B 1 235 ? 6.973 -30.141 -22.859 1 98.56 235 TYR B N 1
ATOM 5284 C CA . TYR B 1 235 ? 8.195 -29.828 -23.594 1 98.56 235 TYR B CA 1
ATOM 5285 C C . TYR B 1 235 ? 9.023 -28.797 -22.859 1 98.56 235 TYR B C 1
ATOM 5287 O O . TYR B 1 235 ? 8.492 -28.016 -22.062 1 98.56 235 TYR B O 1
ATOM 5295 N N . GLY B 1 236 ? 10.352 -28.859 -23.047 1 98.31 236 GLY B N 1
ATOM 5296 C CA . GLY B 1 236 ? 11.266 -27.859 -22.516 1 98.31 236 GLY B CA 1
ATOM 5297 C C . GLY B 1 236 ? 11.68 -26.828 -23.547 1 98.31 236 GLY B C 1
ATOM 5298 O O . GLY B 1 236 ? 11.969 -27.172 -24.703 1 98.31 236 GLY B O 1
ATOM 5299 N N . TYR B 1 237 ? 11.555 -25.594 -23.188 1 98.19 237 TYR B N 1
ATOM 5300 C CA . TYR B 1 237 ? 12.109 -24.484 -23.953 1 98.19 237 TYR B CA 1
ATOM 5301 C C . TYR B 1 237 ? 13.352 -23.922 -23.266 1 98.19 237 TYR B C 1
ATOM 5303 O O . TYR B 1 237 ? 13.25 -23.234 -22.25 1 98.19 237 TYR B O 1
ATOM 5311 N N . VAL B 1 238 ? 14.5 -24.141 -23.797 1 97.06 238 VAL B N 1
ATOM 5312 C CA . VAL B 1 238 ? 15.75 -23.734 -23.156 1 97.06 238 VAL B CA 1
ATOM 5313 C C . VAL B 1 238 ? 16.078 -22.297 -23.547 1 97.06 238 VAL B C 1
ATOM 5315 O O . VAL B 1 238 ? 16.156 -21.969 -24.719 1 97.06 238 VAL B O 1
ATOM 5318 N N . THR B 1 239 ? 16.203 -21.453 -22.547 1 95.94 239 THR B N 1
ATOM 5319 C CA . THR B 1 239 ? 16.531 -20.062 -22.797 1 95.94 239 THR B CA 1
ATOM 5320 C C . THR B 1 239 ? 17.953 -19.75 -22.328 1 95.94 239 THR B C 1
ATOM 5322 O O . THR B 1 239 ? 18.453 -20.406 -21.406 1 95.94 239 THR B O 1
ATOM 5325 N N . GLU B 1 240 ? 18.562 -18.781 -22.953 1 93.25 240 GLU B N 1
ATOM 5326 C CA . GLU B 1 240 ? 19.859 -18.266 -22.547 1 93.25 240 GLU B CA 1
ATOM 5327 C C . GLU B 1 240 ? 19.75 -16.859 -21.984 1 93.25 240 GLU B C 1
ATOM 5329 O O . GLU B 1 240 ? 20.734 -16.281 -21.531 1 93.25 240 GLU B O 1
ATOM 5334 N N . ASN B 1 241 ? 18.562 -16.391 -21.938 1 91.75 241 ASN B N 1
ATOM 5335 C CA . ASN B 1 241 ? 18.312 -15.023 -21.469 1 91.75 241 ASN B CA 1
ATOM 5336 C C . ASN B 1 241 ? 18.391 -14.922 -19.953 1 91.75 241 ASN B C 1
ATOM 5338 O O . ASN B 1 241 ? 18.547 -15.93 -19.266 1 91.75 241 ASN B O 1
ATOM 5342 N N . LEU B 1 242 ? 18.391 -13.734 -19.531 1 90.56 242 LEU B N 1
ATOM 5343 C CA . LEU B 1 242 ? 18.5 -13.414 -18.109 1 90.56 242 LEU B CA 1
ATOM 5344 C C . LEU B 1 242 ? 17.359 -14.062 -17.328 1 90.56 242 LEU B C 1
ATOM 5346 O O . LEU B 1 242 ? 16.203 -14.023 -17.75 1 90.56 242 LEU B O 1
ATOM 5350 N N . TRP B 1 243 ? 17.703 -14.695 -16.219 1 91.31 243 TRP B N 1
ATOM 5351 C CA . TRP B 1 243 ? 16.75 -15.242 -15.273 1 91.31 243 TRP B CA 1
ATOM 5352 C C . TRP B 1 243 ? 17.328 -15.281 -13.867 1 91.31 243 TRP B C 1
ATOM 5354 O O . TRP B 1 243 ? 18.438 -15.766 -13.664 1 91.31 243 TRP B O 1
ATOM 5364 N N . PHE B 1 244 ? 16.594 -14.641 -12.93 1 87.88 244 PHE B N 1
ATOM 5365 C CA . PHE B 1 244 ? 16.938 -14.688 -11.516 1 87.88 244 PHE B CA 1
ATOM 5366 C C . PHE B 1 244 ? 15.734 -15.141 -10.688 1 87.88 244 PHE B C 1
ATOM 5368 O O . PHE B 1 244 ? 14.602 -14.719 -10.938 1 87.88 244 PHE B O 1
ATOM 5375 N N . ASP B 1 245 ? 16.016 -16.062 -9.836 1 87.38 245 ASP B N 1
ATOM 5376 C CA . ASP B 1 245 ? 15.086 -16.359 -8.75 1 87.38 245 ASP B CA 1
ATOM 5377 C C . ASP B 1 245 ? 15.492 -15.664 -7.461 1 87.38 245 ASP B C 1
ATOM 5379 O O . ASP B 1 245 ? 16.453 -16.078 -6.797 1 87.38 245 ASP B O 1
ATOM 5383 N N . VAL B 1 246 ? 14.789 -14.586 -7.094 1 90.88 246 VAL B N 1
ATOM 5384 C CA . VAL B 1 246 ? 15.156 -13.797 -5.922 1 90.88 246 VAL B CA 1
ATOM 5385 C C . VAL B 1 246 ? 14.531 -14.414 -4.668 1 90.88 246 VAL B C 1
ATOM 5387 O O . VAL B 1 246 ? 13.57 -13.875 -4.117 1 90.88 246 VAL B O 1
ATOM 5390 N N . GLY B 1 247 ? 15.109 -15.453 -4.145 1 88.25 247 GLY B N 1
ATOM 5391 C CA . GLY B 1 247 ? 14.492 -16.188 -3.053 1 88.25 247 GLY B CA 1
ATOM 5392 C C . GLY B 1 247 ? 15.258 -16.062 -1.747 1 88.25 247 GLY B C 1
ATOM 5393 O O . GLY B 1 247 ? 14.758 -16.469 -0.693 1 88.25 247 GLY B O 1
ATOM 5394 N N . THR B 1 248 ? 16.469 -15.523 -1.867 1 91.81 248 THR B N 1
ATOM 5395 C CA . THR B 1 248 ? 17.312 -15.328 -0.688 1 91.81 248 THR B CA 1
ATOM 5396 C C . THR B 1 248 ? 17.953 -13.945 -0.712 1 91.81 248 THR B C 1
ATOM 5398 O O . THR B 1 248 ? 18.031 -13.305 -1.763 1 91.81 248 THR B O 1
ATOM 5401 N N . PRO B 1 249 ? 18.406 -13.484 0.43 1 95.62 249 PRO B N 1
ATOM 5402 C CA . PRO B 1 249 ? 19.062 -12.172 0.461 1 95.62 249 PRO B CA 1
ATOM 5403 C C . PRO B 1 249 ? 20.281 -12.102 -0.458 1 95.62 249 PRO B C 1
ATOM 5405 O O . PRO B 1 249 ? 20.5 -11.086 -1.116 1 95.62 249 PRO B O 1
ATOM 5408 N N . ASP B 1 250 ? 21.078 -13.195 -0.487 1 94.19 250 ASP B N 1
ATOM 5409 C CA . ASP B 1 250 ? 22.234 -13.219 -1.37 1 94.19 250 ASP B CA 1
ATOM 5410 C C . ASP B 1 250 ? 21.812 -13.086 -2.832 1 94.19 250 ASP B C 1
ATOM 5412 O O . ASP B 1 250 ? 22.422 -12.312 -3.584 1 94.19 250 ASP B O 1
ATOM 5416 N N . ARG B 1 251 ? 20.844 -13.836 -3.199 1 92.31 251 ARG B N 1
ATOM 5417 C CA . ARG B 1 251 ? 20.344 -13.758 -4.57 1 92.31 251 ARG B CA 1
ATOM 5418 C C . ARG B 1 251 ? 19.719 -12.398 -4.852 1 92.31 251 ARG B C 1
ATOM 5420 O O . ARG B 1 251 ? 19.797 -11.891 -5.973 1 92.31 251 ARG B O 1
ATOM 5427 N N . TYR B 1 252 ? 19.156 -11.844 -3.811 1 96.75 252 TYR B N 1
ATOM 5428 C CA . TYR B 1 252 ? 18.641 -10.484 -3.92 1 96.75 252 TYR B CA 1
ATOM 5429 C C . TYR B 1 252 ? 19.75 -9.508 -4.277 1 96.75 252 TYR B C 1
ATOM 5431 O O . TYR B 1 252 ? 19.625 -8.719 -5.215 1 96.75 252 TYR B O 1
ATOM 5439 N N . LEU B 1 253 ? 20.797 -9.523 -3.596 1 98 253 LEU B N 1
ATOM 5440 C CA . LEU B 1 253 ? 21.906 -8.625 -3.846 1 98 253 LEU B CA 1
ATOM 5441 C C . LEU B 1 253 ? 22.531 -8.891 -5.215 1 98 253 LEU B C 1
ATOM 5443 O O . LEU B 1 253 ? 22.906 -7.953 -5.926 1 98 253 LEU B O 1
ATOM 5447 N N . GLU B 1 254 ? 22.578 -10.164 -5.535 1 95.31 254 GLU B N 1
ATOM 5448 C CA . GLU B 1 254 ? 23.094 -10.516 -6.855 1 95.31 254 GLU B CA 1
ATOM 5449 C C . GLU B 1 254 ? 22.203 -9.938 -7.957 1 95.31 254 GLU B C 1
ATOM 5451 O O . GLU B 1 254 ? 22.719 -9.422 -8.961 1 95.31 254 GLU B O 1
ATOM 5456 N N . ALA B 1 255 ? 20.953 -10.102 -7.746 1 95.62 255 ALA B N 1
ATOM 5457 C CA . ALA B 1 255 ? 20 -9.531 -8.703 1 95.62 255 ALA B CA 1
ATOM 5458 C C . ALA B 1 255 ? 20.188 -8.016 -8.812 1 95.62 255 ALA B C 1
ATOM 5460 O O . ALA B 1 255 ? 20.188 -7.469 -9.914 1 95.62 255 ALA B O 1
ATOM 5461 N N . MET B 1 256 ? 20.328 -7.328 -7.711 1 97.56 256 MET B N 1
ATOM 5462 C CA . MET B 1 256 ? 20.531 -5.879 -7.703 1 97.56 256 MET B CA 1
ATOM 5463 C C . MET B 1 256 ? 21.75 -5.5 -8.523 1 97.56 256 MET B C 1
ATOM 5465 O O . MET B 1 256 ? 21.688 -4.641 -9.398 1 97.56 256 MET B O 1
ATOM 5469 N N . LEU B 1 257 ? 22.859 -6.203 -8.219 1 97.56 257 LEU B N 1
ATOM 5470 C CA . LEU B 1 257 ? 24.125 -5.895 -8.883 1 97.56 257 LEU B CA 1
ATOM 5471 C C . LEU B 1 257 ? 24.016 -6.133 -10.383 1 97.56 257 LEU B C 1
ATOM 5473 O O . LEU B 1 257 ? 24.5 -5.32 -11.18 1 97.56 257 LEU B O 1
ATOM 5477 N N . THR B 1 258 ? 23.359 -7.188 -10.727 1 94.81 258 THR B N 1
ATOM 5478 C CA . THR B 1 258 ? 23.188 -7.52 -12.141 1 94.81 258 THR B CA 1
ATOM 5479 C C . THR B 1 258 ? 22.328 -6.48 -12.844 1 94.81 258 THR B C 1
ATOM 5481 O O . THR B 1 258 ? 22.656 -6.012 -13.93 1 94.81 258 THR B O 1
ATOM 5484 N N . LEU B 1 259 ? 21.234 -6.113 -12.234 1 95.69 259 LEU B N 1
ATOM 5485 C CA . LEU B 1 259 ? 20.312 -5.152 -12.844 1 95.69 259 LEU B CA 1
ATOM 5486 C C . LEU B 1 259 ? 20.953 -3.773 -12.938 1 95.69 259 LEU B C 1
ATOM 5488 O O . LEU B 1 259 ? 20.75 -3.051 -13.914 1 95.69 259 LEU B O 1
ATOM 5492 N N . LEU B 1 260 ? 21.703 -3.389 -11.93 1 97.56 260 LEU B N 1
ATOM 5493 C CA . LEU B 1 260 ? 22.438 -2.127 -11.984 1 97.56 260 LEU B CA 1
ATOM 5494 C C . LEU B 1 260 ? 23.328 -2.061 -13.219 1 97.56 260 LEU B C 1
ATOM 5496 O O . LEU B 1 260 ? 23.438 -1.008 -13.852 1 97.56 260 LEU B O 1
ATOM 5500 N N . LYS B 1 261 ? 23.828 -3.203 -13.562 1 95.88 261 LYS B N 1
ATOM 5501 C CA . LYS B 1 261 ? 24.797 -3.287 -14.656 1 95.88 261 LYS B CA 1
ATOM 5502 C C . LYS B 1 261 ? 24.078 -3.396 -16 1 95.88 261 LYS B C 1
ATOM 5504 O O . LYS B 1 261 ? 24.578 -2.895 -17.016 1 95.88 261 LYS B O 1
ATOM 5509 N N . THR B 1 262 ? 22.875 -3.988 -16 1 93.44 262 THR B N 1
ATOM 5510 C CA . THR B 1 262 ? 22.391 -4.461 -17.281 1 93.44 262 THR B CA 1
ATOM 5511 C C . THR B 1 262 ? 21.125 -3.705 -17.688 1 93.44 262 THR B C 1
ATOM 5513 O O . THR B 1 262 ? 20.75 -3.689 -18.875 1 93.44 262 THR B O 1
ATOM 5516 N N . LEU B 1 263 ? 20.391 -3.078 -16.781 1 94.62 263 LEU B N 1
ATOM 5517 C CA . LEU B 1 263 ? 19.156 -2.385 -17.141 1 94.62 263 LEU B CA 1
ATOM 5518 C C . LEU B 1 263 ? 19.453 -1.218 -18.078 1 94.62 263 LEU B C 1
ATOM 5520 O O . LEU B 1 263 ? 20.469 -0.547 -17.953 1 94.62 263 LEU B O 1
ATOM 5524 N N . SER B 1 264 ? 18.547 -0.994 -18.984 1 94.25 264 SER B N 1
ATOM 5525 C CA . SER B 1 264 ? 18.703 0.152 -19.875 1 94.25 264 SER B CA 1
ATOM 5526 C C . SER B 1 264 ? 18.625 1.465 -19.094 1 94.25 264 SER B C 1
ATOM 5528 O O . SER B 1 264 ? 18.078 1.515 -18 1 94.25 264 SER B O 1
ATOM 5530 N N . ASP B 1 265 ? 19.172 2.504 -19.656 1 95.44 265 ASP B N 1
ATOM 5531 C CA . ASP B 1 265 ? 19.109 3.822 -19.031 1 95.44 265 ASP B CA 1
ATOM 5532 C C . ASP B 1 265 ? 17.672 4.242 -18.781 1 95.44 265 ASP B C 1
ATOM 5534 O O . ASP B 1 265 ? 17.359 4.812 -17.734 1 95.44 265 ASP B O 1
ATOM 5538 N N . GLU B 1 266 ? 16.828 3.889 -19.719 1 92.81 266 GLU B N 1
ATOM 5539 C CA . GLU B 1 266 ? 15.414 4.211 -19.594 1 92.81 266 GLU B CA 1
ATOM 5540 C C . GLU B 1 266 ? 14.797 3.49 -18.406 1 92.81 266 GLU B C 1
ATOM 5542 O O . GLU B 1 266 ? 14.023 4.082 -17.641 1 92.81 266 GLU B O 1
ATOM 5547 N N . ASP B 1 267 ? 15.18 2.318 -18.172 1 93.44 267 ASP B N 1
ATOM 5548 C CA . ASP B 1 267 ? 14.562 1.487 -17.156 1 93.44 267 ASP B CA 1
ATOM 5549 C C . ASP B 1 267 ? 15.102 1.842 -15.766 1 93.44 267 ASP B C 1
ATOM 5551 O O . ASP B 1 267 ? 14.523 1.45 -14.75 1 93.44 267 ASP B O 1
ATOM 5555 N N . MET B 1 268 ? 16.203 2.566 -15.766 1 95.81 268 MET B N 1
ATOM 5556 C CA . MET B 1 268 ? 16.719 3.041 -14.484 1 95.81 268 MET B CA 1
ATOM 5557 C C . MET B 1 268 ? 15.867 4.18 -13.945 1 95.81 268 MET B C 1
ATOM 5559 O O . MET B 1 268 ? 15.953 4.52 -12.766 1 95.81 268 MET B O 1
ATOM 5563 N N . GLN B 1 269 ? 15.086 4.754 -14.82 1 93.81 269 GLN B N 1
ATOM 5564 C CA . GLN B 1 269 ? 14.18 5.844 -14.477 1 93.81 269 GLN B CA 1
ATOM 5565 C C . GLN B 1 269 ? 14.922 6.969 -13.758 1 93.81 269 GLN B C 1
ATOM 5567 O O . GLN B 1 269 ? 14.414 7.531 -12.781 1 93.81 269 GLN B O 1
ATOM 5572 N N . GLY B 1 270 ? 16.125 7.156 -14.055 1 95.44 270 GLY B N 1
ATOM 5573 C CA . GLY B 1 270 ? 16.984 8.211 -13.523 1 95.44 270 GLY B CA 1
ATOM 5574 C C . GLY B 1 270 ? 17.906 8.805 -14.57 1 95.44 270 GLY B C 1
ATOM 5575 O O . GLY B 1 270 ? 17.953 8.336 -15.703 1 95.44 270 GLY B O 1
ATOM 5576 N N . LEU B 1 271 ? 18.562 9.875 -14.234 1 96.81 271 LEU B N 1
ATOM 5577 C CA . LEU B 1 271 ? 19.531 10.508 -15.125 1 96.81 271 LEU B CA 1
ATOM 5578 C C . LEU B 1 271 ? 20.953 10.258 -14.648 1 96.81 271 LEU B C 1
ATOM 5580 O O . LEU B 1 271 ? 21.234 10.289 -13.445 1 96.81 271 LEU B O 1
ATOM 5584 N N . ARG B 1 272 ? 21.828 10 -15.594 1 97.25 272 ARG B N 1
ATOM 5585 C CA . ARG B 1 272 ? 23.234 9.844 -15.281 1 97.25 272 ARG B CA 1
ATOM 5586 C C . ARG B 1 272 ? 23.859 11.172 -14.844 1 97.25 272 ARG B C 1
ATOM 5588 O O . ARG B 1 272 ? 23.625 12.203 -15.469 1 97.25 272 ARG B O 1
ATOM 5595 N N . ILE B 1 273 ? 24.594 11.117 -13.797 1 97 273 ILE B N 1
ATOM 5596 C CA . ILE B 1 273 ? 25.25 12.352 -13.383 1 97 273 ILE B CA 1
ATOM 5597 C C . ILE B 1 273 ? 26.672 12.383 -13.922 1 97 273 ILE B C 1
ATOM 5599 O O . ILE B 1 273 ? 27.375 13.383 -13.766 1 97 273 ILE B O 1
ATOM 5603 N N . ASP B 1 274 ? 27.125 11.289 -14.414 1 95.69 274 ASP B N 1
ATOM 5604 C CA . ASP B 1 274 ? 28.375 11.117 -15.156 1 95.69 274 ASP B CA 1
ATOM 5605 C C . ASP B 1 274 ? 28.141 10.359 -16.453 1 95.69 274 ASP B C 1
ATOM 5607 O O . ASP B 1 274 ? 27.719 9.195 -16.438 1 95.69 274 ASP B O 1
ATOM 5611 N N . ALA B 1 275 ? 28.422 10.898 -17.641 1 93.94 275 ALA B N 1
ATOM 5612 C CA . ALA B 1 275 ? 28.094 10.367 -18.969 1 93.94 275 ALA B CA 1
ATOM 5613 C C . ALA B 1 275 ? 28.797 9.031 -19.203 1 93.94 275 ALA B C 1
ATOM 5615 O O . ALA B 1 275 ? 28.312 8.195 -19.969 1 93.94 275 ALA B O 1
ATOM 5616 N N . ASN B 1 276 ? 29.891 8.805 -18.578 1 94.94 276 ASN B N 1
ATOM 5617 C CA . ASN B 1 276 ? 30.719 7.633 -18.859 1 94.94 276 ASN B CA 1
ATOM 5618 C C . ASN B 1 276 ? 30.5 6.539 -17.812 1 94.94 276 ASN B C 1
ATOM 5620 O O . ASN B 1 276 ? 31.094 5.465 -17.906 1 94.94 276 ASN B O 1
ATOM 5624 N N . ARG B 1 277 ? 29.734 6.875 -16.844 1 96.81 277 ARG B N 1
ATOM 5625 C CA . ARG B 1 277 ? 29.516 5.938 -15.742 1 96.81 277 ARG B CA 1
ATOM 5626 C C . ARG B 1 277 ? 28.031 5.699 -15.516 1 96.81 277 ARG B C 1
ATOM 5628 O O . ARG B 1 277 ? 27.203 6.535 -15.875 1 96.81 277 ARG B O 1
ATOM 5635 N N . ARG B 1 278 ? 27.719 4.535 -14.953 1 98.06 278 ARG B N 1
ATOM 5636 C CA . ARG B 1 278 ? 26.328 4.195 -14.672 1 98.06 278 ARG B CA 1
ATOM 5637 C C . ARG B 1 278 ? 25.938 4.605 -13.25 1 98.06 278 ARG B C 1
ATOM 5639 O O . ARG B 1 278 ? 25.625 3.758 -12.414 1 98.06 278 ARG B O 1
ATOM 5646 N N . ILE B 1 279 ? 25.984 5.883 -13.078 1 98.5 279 ILE B N 1
ATOM 5647 C CA . ILE B 1 279 ? 25.547 6.492 -11.828 1 98.5 279 ILE B CA 1
ATOM 5648 C C . ILE B 1 279 ? 24.297 7.336 -12.078 1 98.5 279 ILE B C 1
ATOM 5650 O O . ILE B 1 279 ? 24.375 8.406 -12.68 1 98.5 279 ILE B O 1
ATOM 5654 N N . PHE B 1 280 ? 23.188 6.773 -11.586 1 98.62 280 PHE B N 1
ATOM 5655 C CA . PHE B 1 280 ? 21.891 7.375 -11.891 1 98.62 280 PHE B CA 1
ATOM 5656 C C . PHE B 1 280 ? 21.297 8.016 -10.648 1 98.62 280 PHE B C 1
ATOM 5658 O O . PHE B 1 280 ? 21.422 7.492 -9.547 1 98.62 280 PHE B O 1
ATOM 5665 N N . VAL B 1 281 ? 20.625 9.148 -10.805 1 98.38 281 VAL B N 1
ATOM 5666 C CA . VAL B 1 281 ? 19.797 9.781 -9.781 1 98.38 281 VAL B CA 1
ATOM 5667 C C . VAL B 1 281 ? 18.375 9.969 -10.312 1 98.38 281 VAL B C 1
ATOM 5669 O O . VAL B 1 281 ? 18.188 10.508 -11.406 1 98.38 281 VAL B O 1
ATOM 5672 N N . GLN B 1 282 ? 17.422 9.516 -9.586 1 97.5 282 GLN B N 1
ATOM 5673 C CA . GLN B 1 282 ? 16.031 9.508 -10.047 1 97.5 282 GLN B CA 1
ATOM 5674 C C . GLN B 1 282 ? 15.32 10.805 -9.664 1 97.5 282 GLN B C 1
ATOM 5676 O O . GLN B 1 282 ? 15.781 11.539 -8.789 1 97.5 282 GLN B O 1
ATOM 5681 N N . GLY B 1 283 ? 14.188 11.047 -10.344 1 94.44 283 GLY B N 1
ATOM 5682 C CA . GLY B 1 283 ? 13.32 12.18 -10.047 1 94.44 283 GLY B CA 1
ATOM 5683 C C . GLY B 1 283 ? 13.266 13.195 -11.172 1 94.44 283 GLY B C 1
ATOM 5684 O O . GLY B 1 283 ? 14.281 13.484 -11.812 1 94.44 283 GLY B O 1
ATOM 5685 N N . THR B 1 284 ? 12.062 13.766 -11.398 1 91.5 284 THR B N 1
ATOM 5686 C CA . THR B 1 284 ? 11.891 14.719 -12.492 1 91.5 284 THR B CA 1
ATOM 5687 C C . THR B 1 284 ? 11.305 16.031 -11.984 1 91.5 284 THR B C 1
ATOM 5689 O O . THR B 1 284 ? 11.312 17.031 -12.695 1 91.5 284 THR B O 1
ATOM 5692 N N . SER B 1 285 ? 10.828 16.016 -10.734 1 91.12 285 SER B N 1
ATOM 5693 C CA . SER B 1 285 ? 10.258 17.25 -10.188 1 91.12 285 SER B CA 1
ATOM 5694 C C . SER B 1 285 ? 11.328 18.312 -9.984 1 91.12 285 SER B C 1
ATOM 5696 O O . SER B 1 285 ? 12.523 18 -9.906 1 91.12 285 SER B O 1
ATOM 5698 N N . PRO B 1 286 ? 10.875 19.547 -9.883 1 91.56 286 PRO B N 1
ATOM 5699 C CA . PRO B 1 286 ? 11.859 20.594 -9.617 1 91.56 286 PRO B CA 1
ATOM 5700 C C . PRO B 1 286 ? 12.664 20.359 -8.344 1 91.56 286 PRO B C 1
ATOM 5702 O O . PRO B 1 286 ? 13.875 20.562 -8.328 1 91.56 286 PRO B O 1
ATOM 5705 N N . ASP B 1 287 ? 12.055 19.859 -7.422 1 90.69 287 ASP B N 1
ATOM 5706 C CA . ASP B 1 287 ? 12.734 19.594 -6.152 1 90.69 287 ASP B CA 1
ATOM 5707 C C . ASP B 1 287 ? 13.727 18.438 -6.285 1 90.69 287 ASP B C 1
ATOM 5709 O O . ASP B 1 287 ? 14.82 18.5 -5.73 1 90.69 287 ASP B O 1
ATOM 5713 N N . SER B 1 288 ? 13.328 17.406 -6.98 1 92.06 288 SER B N 1
ATOM 5714 C CA . SER B 1 288 ? 14.234 16.297 -7.23 1 92.06 288 SER B CA 1
ATOM 5715 C C . SER B 1 288 ? 15.43 16.734 -8.07 1 92.06 288 SER B C 1
ATOM 5717 O O . SER B 1 288 ? 16.547 16.266 -7.855 1 92.06 288 SER B O 1
ATOM 5719 N N . ARG B 1 289 ? 15.164 17.641 -8.977 1 94.31 289 ARG B N 1
ATOM 5720 C CA . ARG B 1 289 ? 16.234 18.156 -9.82 1 94.31 289 ARG B CA 1
ATOM 5721 C C . ARG B 1 289 ? 17.25 18.953 -8.992 1 94.31 289 ARG B C 1
ATOM 5723 O O . ARG B 1 289 ? 18.453 18.828 -9.195 1 94.31 289 ARG B O 1
ATOM 5730 N N . LYS B 1 290 ? 16.703 19.703 -8.086 1 94.94 290 LYS B N 1
ATOM 5731 C CA . LYS B 1 290 ? 17.578 20.453 -7.191 1 94.94 290 LYS B CA 1
ATOM 5732 C C . LYS B 1 290 ? 18.484 19.516 -6.398 1 94.94 290 LYS B C 1
ATOM 5734 O O . LYS B 1 290 ? 19.688 19.781 -6.254 1 94.94 290 LYS B O 1
ATOM 5739 N N . ARG B 1 291 ? 17.953 18.422 -5.93 1 95.25 291 ARG B N 1
ATOM 5740 C CA . ARG B 1 291 ? 18.719 17.453 -5.164 1 95.25 291 ARG B CA 1
ATOM 5741 C C . ARG B 1 291 ? 19.781 16.781 -6.039 1 95.25 291 ARG B C 1
ATOM 5743 O O . ARG B 1 291 ? 20.906 16.578 -5.602 1 95.25 291 ARG B O 1
ATOM 5750 N N . ARG B 1 292 ? 19.422 16.453 -7.23 1 96.81 292 ARG B N 1
ATOM 5751 C CA . ARG B 1 292 ? 20.344 15.82 -8.164 1 96.81 292 ARG B CA 1
ATOM 5752 C C . ARG B 1 292 ? 21.531 16.734 -8.461 1 96.81 292 ARG B C 1
ATOM 5754 O O . ARG B 1 292 ? 22.672 16.281 -8.531 1 96.81 292 ARG B O 1
ATOM 5761 N N . VAL B 1 293 ? 21.266 18.062 -8.633 1 97.5 293 VAL B N 1
ATOM 5762 C CA . VAL B 1 293 ? 22.312 19.031 -8.898 1 97.5 293 VAL B CA 1
ATOM 5763 C C . VAL B 1 293 ? 23.297 19.062 -7.73 1 97.5 293 VAL B C 1
ATOM 5765 O O . VAL B 1 293 ? 24.516 19.109 -7.938 1 97.5 293 VAL B O 1
ATOM 5768 N N . ILE B 1 294 ? 22.766 19.031 -6.578 1 97.75 294 ILE B N 1
ATOM 5769 C CA . ILE B 1 294 ? 23.594 19.047 -5.383 1 97.75 294 ILE B CA 1
ATOM 5770 C C . ILE B 1 294 ? 24.469 17.797 -5.348 1 97.75 294 ILE B C 1
ATOM 5772 O O . ILE B 1 294 ? 25.672 17.891 -5.113 1 97.75 294 ILE B O 1
ATOM 5776 N N . ILE B 1 295 ? 23.922 16.625 -5.617 1 98.06 295 ILE B N 1
ATOM 5777 C CA . ILE B 1 295 ? 24.641 15.352 -5.609 1 98.06 295 ILE B CA 1
ATOM 5778 C C . ILE B 1 295 ? 25.734 15.375 -6.684 1 98.06 295 ILE B C 1
ATOM 5780 O O . ILE B 1 295 ? 26.859 14.969 -6.43 1 98.06 295 ILE B O 1
ATOM 5784 N N . LYS B 1 296 ? 25.391 15.852 -7.84 1 97.88 296 LYS B N 1
ATOM 5785 C CA . LYS B 1 296 ? 26.344 15.945 -8.945 1 97.88 296 LYS B CA 1
ATOM 5786 C C . LYS B 1 296 ? 27.516 16.844 -8.586 1 97.88 296 LYS B C 1
ATOM 5788 O O . LYS B 1 296 ? 28.672 16.516 -8.852 1 97.88 296 LYS B O 1
ATOM 5793 N N . ARG B 1 297 ? 27.203 18 -8.016 1 98.19 297 ARG B N 1
ATOM 5794 C CA . ARG B 1 297 ? 28.25 18.938 -7.602 1 98.19 297 ARG B CA 1
ATOM 5795 C C . ARG B 1 297 ? 29.188 18.312 -6.578 1 98.19 297 ARG B C 1
ATOM 5797 O O . ARG B 1 297 ? 30.406 18.453 -6.68 1 98.19 297 ARG B O 1
ATOM 5804 N N . MET B 1 298 ? 28.609 17.672 -5.617 1 98.44 298 MET B N 1
ATOM 5805 C CA . MET B 1 298 ? 29.406 17 -4.59 1 98.44 298 MET B CA 1
ATOM 5806 C C . MET B 1 298 ? 30.297 15.93 -5.203 1 98.44 298 MET B C 1
ATOM 5808 O O . MET B 1 298 ? 31.453 15.773 -4.805 1 98.44 298 MET B O 1
ATOM 5812 N N . TYR B 1 299 ? 29.75 15.164 -6.156 1 98 299 TYR B N 1
ATOM 5813 C CA . TYR B 1 299 ? 30.484 14.125 -6.867 1 98 299 TYR B CA 1
ATOM 5814 C C . TYR B 1 299 ? 31.656 14.719 -7.645 1 98 299 TYR B C 1
ATOM 5816 O O . TYR B 1 299 ? 32.781 14.227 -7.555 1 98 299 TYR B O 1
ATOM 5824 N N . LYS B 1 300 ? 31.469 15.75 -8.336 1 97.38 300 LYS B N 1
ATOM 5825 C CA . LYS B 1 300 ? 32.469 16.391 -9.164 1 97.38 300 LYS B CA 1
ATOM 5826 C C . LYS B 1 300 ? 33.594 17 -8.312 1 97.38 300 LYS B C 1
ATOM 5828 O O . LYS B 1 300 ? 34.75 16.984 -8.703 1 97.38 300 LYS B O 1
ATOM 5833 N N . LYS B 1 301 ? 33.156 17.5 -7.18 1 97.88 301 LYS B N 1
ATOM 5834 C CA . LYS B 1 301 ? 34.125 18.156 -6.305 1 97.88 301 LYS B CA 1
ATOM 5835 C C . LYS B 1 301 ? 34.906 17.141 -5.48 1 97.88 301 LYS B C 1
ATOM 5837 O O . LYS B 1 301 ? 35.875 17.5 -4.781 1 97.88 301 LYS B O 1
ATOM 5842 N N . GLY B 1 302 ? 34.438 15.922 -5.453 1 97.38 302 GLY B N 1
ATOM 5843 C CA . GLY B 1 302 ? 35.125 14.883 -4.711 1 97.38 302 GLY B CA 1
ATOM 5844 C C . GLY B 1 302 ? 34.625 14.734 -3.283 1 97.38 302 GLY B C 1
ATOM 5845 O O . GLY B 1 302 ? 35.156 13.914 -2.523 1 97.38 302 GLY B O 1
ATOM 5846 N N . ASP B 1 303 ? 33.625 15.508 -2.912 1 98.06 303 ASP B N 1
ATOM 5847 C CA . ASP B 1 303 ? 33.031 15.445 -1.573 1 98.06 303 ASP B CA 1
ATOM 5848 C C . ASP B 1 303 ? 32.188 14.188 -1.404 1 98.06 303 ASP B C 1
ATOM 5850 O O . ASP B 1 303 ? 31.875 13.797 -0.281 1 98.06 303 ASP B O 1
ATOM 5854 N N . LEU B 1 304 ? 31.797 13.648 -2.492 1 98.56 304 LEU B N 1
ATOM 5855 C CA . LEU B 1 304 ? 31.062 12.383 -2.582 1 98.56 304 LEU B CA 1
ATOM 5856 C C . LEU B 1 304 ? 31.75 11.43 -3.553 1 98.56 304 LEU B C 1
ATOM 5858 O O . LEU B 1 304 ? 31.984 11.781 -4.715 1 98.56 304 LEU B O 1
ATOM 5862 N N . LYS B 1 305 ? 32.125 10.297 -3.066 1 98.69 305 LYS B N 1
ATOM 5863 C CA . LYS B 1 305 ? 32.812 9.305 -3.914 1 98.69 305 LYS B CA 1
ATOM 5864 C C . LYS B 1 305 ? 31.844 8.195 -4.316 1 98.69 305 LYS B C 1
ATOM 5866 O O . LYS B 1 305 ? 31.344 7.449 -3.467 1 98.69 305 LYS B O 1
ATOM 5871 N N . LEU B 1 306 ? 31.594 8.102 -5.574 1 98.62 306 LEU B N 1
ATOM 5872 C CA . LEU B 1 306 ? 30.719 7.09 -6.148 1 98.62 306 LEU B CA 1
ATOM 5873 C C . LEU B 1 306 ? 31.484 6.184 -7.105 1 98.62 306 LEU B C 1
ATOM 5875 O O . LEU B 1 306 ? 32.062 6.652 -8.086 1 98.62 306 LEU B O 1
ATOM 5879 N N . GLU B 1 307 ? 31.5 4.914 -6.828 1 98.12 307 GLU B N 1
ATOM 5880 C CA . GLU B 1 307 ? 32.25 3.957 -7.637 1 98.12 307 GLU B CA 1
ATOM 5881 C C . GLU B 1 307 ? 31.375 2.779 -8.055 1 98.12 307 GLU B C 1
ATOM 5883 O O . GLU B 1 307 ? 30.562 2.297 -7.273 1 98.12 307 GLU B O 1
ATOM 5888 N N . GLY B 1 308 ? 31.578 2.338 -9.289 1 98.12 308 GLY B N 1
ATOM 5889 C CA . GLY B 1 308 ? 30.766 1.259 -9.82 1 98.12 308 GLY B CA 1
ATOM 5890 C C . GLY B 1 308 ? 29.391 1.719 -10.297 1 98.12 308 GLY B C 1
ATOM 5891 O O . GLY B 1 308 ? 29.219 2.881 -10.672 1 98.12 308 GLY B O 1
ATOM 5892 N N . ASP B 1 309 ? 28.453 0.77 -10.422 1 98.44 309 ASP B N 1
ATOM 5893 C CA . ASP B 1 309 ? 27.094 1.058 -10.867 1 98.44 309 ASP B CA 1
ATOM 5894 C C . ASP B 1 309 ? 26.188 1.396 -9.68 1 98.44 309 ASP B C 1
ATOM 5896 O O . ASP B 1 309 ? 26.109 0.638 -8.711 1 98.44 309 ASP B O 1
ATOM 5900 N N . ILE B 1 310 ? 25.547 2.59 -9.773 1 98.75 310 ILE B N 1
ATOM 5901 C CA . ILE B 1 310 ? 24.828 3.092 -8.602 1 98.75 310 ILE B CA 1
ATOM 5902 C C . ILE B 1 310 ? 23.484 3.697 -9.039 1 98.75 310 ILE B C 1
ATOM 5904 O O . ILE B 1 310 ? 23.406 4.32 -10.102 1 98.75 310 ILE B O 1
ATOM 5908 N N . LEU B 1 311 ? 22.469 3.459 -8.281 1 98.88 311 LEU B N 1
ATOM 5909 C CA . LEU B 1 311 ? 21.188 4.129 -8.414 1 98.88 311 LEU B CA 1
ATOM 5910 C C . LEU B 1 311 ? 20.812 4.875 -7.137 1 98.88 311 LEU B C 1
ATOM 5912 O O . LEU B 1 311 ? 20.797 4.285 -6.055 1 98.88 311 LEU B O 1
ATOM 5916 N N . ILE B 1 312 ? 20.578 6.176 -7.23 1 98.81 312 ILE B N 1
ATOM 5917 C CA . ILE B 1 312 ? 20.125 6.996 -6.113 1 98.81 312 ILE B CA 1
ATOM 5918 C C . ILE B 1 312 ? 18.719 7.504 -6.387 1 98.81 312 ILE B C 1
ATOM 5920 O O . ILE B 1 312 ? 18.438 8.047 -7.461 1 98.81 312 ILE B O 1
ATOM 5924 N N . GLY B 1 313 ? 17.859 7.32 -5.426 1 98.12 313 GLY B N 1
ATOM 5925 C CA . GLY B 1 313 ? 16.453 7.656 -5.586 1 98.12 313 GLY B CA 1
ATOM 5926 C C . GLY B 1 313 ? 16.188 9.141 -5.449 1 98.12 313 GLY B C 1
ATOM 5927 O O . GLY B 1 313 ? 17.109 9.953 -5.402 1 98.12 313 GLY B O 1
ATOM 5928 N N . ARG B 1 314 ? 14.914 9.438 -5.375 1 96.31 314 ARG B N 1
ATOM 5929 C CA . ARG B 1 314 ? 14.438 10.812 -5.301 1 96.31 314 ARG B CA 1
ATOM 5930 C C . ARG B 1 314 ? 14.609 11.375 -3.896 1 96.31 314 ARG B C 1
ATOM 5932 O O . ARG B 1 314 ? 14.438 10.664 -2.908 1 96.31 314 ARG B O 1
ATOM 5939 N N . HIS B 1 315 ? 14.953 12.656 -3.818 1 96.81 315 HIS B N 1
ATOM 5940 C CA . HIS B 1 315 ? 14.914 13.453 -2.598 1 96.81 315 HIS B CA 1
ATOM 5941 C C . HIS B 1 315 ? 15.891 12.914 -1.558 1 96.81 315 HIS B C 1
ATOM 5943 O O . HIS B 1 315 ? 15.656 13.047 -0.354 1 96.81 315 HIS B O 1
ATOM 5949 N N . CYS B 1 316 ? 16.891 12.203 -2.027 1 97.81 316 CYS B N 1
ATOM 5950 C CA . CYS B 1 316 ? 17.922 11.742 -1.107 1 97.81 316 CYS B CA 1
ATOM 5951 C C . CYS B 1 316 ? 18.828 12.891 -0.681 1 97.81 316 CYS B C 1
ATOM 5953 O O . CYS B 1 316 ? 19.109 13.797 -1.47 1 97.81 316 CYS B O 1
ATOM 5955 N N . GLN B 1 317 ? 19.219 12.898 0.545 1 98 317 GLN B N 1
ATOM 5956 C CA . GLN B 1 317 ? 20.203 13.82 1.108 1 98 317 GLN B CA 1
ATOM 5957 C C . GLN B 1 317 ? 21.453 13.078 1.576 1 98 317 GLN B C 1
ATOM 5959 O O . GLN B 1 317 ? 21.359 12.172 2.406 1 98 317 GLN B O 1
ATOM 5964 N N . ILE B 1 318 ? 22.625 13.445 1.053 1 98.5 318 ILE B N 1
ATOM 5965 C CA . ILE B 1 318 ? 23.859 12.711 1.312 1 98.5 318 ILE B CA 1
ATOM 5966 C C . ILE B 1 318 ? 24.922 13.664 1.836 1 98.5 318 ILE B C 1
ATOM 5968 O O . ILE B 1 318 ? 25.172 14.711 1.235 1 98.5 318 ILE B O 1
ATOM 5972 N N . GLY B 1 319 ? 25.531 13.289 2.91 1 98.56 319 GLY B N 1
ATOM 5973 C CA . GLY B 1 319 ? 26.531 14.133 3.551 1 98.56 319 GLY B CA 1
ATOM 5974 C C . GLY B 1 319 ? 27.906 14.031 2.91 1 98.56 319 GLY B C 1
ATOM 5975 O O . GLY B 1 319 ? 28.203 13.055 2.209 1 98.56 319 GLY B O 1
ATOM 5976 N N . SER B 1 320 ? 28.734 15.016 3.221 1 98.44 320 SER B N 1
ATOM 5977 C CA . SER B 1 320 ? 30.078 15.102 2.656 1 98.44 320 SER B CA 1
ATOM 5978 C C . SER B 1 320 ? 30.953 13.961 3.156 1 98.44 320 SER B C 1
ATOM 5980 O O . SER B 1 320 ? 30.766 13.461 4.27 1 98.44 320 SER B O 1
ATOM 5982 N N . GLY B 1 321 ? 31.844 13.516 2.252 1 98.5 321 GLY B N 1
ATOM 5983 C CA . GLY B 1 321 ? 32.812 12.492 2.627 1 98.5 321 GLY B CA 1
ATOM 5984 C C . GLY B 1 321 ? 32.281 11.078 2.488 1 98.5 321 GLY B C 1
ATOM 5985 O O . GLY B 1 321 ? 32.969 10.109 2.766 1 98.5 321 GLY B O 1
ATOM 5986 N N . THR B 1 322 ? 31.109 10.953 2.047 1 98.69 322 THR B N 1
ATOM 5987 C CA . THR B 1 322 ? 30.453 9.656 1.938 1 98.69 322 THR B CA 1
ATOM 5988 C C . THR B 1 322 ? 30.953 8.898 0.708 1 98.69 322 THR B C 1
ATOM 5990 O O . THR B 1 322 ? 31.25 9.508 -0.323 1 98.69 322 THR B O 1
ATOM 5993 N N . TYR B 1 323 ? 31.125 7.574 0.914 1 98.88 323 TYR B N 1
ATOM 5994 C CA . TYR B 1 323 ? 31.547 6.648 -0.128 1 98.88 323 TYR B CA 1
ATOM 5995 C C . TYR B 1 323 ? 30.469 5.613 -0.421 1 98.88 323 TYR B C 1
ATOM 5997 O O . TYR B 1 323 ? 30.031 4.902 0.481 1 98.88 323 TYR B O 1
ATOM 6005 N N . ILE B 1 324 ? 30 5.527 -1.705 1 98.94 324 ILE B N 1
ATOM 6006 C CA . ILE B 1 324 ? 29 4.555 -2.127 1 98.94 324 ILE B CA 1
ATOM 6007 C C . ILE B 1 324 ? 29.531 3.76 -3.322 1 98.94 324 ILE B C 1
ATOM 6009 O O . ILE B 1 324 ? 29.984 4.344 -4.309 1 98.94 324 ILE B O 1
ATOM 6013 N N . GLU B 1 325 ? 29.484 2.467 -3.201 1 98.81 325 GLU B N 1
ATOM 6014 C CA . GLU B 1 325 ? 30 1.592 -4.254 1 98.81 325 GLU B CA 1
ATOM 6015 C C . GLU B 1 325 ? 29 0.493 -4.59 1 98.81 325 GLU B C 1
ATOM 6017 O O . GLU B 1 325 ? 28.5 -0.202 -3.697 1 98.81 325 GLU B O 1
ATOM 6022 N N . GLU B 1 326 ? 28.672 0.312 -5.879 1 98.69 326 GLU B N 1
ATOM 6023 C CA . GLU B 1 326 ? 27.844 -0.789 -6.355 1 98.69 326 GLU B CA 1
ATOM 6024 C C . GLU B 1 326 ? 26.625 -0.986 -5.457 1 98.69 326 GLU B C 1
ATOM 6026 O O . GLU B 1 326 ? 26.406 -2.082 -4.938 1 98.69 326 GLU B O 1
ATOM 6031 N N . SER B 1 327 ? 25.781 0.088 -5.305 1 98.88 327 SER B N 1
ATOM 6032 C CA . SER B 1 327 ? 24.672 0.075 -4.348 1 98.88 327 SER B CA 1
ATOM 6033 C C . SER B 1 327 ? 23.469 0.835 -4.887 1 98.88 327 SER B C 1
ATOM 6035 O O . SER B 1 327 ? 23.578 1.581 -5.863 1 98.88 327 SER B O 1
ATOM 6037 N N . ALA B 1 328 ? 22.391 0.538 -4.363 1 98.88 328 ALA B N 1
ATOM 6038 C CA . ALA B 1 328 ? 21.156 1.266 -4.648 1 98.88 328 ALA B CA 1
ATOM 6039 C C . ALA B 1 328 ? 20.625 1.958 -3.398 1 98.88 328 ALA B C 1
ATOM 6041 O O . ALA B 1 328 ? 20.531 1.344 -2.332 1 98.88 328 ALA B O 1
ATOM 6042 N N . ILE B 1 329 ? 20.328 3.27 -3.492 1 98.88 329 ILE B N 1
ATOM 6043 C CA . ILE B 1 329 ? 19.734 4.082 -2.439 1 98.88 329 ILE B CA 1
ATOM 6044 C C . ILE B 1 329 ? 18.344 4.52 -2.857 1 98.88 329 ILE B C 1
ATOM 6046 O O . ILE B 1 329 ? 18.172 5.227 -3.855 1 98.88 329 ILE B O 1
ATOM 6050 N N . ASP B 1 330 ? 17.328 4.148 -2.098 1 98.62 330 ASP B N 1
ATOM 6051 C CA . ASP B 1 330 ? 15.945 4.402 -2.467 1 98.62 330 ASP B CA 1
ATOM 6052 C C . ASP B 1 330 ? 15.492 5.781 -1.987 1 98.62 330 ASP B C 1
ATOM 6054 O O . ASP B 1 330 ? 16.281 6.531 -1.409 1 98.62 330 ASP B O 1
ATOM 6058 N N . ASN B 1 331 ? 14.305 6.16 -2.217 1 97.88 331 ASN B N 1
ATOM 6059 C CA . ASN B 1 331 ? 13.766 7.508 -2.117 1 97.88 331 ASN B CA 1
ATOM 6060 C C . ASN B 1 331 ? 13.797 8.023 -0.681 1 97.88 331 ASN B C 1
ATOM 6062 O O . ASN B 1 331 ? 13.672 7.246 0.266 1 97.88 331 ASN B O 1
ATOM 6066 N N . PHE B 1 332 ? 14.008 9.328 -0.467 1 97.62 332 PHE B N 1
ATOM 6067 C CA . PHE B 1 332 ? 13.828 10.078 0.772 1 97.62 332 PHE B CA 1
ATOM 6068 C C . PHE B 1 332 ? 14.789 9.586 1.847 1 97.62 332 PHE B C 1
ATOM 6070 O O . PHE B 1 332 ? 14.5 9.68 3.041 1 97.62 332 PHE B O 1
ATOM 6077 N N . THR B 1 333 ? 15.852 8.938 1.44 1 98.44 333 THR B N 1
ATOM 6078 C CA . THR B 1 333 ? 16.875 8.461 2.371 1 98.44 333 THR B CA 1
ATOM 6079 C C . THR B 1 333 ? 17.828 9.586 2.744 1 98.44 333 THR B C 1
ATOM 6081 O O . THR B 1 333 ? 18.219 10.383 1.892 1 98.44 333 THR B O 1
ATOM 6084 N N . ILE B 1 334 ? 18.172 9.648 3.996 1 98.75 334 ILE B N 1
ATOM 6085 C CA . ILE B 1 334 ? 19.094 10.641 4.52 1 98.75 334 ILE B CA 1
ATOM 6086 C C . ILE B 1 334 ? 20.375 9.953 5.008 1 98.75 334 ILE B C 1
ATOM 6088 O O . ILE B 1 334 ? 20.328 9.117 5.918 1 98.75 334 ILE B O 1
ATOM 6092 N N . ILE B 1 335 ? 21.484 10.266 4.391 1 98.88 335 ILE B N 1
ATOM 6093 C CA . ILE B 1 335 ? 22.797 9.695 4.715 1 98.88 335 ILE B CA 1
ATOM 6094 C C . ILE B 1 335 ? 23.703 10.781 5.285 1 98.88 335 ILE B C 1
ATOM 6096 O O . ILE B 1 335 ? 23.891 11.828 4.66 1 98.88 335 ILE B O 1
ATOM 6100 N N . GLY B 1 336 ? 24.266 10.547 6.43 1 98.62 336 GLY B N 1
ATOM 6101 C CA . GLY B 1 336 ? 25.141 11.5 7.09 1 98.62 336 GLY B CA 1
ATOM 6102 C C . GLY B 1 336 ? 26.5 11.641 6.41 1 98.62 336 GLY B C 1
ATOM 6103 O O . GLY B 1 336 ? 26.641 11.305 5.234 1 98.62 336 GLY B O 1
ATOM 6104 N N . LYS B 1 337 ? 27.484 12.266 7.184 1 98.69 337 LYS B N 1
ATOM 6105 C CA . LYS B 1 337 ? 28.828 12.516 6.688 1 98.69 337 LYS B CA 1
ATOM 6106 C C . LYS B 1 337 ? 29.719 11.273 6.844 1 98.69 337 LYS B C 1
ATOM 6108 O O . LYS B 1 337 ? 29.562 10.516 7.797 1 98.69 337 LYS B O 1
ATOM 6113 N N . SER B 1 338 ? 30.562 11.078 5.891 1 98.75 338 SER B N 1
ATOM 6114 C CA . SER B 1 338 ? 31.625 10.086 5.961 1 98.75 338 SER B CA 1
ATOM 6115 C C . SER B 1 338 ? 31.062 8.68 6.148 1 98.75 338 SER B C 1
ATOM 6117 O O . SER B 1 338 ? 31.594 7.898 6.938 1 98.75 338 SER B O 1
ATOM 6119 N N . VAL B 1 339 ? 29.984 8.422 5.512 1 98.88 339 VAL B N 1
ATOM 6120 C CA . VAL B 1 339 ? 29.375 7.098 5.535 1 98.88 339 VAL B CA 1
ATOM 6121 C C . VAL B 1 339 ? 29.953 6.242 4.414 1 98.88 339 VAL B C 1
ATOM 6123 O O . VAL B 1 339 ? 30.312 6.758 3.352 1 98.88 339 VAL B O 1
ATOM 6126 N N . LYS B 1 340 ? 30.109 4.941 4.648 1 98.94 340 LYS B N 1
ATOM 6127 C CA . LYS B 1 340 ? 30.547 3.986 3.637 1 98.94 340 LYS B CA 1
ATOM 6128 C C . LYS B 1 340 ? 29.469 2.955 3.346 1 98.94 340 LYS B C 1
ATOM 6130 O O . LYS B 1 340 ? 29.031 2.227 4.242 1 98.94 340 LYS B O 1
ATOM 6135 N N . ILE B 1 341 ? 28.984 2.869 2.123 1 98.94 341 ILE B N 1
ATOM 6136 C CA . ILE B 1 341 ? 27.984 1.898 1.674 1 98.94 341 ILE B CA 1
ATOM 6137 C C . ILE B 1 341 ? 28.531 1.108 0.489 1 98.94 341 ILE B C 1
ATOM 6139 O O . ILE B 1 341 ? 28.781 1.672 -0.58 1 98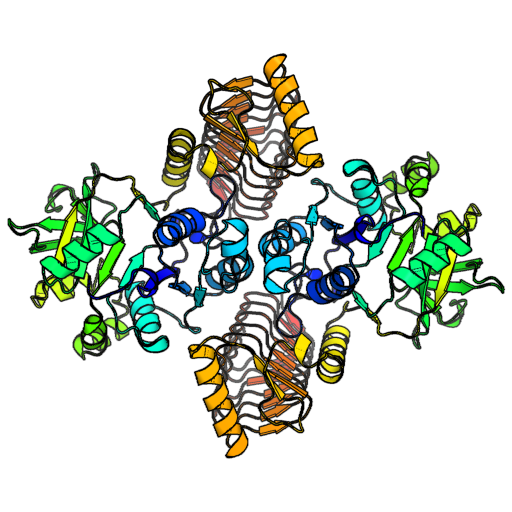.94 341 ILE B O 1
ATOM 6143 N N . VAL B 1 342 ? 28.719 -0.171 0.683 1 98.94 342 VAL B N 1
ATOM 6144 C CA . VAL B 1 342 ? 29.344 -0.998 -0.345 1 98.94 342 VAL B CA 1
ATOM 6145 C C . VAL B 1 342 ? 28.469 -2.219 -0.628 1 98.94 342 VAL B C 1
ATOM 6147 O O . VAL B 1 342 ? 28.094 -2.943 0.294 1 98.94 342 VAL B O 1
ATOM 6150 N N . ARG B 1 343 ? 28.109 -2.42 -1.936 1 98.75 343 ARG B N 1
ATOM 6151 C CA . ARG B 1 343 ? 27.375 -3.6 -2.391 1 98.75 343 ARG B CA 1
ATOM 6152 C C . ARG B 1 343 ? 26.156 -3.85 -1.523 1 98.75 343 ARG B C 1
ATOM 6154 O O . ARG B 1 343 ? 25.969 -4.949 -0.993 1 98.75 343 ARG B O 1
ATOM 6161 N N . SER B 1 344 ? 25.344 -2.795 -1.36 1 98.94 344 SER B N 1
ATOM 6162 C CA . SER B 1 344 ? 24.219 -2.865 -0.428 1 98.94 344 SER B CA 1
ATOM 6163 C C . SER B 1 344 ? 22.984 -2.211 -1.013 1 98.94 344 SER B C 1
ATOM 6165 O O . SER B 1 344 ? 23.078 -1.378 -1.916 1 98.94 344 SER B O 1
ATOM 6167 N N . SER B 1 345 ? 21.859 -2.699 -0.613 1 98.94 345 SER B N 1
ATOM 6168 C CA . SER B 1 345 ? 20.562 -2.111 -0.953 1 98.94 345 SER B CA 1
ATOM 6169 C C . SER B 1 345 ? 19.984 -1.355 0.232 1 98.94 345 SER B C 1
ATOM 6171 O O . SER B 1 345 ? 19.734 -1.941 1.288 1 98.94 345 SER B O 1
ATOM 6173 N N . ILE B 1 346 ? 19.797 -0.04 0.105 1 98.94 346 ILE B N 1
ATOM 6174 C CA . ILE B 1 346 ? 19.156 0.803 1.114 1 98.94 346 ILE B CA 1
ATOM 6175 C C . ILE B 1 346 ? 17.766 1.205 0.648 1 98.94 346 ILE B C 1
ATOM 6177 O O . ILE B 1 346 ? 17.625 2.002 -0.282 1 98.94 346 ILE B O 1
ATOM 6181 N N . MET B 1 347 ? 16.734 0.679 1.25 1 98.62 347 MET B N 1
ATOM 6182 C CA . MET B 1 347 ? 15.367 0.958 0.814 1 98.62 347 MET B CA 1
ATOM 6183 C C . MET B 1 347 ? 14.945 2.363 1.224 1 98.62 347 MET B C 1
ATOM 6185 O O . MET B 1 347 ? 15.789 3.205 1.541 1 98.62 347 MET B O 1
ATOM 6189 N N . ASP B 1 348 ? 13.664 2.703 1.019 1 98.44 348 ASP B N 1
ATOM 6190 C CA . ASP B 1 348 ? 13.281 4.113 1.032 1 98.44 348 ASP B CA 1
ATOM 6191 C C . ASP B 1 348 ? 13.141 4.629 2.461 1 98.44 348 ASP B C 1
ATOM 6193 O O . ASP B 1 348 ? 12.805 3.867 3.371 1 98.44 348 ASP B O 1
ATOM 6197 N N . ARG B 1 349 ? 13.492 5.875 2.621 1 98.44 349 ARG B N 1
ATOM 6198 C CA . ARG B 1 349 ? 13.273 6.707 3.801 1 98.44 349 ARG B CA 1
ATOM 6199 C C . ARG B 1 349 ? 14.094 6.203 4.984 1 98.44 349 ARG B C 1
ATOM 6201 O O . ARG B 1 349 ? 13.625 6.219 6.125 1 98.44 349 ARG B O 1
ATOM 6208 N N . VAL B 1 350 ? 15.242 5.688 4.734 1 98.75 350 VAL B N 1
ATOM 6209 C CA . VAL B 1 350 ? 16.203 5.254 5.738 1 98.75 350 VAL B CA 1
ATOM 6210 C C . VAL B 1 350 ? 17.016 6.453 6.234 1 98.75 350 VAL B C 1
ATOM 6212 O O . VAL B 1 350 ? 17.234 7.41 5.488 1 98.75 350 VAL B O 1
ATOM 6215 N N . TYR B 1 351 ? 17.375 6.422 7.48 1 98.88 351 TYR B N 1
ATOM 6216 C CA . TYR B 1 351 ? 18.312 7.367 8.055 1 98.88 351 TYR B CA 1
ATOM 6217 C C . TYR B 1 351 ? 19.609 6.664 8.461 1 98.88 351 TYR B C 1
ATOM 6219 O O . TYR B 1 351 ? 19.578 5.668 9.188 1 98.88 351 TYR B O 1
ATOM 6227 N N . ILE B 1 352 ? 20.719 7.152 7.98 1 98.94 352 ILE B N 1
ATOM 6228 C CA . ILE B 1 352 ? 22.031 6.633 8.336 1 98.94 352 ILE B CA 1
ATOM 6229 C C . ILE B 1 352 ? 22.891 7.754 8.93 1 98.94 352 ILE B C 1
ATOM 6231 O O . ILE B 1 352 ? 23.203 8.734 8.25 1 98.94 352 ILE B O 1
ATOM 6235 N N . GLY B 1 353 ? 23.328 7.598 10.133 1 98.88 353 GLY B N 1
ATOM 6236 C CA . GLY B 1 353 ? 24.141 8.594 10.805 1 98.88 353 GLY B CA 1
ATOM 6237 C C . GLY B 1 353 ? 25.578 8.641 10.289 1 98.88 353 GLY B C 1
ATOM 6238 O O . GLY B 1 353 ? 25.969 7.824 9.453 1 98.88 353 GLY B O 1
ATOM 6239 N N . ASP B 1 354 ? 26.375 9.602 10.875 1 98.81 354 ASP B N 1
ATOM 6240 C CA . ASP B 1 354 ? 27.734 9.883 10.422 1 98.81 354 ASP B CA 1
ATOM 6241 C C . ASP B 1 354 ? 28.656 8.695 10.656 1 98.81 354 ASP B C 1
ATOM 6243 O O . ASP B 1 354 ? 28.516 7.984 11.656 1 98.81 354 ASP B O 1
ATOM 6247 N N . ASN B 1 355 ? 29.484 8.414 9.727 1 98.81 355 ASN B N 1
ATOM 6248 C CA . ASN B 1 355 ? 30.609 7.484 9.867 1 98.81 355 ASN B CA 1
ATOM 6249 C C . ASN B 1 355 ? 30.125 6.039 9.93 1 98.81 355 ASN B C 1
ATOM 6251 O O . ASN B 1 355 ? 30.875 5.148 10.344 1 98.81 355 ASN B O 1
ATOM 6255 N N . ALA B 1 356 ? 28.906 5.762 9.57 1 98.94 356 ALA B N 1
ATOM 6256 C CA . ALA B 1 356 ? 28.422 4.387 9.508 1 98.94 356 ALA B CA 1
ATOM 6257 C C . ALA B 1 356 ? 29.094 3.615 8.375 1 98.94 356 ALA B C 1
ATOM 6259 O O . ALA B 1 356 ? 29.531 4.207 7.383 1 98.94 356 ALA B O 1
ATOM 6260 N N . VAL B 1 357 ? 29.219 2.287 8.555 1 98.94 357 VAL B N 1
ATOM 6261 C CA . VAL B 1 357 ? 29.75 1.385 7.531 1 98.94 357 VAL B CA 1
ATOM 6262 C C . VAL B 1 357 ? 28.734 0.281 7.25 1 98.94 357 VAL B C 1
ATOM 6264 O O . VAL B 1 357 ? 28.359 -0.479 8.148 1 98.94 357 VAL B O 1
ATOM 6267 N N . ILE B 1 358 ? 28.281 0.189 6.035 1 98.94 358 ILE B N 1
ATOM 6268 C CA . ILE B 1 358 ? 27.312 -0.825 5.602 1 98.94 358 ILE B CA 1
ATOM 6269 C C . ILE B 1 358 ? 27.875 -1.579 4.398 1 98.94 358 ILE B C 1
ATOM 6271 O O . ILE B 1 358 ? 28.141 -0.983 3.35 1 98.94 358 ILE B O 1
ATOM 6275 N N . GLU B 1 359 ? 28.094 -2.887 4.52 1 98.88 359 GLU B N 1
ATOM 6276 C CA . GLU B 1 359 ? 28.672 -3.688 3.443 1 98.88 359 GLU B CA 1
ATOM 6277 C C . GLU B 1 359 ? 27.875 -4.973 3.225 1 98.88 359 GLU B C 1
ATOM 6279 O O . GLU B 1 359 ? 27.484 -5.641 4.188 1 98.88 359 GLU B O 1
ATOM 6284 N N . ASN B 1 360 ? 27.625 -5.23 1.959 1 98.75 360 ASN B N 1
ATOM 6285 C CA . ASN B 1 360 ? 26.969 -6.477 1.576 1 98.75 360 ASN B CA 1
ATOM 6286 C C . ASN B 1 360 ? 25.703 -6.719 2.385 1 98.75 360 ASN B C 1
ATOM 6288 O O . ASN B 1 360 ? 25.516 -7.789 2.967 1 98.75 360 ASN B O 1
ATOM 6292 N N . SER B 1 361 ? 24.859 -5.672 2.441 1 98.94 361 SER B N 1
ATOM 6293 C CA . SER B 1 361 ? 23.719 -5.742 3.35 1 98.94 361 SER B CA 1
ATOM 6294 C C . SER B 1 361 ? 22.469 -5.16 2.709 1 98.94 361 SER B C 1
ATOM 6296 O O . SER B 1 361 ? 22.547 -4.457 1.699 1 98.94 361 SER B O 1
ATOM 6298 N N . ILE B 1 362 ? 21.344 -5.578 3.184 1 98.94 362 ILE B N 1
ATOM 6299 C CA . ILE B 1 362 ? 20.047 -5.066 2.779 1 98.94 362 ILE B CA 1
ATOM 6300 C C . ILE B 1 362 ? 19.391 -4.34 3.953 1 98.94 362 ILE B C 1
ATOM 6302 O O . ILE B 1 362 ? 19.203 -4.926 5.023 1 98.94 362 ILE B O 1
ATOM 6306 N N . ILE B 1 363 ? 19.141 -3.049 3.803 1 98.94 363 ILE B N 1
ATOM 6307 C CA . ILE B 1 363 ? 18.5 -2.236 4.824 1 98.94 363 ILE B CA 1
ATOM 6308 C C . ILE B 1 363 ? 17.062 -1.924 4.398 1 98.94 363 ILE B C 1
ATOM 6310 O O . ILE B 1 363 ? 16.844 -1.249 3.389 1 98.94 363 ILE B O 1
ATOM 6314 N N . GLY B 1 364 ? 16.062 -2.408 5.184 1 98.75 364 GLY B N 1
ATOM 6315 C CA . GLY B 1 364 ? 14.648 -2.275 4.848 1 98.75 364 GLY B CA 1
ATOM 6316 C C . GLY B 1 364 ? 14.148 -0.846 4.938 1 98.75 364 GLY B C 1
ATOM 6317 O O . GLY B 1 364 ? 14.93 0.078 5.184 1 98.75 364 GLY B O 1
ATOM 6318 N N . ARG B 1 365 ? 12.898 -0.695 4.727 1 98.69 365 ARG B N 1
ATOM 6319 C CA . ARG B 1 365 ? 12.281 0.626 4.648 1 98.69 365 ARG B CA 1
ATOM 6320 C C . ARG B 1 365 ? 12.273 1.309 6.012 1 98.69 365 ARG B C 1
ATOM 6322 O O . ARG B 1 365 ? 12 0.667 7.027 1 98.69 365 ARG B O 1
ATOM 6329 N N . HIS B 1 366 ? 12.609 2.625 6.031 1 98.62 366 HIS B N 1
ATOM 6330 C CA . HIS B 1 366 ? 12.445 3.5 7.188 1 98.62 366 HIS B CA 1
ATOM 6331 C C . HIS B 1 366 ? 13.289 3.023 8.359 1 98.62 366 HIS B C 1
ATOM 6333 O O . HIS B 1 366 ? 12.953 3.273 9.523 1 98.62 366 HIS B O 1
ATOM 6339 N N . VAL B 1 367 ? 14.344 2.289 8.109 1 98.81 367 VAL B N 1
ATOM 6340 C CA . VAL B 1 367 ? 15.289 1.896 9.148 1 98.81 367 VAL B CA 1
ATOM 6341 C C . VAL B 1 367 ? 16.094 3.111 9.609 1 98.81 367 VAL B C 1
ATOM 6343 O O . VAL B 1 367 ? 16.375 4.008 8.812 1 98.81 367 VAL B O 1
ATOM 6346 N N . GLU B 1 368 ? 16.359 3.162 10.875 1 98.88 368 GLU B N 1
ATOM 6347 C CA . GLU B 1 368 ? 17.203 4.199 11.453 1 98.88 368 GLU B CA 1
ATOM 6348 C C . GLU B 1 368 ? 18.516 3.609 11.984 1 98.88 368 GLU B C 1
ATOM 6350 O O . GLU B 1 368 ? 18.5 2.807 12.922 1 98.88 368 GLU B O 1
ATOM 6355 N N . ILE B 1 369 ? 19.578 3.951 11.375 1 98.94 369 ILE B N 1
ATOM 6356 C CA . ILE B 1 369 ? 20.906 3.545 11.82 1 98.94 369 ILE B CA 1
ATOM 6357 C C . ILE B 1 369 ? 21.594 4.719 12.508 1 98.94 369 ILE B C 1
ATOM 6359 O O . ILE B 1 369 ? 22.125 5.609 11.844 1 98.94 369 ILE B O 1
ATOM 6363 N N . ARG B 1 370 ? 21.547 4.695 13.789 1 98.81 370 ARG B N 1
ATOM 6364 C CA . ARG B 1 370 ? 22.234 5.738 14.555 1 98.81 370 ARG B CA 1
ATOM 6365 C C . ARG B 1 370 ? 23.734 5.504 14.578 1 98.81 370 ARG B C 1
ATOM 6367 O O . ARG B 1 370 ? 24.188 4.395 14.867 1 98.81 370 ARG B O 1
ATOM 6374 N N . SER B 1 371 ? 24.484 6.531 14.211 1 98.75 371 SER B N 1
ATOM 6375 C CA . SER B 1 371 ? 25.938 6.461 14.102 1 98.75 371 SER B CA 1
ATOM 6376 C C . SER B 1 371 ? 26.578 7.848 14.219 1 98.75 371 SER B C 1
ATOM 6378 O O . SER B 1 371 ? 26.016 8.828 13.719 1 98.75 371 SER B O 1
ATOM 6380 N N . THR B 1 372 ? 27.688 7.938 14.883 1 98 372 THR B N 1
ATOM 6381 C CA . THR B 1 372 ? 28.469 9.164 15.008 1 98 372 THR B CA 1
ATOM 6382 C C . THR B 1 372 ? 29.953 8.898 14.766 1 98 372 THR B C 1
ATOM 6384 O O . THR B 1 372 ? 30.359 7.742 14.641 1 98 372 THR B O 1
ATOM 6387 N N . SER B 1 373 ? 30.656 10.016 14.68 1 97.62 373 SER B N 1
ATOM 6388 C CA . SER B 1 373 ? 32.094 9.875 14.484 1 97.62 373 SER B CA 1
ATOM 6389 C C . SER B 1 373 ? 32.75 9.156 15.664 1 97.62 373 SER B C 1
ATOM 6391 O O . SER B 1 373 ? 33.688 8.383 15.492 1 97.62 373 SER B O 1
ATOM 6393 N N . SER B 1 374 ? 32.25 9.367 16.875 1 97.94 374 SER B N 1
ATOM 6394 C CA . SER B 1 374 ? 32.812 8.781 18.078 1 97.94 374 SER B CA 1
ATOM 6395 C C . SER B 1 374 ? 32.312 7.359 18.297 1 97.94 374 SER B C 1
ATOM 6397 O O . SER B 1 374 ? 33 6.539 18.922 1 97.94 374 SER B O 1
ATOM 6399 N N . LYS B 1 375 ? 31.141 7.059 17.781 1 98.25 375 LYS B N 1
ATOM 6400 C CA . LYS B 1 375 ? 30.531 5.738 17.906 1 98.25 375 LYS B CA 1
ATOM 6401 C C . LYS B 1 375 ? 29.953 5.262 16.578 1 98.25 375 LYS B C 1
ATOM 6403 O O . LYS B 1 375 ? 28.734 5.098 16.453 1 98.25 375 LYS B O 1
ATOM 6408 N N . PRO B 1 376 ? 30.828 4.949 15.68 1 98.5 376 PRO B N 1
ATOM 6409 C CA . PRO B 1 376 ? 30.344 4.523 14.367 1 98.5 376 PRO B CA 1
ATOM 6410 C C . PRO B 1 376 ? 29.656 3.164 14.398 1 98.5 376 PRO B C 1
ATOM 6412 O O . PRO B 1 376 ? 30.078 2.271 15.133 1 98.5 376 PRO B O 1
ATOM 6415 N N . THR B 1 377 ? 28.594 3.021 13.656 1 98.88 377 THR B N 1
ATOM 6416 C CA . THR B 1 377 ? 27.859 1.773 13.531 1 98.88 377 THR B CA 1
ATOM 6417 C C . THR B 1 377 ? 28.297 1.001 12.289 1 98.88 377 THR B C 1
ATOM 6419 O O . THR B 1 377 ? 28.547 1.593 11.234 1 98.88 377 THR B O 1
ATOM 6422 N N . LYS B 1 378 ? 28.453 -0.328 12.43 1 98.88 378 LYS B N 1
ATOM 6423 C CA . LYS B 1 378 ? 28.891 -1.187 11.328 1 98.88 378 LYS B CA 1
ATOM 6424 C C . LYS B 1 378 ? 27.875 -2.297 11.078 1 98.88 378 LYS B C 1
ATOM 6426 O O . LYS B 1 378 ? 27.5 -3.037 11.992 1 98.88 378 LYS B O 1
ATOM 6431 N N . ILE B 1 379 ? 27.391 -2.42 9.867 1 98.94 379 ILE B N 1
ATOM 6432 C CA . ILE B 1 379 ? 26.469 -3.475 9.438 1 98.94 379 ILE B CA 1
ATOM 6433 C C . ILE B 1 379 ? 27.078 -4.223 8.25 1 98.94 379 ILE B C 1
ATOM 6435 O O . ILE B 1 379 ? 27.203 -3.662 7.156 1 98.94 379 ILE B O 1
ATOM 6439 N N . ILE B 1 380 ? 27.453 -5.48 8.445 1 98.81 380 ILE B N 1
ATOM 6440 C CA . ILE B 1 380 ? 28.172 -6.258 7.438 1 98.81 380 ILE B CA 1
ATOM 6441 C C . ILE B 1 380 ? 27.438 -7.57 7.184 1 98.81 380 ILE B C 1
ATOM 6443 O O . ILE B 1 380 ? 27.078 -8.281 8.125 1 98.81 380 ILE B O 1
ATOM 6447 N N . ASN B 1 381 ? 27.203 -7.852 5.906 1 98.62 381 ASN B N 1
ATOM 6448 C CA . ASN B 1 381 ? 26.594 -9.117 5.516 1 98.62 381 ASN B CA 1
ATOM 6449 C C . ASN B 1 381 ? 25.312 -9.391 6.305 1 98.62 381 ASN B C 1
ATOM 6451 O O . ASN B 1 381 ? 25.141 -10.469 6.875 1 98.62 381 ASN B O 1
ATOM 6455 N N . SER B 1 382 ? 24.406 -8.383 6.371 1 98.81 382 SER B N 1
ATOM 6456 C CA . SER B 1 382 ? 23.25 -8.492 7.254 1 98.81 382 SER B CA 1
ATOM 6457 C C . SER B 1 382 ? 21.984 -7.945 6.594 1 98.81 382 SER B C 1
ATOM 6459 O O . SER B 1 382 ? 22.062 -7.266 5.57 1 98.81 382 SER B O 1
ATOM 6461 N N . VAL B 1 383 ? 20.875 -8.406 7.07 1 98.81 383 VAL B N 1
ATOM 6462 C CA . VAL B 1 383 ? 19.562 -7.914 6.633 1 98.81 383 VAL B CA 1
ATOM 6463 C C . VAL B 1 383 ? 18.844 -7.25 7.805 1 98.81 383 VAL B C 1
ATOM 6465 O O . VAL B 1 383 ? 18.594 -7.891 8.836 1 98.81 383 VAL B O 1
ATOM 6468 N N . ILE B 1 384 ? 18.641 -5.934 7.711 1 98.88 384 ILE B N 1
ATOM 6469 C CA . ILE B 1 384 ? 17.844 -5.195 8.688 1 98.88 384 ILE B CA 1
ATOM 6470 C C . ILE B 1 384 ? 16.469 -4.891 8.117 1 98.88 384 ILE B C 1
ATOM 6472 O O . ILE B 1 384 ? 16.344 -4.145 7.145 1 98.88 384 ILE B O 1
ATOM 6476 N N . ALA B 1 385 ? 15.398 -5.418 8.734 1 98.56 385 ALA B N 1
ATOM 6477 C CA . ALA B 1 385 ? 14.055 -5.289 8.18 1 98.56 385 ALA B CA 1
ATOM 6478 C C . ALA B 1 385 ? 13.43 -3.945 8.555 1 98.56 385 ALA B C 1
ATOM 6480 O O . ALA B 1 385 ? 14.047 -3.143 9.258 1 98.56 385 ALA B O 1
ATOM 6481 N N . ASP B 1 386 ? 12.242 -3.736 8.086 1 98.62 386 ASP B N 1
ATOM 6482 C CA . ASP B 1 386 ? 11.594 -2.43 8.055 1 98.62 386 ASP B CA 1
ATOM 6483 C C . ASP B 1 386 ? 11.484 -1.84 9.461 1 98.62 386 ASP B C 1
ATOM 6485 O O . ASP B 1 386 ? 11.172 -2.553 10.414 1 98.62 386 ASP B O 1
ATOM 6489 N N . ASP B 1 387 ? 11.75 -0.525 9.555 1 98.44 387 ASP B N 1
ATOM 6490 C CA . ASP B 1 387 ? 11.422 0.31 10.703 1 98.44 387 ASP B CA 1
ATOM 6491 C C . ASP B 1 387 ? 12.203 -0.121 11.938 1 98.44 387 ASP B C 1
ATOM 6493 O O . ASP B 1 387 ? 11.781 0.12 13.07 1 98.44 387 ASP B O 1
ATOM 6497 N N . ALA B 1 388 ? 13.289 -0.891 11.805 1 98.75 388 ALA B N 1
ATOM 6498 C CA . ALA B 1 388 ? 14.188 -1.189 12.914 1 98.75 388 ALA B CA 1
ATOM 6499 C C . ALA B 1 388 ? 15.047 0.023 13.258 1 98.75 388 ALA B C 1
ATOM 6501 O O . ALA B 1 388 ? 15.281 0.892 12.414 1 98.75 388 ALA B O 1
ATOM 6502 N N . VAL B 1 389 ? 15.484 0.122 14.469 1 98.81 389 VAL B N 1
ATOM 6503 C CA . VAL B 1 389 ? 16.375 1.172 14.945 1 98.81 389 VAL B CA 1
ATOM 6504 C C . VAL B 1 389 ? 17.656 0.548 15.492 1 98.81 389 VAL B C 1
ATOM 6506 O O . VAL B 1 389 ? 17.609 -0.255 16.438 1 98.81 389 VAL B O 1
ATOM 6509 N N . ILE B 1 390 ? 18.781 0.91 14.898 1 98.88 390 ILE B N 1
ATOM 6510 C CA . ILE B 1 390 ? 20.062 0.394 15.328 1 98.88 390 ILE B CA 1
ATOM 6511 C C . ILE B 1 390 ? 20.812 1.462 16.125 1 98.88 390 ILE B C 1
ATOM 6513 O O . ILE B 1 390 ? 21.125 2.531 15.609 1 98.88 390 ILE B O 1
ATOM 6517 N N . GLY B 1 391 ? 21.125 1.143 17.375 1 98.69 391 GLY B N 1
ATOM 6518 C CA . GLY B 1 391 ? 21.797 2.088 18.25 1 98.69 391 GLY B CA 1
ATOM 6519 C C . GLY B 1 391 ? 23.234 2.389 17.828 1 98.69 391 GLY B C 1
ATOM 6520 O O . GLY B 1 391 ? 23.875 1.564 17.172 1 98.69 391 GLY B O 1
ATOM 6521 N N . GLU B 1 392 ? 23.688 3.584 18.219 1 98.5 392 GLU B N 1
ATOM 6522 C CA . GLU B 1 392 ? 25.016 4.027 17.812 1 98.5 392 GLU B CA 1
ATOM 6523 C C . GLU B 1 392 ? 26.109 3.1 18.344 1 98.5 392 GLU B C 1
ATOM 6525 O O . GLU B 1 392 ? 25.969 2.555 19.438 1 98.5 392 GLU B O 1
ATOM 6530 N N . GLY B 1 393 ? 27.125 2.988 17.547 1 98.56 393 GLY B N 1
ATOM 6531 C CA . GLY B 1 393 ? 28.266 2.182 17.953 1 98.56 393 GLY B CA 1
ATOM 6532 C C . GLY B 1 393 ? 28.031 0.691 17.797 1 98.56 393 GLY B C 1
ATOM 6533 O O . GLY B 1 393 ? 28.891 -0.12 18.141 1 98.56 393 GLY B O 1
ATOM 6534 N N . SER B 1 394 ? 26.938 0.262 17.266 1 98.69 394 SER B N 1
ATOM 6535 C CA . SER B 1 394 ? 26.594 -1.152 17.141 1 98.69 394 SER B CA 1
ATOM 6536 C C . SER B 1 394 ? 27.328 -1.8 15.977 1 98.69 394 SER B C 1
ATOM 6538 O O . SER B 1 394 ? 27.656 -1.129 15 1 98.69 394 SER B O 1
ATOM 6540 N N . GLU B 1 395 ? 27.641 -3.064 16.172 1 98.75 395 GLU B N 1
ATOM 6541 C CA . GLU B 1 395 ? 28.203 -3.918 15.133 1 98.75 395 GLU B CA 1
ATOM 6542 C C . GLU B 1 395 ? 27.297 -5.113 14.852 1 98.75 395 GLU B C 1
ATOM 6544 O O . GLU B 1 395 ? 27.078 -5.957 15.719 1 98.75 395 GLU B O 1
ATOM 6549 N N . ILE B 1 396 ? 26.75 -5.145 13.672 1 98.75 396 ILE B N 1
ATOM 6550 C CA . ILE B 1 396 ? 25.859 -6.23 13.258 1 98.75 396 ILE B CA 1
ATOM 6551 C C . ILE B 1 396 ? 26.484 -6.961 12.062 1 98.75 396 ILE B C 1
ATOM 6553 O O . ILE B 1 396 ? 26.625 -6.391 10.984 1 98.75 396 ILE B O 1
ATOM 6557 N N . THR B 1 397 ? 26.859 -8.219 12.242 1 98.62 397 THR B N 1
ATOM 6558 C CA . THR B 1 397 ? 27.531 -8.992 11.203 1 98.62 397 THR B CA 1
ATOM 6559 C C . THR B 1 397 ? 26.844 -10.344 11.008 1 98.62 397 THR B C 1
ATOM 6561 O O . THR B 1 397 ? 26.5 -11.023 11.977 1 98.62 397 THR B O 1
ATOM 6564 N N . ASN B 1 398 ? 26.625 -10.656 9.773 1 98.38 398 ASN B N 1
ATOM 6565 C CA . ASN B 1 398 ? 26.031 -11.938 9.422 1 98.38 398 ASN B CA 1
ATOM 6566 C C . ASN B 1 398 ? 24.75 -12.203 10.211 1 98.38 398 ASN B C 1
ATOM 6568 O O . ASN B 1 398 ? 24.609 -13.266 10.82 1 98.38 398 ASN B O 1
ATOM 6572 N N . SER B 1 399 ? 23.875 -11.156 10.227 1 98.56 399 SER B N 1
ATOM 6573 C CA . SER B 1 399 ? 22.719 -11.266 11.109 1 98.56 399 SER B CA 1
ATOM 6574 C C . SER B 1 399 ? 21.453 -10.727 10.445 1 98.56 399 SER B C 1
ATOM 6576 O O . SER B 1 399 ? 21.531 -10.055 9.414 1 98.56 399 SER B O 1
ATOM 6578 N N . LYS B 1 400 ? 20.344 -11.164 10.922 1 98.5 400 LYS B N 1
ATOM 6579 C CA . LYS B 1 400 ? 19.031 -10.734 10.461 1 98.5 400 LYS B CA 1
ATOM 6580 C C . LYS B 1 400 ? 18.234 -10.094 11.602 1 98.5 400 LYS B C 1
ATOM 6582 O O . LYS B 1 400 ? 18.062 -10.695 12.656 1 98.5 400 LYS B O 1
ATOM 6587 N N . ILE B 1 401 ? 17.844 -8.836 11.406 1 98.75 401 ILE B N 1
ATOM 6588 C CA . ILE B 1 401 ? 17.047 -8.125 12.391 1 98.75 401 ILE B CA 1
ATOM 6589 C C . ILE B 1 401 ? 15.617 -7.961 11.883 1 98.75 401 ILE B C 1
ATOM 6591 O O . ILE B 1 401 ? 15.398 -7.383 10.812 1 98.75 401 ILE B O 1
ATOM 6595 N N . TYR B 1 402 ? 14.633 -8.453 12.648 1 98.5 402 TYR B N 1
ATOM 6596 C CA . TYR B 1 402 ? 13.227 -8.414 12.242 1 98.5 402 TYR B CA 1
ATOM 6597 C C . TYR B 1 402 ? 12.68 -6.996 12.328 1 98.5 402 TYR B C 1
ATOM 6599 O O . TYR B 1 402 ? 13.328 -6.102 12.875 1 98.5 402 TYR B O 1
ATOM 6607 N N . PRO B 1 403 ? 11.484 -6.789 11.758 1 98.38 403 PRO B N 1
ATOM 6608 C CA . PRO B 1 403 ? 10.945 -5.43 11.695 1 98.38 403 PRO B CA 1
ATOM 6609 C C . PRO B 1 403 ? 10.664 -4.84 13.078 1 98.38 403 PRO B C 1
ATOM 6611 O O . PRO B 1 403 ? 10.297 -5.574 14 1 98.38 403 PRO B O 1
ATOM 6614 N N . HIS B 1 404 ? 10.805 -3.539 13.258 1 97.88 404 HIS B N 1
ATOM 6615 C CA . HIS B 1 404 ? 10.383 -2.723 14.391 1 97.88 404 HIS B CA 1
ATOM 6616 C C . HIS B 1 404 ? 11.234 -3.008 15.617 1 97.88 404 HIS B C 1
ATOM 6618 O O . HIS B 1 404 ? 10.852 -2.672 16.734 1 97.88 404 HIS B O 1
ATOM 6624 N N . LYS B 1 405 ? 12.352 -3.672 15.422 1 98.25 405 LYS B N 1
ATOM 6625 C CA . LYS B 1 405 ? 13.211 -3.969 16.562 1 98.25 405 LYS B CA 1
ATOM 6626 C C . LYS B 1 405 ? 14.086 -2.768 16.922 1 98.25 405 LYS B C 1
ATOM 6628 O O . LYS B 1 405 ? 14.461 -1.984 16.047 1 98.25 405 LYS B O 1
ATOM 6633 N N . LEU B 1 406 ? 14.328 -2.621 18.141 1 98.31 406 LEU B N 1
ATOM 6634 C CA . LEU B 1 406 ? 15.273 -1.636 18.672 1 98.31 406 LEU B CA 1
ATOM 6635 C C . LEU B 1 406 ? 16.531 -2.312 19.203 1 98.31 406 LEU B C 1
ATOM 6637 O O . LEU B 1 406 ? 16.453 -3.121 20.125 1 98.31 406 LEU B O 1
ATOM 6641 N N . ILE B 1 407 ? 17.625 -2.043 18.578 1 98.31 407 ILE B N 1
ATOM 6642 C CA . ILE B 1 407 ? 18.906 -2.541 19.047 1 98.31 407 ILE B CA 1
ATOM 6643 C C . ILE B 1 407 ? 19.609 -1.466 19.875 1 98.31 407 ILE B C 1
ATOM 6645 O O . ILE B 1 407 ? 19.828 -0.349 19.391 1 98.31 407 ILE B O 1
ATOM 6649 N N . ASN B 1 408 ? 20 -1.772 21.047 1 97.81 408 ASN B N 1
ATOM 6650 C CA . ASN B 1 408 ? 20.625 -0.814 21.953 1 97.81 408 ASN B CA 1
ATOM 6651 C C . ASN B 1 408 ? 22 -0.369 21.438 1 97.81 408 ASN B C 1
ATOM 6653 O O . ASN B 1 408 ? 22.625 -1.069 20.625 1 97.81 408 ASN B O 1
ATOM 6657 N N . SER B 1 409 ? 22.422 0.751 21.938 1 97.94 409 SER B N 1
ATOM 6658 C CA . SER B 1 409 ? 23.734 1.271 21.562 1 97.94 409 SER B CA 1
ATOM 6659 C C . SER B 1 409 ? 24.844 0.299 21.938 1 97.94 409 SER B C 1
ATOM 6661 O O . SER B 1 409 ? 24.734 -0.416 22.938 1 97.94 409 SER B O 1
ATOM 6663 N N . GLU B 1 410 ? 25.797 0.273 21.141 1 97.88 410 GLU B N 1
ATOM 6664 C CA . GLU B 1 410 ? 27.031 -0.472 21.375 1 97.88 410 GLU B CA 1
ATOM 6665 C C . GLU B 1 410 ? 26.766 -1.971 21.469 1 97.88 410 GLU B C 1
ATOM 6667 O O . GLU B 1 410 ? 27.453 -2.682 22.219 1 97.88 410 GLU B O 1
ATOM 6672 N N . SER B 1 411 ? 25.703 -2.371 20.75 1 97.5 411 SER B N 1
ATOM 6673 C CA . SER B 1 411 ? 25.406 -3.799 20.688 1 97.5 411 SER B CA 1
ATOM 6674 C C . SER B 1 411 ? 26.312 -4.504 19.688 1 97.5 411 SER B C 1
ATOM 6676 O O . SER B 1 411 ? 26.594 -3.967 18.609 1 97.5 411 SER B O 1
ATOM 6678 N N . LYS B 1 412 ? 26.828 -5.668 20.062 1 98.06 412 LYS B N 1
ATOM 6679 C CA . LYS B 1 412 ? 27.562 -6.547 19.156 1 98.06 412 LYS B CA 1
ATOM 6680 C C . LYS B 1 412 ? 26.75 -7.793 18.828 1 98.06 412 LYS B C 1
ATOM 6682 O O . LYS B 1 412 ? 26.609 -8.688 19.656 1 98.06 412 LYS B O 1
ATOM 6687 N N . ILE B 1 413 ? 26.266 -7.844 17.594 1 97.19 413 ILE B N 1
ATOM 6688 C CA . ILE B 1 413 ? 25.375 -8.922 17.172 1 97.19 413 ILE B CA 1
ATOM 6689 C C . ILE B 1 413 ? 26.016 -9.688 16.016 1 97.19 413 ILE B C 1
ATOM 6691 O O . ILE B 1 413 ? 26.203 -9.133 14.938 1 97.19 413 ILE B O 1
ATOM 6695 N N . TYR B 1 414 ? 26.359 -11.016 16.203 1 97 414 TYR B N 1
ATOM 6696 C CA . TYR B 1 414 ? 27.016 -11.844 15.203 1 97 414 TYR B CA 1
ATOM 6697 C C . TYR B 1 414 ? 26.234 -13.125 14.969 1 97 414 TYR B C 1
ATOM 6699 O O . TYR B 1 414 ? 25.812 -13.789 15.914 1 97 414 TYR B O 1
ATOM 6707 N N . ASP B 1 415 ? 26 -13.43 13.719 1 96.25 415 ASP B N 1
ATOM 6708 C CA . ASP B 1 415 ? 25.406 -14.703 13.328 1 96.25 415 ASP B CA 1
ATOM 6709 C C . ASP B 1 415 ? 24.109 -14.969 14.086 1 96.25 415 ASP B C 1
ATOM 6711 O O . ASP B 1 415 ? 23.922 -16.047 14.648 1 96.25 415 ASP B O 1
ATOM 6715 N N . THR B 1 416 ? 23.25 -13.914 14.094 1 93.5 416 THR B N 1
ATOM 6716 C CA . THR B 1 416 ? 22.047 -13.984 14.922 1 93.5 416 THR B CA 1
ATOM 6717 C C . THR B 1 416 ? 20.812 -13.547 14.133 1 93.5 416 THR B C 1
ATOM 6719 O O . THR B 1 416 ? 20.906 -12.68 13.258 1 93.5 416 THR B O 1
ATOM 6722 N N . ILE B 1 417 ? 19.766 -14.266 14.383 1 94.75 417 ILE B N 1
ATOM 6723 C CA . ILE B 1 417 ? 18.453 -13.82 13.93 1 94.75 417 ILE B CA 1
ATOM 6724 C C . ILE B 1 417 ? 17.656 -13.258 15.117 1 94.75 417 ILE B C 1
ATOM 6726 O O . ILE B 1 417 ? 17.344 -13.984 16.062 1 94.75 417 ILE B O 1
ATOM 6730 N N . LEU B 1 418 ? 17.359 -11.969 15.094 1 92.88 418 LEU B N 1
ATOM 6731 C CA . LEU B 1 418 ? 16.609 -11.344 16.188 1 92.88 418 LEU B CA 1
ATOM 6732 C C . LEU B 1 418 ? 15.164 -11.102 15.766 1 92.88 418 LEU B C 1
ATOM 6734 O O . LEU B 1 418 ? 14.898 -10.242 14.922 1 92.88 418 LEU B O 1
ATOM 6738 N N . THR B 1 419 ? 14.203 -11.828 16.406 1 92 419 THR B N 1
ATOM 6739 C CA . THR B 1 419 ? 12.789 -11.773 16.031 1 92 419 THR B CA 1
ATOM 6740 C C . THR B 1 419 ? 12.016 -10.883 17 1 92 419 THR B C 1
ATOM 6742 O O . THR B 1 419 ? 12.359 -10.797 18.188 1 92 419 THR B O 1
#

Foldseek 3Di:
DVDDLQLAEEEEEQEDQLPQAPPASVQAGQLQRDFLQGGQLLLVVVLSLVLNHAHYEYLYADDSRCVRCCVVAPQFPVVCVVVVRPPTHGYHYFPHDDALERQSSVLRVCVVVVDQFWYKYDYSQKRWHDDPVVQVVVCVVLVAQKEFEWEFDPDAQQFKAFDADPVQFTQDIDGRDNDPVPHPHRIGGQRMMTHGSCVNVVCPDPVNVVCRVVSNRYVRRHVVVVCNVVPGGYGYDYDPTDMARPSHLLSSLVVSLVCLVDPDPVVSQFDDLDPVAQEGEHDDDPQQVVQSVVVSVLCVVVQEAEEHREYAYGPEAEEGLEYAYSEYHYECEYYYHNEYHYSEYHHYNEYHYYNEYEYLEYEEANEYEDEDPVQYEYHENEYEYACEYAATNEYHYCEYEHYNHYHYHNHYHYNYYHD/DVDDLQLAEEEAEQEDQLPQAPPASVQAGQLQRDFLQGGQLLLVVVLSLVLNHAHYEYLYADDSRCVRCCVVAPQFPVVCVVVVRPPTHGYHYFPHDDALERQSSVLRVCVVVVRQFWYKYDYSQKRWHDDPVVQVVVCVVLVAQKEFEWEFDDDAQQFKAFDADPVQFTQDIDGRDNDPVPHPHRIGGQRMMTHGSCVNVVCPDPVNVVCRVVSNRYVRRHVVRVCNVVPGGYGYDYDPTDMARPSHLLSSLVVSLVCLVDPDPVVSQFDDLDPVAQEGEHDDDPQQVVQSVVVSVLCVVVQEAEEHREYAYGPEAEEGLEYAYSEYHYECEYYYHNEYHESEYHHYNEYHYYNEYEYLEYEEANEYEDEDPVQYEYHENEYEYACEYAATNEYHYCEYEHYNHYHYHNHYHYNYYHD

InterPro domains:
  IPR005835 Nucleotidyl transferase domain [PF00483] (10-260)
  IPR029044 Nucleotide-diphospho-sugar transferases [G3DSA:3.90.550.10] (3-269)
  IPR029044 Nucleotide-diphospho-sugar transferases [SSF53448] (8-366)
  IPR050486 Mannose-1-phosphate guanyltransferase [PTHR22572] (9-410)
  IPR056729 Mannose-1-phosphate guanyltransferase, C-terminal domain [PF25087] (307-410)

Sequence (838 aa):
MAWKLEDIKVIIPIGGEATRLRPLTVETSKAAVRLLNRPLIEYTILELARQGIKEFIFGVKGYVNYRSLFDLYKEGIGFSARYHIKPRVHFKYIPRAETVGNAHAVKIAVEYYDVKEPFLVVQGDNLFKLDVKKVLEYHEEKKAFMTIVLKKVESVEEFGVAELDNDMKIKRFVEKPKRREEAPSDLANTGIYVISPEIRDVFKSEEVEEMLKLGKMDFGKDIIPYLIKKGYPVYGYVTENLWFDVGTPDRYLEAMLTLLKTLSDEDMQGLRIDANRRIFVQGTSPDSRKRRVIIKRMYKKGDLKLEGDILIGRHCQIGSGTYIEESAIDNFTIIGKSVKIVRSSIMDRVYIGDNAVIENSIIGRHVEIRSTSSKPTKIINSVIADDAVIGEGSEITNSKIYPHKLINSESKIYDTILTMAWKLEDIKVIIPIGGEATRLRPLTVETSKAAVRLLNRPLIEYTILELARQGIKEFIFGVKGYVNYRSLFDLYKEGIGFSARYHIKPRVHFKYIPRAETVGNAHAVKIAVEYYDVKEPFLVVQGDNLFKLDVKKVLEYHEEKKAFMTIVLKKVESVEEFGVAELDNDMKIKRFVEKPKRREEAPSDLANTGIYVISPEIRDVFKSEEVEEMLKLGKMDFGKDIIPYLIKKGYPVYGYVTENLWFDVGTPDRYLEAMLTLLKTLSDEDMQGLRIDANRRIFVQGTSPDSRKRRVIIKRMYKKGDLKLEGDILIGRHCQIGSGTYIEESAIDNFTIIGKSVKIVRSSIMDRVYIGDNAVIENSIIGRHVEIRSTSSKPTKIINSVIADDAVIGEGSEITNSKIYPHKLINSESKIYDTILT

Radius of gyration: 28.24 Å; Cα contacts (8 Å, |Δi|>4): 2138; chains: 2; bounding box: 71×82×64 Å

Secondary structure (DSSP, 8-state):
--S-GGG-EEEEEE----GGGTTTTSSS-GGGSEETTEEHHHHHHHHHHTTT--EEEEEE-HHHHHHHHHHHHTTSHHHHHHHT-SSPPEEEEPPS---SSHHHHHHHHHHHTT--S-EEE--TTEEE---HHHHHHHHHHTT-SEEEEEEE-S--TTSEEEEE-TTSBEEEEEES-SSGGG-S-SEEEEEEEEE-TTHHHHHHSHHHHHHHHTT---IIIIIHHHHHHTT--EEEEEE-S-EEE--SHHHHHHHHHHHHHHS-TGGGTEEESSTTS-EEEE--SHHHHHHHHHHHHHHHHTSEEEESSEEE-TT-EE-TTEEEES-EE-TT-EE-TT-EEES-EE-TT-EE-TT-EEES-EE-TT-EE---SSS--EEES-EE-TT-EEPTT-EEES-EE-TT-EEPTT-EEES-EE-/--S-GGG-EEEEEE----GGGTTTTSSS-GGGSEETTEEHHHHHHHHHHTTT--EEEEEE-HHHHHHHHHHHHTTSHHHHHHHT-SSPPEEEEPPS---SSHHHHHHHHHHHTT--S-EEE--TTEEE---HHHHHHHHHHTT-SEEEEEEE-S--TTSEEEEE-TTSBEEEEEES-SSGGG-S-SEEEEEEEEE-TTHHHHHHSHHHHHHHHTT---IIIIIHHHHHHTT--EEEEEE-S-EEE--SHHHHHHHHHHHHHHS-TGGGTEEESSTTS-EEEE--SHHHHHHHHHHHHHHHHTSEEEESSEEE-TT-EE-TTEEEES-EE-TT-EE-TT-EEES-EE-TT-EE-TT-EEES-EE-TT-EE---SSS--EEES-EE-TT-EE-TT-EEES-EE-TT-EEPTT-EEES-EE-

Organism: Sulfurisphaera tokodaii (strain DSM 16993 / JCM 10545 / NBRC 100140 / 7) (NCBI:txid273063)